Protein AF-0000000075736553 (afdb_homodimer)

Structure (mmCIF, N/CA/C/O backbone):
data_AF-0000000075736553-model_v1
#
loop_
_entity.id
_entity.type
_entity.pdbx_description
1 polymer 'Heme anaerobic degradation radical SAM methyltransferase ChuW/HutW'
#
loop_
_atom_site.group_PDB
_atom_site.id
_atom_site.type_symbol
_atom_site.label_atom_id
_atom_site.label_alt_id
_atom_site.label_comp_id
_atom_site.label_asym_id
_atom_site.label_entity_id
_atom_site.label_seq_id
_atom_site.pdbx_PDB_ins_code
_atom_site.Cartn_x
_atom_site.Cartn_y
_atom_site.Cartn_z
_atom_site.occupancy
_atom_site.B_iso_or_equiv
_atom_site.auth_seq_id
_atom_site.auth_comp_id
_atom_site.auth_asym_id
_atom_site.auth_atom_id
_atom_site.pdbx_PDB_model_num
ATOM 1 N N . MET A 1 1 ? 54.594 14.867 30.297 1 16.02 1 MET A N 1
ATOM 2 C CA . MET A 1 1 ? 54.688 15.992 31.219 1 16.02 1 MET A CA 1
ATOM 3 C C . MET A 1 1 ? 53.688 17.078 30.828 1 16.02 1 MET A C 1
ATOM 5 O O . MET A 1 1 ? 53.719 18.188 31.359 1 16.02 1 MET A O 1
ATOM 9 N N . ALA A 1 2 ? 52.938 16.812 29.672 1 18.14 2 ALA A N 1
ATOM 10 C CA . ALA A 1 2 ? 52.688 17.922 28.75 1 18.14 2 ALA A CA 1
ATOM 11 C C . ALA A 1 2 ? 51.844 19.016 29.406 1 18.14 2 ALA A C 1
ATOM 13 O O . ALA A 1 2 ? 50.812 18.734 30.016 1 18.14 2 ALA A O 1
ATOM 14 N N . GLU A 1 3 ? 52.219 20.281 29.438 1 15.31 3 GLU A N 1
ATOM 15 C CA . GLU A 1 3 ? 52.031 21.469 30.281 1 15.31 3 GLU A CA 1
ATOM 16 C C . GLU A 1 3 ? 50.75 22.188 29.969 1 15.31 3 GLU A C 1
ATOM 18 O O . GLU A 1 3 ? 50.406 23.172 30.625 1 15.31 3 GLU A O 1
ATOM 23 N N . VAL A 1 4 ? 50.031 21.734 28.891 1 17.36 4 VAL A N 1
ATOM 24 C CA . VAL A 1 4 ? 49.531 22.922 28.188 1 17.36 4 VAL A CA 1
ATOM 25 C C . VAL A 1 4 ? 48.875 23.859 29.188 1 17.36 4 VAL A C 1
ATOM 27 O O . VAL A 1 4 ? 48.469 23.453 30.266 1 17.36 4 VAL A O 1
ATOM 30 N N . LYS A 1 5 ? 48.406 24.969 28.5 1 17.11 5 LYS A N 1
ATOM 31 C CA . LYS A 1 5 ? 48.25 26.406 28.672 1 17.11 5 LYS A CA 1
ATOM 32 C C . LYS A 1 5 ? 47.125 26.734 29.641 1 17.11 5 LYS A C 1
ATOM 34 O O . LYS A 1 5 ? 46.094 26.062 29.656 1 17.11 5 LYS A O 1
ATOM 39 N N . GLN A 1 6 ? 47.219 27.766 30.344 1 16.05 6 GLN A N 1
ATOM 40 C CA . GLN A 1 6 ? 46.969 28.312 31.656 1 16.05 6 GLN A CA 1
ATOM 41 C C . GLN A 1 6 ? 45.5 28.781 31.781 1 16.05 6 GLN A C 1
ATOM 43 O O . GLN A 1 6 ? 44.812 28.969 30.781 1 16.05 6 GLN A O 1
ATOM 48 N N . GLY A 1 7 ? 45.094 29.578 32.781 1 15.98 7 GLY A N 1
ATOM 49 C CA . GLY A 1 7 ? 44.344 29.719 34.031 1 15.98 7 GLY A CA 1
ATOM 50 C C . GLY A 1 7 ? 43.25 30.75 33.938 1 15.98 7 GLY A C 1
ATOM 51 O O . GLY A 1 7 ? 42.562 31.016 34.938 1 15.98 7 GLY A O 1
ATOM 52 N N . ASP A 1 8 ? 43.25 31.484 32.594 1 17.23 8 ASP A N 1
ATOM 53 C CA . ASP A 1 8 ? 42.969 32.844 33 1 17.23 8 ASP A CA 1
ATOM 54 C C . ASP A 1 8 ? 41.594 32.938 33.688 1 17.23 8 ASP A C 1
ATOM 56 O O . ASP A 1 8 ? 40.719 32.125 33.406 1 17.23 8 ASP A O 1
ATOM 60 N N . ARG A 1 9 ? 41.562 33.906 34.562 1 16.42 9 ARG A N 1
ATOM 61 C CA . ARG A 1 9 ? 40.906 34.406 35.75 1 16.42 9 ARG A CA 1
ATOM 62 C C . ARG A 1 9 ? 39.5 34.938 35.438 1 16.42 9 ARG A C 1
ATOM 64 O O . ARG A 1 9 ? 39.281 35.625 34.438 1 16.42 9 ARG A O 1
ATOM 71 N N . ILE A 1 10 ? 38.375 34.25 35.938 1 17.09 10 ILE A N 1
ATOM 72 C CA . ILE A 1 10 ? 36.938 34.156 36 1 17.09 10 ILE A CA 1
ATOM 73 C C . ILE A 1 10 ? 36.344 35.438 36.531 1 17.09 10 ILE A C 1
ATOM 75 O O . ILE A 1 10 ? 36.375 35.719 37.75 1 17.09 10 ILE A O 1
ATOM 79 N N . ALA A 1 11 ? 36.906 36.625 35.812 1 17.47 11 ALA A N 1
ATOM 80 C CA . ALA A 1 11 ? 36.469 37.844 36.5 1 17.47 11 ALA A CA 1
ATOM 81 C C . ALA A 1 11 ? 34.969 37.844 36.688 1 17.47 11 ALA A C 1
ATOM 83 O O . ALA A 1 11 ? 34.219 37.562 35.719 1 17.47 11 ALA A O 1
ATOM 84 N N . ALA A 1 12 ? 34.469 37.75 37.875 1 18.52 12 ALA A N 1
ATOM 85 C CA . ALA A 1 12 ? 33.188 37.562 38.5 1 18.52 12 ALA A CA 1
ATOM 86 C C . ALA A 1 12 ? 32.281 38.781 38.344 1 18.52 12 ALA A C 1
ATOM 88 O O . ALA A 1 12 ? 31.203 38.844 38.906 1 18.52 12 ALA A O 1
ATOM 89 N N . PRO A 1 13 ? 32.219 39.344 37.062 1 17.97 13 PRO A N 1
ATOM 90 C CA . PRO A 1 13 ? 31.766 40.719 37.188 1 17.97 13 PRO A CA 1
ATOM 91 C C . PRO A 1 13 ? 30.5 40.844 38.031 1 17.97 13 PRO A C 1
ATOM 93 O O . PRO A 1 13 ? 29.719 39.875 38.156 1 17.97 13 PRO A O 1
ATOM 96 N N . VAL A 1 14 ? 30.469 41.938 38.875 1 17.78 14 VAL A N 1
ATOM 97 C CA . VAL A 1 14 ? 29.719 42.469 40 1 17.78 14 VAL A CA 1
ATOM 98 C C . VAL A 1 14 ? 28.266 42.75 39.594 1 17.78 14 VAL A C 1
ATOM 100 O O . VAL A 1 14 ? 28 42.969 38.406 1 17.78 14 VAL A O 1
ATOM 103 N N . HIS A 1 15 ? 27.297 42.406 40.469 1 17.03 15 HIS A N 1
ATOM 104 C CA . HIS A 1 15 ? 25.906 42.125 40.812 1 17.03 15 HIS A CA 1
ATOM 105 C C . HIS A 1 15 ? 25.062 43.406 40.812 1 17.03 15 HIS A C 1
ATOM 107 O O . HIS A 1 15 ? 23.875 43.375 41.156 1 17.03 15 HIS A O 1
ATOM 113 N N . GLY A 1 16 ? 25.625 44.562 40.219 1 16.59 16 GLY A N 1
ATOM 114 C CA . GLY A 1 16 ? 24.953 45.656 40.906 1 16.59 16 GLY A CA 1
ATOM 115 C C . GLY A 1 16 ? 23.453 45.656 40.719 1 16.59 16 GLY A C 1
ATOM 116 O O . GLY A 1 16 ? 22.953 45.125 39.719 1 16.59 16 GLY A O 1
ATOM 117 N N . GLY A 1 17 ? 22.641 45.969 41.812 1 16.61 17 GLY A N 1
ATOM 118 C CA . GLY A 1 17 ? 21.312 45.844 42.438 1 16.61 17 GLY A CA 1
ATOM 119 C C . GLY A 1 17 ? 20.312 46.781 41.812 1 16.61 17 GLY A C 1
ATOM 120 O O . GLY A 1 17 ? 19.141 46.812 42.219 1 16.61 17 GLY A O 1
ATOM 121 N N . HIS A 1 18 ? 20.672 47.625 40.812 1 17.7 18 HIS A N 1
ATOM 122 C CA . HIS A 1 18 ? 19.859 48.812 40.969 1 17.7 18 HIS A CA 1
ATOM 123 C C . HIS A 1 18 ? 18.375 48.531 40.812 1 17.7 18 HIS A C 1
ATOM 125 O O . HIS A 1 18 ? 18 47.625 40.031 1 17.7 18 HIS A O 1
ATOM 131 N N . GLY A 1 19 ? 17.484 49.062 41.75 1 16.5 19 GLY A N 1
ATOM 132 C CA . GLY A 1 19 ? 16.156 48.938 42.344 1 16.5 19 GLY A CA 1
ATOM 133 C C . GLY A 1 19 ? 15.055 49.375 41.375 1 16.5 19 GLY A C 1
ATOM 134 O O . GLY A 1 19 ? 13.914 48.906 41.469 1 16.5 19 GLY A O 1
ATOM 135 N N . SER A 1 20 ? 15.297 50.406 40.469 1 17.94 20 SER A N 1
ATOM 136 C CA . SER A 1 20 ? 14.227 51.406 40.594 1 17.94 20 SER A CA 1
ATOM 137 C C . SER A 1 20 ? 12.898 50.844 40.094 1 17.94 20 SER A C 1
ATOM 139 O O . SER A 1 20 ? 12.875 49.844 39.375 1 17.94 20 SER A O 1
ATOM 141 N N . HIS A 1 21 ? 11.781 51.781 40.219 1 19 21 HIS A N 1
ATOM 142 C CA . HIS A 1 21 ? 10.352 51.906 40.469 1 19 21 HIS A CA 1
ATOM 143 C C . HIS A 1 21 ? 9.547 51.562 39.219 1 19 21 HIS A C 1
ATOM 145 O O . HIS A 1 21 ? 9.977 51.844 38.094 1 19 21 HIS A O 1
ATOM 151 N N . HIS A 1 22 ? 8.688 50.562 39.344 1 17.89 22 HIS A N 1
ATOM 152 C CA . HIS A 1 22 ? 7.777 49.75 38.531 1 17.89 22 HIS A CA 1
ATOM 153 C C . HIS A 1 22 ? 6.656 50.625 37.938 1 17.89 22 HIS A C 1
ATOM 155 O O . HIS A 1 22 ? 5.691 50.094 37.375 1 17.89 22 HIS A O 1
ATOM 161 N N . GLY A 1 23 ? 6.98 51.906 37.438 1 18.47 23 GLY A N 1
ATOM 162 C CA . GLY A 1 23 ? 5.707 52.562 37.188 1 18.47 23 GLY A CA 1
ATOM 163 C C . GLY A 1 23 ? 4.793 51.75 36.281 1 18.47 23 GLY A C 1
ATOM 164 O O . GLY A 1 23 ? 5.262 51 35.438 1 18.47 23 GLY A O 1
ATOM 165 N N . HIS A 1 24 ? 3.543 51.562 36.75 1 19.11 24 HIS A N 1
ATOM 166 C CA . HIS A 1 24 ? 2.367 50.75 36.406 1 19.11 24 HIS A CA 1
ATOM 167 C C . HIS A 1 24 ? 1.813 51.188 35.031 1 19.11 24 HIS A C 1
ATOM 169 O O . HIS A 1 24 ? 0.691 50.812 34.688 1 19.11 24 HIS A O 1
ATOM 175 N N . SER A 1 25 ? 2.662 51.75 34.094 1 19.91 25 SER A N 1
ATOM 176 C CA . SER A 1 25 ? 1.793 52.312 33.062 1 19.91 25 SER A CA 1
ATOM 177 C C . SER A 1 25 ? 0.851 51.25 32.5 1 19.91 25 SER A C 1
ATOM 179 O O . SER A 1 25 ? 1.242 50.094 32.312 1 19.91 25 SER A O 1
ATOM 181 N N . GLY A 1 26 ? -0.43 51.375 32.812 1 19.47 26 GLY A N 1
ATOM 182 C CA . GLY A 1 26 ? -1.635 50.656 32.406 1 19.47 26 GLY A CA 1
ATOM 183 C C . GLY A 1 26 ? -1.709 50.438 30.906 1 19.47 26 GLY A C 1
ATOM 184 O O . GLY A 1 26 ? -1.637 51.375 30.125 1 19.47 26 GLY A O 1
ATOM 185 N N . HIS A 1 27 ? -0.956 49.438 30.422 1 19.84 27 HIS A N 1
ATOM 186 C CA . HIS A 1 27 ? -1.091 49.062 29.016 1 19.84 27 HIS A CA 1
ATOM 187 C C . HIS A 1 27 ? -2.555 48.875 28.641 1 19.84 27 HIS A C 1
ATOM 189 O O . HIS A 1 27 ? -3.262 48.094 29.266 1 19.84 27 HIS A O 1
ATOM 195 N N . ARG A 1 28 ? -3.232 49.969 28.312 1 23.8 28 ARG A N 1
ATOM 196 C CA . ARG A 1 28 ? -4.547 49.875 27.688 1 23.8 28 ARG A CA 1
ATOM 197 C C . ARG A 1 28 ? -4.551 48.781 26.609 1 23.8 28 ARG A C 1
ATOM 199 O O . ARG A 1 28 ? -3.682 48.75 25.734 1 23.8 28 ARG A O 1
ATOM 206 N N . GLY A 1 29 ? -4.949 47.594 27.062 1 21.55 29 GLY A N 1
ATOM 207 C CA . GLY A 1 29 ? -5.25 46.438 26.234 1 21.55 29 GLY A CA 1
ATOM 208 C C . GLY A 1 29 ? -5.949 46.781 24.938 1 21.55 29 GLY A C 1
ATOM 209 O O . GLY A 1 29 ? -7.035 47.375 24.953 1 21.55 29 GLY A O 1
ATOM 210 N N . HIS A 1 30 ? -5.199 47.344 23.938 1 25.84 30 HIS A N 1
ATOM 211 C CA . HIS A 1 30 ? -5.836 47.5 22.641 1 25.84 30 HIS A CA 1
ATOM 212 C C . HIS A 1 30 ? -6.723 46.312 22.312 1 25.84 30 HIS A C 1
ATOM 214 O O . HIS A 1 30 ? -6.34 45.156 22.562 1 25.84 30 HIS A O 1
ATOM 220 N N . GLY A 1 31 ? -8.031 46.406 22.438 1 24.52 31 GLY A N 1
ATOM 221 C CA . GLY A 1 31 ? -9.094 45.5 22.016 1 24.52 31 GLY A CA 1
ATOM 222 C C . GLY A 1 31 ? -8.781 44.781 20.703 1 24.52 31 GLY A C 1
ATOM 223 O O . GLY A 1 31 ? -8.391 45.438 19.719 1 24.52 31 GLY A O 1
ATOM 224 N N . ALA A 1 32 ? -8.195 43.594 20.703 1 27.89 32 ALA A N 1
ATOM 225 C CA . ALA A 1 32 ? -8.125 42.688 19.562 1 27.89 32 ALA A CA 1
ATOM 226 C C . ALA A 1 32 ? -9.383 42.781 18.719 1 27.89 32 ALA A C 1
ATOM 228 O O . ALA A 1 32 ? -10.492 42.594 19.219 1 27.89 32 ALA A O 1
ATOM 229 N N . GLY A 1 33 ? -9.453 43.781 17.797 1 30.38 33 GLY A N 1
ATOM 230 C CA . GLY A 1 33 ? -10.516 43.812 16.797 1 30.38 33 GLY A CA 1
ATOM 231 C C . GLY A 1 33 ? -11.086 42.469 16.469 1 30.38 33 GLY A C 1
ATOM 232 O O . GLY A 1 33 ? -10.383 41.438 16.578 1 30.38 33 GLY A O 1
ATOM 233 N N . HIS A 1 34 ? -12.375 42.281 16.75 1 32.97 34 HIS A N 1
ATOM 234 C CA . HIS A 1 34 ? -13.211 41.156 16.328 1 32.97 34 HIS A CA 1
ATOM 235 C C . HIS A 1 34 ? -12.805 40.656 14.953 1 32.97 34 HIS A C 1
ATOM 237 O O . HIS A 1 34 ? -12.461 41.438 14.07 1 32.97 34 HIS A O 1
ATOM 243 N N . PRO A 1 35 ? -12.273 39.5 14.828 1 35.69 35 PRO A N 1
ATOM 244 C CA . PRO A 1 35 ? -12.023 38.969 13.477 1 35.69 35 PRO A CA 1
ATOM 245 C C . PRO A 1 35 ? -13.102 39.406 12.477 1 35.69 35 PRO A C 1
ATOM 247 O O . PRO A 1 35 ? -14.266 39.531 12.852 1 35.69 35 PRO A O 1
ATOM 250 N N . MET A 1 36 ? -12.922 40.375 11.578 1 36.28 36 MET A N 1
ATOM 251 C CA . MET A 1 36 ? -13.75 40.75 10.445 1 36.28 36 MET A CA 1
ATOM 252 C C . MET A 1 36 ? -14.617 39.594 9.969 1 36.28 36 MET A C 1
ATOM 254 O O . MET A 1 36 ? -14.172 38.469 9.945 1 36.28 36 MET A O 1
ATOM 258 N N . SER A 1 37 ? -15.914 39.656 10.07 1 40 37 SER A N 1
ATOM 259 C CA . SER A 1 37 ? -16.938 38.812 9.477 1 40 37 SER A CA 1
ATOM 260 C C . SER A 1 37 ? -16.562 38.406 8.062 1 40 37 SER A C 1
ATOM 262 O O . SER A 1 37 ? -16.594 39.188 7.133 1 40 37 SER A O 1
ATOM 264 N N . VAL A 1 38 ? -15.625 37.656 7.871 1 49.03 38 VAL A N 1
ATOM 265 C CA . VAL A 1 38 ? -15.344 37.188 6.527 1 49.03 38 VAL A CA 1
ATOM 266 C C . VAL A 1 38 ? -16.609 36.562 5.926 1 49.03 38 VAL A C 1
ATOM 268 O O . VAL A 1 38 ? -17.281 35.75 6.562 1 49.03 38 VAL A O 1
ATOM 271 N N . LYS A 1 39 ? -17.344 37.25 4.98 1 57.25 39 LYS A N 1
ATOM 272 C CA . LYS A 1 39 ? -18.453 36.719 4.195 1 57.25 39 LYS A CA 1
ATOM 273 C C . LYS A 1 39 ? -18.203 35.25 3.828 1 57.25 39 LYS A C 1
ATOM 275 O O . LYS A 1 39 ? -17.109 34.875 3.418 1 57.25 39 LYS A O 1
ATOM 280 N N . PRO A 1 40 ? -19.25 34.406 4.191 1 66.81 40 PRO A N 1
ATOM 281 C CA . PRO A 1 40 ? -19.109 33 3.814 1 66.81 40 PRO A CA 1
ATOM 282 C C . PRO A 1 40 ? -18.781 32.812 2.332 1 66.81 40 PRO A C 1
ATOM 284 O O . PRO A 1 40 ? -19.312 33.562 1.489 1 66.81 40 PRO A O 1
ATOM 287 N N . ALA A 1 41 ? -17.812 32.062 2.061 1 77.56 41 ALA A N 1
ATOM 288 C CA . ALA A 1 41 ? -17.406 31.766 0.688 1 77.56 41 ALA A CA 1
ATOM 289 C C . ALA A 1 41 ? -18.562 31.203 -0.123 1 77.56 41 ALA A C 1
ATOM 291 O O . ALA A 1 41 ? -19.375 30.422 0.395 1 77.56 41 ALA A O 1
ATOM 292 N N . SER A 1 42 ? -18.812 31.781 -1.293 1 88 42 SER A N 1
ATOM 293 C CA . SER A 1 42 ? -19.812 31.312 -2.229 1 88 42 SER A CA 1
ATOM 294 C C . SER A 1 42 ? -19.188 30.531 -3.381 1 88 42 SER A C 1
ATOM 296 O O . SER A 1 42 ? -17.969 30.625 -3.611 1 88 42 SER A O 1
ATOM 298 N N . ILE A 1 43 ? -20 29.734 -4.004 1 91.69 43 ILE A N 1
ATOM 299 C CA . ILE A 1 43 ? -19.562 28.938 -5.141 1 91.69 43 ILE A CA 1
ATOM 300 C C . ILE A 1 43 ? -18.938 29.844 -6.199 1 91.69 43 ILE A C 1
ATOM 302 O O . ILE A 1 43 ? -17.953 29.469 -6.848 1 91.69 43 ILE A O 1
ATOM 306 N N . GLY A 1 44 ? -19.438 31.047 -6.371 1 92.56 44 GLY A N 1
ATOM 307 C CA . GLY A 1 44 ? -18.969 32 -7.367 1 92.56 44 GLY A CA 1
ATOM 308 C C . GLY A 1 44 ? -17.531 32.406 -7.168 1 92.56 44 GLY A C 1
ATOM 309 O O . GLY A 1 44 ? -16.844 32.781 -8.117 1 92.56 44 GLY A O 1
ATOM 310 N N . ASP A 1 45 ? -17.047 32.344 -5.965 1 92.75 45 ASP A N 1
ATOM 311 C CA . ASP A 1 45 ? -15.688 32.75 -5.621 1 92.75 45 ASP A CA 1
ATOM 312 C C . ASP A 1 45 ? -14.656 31.766 -6.18 1 92.75 45 ASP A C 1
ATOM 314 O O . ASP A 1 45 ? -13.469 32.062 -6.227 1 92.75 45 ASP A O 1
ATOM 318 N N . TYR A 1 46 ? -15.172 30.594 -6.711 1 95.5 46 TYR A N 1
ATOM 319 C CA . TYR A 1 46 ? -14.242 29.547 -7.094 1 95.5 46 TYR A CA 1
ATOM 320 C C . TYR A 1 46 ? -14.367 29.219 -8.578 1 95.5 46 TYR A C 1
ATOM 322 O O . TYR A 1 46 ? -13.859 28.188 -9.039 1 95.5 46 TYR A O 1
ATOM 330 N N . LEU A 1 47 ? -15.086 30.078 -9.266 1 96.75 47 LEU A N 1
ATOM 331 C CA . LEU A 1 47 ? -15.086 29.984 -10.727 1 96.75 47 LEU A CA 1
ATOM 332 C C . LEU A 1 47 ? -13.781 30.5 -11.312 1 96.75 47 LEU A C 1
ATOM 334 O O . LEU A 1 47 ? -13.164 31.406 -10.75 1 96.75 47 LEU A O 1
ATOM 338 N N . VAL A 1 48 ? -13.422 29.875 -12.398 1 97.44 48 VAL A N 1
ATOM 339 C CA . VAL A 1 48 ? -12.164 30.25 -13.023 1 97.44 48 VAL A CA 1
ATOM 340 C C . VAL A 1 48 ? -12.414 30.688 -14.469 1 97.44 48 VAL A C 1
ATOM 342 O O . VAL A 1 48 ? -13.422 30.297 -15.07 1 97.44 48 VAL A O 1
ATOM 345 N N . ARG A 1 49 ? -11.539 31.547 -14.961 1 96.56 49 ARG A N 1
ATOM 346 C CA . ARG A 1 49 ? -11.656 32 -16.344 1 96.56 49 ARG A CA 1
ATOM 347 C C . ARG A 1 49 ? -11.344 30.859 -17.312 1 96.56 49 ARG A C 1
ATOM 349 O O . ARG A 1 49 ? -10.234 30.328 -17.328 1 96.56 49 ARG A O 1
ATOM 356 N N . VAL A 1 50 ? -12.258 30.578 -18.141 1 96.56 50 VAL A N 1
ATOM 357 C CA . VAL A 1 50 ? -12.062 29.547 -19.156 1 96.56 50 VAL A CA 1
ATOM 358 C C . VAL A 1 50 ? -11.109 30.047 -20.234 1 96.56 50 VAL A C 1
ATOM 360 O O . VAL A 1 50 ? -11.203 31.188 -20.672 1 96.56 50 VAL A O 1
ATOM 363 N N . GLY A 1 51 ? -10.195 29.203 -20.656 1 95.62 51 GLY A N 1
ATOM 364 C CA . GLY A 1 51 ? -9.227 29.578 -21.672 1 95.62 51 GLY A CA 1
ATOM 365 C C . GLY A 1 51 ? -7.895 30.016 -21.094 1 95.62 51 GLY A C 1
ATOM 366 O O . GLY A 1 51 ? -6.902 30.125 -21.812 1 95.62 51 GLY A O 1
ATOM 367 N N . CYS A 1 52 ? -7.891 30.203 -19.812 1 96.25 52 CYS A N 1
ATOM 368 C CA . CYS A 1 52 ? -6.617 30.516 -19.172 1 96.25 52 CYS A CA 1
ATOM 369 C C . CYS A 1 52 ? -5.762 29.266 -19.031 1 96.25 52 CYS A C 1
ATOM 371 O O . CYS A 1 52 ? -6.227 28.156 -19.297 1 96.25 52 CYS A O 1
ATOM 373 N N . ASP A 1 53 ? -4.473 29.5 -18.688 1 97.88 53 ASP A N 1
ATOM 374 C CA . ASP A 1 53 ? -3.658 28.344 -18.297 1 97.88 53 ASP A CA 1
ATOM 375 C C . ASP A 1 53 ? -4.094 27.797 -16.953 1 97.88 53 ASP A C 1
ATOM 377 O O . ASP A 1 53 ? -3.871 28.422 -15.914 1 97.88 53 ASP A O 1
ATOM 381 N N . PRO A 1 54 ? -4.719 26.641 -16.906 1 98 54 PRO A N 1
ATOM 382 C CA . PRO A 1 54 ? -5.285 26.141 -15.648 1 98 54 PRO A CA 1
ATOM 383 C C . PRO A 1 54 ? -4.227 25.906 -14.57 1 98 54 PRO A C 1
ATOM 385 O O . PRO A 1 54 ? -4.531 25.969 -13.383 1 98 54 PRO A O 1
ATOM 388 N N . LEU A 1 55 ? -3.049 25.672 -14.992 1 98.12 55 LEU A N 1
ATOM 389 C CA . LEU A 1 55 ? -1.988 25.344 -14.039 1 98.12 55 LEU A CA 1
ATOM 390 C C . LEU A 1 55 ? -1.505 26.609 -13.328 1 98.12 55 LEU A C 1
ATOM 392 O O . LEU A 1 55 ? -1.388 26.625 -12.102 1 98.12 55 LEU A O 1
ATOM 396 N N . THR A 1 56 ? -1.359 27.75 -14.055 1 97.75 56 THR A N 1
ATOM 397 C CA . THR A 1 56 ? -0.667 28.906 -13.469 1 97.75 56 THR A CA 1
ATOM 398 C C . THR A 1 56 ? -1.639 30.047 -13.227 1 97.75 56 THR A C 1
ATOM 400 O O . THR A 1 56 ? -1.313 31 -12.516 1 97.75 56 THR A O 1
ATOM 403 N N . GLU A 1 57 ? -2.871 29.938 -13.797 1 97 57 GLU A N 1
ATOM 404 C CA . GLU A 1 57 ? -3.686 31.156 -13.82 1 97 57 GLU A CA 1
ATOM 405 C C . GLU A 1 57 ? -5.082 30.891 -13.258 1 97 57 GLU A C 1
ATOM 407 O O . GLU A 1 57 ? -5.887 31.812 -13.133 1 97 57 GLU A O 1
ATOM 412 N N . ALA A 1 58 ? -5.367 29.625 -12.938 1 96.75 58 ALA A N 1
ATOM 413 C CA . ALA A 1 58 ? -6.734 29.312 -12.523 1 96.75 58 ALA A CA 1
ATOM 414 C C . ALA A 1 58 ? -7.125 30.125 -11.289 1 96.75 58 ALA A C 1
ATOM 416 O O . ALA A 1 58 ? -8.234 30.656 -11.211 1 96.75 58 ALA A O 1
ATOM 417 N N . PHE A 1 59 ? -6.242 30.172 -10.328 1 96.06 59 PHE A N 1
ATOM 418 C CA . PHE A 1 59 ? -6.449 30.938 -9.109 1 96.06 59 PHE A CA 1
ATOM 419 C C . PHE A 1 59 ? -5.234 31.812 -8.812 1 96.06 59 PHE A C 1
ATOM 421 O O . PHE A 1 59 ? -4.129 31.531 -9.281 1 96.06 59 PHE A O 1
ATOM 428 N N . GLY A 1 60 ? -5.438 32.875 -8.062 1 92.06 60 GLY A N 1
ATOM 429 C CA . GLY A 1 60 ? -4.348 33.75 -7.684 1 92.06 60 GLY A CA 1
ATOM 430 C C . GLY A 1 60 ? -3.461 33.188 -6.594 1 92.06 60 GLY A C 1
ATOM 431 O O . GLY A 1 60 ? -2.279 33.5 -6.504 1 92.06 60 GLY A O 1
ATOM 432 N N . LYS A 1 61 ? -4.086 32.438 -5.695 1 91.06 61 LYS A N 1
ATOM 433 C CA . LYS A 1 61 ? -3.381 31.812 -4.586 1 91.06 61 LYS A CA 1
ATOM 434 C C . LYS A 1 61 ? -4.078 30.531 -4.148 1 91.06 61 LYS A C 1
ATOM 436 O O . LYS A 1 61 ? -5.262 30.344 -4.422 1 91.06 61 LYS A O 1
ATOM 441 N N . ARG A 1 62 ? -3.295 29.703 -3.533 1 89.38 62 ARG A N 1
ATOM 442 C CA . ARG A 1 62 ? -3.887 28.531 -2.918 1 89.38 62 ARG A CA 1
ATOM 443 C C . ARG A 1 62 ? -4.586 28.875 -1.608 1 89.38 62 ARG A C 1
ATOM 445 O O . ARG A 1 62 ? -4.043 29.625 -0.793 1 89.38 62 ARG A O 1
ATOM 452 N N . ALA A 1 63 ? -5.754 28.453 -1.596 1 79.56 63 ALA A N 1
ATOM 453 C CA . ALA A 1 63 ? -6.543 28.797 -0.416 1 79.56 63 ALA A CA 1
ATOM 454 C C . ALA A 1 63 ? -7.086 27.547 0.264 1 79.56 63 ALA A C 1
ATOM 456 O O . ALA A 1 63 ? -7.832 26.781 -0.344 1 79.56 63 ALA A O 1
ATOM 457 N N . PHE A 1 64 ? -6.559 27.359 1.426 1 72.31 64 PHE A N 1
ATOM 458 C CA . PHE A 1 64 ? -6.992 26.219 2.219 1 72.31 64 PHE A CA 1
ATOM 459 C C . PHE A 1 64 ? -8.195 26.578 3.076 1 72.31 64 PHE A C 1
ATOM 461 O O . PHE A 1 64 ? -8.219 27.641 3.709 1 72.31 64 PHE A O 1
ATOM 468 N N . SER A 1 65 ? -9.25 25.844 2.854 1 67.5 65 SER A N 1
ATOM 469 C CA . SER A 1 65 ? -10.367 25.938 3.789 1 67.5 65 SER A CA 1
ATOM 470 C C . SER A 1 65 ? -10.359 24.781 4.781 1 67.5 65 SER A C 1
ATOM 472 O O . SER A 1 65 ? -10.633 23.641 4.414 1 67.5 65 SER A O 1
ATOM 474 N N . PRO A 1 66 ? -10.133 25.094 6.02 1 71.56 66 PRO A N 1
ATOM 475 C CA . PRO A 1 66 ? -10.055 24 6.98 1 71.56 66 PRO A CA 1
ATOM 476 C C . PRO A 1 66 ? -11.398 23.297 7.184 1 71.56 66 PRO A C 1
ATOM 478 O O . PRO A 1 66 ? -12.445 23.953 7.199 1 71.56 66 PRO A O 1
ATOM 481 N N . PRO A 1 67 ? -11.352 22.031 7.359 1 70.38 67 PRO A N 1
ATOM 482 C CA . PRO A 1 67 ? -12.578 21.25 7.52 1 70.38 67 PRO A CA 1
ATOM 483 C C . PRO A 1 67 ? -13.344 21.609 8.789 1 70.38 67 PRO A C 1
ATOM 485 O O . PRO A 1 67 ? -14.523 21.266 8.922 1 70.38 67 PRO A O 1
ATOM 488 N N . TRP A 1 68 ? -12.719 22.266 9.688 1 73.75 68 TRP A N 1
ATOM 489 C CA . TRP A 1 68 ? -13.359 22.547 10.969 1 73.75 68 TRP A CA 1
ATOM 490 C C . TRP A 1 68 ? -13.977 23.938 10.969 1 73.75 68 TRP A C 1
ATOM 492 O O . TRP A 1 68 ? -14.531 24.375 11.977 1 73.75 68 TRP A O 1
ATOM 502 N N . ARG A 1 69 ? -13.844 24.5 9.805 1 75.31 69 ARG A N 1
ATOM 503 C CA . ARG A 1 69 ? -14.516 25.781 9.719 1 75.31 69 ARG A CA 1
ATOM 504 C C . ARG A 1 69 ? -16 25.656 10.016 1 75.31 69 ARG A C 1
ATOM 506 O O . ARG A 1 69 ? -16.688 24.797 9.43 1 75.31 69 ARG A O 1
ATOM 513 N N . GLY A 1 70 ? -16.469 26.359 10.992 1 79.19 70 GLY A N 1
ATOM 514 C CA . GLY A 1 70 ? -17.859 26.297 11.398 1 79.19 70 GLY A CA 1
ATOM 515 C C . GLY A 1 70 ? -18.094 25.469 12.648 1 79.19 70 GLY A C 1
ATOM 516 O O . GLY A 1 70 ? -19.234 25.234 13.047 1 79.19 70 GLY A O 1
ATOM 517 N N . SER A 1 71 ? -17.031 25.062 13.188 1 89.19 71 SER A N 1
ATOM 518 C CA . SER A 1 71 ? -17.156 24.344 14.453 1 89.19 71 SER A CA 1
ATOM 519 C C . SER A 1 71 ? -17.719 25.234 15.547 1 89.19 71 SER A C 1
ATOM 521 O O . SER A 1 71 ? -17.531 26.453 15.523 1 89.19 71 SER A O 1
ATOM 523 N N . ARG A 1 72 ? -18.422 24.656 16.484 1 93.5 72 ARG A N 1
ATOM 524 C CA . ARG A 1 72 ? -19 25.375 17.609 1 93.5 72 ARG A CA 1
ATOM 525 C C . ARG A 1 72 ? -18.297 25.031 18.922 1 93.5 72 ARG A C 1
ATOM 527 O O . ARG A 1 72 ? -18.328 23.875 19.359 1 93.5 72 ARG A O 1
ATOM 534 N N . PRO A 1 73 ? -17.766 26.047 19.453 1 95.19 73 PRO A N 1
ATOM 535 C CA . PRO A 1 73 ? -17.047 25.766 20.703 1 95.19 73 PRO A CA 1
ATOM 536 C C . PRO A 1 73 ? -17.984 25.25 21.812 1 95.19 73 PRO A C 1
ATOM 538 O O . PRO A 1 73 ? -19.125 25.703 21.922 1 95.19 73 PRO A O 1
ATOM 541 N N . VAL A 1 74 ? -17.469 24.359 22.531 1 96.19 74 VAL A N 1
ATOM 542 C CA . VAL A 1 74 ? -18.141 23.906 23.75 1 96.19 74 VAL A CA 1
ATOM 543 C C . VAL A 1 74 ? -17.781 24.844 24.906 1 96.19 74 VAL A C 1
ATOM 545 O O . VAL A 1 74 ? -16.641 25.25 25.062 1 96.19 74 VAL A O 1
ATOM 548 N N . ASP A 1 75 ? -18.781 25.141 25.703 1 94.38 75 ASP A N 1
ATOM 549 C CA . ASP A 1 75 ? -18.562 25.984 26.891 1 94.38 75 ASP A CA 1
ATOM 550 C C . ASP A 1 75 ? -17.5 25.359 27.797 1 94.38 75 ASP A C 1
ATOM 552 O O . ASP A 1 75 ? -17.562 24.172 28.109 1 94.38 75 ASP A O 1
ATOM 556 N N . GLU A 1 76 ? -16.625 26.25 28.203 1 91.31 76 GLU A N 1
ATOM 557 C CA . GLU A 1 76 ? -15.5 25.797 29.016 1 91.31 76 GLU A CA 1
ATOM 558 C C . GLU A 1 76 ? -15.977 25.109 30.297 1 91.31 76 GLU A C 1
ATOM 560 O O . GLU A 1 76 ? -15.344 24.156 30.766 1 91.31 76 GLU A O 1
ATOM 565 N N . ASP A 1 77 ? -17.078 25.578 30.797 1 93.44 77 ASP A N 1
ATOM 566 C CA . ASP A 1 77 ? -17.609 25.031 32.031 1 93.44 77 ASP A CA 1
ATOM 567 C C . ASP A 1 77 ? -18.109 23.594 31.828 1 93.44 77 ASP A C 1
ATOM 569 O O . ASP A 1 77 ? -18.172 22.812 32.781 1 93.44 77 ASP A O 1
ATOM 573 N N . ASN A 1 78 ? -18.375 23.312 30.609 1 96.06 78 ASN A N 1
ATOM 574 C CA . ASN A 1 78 ? -18.922 21.984 30.312 1 96.06 78 ASN A CA 1
ATOM 575 C C . ASN A 1 78 ? -17.891 21.094 29.625 1 96.06 78 ASN A C 1
ATOM 577 O O . ASN A 1 78 ? -18.156 19.922 29.344 1 96.06 78 ASN A O 1
ATOM 581 N N . ALA A 1 79 ? -16.75 21.594 29.375 1 97.12 79 ALA A N 1
ATOM 582 C CA . ALA A 1 79 ? -15.758 20.906 28.547 1 97.12 79 ALA A CA 1
ATOM 583 C C . ALA A 1 79 ? -15.344 19.578 29.172 1 97.12 79 ALA A C 1
ATOM 585 O O . ALA A 1 79 ? -15.234 18.562 28.484 1 97.12 79 ALA A O 1
ATOM 586 N N . GLN A 1 80 ? -15.172 19.578 30.438 1 97.56 80 GLN A N 1
ATOM 587 C CA . GLN A 1 80 ? -14.734 18.359 31.125 1 97.56 80 GLN A CA 1
ATOM 588 C C . GLN A 1 80 ? -15.781 17.266 31.016 1 97.56 80 GLN A C 1
ATOM 590 O O . GLN A 1 80 ? -15.445 16.109 30.75 1 97.56 80 GLN A O 1
ATOM 595 N N . ALA A 1 81 ? -17.016 17.609 31.219 1 97.75 81 ALA A N 1
ATOM 596 C CA . ALA A 1 81 ? -18.094 16.641 31.141 1 97.75 81 ALA A CA 1
ATOM 597 C C . ALA A 1 81 ? -18.25 16.094 29.734 1 97.75 81 ALA A C 1
ATOM 599 O O . ALA A 1 81 ? -18.484 14.906 29.531 1 97.75 81 ALA A O 1
ATOM 600 N N . VAL A 1 82 ? -18.109 16.984 28.797 1 97.94 82 VAL A N 1
ATOM 601 C CA . VAL A 1 82 ? -18.297 16.594 27.406 1 97.94 82 VAL A CA 1
ATOM 602 C C . VAL A 1 82 ? -17.188 15.656 26.969 1 97.94 82 VAL A C 1
ATOM 604 O O . VAL A 1 82 ? -17.438 14.625 26.344 1 97.94 82 VAL A O 1
ATOM 607 N N . ILE A 1 83 ? -15.961 15.984 27.281 1 98.19 83 ILE A N 1
ATOM 608 C CA . ILE A 1 83 ? -14.844 15.148 26.844 1 98.19 83 ILE A CA 1
ATOM 609 C C . ILE A 1 83 ? -14.922 13.789 27.531 1 98.19 83 ILE A C 1
ATOM 611 O O . ILE A 1 83 ? -14.555 12.766 26.938 1 98.19 83 ILE A O 1
ATOM 615 N N . GLU A 1 84 ? -15.344 13.781 28.766 1 97.69 84 GLU A N 1
ATOM 616 C CA . GLU A 1 84 ? -15.547 12.508 29.453 1 97.69 84 GLU A CA 1
ATOM 617 C C . GLU A 1 84 ? -16.562 11.641 28.703 1 97.69 84 GLU A C 1
ATOM 619 O O . GLU A 1 84 ? -16.391 10.43 28.594 1 97.69 84 GLU A O 1
ATOM 624 N N . ARG A 1 85 ? -17.594 12.242 28.266 1 97.94 85 ARG A N 1
ATOM 625 C CA . ARG A 1 85 ? -18.625 11.523 27.516 1 97.94 85 ARG A CA 1
ATOM 626 C C . ARG A 1 85 ? -18.062 11 26.203 1 97.94 85 ARG A C 1
ATOM 628 O O . ARG A 1 85 ? -18.375 9.883 25.781 1 97.94 85 ARG A O 1
ATOM 635 N N . VAL A 1 86 ? -17.266 11.812 25.562 1 98.12 86 VAL A N 1
ATOM 636 C CA . VAL A 1 86 ? -16.641 11.398 24.312 1 98.12 86 VAL A CA 1
ATOM 637 C C . VAL A 1 86 ? -15.805 10.148 24.531 1 98.12 86 VAL A C 1
ATOM 639 O O . VAL A 1 86 ? -15.93 9.164 23.797 1 98.12 86 VAL A O 1
ATOM 642 N N . PHE A 1 87 ? -15.023 10.125 25.578 1 98.19 87 PHE A N 1
ATOM 643 C CA . PHE A 1 87 ? -14.133 9.008 25.844 1 98.19 87 PHE A CA 1
ATOM 644 C C . PHE A 1 87 ? -14.914 7.805 26.359 1 98.19 87 PHE A C 1
ATOM 646 O O . PHE A 1 87 ? -14.445 6.668 26.281 1 98.19 87 PHE A O 1
ATOM 653 N N . ALA A 1 88 ? -16.172 8.031 26.828 1 98.12 88 ALA A N 1
ATOM 654 C CA . ALA A 1 88 ? -17.016 6.961 27.344 1 98.12 88 ALA A CA 1
ATOM 655 C C . ALA A 1 88 ? -17.859 6.34 26.219 1 98.12 88 ALA A C 1
ATOM 657 O O . ALA A 1 88 ? -18.547 5.34 26.438 1 98.12 88 ALA A O 1
ATOM 658 N N . THR A 1 89 ? -17.781 6.891 25.062 1 98.25 89 THR A N 1
ATOM 659 C CA . THR A 1 89 ? -18.562 6.398 23.922 1 98.25 89 THR A CA 1
ATOM 660 C C . THR A 1 89 ? -17.719 5.457 23.062 1 98.25 89 THR A C 1
ATOM 662 O O . THR A 1 89 ? -16.656 5.836 22.578 1 98.25 89 THR A O 1
ATOM 665 N N . PRO A 1 90 ? -18.188 4.25 22.859 1 97.25 90 PRO A N 1
ATOM 666 C CA . PRO A 1 90 ? -17.422 3.291 22.062 1 97.25 90 PRO A CA 1
ATOM 667 C C . PRO A 1 90 ? -17.438 3.615 20.578 1 97.25 90 PRO A C 1
ATOM 669 O O . PRO A 1 90 ? -18.328 4.316 20.094 1 97.25 90 PRO A O 1
ATOM 672 N N . ARG A 1 91 ? -16.375 3.162 19.922 1 93.19 91 ARG A N 1
ATOM 673 C CA . ARG A 1 91 ? -16.312 3.219 18.453 1 93.19 91 ARG A CA 1
ATOM 674 C C . ARG A 1 91 ? -16.641 1.859 17.844 1 93.19 91 ARG A C 1
ATOM 676 O O . ARG A 1 91 ? -16.375 0.82 18.453 1 93.19 91 ARG A O 1
ATOM 683 N N . SER A 1 92 ? -17.125 1.964 16.656 1 87.06 92 SER A N 1
ATOM 684 C CA . SER A 1 92 ? -17.359 0.731 15.914 1 87.06 92 SER A CA 1
ATOM 685 C C . SER A 1 92 ? -16.328 0.568 14.797 1 87.06 92 SER A C 1
ATOM 687 O O . SER A 1 92 ? -16.109 -0.541 14.297 1 87.06 92 SER A O 1
ATOM 689 N N . GLU A 1 93 ? -15.703 1.646 14.445 1 88 93 GLU A N 1
ATOM 690 C CA . GLU A 1 93 ? -14.742 1.655 13.344 1 88 93 GLU A CA 1
ATOM 691 C C . GLU A 1 93 ? -13.312 1.832 13.867 1 88 93 GLU A C 1
ATOM 693 O O . GLU A 1 93 ? -13.109 2.225 15.016 1 88 93 GLU A O 1
ATOM 698 N N . THR A 1 94 ? -12.375 1.5 13.055 1 91.88 94 THR A N 1
ATOM 699 C CA . THR A 1 94 ? -10.977 1.704 13.398 1 91.88 94 THR A CA 1
ATOM 700 C C . THR A 1 94 ? -10.672 3.189 13.586 1 91.88 94 THR A C 1
ATOM 702 O O . THR A 1 94 ? -11.422 4.043 13.109 1 91.88 94 THR A O 1
ATOM 705 N N . ALA A 1 95 ? -9.602 3.463 14.297 1 96.5 95 ALA A N 1
ATOM 706 C CA . ALA A 1 95 ? -9.109 4.824 14.508 1 96.5 95 ALA A CA 1
ATOM 707 C C . ALA A 1 95 ? -7.617 4.918 14.219 1 96.5 95 ALA A C 1
ATOM 709 O O . ALA A 1 95 ? -6.973 3.912 13.914 1 96.5 95 ALA A O 1
ATOM 710 N N . VAL A 1 96 ? -7.156 6.109 14.18 1 97.88 96 VAL A N 1
ATOM 711 C CA . VAL A 1 96 ? -5.719 6.363 14.18 1 97.88 96 VAL A CA 1
ATOM 712 C C . VAL A 1 96 ? -5.324 7.125 15.438 1 97.88 96 VAL A C 1
ATOM 714 O O . VAL A 1 96 ? -6.18 7.707 16.109 1 97.88 96 VAL A O 1
ATOM 717 N N . ALA A 1 97 ? -4.066 7.055 15.766 1 98.69 97 ALA A N 1
ATOM 718 C CA . ALA A 1 97 ? -3.562 7.809 16.906 1 98.69 97 ALA A CA 1
ATOM 719 C C . ALA A 1 97 ? -2.422 8.734 16.5 1 98.69 97 ALA A C 1
ATOM 721 O O . ALA A 1 97 ? -1.635 8.398 15.609 1 98.69 97 ALA A O 1
ATOM 722 N N . TYR A 1 98 ? -2.406 9.859 17.109 1 98.56 98 TYR A N 1
ATOM 723 C CA . TYR A 1 98 ? -1.342 10.836 16.922 1 98.56 98 TYR A CA 1
ATOM 724 C C . TYR A 1 98 ? -0.616 11.117 18.219 1 98.56 98 TYR A C 1
ATOM 726 O O . TYR A 1 98 ? -1.244 11.461 19.234 1 98.56 98 TYR A O 1
ATOM 734 N N . LEU A 1 99 ? 0.653 10.898 18.219 1 98.56 99 LEU A N 1
ATOM 735 C CA . LEU A 1 99 ? 1.521 11.25 19.344 1 98.56 99 LEU A CA 1
ATOM 736 C C . LEU A 1 99 ? 2.357 12.484 19.016 1 98.56 99 LEU A C 1
ATOM 738 O O . LEU A 1 99 ? 3.16 12.461 18.078 1 98.56 99 LEU A O 1
ATOM 742 N N . HIS A 1 100 ? 2.211 13.477 19.797 1 97.94 100 HIS A N 1
ATOM 743 C CA . HIS A 1 100 ? 2.898 14.742 19.531 1 97.94 100 HIS A CA 1
ATOM 744 C C . HIS A 1 100 ? 4.121 14.898 20.438 1 97.94 100 HIS A C 1
ATOM 746 O O . HIS A 1 100 ? 4.012 14.812 21.656 1 97.94 100 HIS A O 1
ATOM 752 N N . VAL A 1 101 ? 5.258 15.047 19.828 1 96.69 101 VAL A N 1
ATOM 753 C CA . VAL A 1 101 ? 6.488 15.414 20.531 1 96.69 101 VAL A CA 1
ATOM 754 C C . VAL A 1 101 ? 6.801 16.891 20.281 1 96.69 101 VAL A C 1
ATOM 756 O O . VAL A 1 101 ? 7.312 17.25 19.219 1 96.69 101 VAL A O 1
ATOM 759 N N . PRO A 1 102 ? 6.586 17.703 21.281 1 95.44 102 PRO A N 1
ATOM 760 C CA . PRO A 1 102 ? 6.59 19.141 21.031 1 95.44 102 PRO A CA 1
ATOM 761 C C . PRO A 1 102 ? 7.973 19.766 21.219 1 95.44 102 PRO A C 1
ATOM 763 O O . PRO A 1 102 ? 8.094 20.859 21.781 1 95.44 102 PRO A O 1
ATOM 766 N N . TYR A 1 103 ? 9.023 19.094 20.766 1 93.94 103 TYR A N 1
ATOM 767 C CA . TYR A 1 103 ? 10.391 19.562 20.953 1 93.94 103 TYR A CA 1
ATOM 768 C C . TYR A 1 103 ? 11.164 19.5 19.641 1 93.94 103 TYR A C 1
ATOM 770 O O . TYR A 1 103 ? 11.031 18.547 18.875 1 93.94 103 TYR A O 1
ATOM 778 N N . CYS A 1 104 ? 11.844 20.547 19.359 1 92.56 104 CYS A N 1
ATOM 779 C CA . CYS A 1 104 ? 12.742 20.578 18.219 1 92.56 104 CYS A CA 1
ATOM 780 C C . CYS A 1 104 ? 14.156 20.969 18.641 1 92.56 104 CYS A C 1
ATOM 782 O O . CYS A 1 104 ? 14.336 21.734 19.578 1 92.56 104 CYS A O 1
ATOM 784 N N . GLN A 1 105 ? 15.117 20.422 17.953 1 86.25 105 GLN A N 1
ATOM 785 C CA . GLN A 1 105 ? 16.516 20.75 18.234 1 86.25 105 GLN A CA 1
ATOM 786 C C . GLN A 1 105 ? 16.844 22.172 17.797 1 86.25 105 GLN A C 1
ATOM 788 O O . GLN A 1 105 ? 17.719 22.828 18.375 1 86.25 105 GLN A O 1
ATOM 793 N N . ASN A 1 106 ? 16.234 22.609 16.766 1 86.75 106 ASN A N 1
ATOM 794 C CA . ASN A 1 106 ? 16.328 23.984 16.297 1 86.75 106 ASN A CA 1
ATOM 795 C C . ASN A 1 106 ? 15.062 24.422 15.57 1 86.75 106 ASN A C 1
ATOM 797 O O . ASN A 1 106 ? 14.227 23.578 15.219 1 86.75 106 ASN A O 1
ATOM 801 N N . HIS A 1 107 ? 14.984 25.703 15.391 1 87.81 107 HIS A N 1
ATOM 802 C CA . HIS A 1 107 ? 13.836 26.266 14.688 1 87.81 107 HIS A CA 1
ATOM 803 C C . HIS A 1 107 ? 14.141 26.469 13.211 1 87.81 107 HIS A C 1
ATOM 805 O O . HIS A 1 107 ? 14.875 27.391 12.844 1 87.81 107 HIS A O 1
ATOM 811 N N . CYS A 1 108 ? 13.547 25.672 12.406 1 91 108 CYS A N 1
ATOM 812 C CA . CYS A 1 108 ? 13.68 25.875 10.969 1 91 108 CYS A CA 1
ATOM 813 C C . CYS A 1 108 ? 12.891 27.094 10.508 1 91 108 CYS A C 1
ATOM 815 O O . CYS A 1 108 ? 11.758 27.297 10.945 1 91 108 CYS A O 1
ATOM 817 N N . LEU A 1 109 ? 13.375 27.797 9.578 1 90.5 109 LEU A N 1
ATOM 818 C CA . LEU A 1 109 ? 12.828 29.109 9.25 1 90.5 109 LEU A CA 1
ATOM 819 C C . LEU A 1 109 ? 11.453 28.984 8.602 1 90.5 109 LEU A C 1
ATOM 821 O O . LEU A 1 109 ? 10.617 29.891 8.734 1 90.5 109 LEU A O 1
ATOM 825 N N . PHE A 1 110 ? 11.297 27.859 7.949 1 90.75 110 PHE A N 1
ATOM 826 C CA . PHE A 1 110 ? 10.055 27.688 7.199 1 90.75 110 PHE A CA 1
ATOM 827 C C . PHE A 1 110 ? 8.953 27.141 8.094 1 90.75 110 PHE A C 1
ATOM 829 O O . PHE A 1 110 ? 7.777 27.156 7.723 1 90.75 110 PHE A O 1
ATOM 836 N N . CYS A 1 111 ? 9.297 26.703 9.25 1 87.12 111 CYS A N 1
ATOM 837 C CA . CYS A 1 111 ? 8.391 25.875 10.039 1 87.12 111 CYS A CA 1
ATOM 838 C C . CYS A 1 111 ? 7.5 26.734 10.93 1 87.12 111 CYS A C 1
ATOM 840 O O . CYS A 1 111 ? 7.992 27.594 11.664 1 87.12 111 CYS A O 1
ATOM 842 N N . GLY A 1 112 ? 6.262 26.453 10.922 1 78.94 112 GLY A N 1
ATOM 843 C CA . GLY A 1 112 ? 5.312 27.141 11.789 1 78.94 112 GLY A CA 1
ATOM 844 C C . GLY A 1 112 ? 4.922 26.328 13.008 1 78.94 112 GLY A C 1
ATOM 845 O O . GLY A 1 112 ? 4.066 26.75 13.789 1 78.94 112 GLY A O 1
ATOM 846 N N . PHE A 1 113 ? 5.629 25.234 13.281 1 77.88 113 PHE A N 1
ATOM 847 C CA . PHE A 1 113 ? 5.148 24.281 14.289 1 77.88 113 PHE A CA 1
ATOM 848 C C . PHE A 1 113 ? 6.098 24.234 15.477 1 77.88 113 PHE A C 1
ATOM 850 O O . PHE A 1 113 ? 5.871 23.5 16.438 1 77.88 113 PHE A O 1
ATOM 857 N N . PHE A 1 114 ? 7.133 25.125 15.508 1 78.75 114 PHE A N 1
ATOM 858 C CA . PHE A 1 114 ? 8.102 25.125 16.594 1 78.75 114 PHE A CA 1
ATOM 859 C C . PHE A 1 114 ? 7.449 25.516 17.906 1 78.75 114 PHE A C 1
ATOM 861 O O . PHE A 1 114 ? 6.793 26.562 17.984 1 78.75 114 PHE A O 1
ATOM 868 N N . GLU A 1 115 ? 7.715 24.75 18.859 1 79.19 115 GLU A N 1
ATOM 869 C CA . GLU A 1 115 ? 7.086 25.016 20.156 1 79.19 115 GLU A CA 1
ATOM 870 C C . GLU A 1 115 ? 8.125 25.125 21.266 1 79.19 115 GLU A C 1
ATOM 872 O O . GLU A 1 115 ? 8.219 26.156 21.938 1 79.19 115 GLU A O 1
ATOM 877 N N . ASN A 1 116 ? 8.883 24.031 21.422 1 86.38 116 ASN A N 1
ATOM 878 C CA . ASN A 1 116 ? 9.859 23.969 22.5 1 86.38 116 ASN A CA 1
ATOM 879 C C . ASN A 1 116 ? 11.227 23.531 22 1 86.38 116 ASN A C 1
ATOM 881 O O . ASN A 1 116 ? 11.312 22.734 21.047 1 86.38 116 ASN A O 1
ATOM 885 N N . VAL A 1 117 ? 12.211 24.031 22.688 1 88.25 117 VAL A N 1
ATOM 886 C CA . VAL A 1 117 ? 13.562 23.578 22.375 1 88.25 117 VAL A CA 1
ATOM 887 C C . VAL A 1 117 ? 13.812 22.203 22.984 1 88.25 117 VAL A C 1
ATOM 889 O O . VAL A 1 117 ? 13.406 21.938 24.125 1 88.25 117 VAL A O 1
ATOM 892 N N . TRP A 1 118 ? 14.484 21.453 22.266 1 89.81 118 TRP A N 1
ATOM 893 C CA . TRP A 1 118 ? 14.82 20.094 22.703 1 89.81 118 TRP A CA 1
ATOM 894 C C . TRP A 1 118 ? 16.078 20.109 23.578 1 89.81 118 TRP A C 1
ATOM 896 O O . TRP A 1 118 ? 17.062 20.766 23.234 1 89.81 118 TRP A O 1
ATOM 906 N N . ARG A 1 119 ? 15.953 19.391 24.656 1 89.81 119 ARG A N 1
ATOM 907 C CA . ARG A 1 119 ? 17.078 19.047 25.516 1 89.81 119 ARG A CA 1
ATOM 908 C C . ARG A 1 119 ? 17.016 17.578 25.953 1 89.81 119 ARG A C 1
ATOM 910 O O . ARG A 1 119 ? 15.945 17.094 26.328 1 89.81 119 ARG A O 1
ATOM 917 N N . PRO A 1 120 ? 18.172 16.906 25.891 1 89.31 120 PRO A N 1
ATOM 918 C CA . PRO A 1 120 ? 18.172 15.469 26.156 1 89.31 120 PRO A CA 1
ATOM 919 C C . PRO A 1 120 ? 17.562 15.125 27.516 1 89.31 120 PRO A C 1
ATOM 921 O O . PRO A 1 120 ? 16.922 14.078 27.672 1 89.31 120 PRO A O 1
ATOM 924 N N . GLU A 1 121 ? 17.688 16 28.453 1 90.44 121 GLU A N 1
ATOM 925 C CA . GLU A 1 121 ? 17.266 15.727 29.828 1 90.44 121 GLU A CA 1
ATOM 926 C C . GLU A 1 121 ? 15.75 15.711 29.938 1 90.44 121 GLU A C 1
ATOM 928 O O . GLU A 1 121 ? 15.203 15.156 30.891 1 90.44 121 GLU A O 1
ATOM 933 N N . ILE A 1 122 ? 15.102 16.203 28.969 1 91.56 122 ILE A N 1
ATOM 934 C CA . ILE A 1 122 ? 13.656 16.328 29.062 1 91.56 122 ILE A CA 1
ATOM 935 C C . ILE A 1 122 ? 12.992 15.055 28.547 1 91.56 122 ILE A C 1
ATOM 937 O O . ILE A 1 122 ? 11.836 14.773 28.875 1 91.56 122 ILE A O 1
ATOM 941 N N . GLY A 1 123 ? 13.703 14.266 27.812 1 93.88 123 GLY A N 1
ATOM 942 C CA . GLY A 1 123 ? 13.188 13.141 27.062 1 93.88 123 GLY A CA 1
ATOM 943 C C . GLY A 1 123 ? 12.539 12.086 27.938 1 93.88 123 GLY A C 1
ATOM 944 O O . GLY A 1 123 ? 11.352 11.781 27.781 1 93.88 123 GLY A O 1
ATOM 945 N N . PRO A 1 124 ? 13.242 11.578 28.891 1 96.44 124 PRO A N 1
ATOM 946 C CA . PRO A 1 124 ? 12.711 10.492 29.719 1 96.44 124 PRO A CA 1
ATOM 947 C C . PRO A 1 124 ? 11.414 10.875 30.438 1 96.44 124 PRO A C 1
ATOM 949 O O . PRO A 1 124 ? 10.445 10.102 30.422 1 96.44 124 PRO A O 1
ATOM 952 N N . ALA A 1 125 ? 11.406 12.039 30.984 1 95.88 125 ALA A N 1
ATOM 953 C CA . ALA A 1 125 ? 10.219 12.469 31.719 1 95.88 125 ALA A CA 1
ATOM 954 C C . ALA A 1 125 ? 9.023 12.617 30.781 1 95.88 125 ALA A C 1
ATOM 956 O O . ALA A 1 125 ? 7.891 12.297 31.156 1 95.88 125 ALA A O 1
ATOM 957 N N . TYR A 1 126 ? 9.242 13.164 29.656 1 96.5 126 TYR A N 1
ATOM 958 C CA . TYR A 1 126 ? 8.156 13.336 28.703 1 96.5 126 TYR A CA 1
ATOM 959 C C . TYR A 1 126 ? 7.613 11.992 28.25 1 96.5 126 TYR A C 1
ATOM 961 O O . TYR A 1 126 ? 6.398 11.812 28.125 1 96.5 126 TYR A O 1
ATOM 969 N N . VAL A 1 127 ? 8.477 11.023 27.953 1 97.94 127 VAL A N 1
ATOM 970 C CA . VAL A 1 127 ? 8.086 9.68 27.562 1 97.94 127 VAL A CA 1
ATOM 971 C C . VAL A 1 127 ? 7.293 9.016 28.688 1 97.94 127 VAL A C 1
ATOM 973 O O . VAL A 1 127 ? 6.293 8.344 28.422 1 97.94 127 VAL A O 1
ATOM 976 N N . ASP A 1 128 ? 7.727 9.273 29.922 1 97.81 128 ASP A N 1
ATOM 977 C CA . ASP A 1 128 ? 6.977 8.773 31.062 1 97.81 128 ASP A CA 1
ATOM 978 C C . ASP A 1 128 ? 5.555 9.336 31.078 1 97.81 128 ASP A C 1
ATOM 980 O O . ASP A 1 128 ? 4.598 8.609 31.359 1 97.81 128 ASP A O 1
ATOM 984 N N . ASP A 1 129 ? 5.48 10.602 30.797 1 96.94 129 ASP A N 1
ATOM 985 C CA . ASP A 1 129 ? 4.168 11.242 30.75 1 96.94 129 ASP A CA 1
ATOM 986 C C . ASP A 1 129 ? 3.277 10.586 29.688 1 96.94 129 ASP A C 1
ATOM 988 O O . ASP A 1 129 ? 2.094 10.344 29.938 1 96.94 129 ASP A O 1
ATOM 992 N N . LEU A 1 130 ? 3.793 10.32 28.531 1 98 130 LEU A N 1
ATOM 993 C CA . LEU A 1 130 ? 3.047 9.688 27.453 1 98 130 LEU A CA 1
ATOM 994 C C . LEU A 1 130 ? 2.578 8.297 27.844 1 98 130 LEU A C 1
ATOM 996 O O . LEU A 1 130 ? 1.416 7.941 27.641 1 98 130 LEU A O 1
ATOM 1000 N N . ILE A 1 131 ? 3.463 7.543 28.422 1 98.44 131 ILE A N 1
ATOM 1001 C CA . ILE A 1 131 ? 3.152 6.172 28.812 1 98.44 131 ILE A CA 1
ATOM 1002 C C . ILE A 1 131 ? 2.059 6.172 29.875 1 98.44 131 ILE A C 1
ATOM 1004 O O . ILE A 1 131 ? 1.13 5.363 29.828 1 98.44 131 ILE A O 1
ATOM 1008 N N . ALA A 1 132 ? 2.18 7.094 30.812 1 97.62 132 ALA A N 1
ATOM 1009 C CA . ALA A 1 132 ? 1.142 7.23 31.828 1 97.62 132 ALA A CA 1
ATOM 1010 C C . ALA A 1 132 ? -0.204 7.574 31.188 1 97.62 132 ALA A C 1
ATOM 1012 O O . ALA A 1 132 ? -1.249 7.102 31.656 1 97.62 132 ALA A O 1
ATOM 1013 N N . GLU A 1 133 ? -0.152 8.383 30.234 1 98 133 GLU A N 1
ATOM 1014 C CA . GLU A 1 133 ? -1.376 8.766 29.531 1 98 133 GLU A CA 1
ATOM 1015 C C . GLU A 1 133 ? -2.01 7.562 28.828 1 98 133 GLU A C 1
ATOM 1017 O O . GLU A 1 133 ? -3.229 7.387 28.875 1 98 133 GLU A O 1
ATOM 1022 N N . PHE A 1 134 ? -1.174 6.719 28.156 1 98.06 134 PHE A N 1
ATOM 1023 C CA . PHE A 1 134 ? -1.675 5.484 27.562 1 98.06 134 PHE A CA 1
ATOM 1024 C C . PHE A 1 134 ? -2.41 4.645 28.609 1 98.06 134 PHE A C 1
ATOM 1026 O O . PHE A 1 134 ? -3.553 4.234 28.391 1 98.06 134 PHE A O 1
ATOM 1033 N N . ALA A 1 135 ? -1.754 4.465 29.688 1 97.69 135 ALA A N 1
ATOM 1034 C CA . ALA A 1 135 ? -2.283 3.605 30.734 1 97.69 135 ALA A CA 1
ATOM 1035 C C . ALA A 1 135 ? -3.609 4.141 31.266 1 97.69 135 ALA A C 1
ATOM 1037 O O . ALA A 1 135 ? -4.555 3.375 31.484 1 97.69 135 ALA A O 1
ATOM 1038 N N . ALA A 1 136 ? -3.68 5.387 31.422 1 96.62 136 ALA A N 1
ATOM 1039 C CA . ALA A 1 136 ? -4.859 6.02 32 1 96.62 136 ALA A CA 1
ATOM 1040 C C . ALA A 1 136 ? -6.055 5.941 31.062 1 96.62 136 ALA A C 1
ATOM 1042 O O . ALA A 1 136 ? -7.199 5.836 31.516 1 96.62 136 ALA A O 1
ATOM 1043 N N . LYS A 1 137 ? -5.781 5.965 29.766 1 97.06 137 LYS A N 1
ATOM 1044 C CA . LYS A 1 137 ? -6.871 6.094 28.797 1 97.06 137 LYS A CA 1
ATOM 1045 C C . LYS A 1 137 ? -7.184 4.754 28.141 1 97.06 137 LYS A C 1
ATOM 1047 O O . LYS A 1 137 ? -8.227 4.605 27.5 1 97.06 137 LYS A O 1
ATOM 1052 N N . SER A 1 138 ? -6.371 3.744 28.312 1 97.25 138 SER A N 1
ATOM 1053 C CA . SER A 1 138 ? -6.422 2.477 27.594 1 97.25 138 SER A CA 1
ATOM 1054 C C . SER A 1 138 ? -7.754 1.769 27.812 1 97.25 138 SER A C 1
ATOM 1056 O O . SER A 1 138 ? -8.203 1.003 26.953 1 97.25 138 SER A O 1
ATOM 1058 N N . HIS A 1 139 ? -8.461 2.049 28.891 1 96.38 139 HIS A N 1
ATOM 1059 C CA . HIS A 1 139 ? -9.68 1.316 29.234 1 96.38 139 HIS A CA 1
ATOM 1060 C C . HIS A 1 139 ? -10.922 2.062 28.781 1 96.38 139 HIS A C 1
ATOM 1062 O O . HIS A 1 139 ? -12.031 1.538 28.859 1 96.38 139 HIS A O 1
ATOM 1068 N N . THR A 1 140 ? -10.773 3.316 28.359 1 97.94 140 THR A N 1
ATOM 1069 C CA . THR A 1 140 ? -11.93 4.082 27.922 1 97.94 140 THR A CA 1
ATOM 1070 C C . THR A 1 140 ? -12.531 3.469 26.656 1 97.94 140 THR A C 1
ATOM 1072 O O . THR A 1 140 ? -11.805 3 25.781 1 97.94 140 THR A O 1
ATOM 1075 N N . PRO A 1 141 ? -13.797 3.482 26.516 1 98 141 PRO A N 1
ATOM 1076 C CA . PRO A 1 141 ? -14.453 2.891 25.359 1 98 141 PRO A CA 1
ATOM 1077 C C . PRO A 1 141 ? -13.977 3.496 24.031 1 98 141 PRO A C 1
ATOM 1079 O O . PRO A 1 141 ? -13.836 2.781 23.047 1 98 141 PRO A O 1
ATOM 1082 N N . LEU A 1 142 ? -13.664 4.754 24 1 98.12 142 LEU A N 1
ATOM 1083 C CA . LEU A 1 142 ? -13.18 5.391 22.781 1 98.12 142 LEU A CA 1
ATOM 1084 C C . LEU A 1 142 ? -11.891 4.727 22.297 1 98.12 142 LEU A C 1
ATOM 1086 O O . LEU A 1 142 ? -11.703 4.539 21.094 1 98.12 142 LEU A O 1
ATOM 1090 N N . ILE A 1 143 ? -11.078 4.363 23.234 1 97.88 143 ILE A N 1
ATOM 1091 C CA . ILE A 1 143 ? -9.781 3.809 22.875 1 97.88 143 ILE A CA 1
ATOM 1092 C C . ILE A 1 143 ? -9.891 2.295 22.719 1 97.88 143 ILE A C 1
ATOM 1094 O O . ILE A 1 143 ? -9.398 1.727 21.75 1 97.88 143 ILE A O 1
ATOM 1098 N N . ALA A 1 144 ? -10.695 1.604 23.5 1 96.19 144 ALA A N 1
ATOM 1099 C CA . ALA A 1 144 ? -10.586 0.162 23.703 1 96.19 144 ALA A CA 1
ATOM 1100 C C . ALA A 1 144 ? -11.531 -0.594 22.781 1 96.19 144 ALA A C 1
ATOM 1102 O O . ALA A 1 144 ? -11.367 -1.798 22.562 1 96.19 144 ALA A O 1
ATOM 1103 N N . SER A 1 145 ? -12.469 0.038 22.188 1 93.19 145 SER A N 1
ATOM 1104 C CA . SER A 1 145 ? -13.617 -0.676 21.641 1 93.19 145 SER A CA 1
ATOM 1105 C C . SER A 1 145 ? -13.305 -1.221 20.25 1 93.19 145 SER A C 1
ATOM 1107 O O . SER A 1 145 ? -13.969 -2.15 19.781 1 93.19 145 SER A O 1
ATOM 1109 N N . ALA A 1 146 ? -12.359 -0.636 19.547 1 92.31 146 ALA A N 1
ATOM 1110 C CA . ALA A 1 146 ? -12 -1.062 18.203 1 92.31 146 ALA A CA 1
ATOM 1111 C C . ALA A 1 146 ? -10.516 -0.838 17.938 1 92.31 146 ALA A C 1
ATOM 1113 O O . ALA A 1 146 ? -9.852 -0.088 18.656 1 92.31 146 ALA A O 1
ATOM 1114 N N . PRO A 1 147 ? -9.992 -1.435 16.953 1 92.81 147 PRO A N 1
ATOM 1115 C CA . PRO A 1 147 ? -8.539 -1.365 16.734 1 92.81 147 PRO A CA 1
ATOM 1116 C C . PRO A 1 147 ? -8.078 0.019 16.281 1 92.81 147 PRO A C 1
ATOM 1118 O O . PRO A 1 147 ? -8.883 0.804 15.773 1 92.81 147 PRO A O 1
ATOM 1121 N N . ILE A 1 148 ? -6.82 0.247 16.531 1 96.56 148 ILE A N 1
ATOM 1122 C CA . ILE A 1 148 ? -6.078 1.38 15.992 1 96.56 148 ILE A CA 1
ATOM 1123 C C . ILE A 1 148 ? -5.184 0.913 14.844 1 96.56 148 ILE A C 1
ATOM 1125 O O . ILE A 1 148 ? -4.34 0.03 15.023 1 96.56 148 ILE A O 1
ATOM 1129 N N . ASP A 1 149 ? -5.34 1.576 13.703 1 94.44 149 ASP A N 1
ATOM 1130 C CA . ASP A 1 149 ? -4.734 1.016 12.5 1 94.44 149 ASP A CA 1
ATOM 1131 C C . ASP A 1 149 ? -3.463 1.77 12.125 1 94.44 149 ASP A C 1
ATOM 1133 O O . ASP A 1 149 ? -2.67 1.289 11.305 1 94.44 149 ASP A O 1
ATOM 1137 N N . ALA A 1 150 ? -3.256 2.908 12.703 1 97.38 150 ALA A N 1
ATOM 1138 C CA . ALA A 1 150 ? -2.049 3.682 12.414 1 97.38 150 ALA A CA 1
ATOM 1139 C C . ALA A 1 150 ? -1.706 4.609 13.578 1 97.38 150 ALA A C 1
ATOM 1141 O O . ALA A 1 150 ? -2.598 5.195 14.195 1 97.38 150 ALA A O 1
ATOM 1142 N N . ILE A 1 151 ? -0.46 4.684 13.844 1 98.56 151 ILE A N 1
ATOM 1143 C CA . ILE A 1 151 ? 0.097 5.621 14.812 1 98.56 151 ILE A CA 1
ATOM 1144 C C . ILE A 1 151 ? 1.105 6.535 14.125 1 98.56 151 ILE A C 1
ATOM 1146 O O . ILE A 1 151 ? 1.989 6.066 13.406 1 98.56 151 ILE A O 1
ATOM 1150 N N . TYR A 1 152 ? 0.921 7.758 14.305 1 98.69 152 TYR A N 1
ATOM 1151 C CA . TYR A 1 152 ? 1.854 8.75 13.781 1 98.69 152 TYR A CA 1
ATOM 1152 C C . TYR A 1 152 ? 2.531 9.516 14.914 1 98.69 152 TYR A C 1
ATOM 1154 O O . TYR A 1 152 ? 1.873 10.25 15.656 1 98.69 152 TYR A O 1
ATOM 1162 N N . ILE A 1 153 ? 3.838 9.281 15.094 1 98.62 153 ILE A N 1
ATOM 1163 C CA . ILE A 1 153 ? 4.633 10.031 16.062 1 98.62 153 ILE A CA 1
ATOM 1164 C C . ILE A 1 153 ? 5.281 11.234 15.383 1 98.62 153 ILE A C 1
ATOM 1166 O O . ILE A 1 153 ? 6.25 11.086 14.633 1 98.62 153 ILE A O 1
ATOM 1170 N N . GLY A 1 154 ? 4.672 12.383 15.648 1 97.25 154 GLY A N 1
ATOM 1171 C CA . GLY A 1 154 ? 5.121 13.602 14.992 1 97.25 154 GLY A CA 1
ATOM 1172 C C . GLY A 1 154 ? 5.297 14.766 15.953 1 97.25 154 GLY A C 1
ATOM 1173 O O . GLY A 1 154 ? 5.531 14.562 17.141 1 97.25 154 GLY A O 1
ATOM 1174 N N . GLY A 1 155 ? 5.27 15.961 15.336 1 95 155 GLY A N 1
ATOM 1175 C CA . GLY A 1 155 ? 5.457 17.188 16.094 1 95 155 GLY A CA 1
ATOM 1176 C C . GLY A 1 155 ? 6.719 17.938 15.703 1 95 155 GLY A C 1
ATOM 1177 O O . GLY A 1 155 ? 6.906 18.297 14.531 1 95 155 GLY A O 1
ATOM 1178 N N . GLY A 1 156 ? 7.441 18.156 16.766 1 93.75 156 GLY A N 1
ATOM 1179 C CA . GLY A 1 156 ? 8.742 18.734 16.469 1 93.75 156 GLY A CA 1
ATOM 1180 C C . GLY A 1 156 ? 9.695 17.766 15.805 1 93.75 156 GLY A C 1
ATOM 1181 O O . GLY A 1 156 ? 9.578 17.5 14.609 1 93.75 156 GLY A O 1
ATOM 1182 N N . THR A 1 157 ? 10.641 17.203 16.641 1 93.38 157 THR A N 1
ATOM 1183 C CA . THR A 1 157 ? 11.57 16.203 16.141 1 93.38 157 THR A CA 1
ATOM 1184 C C . THR A 1 157 ? 11.531 14.945 17 1 93.38 157 THR A C 1
ATOM 1186 O O . THR A 1 157 ? 12.445 14.703 17.797 1 93.38 157 THR A O 1
ATOM 1189 N N . PRO A 1 158 ? 10.539 14.102 16.688 1 95.88 158 PRO A N 1
ATOM 1190 C CA . PRO A 1 158 ? 10.43 12.883 17.5 1 95.88 158 PRO A CA 1
ATOM 1191 C C . PRO A 1 158 ? 11.711 12.055 17.5 1 95.88 158 PRO A C 1
ATOM 1193 O O . PRO A 1 158 ? 12.062 11.438 18.5 1 95.88 158 PRO A O 1
ATOM 1196 N N . SER A 1 159 ? 12.398 12.078 16.391 1 95.12 159 SER A N 1
ATOM 1197 C CA . SER A 1 159 ? 13.617 11.289 16.25 1 95.12 159 SER A CA 1
ATOM 1198 C C . SER A 1 159 ? 14.719 11.805 17.172 1 95.12 159 SER A C 1
ATOM 1200 O O . SER A 1 159 ? 15.742 11.148 17.359 1 95.12 159 SER A O 1
ATOM 1202 N N . ALA A 1 160 ? 14.523 12.945 17.766 1 93.19 160 ALA A N 1
ATOM 1203 C CA . ALA A 1 160 ? 15.508 13.5 18.688 1 93.19 160 ALA A CA 1
ATOM 1204 C C . ALA A 1 160 ? 15.477 12.773 20.031 1 93.19 160 ALA A C 1
ATOM 1206 O O . ALA A 1 160 ? 16.438 12.828 20.812 1 93.19 160 ALA A O 1
ATOM 1207 N N . LEU A 1 161 ? 14.383 12.117 20.328 1 95.88 161 LEU A N 1
ATOM 1208 C CA . LEU A 1 161 ? 14.305 11.32 21.547 1 95.88 161 LEU A CA 1
ATOM 1209 C C . LEU A 1 161 ? 15.328 10.195 21.531 1 95.88 161 LEU A C 1
ATOM 1211 O O . LEU A 1 161 ? 15.664 9.672 20.469 1 95.88 161 LEU A O 1
ATOM 1215 N N . ASP A 1 162 ? 15.734 9.859 22.703 1 96 162 ASP A N 1
ATOM 1216 C CA . ASP A 1 162 ? 16.703 8.766 22.828 1 96 162 ASP A CA 1
ATOM 1217 C C . ASP A 1 162 ? 16.094 7.453 22.328 1 96 162 ASP A C 1
ATOM 1219 O O . ASP A 1 162 ? 14.906 7.195 22.5 1 96 162 ASP A O 1
ATOM 1223 N N . ALA A 1 163 ? 17.016 6.59 21.75 1 96.81 163 ALA A N 1
ATOM 1224 C CA . ALA A 1 163 ? 16.578 5.32 21.172 1 96.81 163 ALA A CA 1
ATOM 1225 C C . ALA A 1 163 ? 15.875 4.457 22.219 1 96.81 163 ALA A C 1
ATOM 1227 O O . ALA A 1 163 ? 14.867 3.814 21.922 1 96.81 163 ALA A O 1
ATOM 1228 N N . ASP A 1 164 ? 16.406 4.453 23.391 1 97.38 164 ASP A N 1
ATOM 1229 C CA . ASP A 1 164 ? 15.828 3.645 24.469 1 97.38 164 ASP A CA 1
ATOM 1230 C C . ASP A 1 164 ? 14.453 4.176 24.859 1 97.38 164 ASP A C 1
ATOM 1232 O O . ASP A 1 164 ? 13.531 3.398 25.125 1 97.38 164 ASP A O 1
ATOM 1236 N N . ASP A 1 165 ? 14.352 5.48 24.922 1 97.5 165 ASP A N 1
ATOM 1237 C CA . ASP A 1 165 ? 13.07 6.098 25.25 1 97.5 165 ASP A CA 1
ATOM 1238 C C . ASP A 1 165 ? 12.023 5.805 24.172 1 97.5 165 ASP A C 1
ATOM 1240 O O . ASP A 1 165 ? 10.875 5.496 24.5 1 97.5 165 ASP A O 1
ATOM 1244 N N . LEU A 1 166 ? 12.445 5.891 22.984 1 98.06 166 LEU A N 1
ATOM 1245 C CA . LEU A 1 166 ? 11.531 5.586 21.891 1 98.06 166 LEU A CA 1
ATOM 1246 C C . LEU A 1 166 ? 11.117 4.121 21.922 1 98.06 166 LEU A C 1
ATOM 1248 O O . LEU A 1 166 ? 9.953 3.795 21.672 1 98.06 166 LEU A O 1
ATOM 1252 N N . ALA A 1 167 ? 12.055 3.295 22.188 1 98 167 ALA A N 1
ATOM 1253 C CA . ALA A 1 167 ? 11.742 1.87 22.281 1 98 167 ALA A CA 1
ATOM 1254 C C . ALA A 1 167 ? 10.734 1.601 23.391 1 98 167 ALA A C 1
ATOM 1256 O O . ALA A 1 167 ? 9.805 0.81 23.219 1 98 167 ALA A O 1
ATOM 1257 N N . ARG A 1 168 ? 10.922 2.229 24.516 1 97.94 168 ARG A N 1
ATOM 1258 C CA . ARG A 1 168 ? 9.977 2.119 25.625 1 97.94 168 ARG A CA 1
ATOM 1259 C C . ARG A 1 168 ? 8.594 2.605 25.203 1 97.94 168 ARG A C 1
ATOM 1261 O O . ARG A 1 168 ? 7.582 1.995 25.562 1 97.94 168 ARG A O 1
ATOM 1268 N N . LEU A 1 169 ? 8.633 3.674 24.5 1 98.38 169 LEU A N 1
ATOM 1269 C CA . LEU A 1 169 ? 7.375 4.254 24.016 1 98.38 169 LEU A CA 1
ATOM 1270 C C . LEU A 1 169 ? 6.641 3.283 23.109 1 98.38 169 LEU A C 1
ATOM 1272 O O . LEU A 1 169 ? 5.434 3.07 23.25 1 98.38 169 LEU A O 1
ATOM 1276 N N . ILE A 1 170 ? 7.297 2.664 22.172 1 98.12 170 ILE A N 1
ATOM 1277 C CA . ILE A 1 170 ? 6.719 1.732 21.219 1 98.12 170 ILE A CA 1
ATOM 1278 C C . ILE A 1 170 ? 6.199 0.493 21.938 1 98.12 170 ILE A C 1
ATOM 1280 O O . ILE A 1 170 ? 5.109 0 21.641 1 98.12 170 ILE A O 1
ATOM 1284 N N . ALA A 1 171 ? 6.949 0.028 22.859 1 97.44 171 ALA A N 1
ATOM 1285 C CA . ALA A 1 171 ? 6.508 -1.109 23.672 1 97.44 171 ALA A CA 1
ATOM 1286 C C . ALA A 1 171 ? 5.207 -0.791 24.406 1 97.44 171 ALA A C 1
ATOM 1288 O O . ALA A 1 171 ? 4.316 -1.638 24.5 1 97.44 171 ALA A O 1
ATOM 1289 N N . ALA A 1 172 ? 5.148 0.39 24.938 1 98.5 172 ALA A N 1
ATOM 1290 C CA . ALA A 1 172 ? 3.959 0.821 25.656 1 98.5 172 ALA A CA 1
ATOM 1291 C C . ALA A 1 172 ? 2.748 0.898 24.734 1 98.5 172 ALA A C 1
ATOM 1293 O O . ALA A 1 172 ? 1.624 0.606 25.156 1 98.5 172 ALA A O 1
ATOM 1294 N N . LEU A 1 173 ? 2.924 1.311 23.5 1 98.25 173 LEU A N 1
ATOM 1295 C CA . LEU A 1 173 ? 1.839 1.309 22.531 1 98.25 173 LEU A CA 1
ATOM 1296 C C . LEU A 1 173 ? 1.231 -0.084 22.391 1 98.25 173 LEU A C 1
ATOM 1298 O O . LEU A 1 173 ? 0.009 -0.239 22.438 1 98.25 173 LEU A O 1
ATOM 1302 N N . HIS A 1 174 ? 2.068 -1.051 22.281 1 95 174 HIS A N 1
ATOM 1303 C CA . HIS A 1 174 ? 1.622 -2.428 22.109 1 95 174 HIS A CA 1
ATOM 1304 C C . HIS A 1 174 ? 0.945 -2.953 23.375 1 95 174 HIS A C 1
ATOM 1306 O O . HIS A 1 174 ? 0.013 -3.756 23.297 1 95 174 HIS A O 1
ATOM 1312 N N . ARG A 1 175 ? 1.374 -2.498 24.469 1 96.44 175 ARG A N 1
ATOM 1313 C CA . ARG A 1 175 ? 0.854 -2.971 25.75 1 96.44 175 ARG A CA 1
ATOM 1314 C C . ARG A 1 175 ? -0.524 -2.381 26.031 1 96.44 175 ARG A C 1
ATOM 1316 O O . ARG A 1 175 ? -1.42 -3.082 26.516 1 96.44 175 ARG A O 1
ATOM 1323 N N . TYR A 1 176 ? -0.726 -1.093 25.688 1 98.12 176 TYR A N 1
ATOM 1324 C CA . TYR A 1 176 ? -1.875 -0.384 26.234 1 98.12 176 TYR A CA 1
ATOM 1325 C C . TYR A 1 176 ? -2.932 -0.14 25.156 1 98.12 176 TYR A C 1
ATOM 1327 O O . TYR A 1 176 ? -4.109 0.051 25.484 1 98.12 176 TYR A O 1
ATOM 1335 N N . LEU A 1 177 ? -2.537 -0.066 23.875 1 97.81 177 LEU A N 1
ATOM 1336 C CA . LEU A 1 177 ? -3.475 0.292 22.812 1 97.81 177 LEU A CA 1
ATOM 1337 C C . LEU A 1 177 ? -3.84 -0.928 21.984 1 97.81 177 LEU A C 1
ATOM 1339 O O . LEU A 1 177 ? -2.986 -1.776 21.703 1 97.81 177 LEU A O 1
ATOM 1343 N N . PRO A 1 178 ? -5.086 -1.028 21.562 1 95.94 178 PRO A N 1
ATOM 1344 C CA . PRO A 1 178 ? -5.512 -2.141 20.719 1 95.94 178 PRO A CA 1
ATOM 1345 C C . PRO A 1 178 ? -5.102 -1.95 19.25 1 95.94 178 PRO A C 1
ATOM 1347 O O . PRO A 1 178 ? -5.918 -1.536 18.438 1 95.94 178 PRO A O 1
ATOM 1350 N N . LEU A 1 179 ? -3.889 -2.354 18.953 1 95.25 179 LEU A N 1
ATOM 1351 C CA . LEU A 1 179 ? -3.359 -2.16 17.609 1 95.25 179 LEU A CA 1
ATOM 1352 C C . LEU A 1 179 ? -3.775 -3.303 16.688 1 95.25 179 LEU A C 1
ATOM 1354 O O . LEU A 1 179 ? -3.816 -4.461 17.109 1 95.25 179 LEU A O 1
ATOM 1358 N N . SER A 1 180 ? -4.133 -2.941 15.438 1 91.31 180 SER A N 1
ATOM 1359 C CA . SER A 1 180 ? -4.336 -3.982 14.438 1 91.31 180 SER A CA 1
ATOM 1360 C C . SER A 1 180 ? -3.055 -4.766 14.188 1 91.31 180 SER A C 1
ATOM 1362 O O . SER A 1 180 ? -1.959 -4.293 14.5 1 91.31 180 SER A O 1
ATOM 1364 N N . ALA A 1 181 ? -3.111 -5.914 13.586 1 86.69 181 ALA A N 1
ATOM 1365 C CA . ALA A 1 181 ? -1.983 -6.82 13.383 1 86.69 181 ALA A CA 1
ATOM 1366 C C . ALA A 1 181 ? -0.929 -6.188 12.477 1 86.69 181 ALA A C 1
ATOM 1368 O O . ALA A 1 181 ? 0.262 -6.484 12.602 1 86.69 181 ALA A O 1
ATOM 1369 N N . ASP A 1 182 ? -1.331 -5.336 11.602 1 90.69 182 ASP A N 1
ATOM 1370 C CA . ASP A 1 182 ? -0.398 -4.676 10.688 1 90.69 182 ASP A CA 1
ATOM 1371 C C . ASP A 1 182 ? -0.441 -3.16 10.867 1 90.69 182 ASP A C 1
ATOM 1373 O O . ASP A 1 182 ? -0.321 -2.414 9.891 1 90.69 182 ASP A O 1
ATOM 1377 N N . CYS A 1 183 ? -0.606 -2.738 12.094 1 94.88 183 CYS A N 1
ATOM 1378 C CA . CYS A 1 183 ? -0.67 -1.312 12.406 1 94.88 183 CYS A CA 1
ATOM 1379 C C . CYS A 1 183 ? 0.54 -0.579 11.836 1 94.88 183 CYS A C 1
ATOM 1381 O O . CYS A 1 183 ? 1.672 -1.047 11.969 1 94.88 183 CYS A O 1
ATOM 1383 N N . GLU A 1 184 ? 0.237 0.505 11.148 1 96.94 184 GLU A N 1
ATOM 1384 C CA . GLU A 1 184 ? 1.313 1.383 10.695 1 96.94 184 GLU A CA 1
ATOM 1385 C C . GLU A 1 184 ? 1.818 2.264 11.836 1 96.94 184 GLU A C 1
ATOM 1387 O O . GLU A 1 184 ? 1.052 3.031 12.422 1 96.94 184 GLU A O 1
ATOM 1392 N N . ILE A 1 185 ? 3.061 2.152 12.164 1 98.38 185 ILE A N 1
ATOM 1393 C CA . ILE A 1 185 ? 3.674 3.014 13.172 1 98.38 185 ILE A CA 1
ATOM 1394 C C . ILE A 1 185 ? 4.742 3.887 12.516 1 98.38 185 ILE A C 1
ATOM 1396 O O . ILE A 1 185 ? 5.848 3.418 12.234 1 98.38 185 ILE A O 1
ATOM 1400 N N . THR A 1 186 ? 4.402 5.145 12.336 1 98.62 186 THR A N 1
ATOM 1401 C CA . THR A 1 186 ? 5.262 6.113 11.656 1 98.62 186 THR A CA 1
ATOM 1402 C C . THR A 1 186 ? 6.035 6.953 12.672 1 98.62 186 THR A C 1
ATOM 1404 O O . THR A 1 186 ? 5.465 7.434 13.656 1 98.62 186 THR A O 1
ATOM 1407 N N . LEU A 1 187 ? 7.309 7.043 12.477 1 98.5 187 LEU A N 1
ATOM 1408 C CA . LEU A 1 187 ? 8.141 8.008 13.195 1 98.5 187 LEU A CA 1
ATOM 1409 C C . LEU A 1 187 ? 8.633 9.102 12.258 1 98.5 187 LEU A C 1
ATOM 1411 O O . LEU A 1 187 ? 9.289 8.812 11.25 1 98.5 187 LEU A O 1
ATOM 1415 N N . GLU A 1 188 ? 8.266 10.289 12.617 1 97.31 188 GLU A N 1
ATOM 1416 C CA . GLU A 1 188 ? 8.859 11.43 11.922 1 97.31 188 GLU A CA 1
ATOM 1417 C C . GLU A 1 188 ? 10.258 11.734 12.453 1 97.31 188 GLU A C 1
ATOM 1419 O O . GLU A 1 188 ? 10.523 11.594 13.648 1 97.31 188 GLU A O 1
ATOM 1424 N N . GLY A 1 189 ? 11.164 12.117 11.469 1 94.44 189 GLY A N 1
ATOM 1425 C CA . GLY A 1 189 ? 12.516 12.414 11.922 1 94.44 189 GLY A CA 1
ATOM 1426 C C . GLY A 1 189 ? 13.281 13.32 10.977 1 94.44 189 GLY A C 1
ATOM 1427 O O . GLY A 1 189 ? 12.727 13.797 9.984 1 94.44 189 GLY A O 1
ATOM 1428 N N . ARG A 1 190 ? 14.453 13.625 11.438 1 93.75 190 ARG A N 1
ATOM 1429 C CA . ARG A 1 190 ? 15.477 14.312 10.664 1 93.75 190 ARG A CA 1
ATOM 1430 C C . ARG A 1 190 ? 16.797 13.562 10.711 1 93.75 190 ARG A C 1
ATOM 1432 O O . ARG A 1 190 ? 17.016 12.734 11.602 1 93.75 190 ARG A O 1
ATOM 1439 N N . SER A 1 191 ? 17.578 13.898 9.711 1 93.69 191 SER A N 1
ATOM 1440 C CA . SER A 1 191 ? 18.844 13.18 9.625 1 93.69 191 SER A CA 1
ATOM 1441 C C . SER A 1 191 ? 19.766 13.547 10.789 1 93.69 191 SER A C 1
ATOM 1443 O O . SER A 1 191 ? 20.531 12.703 11.266 1 93.69 191 SER A O 1
ATOM 1445 N N . TYR A 1 192 ? 19.672 14.742 11.234 1 92.69 192 TYR A N 1
ATOM 1446 C CA . TYR A 1 192 ? 20.531 15.172 12.336 1 92.69 192 TYR A CA 1
ATOM 1447 C C . TYR A 1 192 ? 20.078 14.547 13.648 1 92.69 192 TYR A C 1
ATOM 1449 O O . TYR A 1 192 ? 18.922 14.688 14.047 1 92.69 192 TYR A O 1
ATOM 1457 N N . GLY A 1 193 ? 21 13.805 14.289 1 90.62 193 GLY A N 1
ATOM 1458 C CA . GLY A 1 193 ? 20.703 13.188 15.57 1 90.62 193 GLY A CA 1
ATOM 1459 C C . GLY A 1 193 ? 19.984 11.859 15.438 1 90.62 193 GLY A C 1
ATOM 1460 O O . GLY A 1 193 ? 19.484 11.312 16.422 1 90.62 193 GLY A O 1
ATOM 1461 N N . PHE A 1 194 ? 19.859 11.289 14.305 1 95 194 PHE A N 1
ATOM 1462 C CA . PHE A 1 194 ? 19.203 10.023 14 1 95 194 PHE A CA 1
ATOM 1463 C C . PHE A 1 194 ? 20.125 9.109 13.195 1 95 194 PHE A C 1
ATOM 1465 O O . PHE A 1 194 ? 20.203 9.227 11.977 1 95 194 PHE A O 1
ATOM 1472 N N . ASP A 1 195 ? 20.781 8.156 13.836 1 94.81 195 ASP A N 1
ATOM 1473 C CA . ASP A 1 195 ? 21.734 7.312 13.125 1 94.81 195 ASP A CA 1
ATOM 1474 C C . ASP A 1 195 ? 21.125 5.949 12.805 1 94.81 195 ASP A C 1
ATOM 1476 O O . ASP A 1 195 ? 19.984 5.656 13.203 1 94.81 195 ASP A O 1
ATOM 1480 N N . ILE A 1 196 ? 21.891 5.246 12.133 1 96.31 196 ILE A N 1
ATOM 1481 C CA . ILE A 1 196 ? 21.406 3.986 11.578 1 96.31 196 ILE A CA 1
ATOM 1482 C C . ILE A 1 196 ? 21.188 2.979 12.703 1 96.31 196 ILE A C 1
ATOM 1484 O O . ILE A 1 196 ? 20.25 2.176 12.648 1 96.31 196 ILE A O 1
ATOM 1488 N N . ALA A 1 197 ? 22.016 2.986 13.688 1 96.62 197 ALA A N 1
ATOM 1489 C CA . ALA A 1 197 ? 21.844 2.096 14.836 1 96.62 197 ALA A CA 1
ATOM 1490 C C . ALA A 1 197 ? 20.516 2.338 15.531 1 96.62 197 ALA A C 1
ATOM 1492 O O . ALA A 1 197 ? 19.812 1.39 15.898 1 96.62 197 ALA A O 1
ATOM 1493 N N . LYS A 1 198 ? 20.219 3.619 15.773 1 96.81 198 LYS A N 1
ATOM 1494 C CA . LYS A 1 198 ? 18.922 3.975 16.359 1 96.81 198 LYS A CA 1
ATOM 1495 C C . LYS A 1 198 ? 17.781 3.492 15.469 1 96.81 198 LYS A C 1
ATOM 1497 O O . LYS A 1 198 ? 16.781 2.947 15.969 1 96.81 198 LYS A O 1
ATOM 1502 N N . ALA A 1 199 ? 17.859 3.641 14.141 1 97.25 199 ALA A N 1
ATOM 1503 C CA . ALA A 1 199 ? 16.828 3.199 13.203 1 97.25 199 ALA A CA 1
ATOM 1504 C C . ALA A 1 199 ? 16.594 1.696 13.312 1 97.25 199 ALA A C 1
ATOM 1506 O O . ALA A 1 199 ? 15.453 1.24 13.32 1 97.25 199 ALA A O 1
ATOM 1507 N N . LYS A 1 200 ? 17.641 0.976 13.367 1 94 200 LYS A N 1
ATOM 1508 C CA . LYS A 1 200 ? 17.547 -0.475 13.5 1 94 200 LYS A CA 1
ATOM 1509 C C . LYS A 1 200 ? 16.844 -0.865 14.789 1 94 200 LYS A C 1
ATOM 1511 O O . LYS A 1 200 ? 15.953 -1.72 14.789 1 94 200 LYS A O 1
ATOM 1516 N N . LYS A 1 201 ? 17.219 -0.24 15.859 1 95.88 201 LYS A N 1
ATOM 1517 C CA . LYS A 1 201 ? 16.641 -0.511 17.172 1 95.88 201 LYS A CA 1
ATOM 1518 C C . LYS A 1 201 ? 15.141 -0.211 17.172 1 95.88 201 LYS A C 1
ATOM 1520 O O . LYS A 1 201 ? 14.344 -0.972 17.719 1 95.88 201 LYS A O 1
ATOM 1525 N N . LEU A 1 202 ? 14.805 0.852 16.547 1 97.12 202 LEU A N 1
ATOM 1526 C CA . LEU A 1 202 ? 13.398 1.263 16.531 1 97.12 202 LEU A CA 1
ATOM 1527 C C . LEU A 1 202 ? 12.578 0.347 15.633 1 97.12 202 LEU A C 1
ATOM 1529 O O . LEU A 1 202 ? 11.406 0.071 15.93 1 97.12 202 LEU A O 1
ATOM 1533 N N . ALA A 1 203 ? 13.148 -0.095 14.555 1 94.56 203 ALA A N 1
ATOM 1534 C CA . ALA A 1 203 ? 12.484 -1.094 13.727 1 94.56 203 ALA A CA 1
ATOM 1535 C C . ALA A 1 203 ? 12.219 -2.373 14.516 1 94.56 203 ALA A C 1
ATOM 1537 O O . ALA A 1 203 ? 11.125 -2.936 14.445 1 94.56 203 ALA A O 1
ATOM 1538 N N . ASP A 1 204 ? 13.18 -2.764 15.289 1 91.06 204 ASP A N 1
ATOM 1539 C CA . ASP A 1 204 ? 13.039 -3.951 16.125 1 91.06 204 ASP A CA 1
ATOM 1540 C C . ASP A 1 204 ? 11.945 -3.76 17.172 1 91.06 204 ASP A C 1
ATOM 1542 O O . ASP A 1 204 ? 11.266 -4.719 17.547 1 91.06 204 ASP A O 1
ATOM 1546 N N . ALA A 1 205 ? 11.789 -2.512 17.562 1 95.38 205 ALA A N 1
ATOM 1547 C CA . ALA A 1 205 ? 10.797 -2.203 18.594 1 95.38 205 ALA A CA 1
ATOM 1548 C C . ALA A 1 205 ? 9.391 -2.162 18 1 95.38 205 ALA A C 1
ATOM 1550 O O . ALA A 1 205 ? 8.406 -2.242 18.734 1 95.38 205 ALA A O 1
ATOM 1551 N N . GLY A 1 206 ? 9.336 -1.925 16.672 1 95.62 206 GLY A N 1
ATOM 1552 C CA . GLY A 1 206 ? 8.008 -2.008 16.078 1 95.62 206 GLY A CA 1
ATOM 1553 C C . GLY A 1 206 ? 7.727 -0.895 15.094 1 95.62 206 GLY A C 1
ATOM 1554 O O . GLY A 1 206 ? 6.699 -0.908 14.414 1 95.62 206 GLY A O 1
ATOM 1555 N N . VAL A 1 207 ? 8.625 0.104 14.969 1 97.69 207 VAL A N 1
ATOM 1556 C CA . VAL A 1 207 ? 8.461 1.141 13.953 1 97.69 207 VAL A CA 1
ATOM 1557 C C . VAL A 1 207 ? 8.578 0.526 12.562 1 97.69 207 VAL A C 1
ATOM 1559 O O . VAL A 1 207 ? 9.523 -0.218 12.281 1 97.69 207 VAL A O 1
ATOM 1562 N N . ASN A 1 208 ? 7.586 0.847 11.711 1 96.69 208 ASN A N 1
ATOM 1563 C CA . ASN A 1 208 ? 7.645 0.223 10.398 1 96.69 208 ASN A CA 1
ATOM 1564 C C . ASN A 1 208 ? 7.543 1.259 9.281 1 96.69 208 ASN A C 1
ATOM 1566 O O . ASN A 1 208 ? 7.469 0.904 8.102 1 96.69 208 ASN A O 1
ATOM 1570 N N . ARG A 1 209 ? 7.594 2.557 9.602 1 97.94 209 ARG A N 1
ATOM 1571 C CA . ARG A 1 209 ? 7.594 3.645 8.625 1 97.94 209 ARG A CA 1
ATOM 1572 C C . ARG A 1 209 ? 8.359 4.852 9.156 1 97.94 209 ARG A C 1
ATOM 1574 O O . ARG A 1 209 ? 8.133 5.289 10.289 1 97.94 209 ARG A O 1
ATOM 1581 N N . LEU A 1 210 ? 9.305 5.328 8.398 1 98.31 210 LEU A N 1
ATOM 1582 C CA . LEU A 1 210 ? 10.062 6.527 8.734 1 98.31 210 LEU A CA 1
ATOM 1583 C C . LEU A 1 210 ? 9.773 7.652 7.75 1 98.31 210 LEU A C 1
ATOM 1585 O O . LEU A 1 210 ? 9.891 7.469 6.535 1 98.31 210 LEU A O 1
ATOM 1589 N N . SER A 1 211 ? 9.312 8.766 8.266 1 98.38 211 SER A N 1
ATOM 1590 C CA . SER A 1 211 ? 9.117 9.969 7.473 1 98.38 211 SER A CA 1
ATOM 1591 C C . SER A 1 211 ? 10.18 11.016 7.781 1 98.38 211 SER A C 1
ATOM 1593 O O . SER A 1 211 ? 10.156 11.641 8.844 1 98.38 211 SER A O 1
ATOM 1595 N N . ILE A 1 212 ? 11.078 11.273 6.832 1 98.31 212 ILE A N 1
ATOM 1596 C CA . ILE A 1 212 ? 12.242 12.125 7.082 1 98.31 212 ILE A CA 1
ATOM 1597 C C . ILE A 1 212 ? 12.039 13.477 6.41 1 98.31 212 ILE A C 1
ATOM 1599 O O . ILE A 1 212 ? 11.844 13.555 5.195 1 98.31 212 ILE A O 1
ATOM 1603 N N . GLY A 1 213 ? 12.133 14.539 7.184 1 97.06 213 GLY A N 1
ATOM 1604 C CA . GLY A 1 213 ? 12.102 15.883 6.633 1 97.06 213 GLY A CA 1
ATOM 1605 C C . GLY A 1 213 ? 13.406 16.281 5.973 1 97.06 213 GLY A C 1
ATOM 1606 O O . GLY A 1 213 ? 14.367 16.641 6.652 1 97.06 213 GLY A O 1
ATOM 1607 N N . VAL A 1 214 ? 13.414 16.297 4.648 1 97.88 214 VAL A N 1
ATOM 1608 C CA . VAL A 1 214 ? 14.602 16.656 3.885 1 97.88 214 VAL A CA 1
ATOM 1609 C C . VAL A 1 214 ? 14.492 18.094 3.393 1 97.88 214 VAL A C 1
ATOM 1611 O O . VAL A 1 214 ? 15.438 18.875 3.506 1 97.88 214 VAL A O 1
ATOM 1614 N N . GLN A 1 215 ? 13.398 18.406 2.895 1 97.31 215 GLN A N 1
ATOM 1615 C CA . GLN A 1 215 ? 13.039 19.719 2.355 1 97.31 215 GLN A CA 1
ATOM 1616 C C . GLN A 1 215 ? 13.734 19.969 1.021 1 97.31 215 GLN A C 1
ATOM 1618 O O . GLN A 1 215 ? 13.086 20.344 0.042 1 97.31 215 GLN A O 1
ATOM 1623 N N . SER A 1 216 ? 14.977 19.875 0.962 1 98.56 216 SER A N 1
ATOM 1624 C CA . SER A 1 216 ? 15.797 19.969 -0.242 1 98.56 216 SER A CA 1
ATOM 1625 C C . SER A 1 216 ? 17.141 19.266 -0.057 1 98.56 216 SER A C 1
ATOM 1627 O O . SER A 1 216 ? 17.641 19.156 1.063 1 98.56 216 SER A O 1
ATOM 1629 N N . PHE A 1 217 ? 17.75 18.781 -1.202 1 98.56 217 PHE A N 1
ATOM 1630 C CA . PHE A 1 217 ? 19.062 18.156 -1.131 1 98.56 217 PHE A CA 1
ATOM 1631 C C . PHE A 1 217 ? 20.156 19.172 -1.469 1 98.56 217 PHE A C 1
ATOM 1633 O O . PHE A 1 217 ? 21.344 18.844 -1.441 1 98.56 217 PHE A O 1
ATOM 1640 N N . SER A 1 218 ? 19.766 20.406 -1.757 1 98.31 218 SER A N 1
ATOM 1641 C CA . SER A 1 218 ? 20.75 21.469 -1.954 1 98.31 218 SER A CA 1
ATOM 1642 C C . SER A 1 218 ? 21.312 21.953 -0.623 1 98.31 218 SER A C 1
ATOM 1644 O O . SER A 1 218 ? 20.594 22.531 0.196 1 98.31 218 SER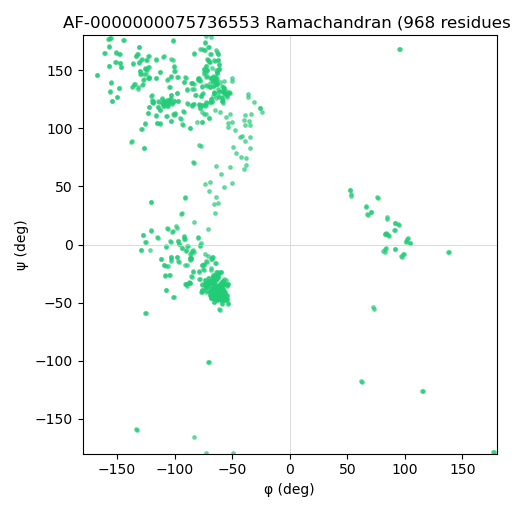 A O 1
ATOM 1646 N N . THR A 1 219 ? 22.641 21.797 -0.509 1 98.12 219 THR A N 1
ATOM 1647 C CA . THR A 1 219 ? 23.297 22.188 0.732 1 98.12 219 THR A CA 1
ATOM 1648 C C . THR A 1 219 ? 23.094 23.672 0.998 1 98.12 219 THR A C 1
ATOM 1650 O O . THR A 1 219 ? 22.844 24.078 2.137 1 98.12 219 THR A O 1
ATOM 1653 N N . GLU A 1 220 ? 23.203 24.422 -0.008 1 96.94 220 GLU A N 1
ATOM 1654 C CA . GLU A 1 220 ? 23.016 25.859 0.133 1 96.94 220 GLU A CA 1
ATOM 1655 C C . GLU A 1 220 ? 21.609 26.203 0.604 1 96.94 220 GLU A C 1
ATOM 1657 O O . GLU A 1 220 ? 21.438 26.984 1.536 1 96.94 220 GLU A O 1
ATOM 1662 N N . VAL A 1 221 ? 20.578 25.609 0.013 1 96.75 221 VAL A N 1
ATOM 1663 C CA . VAL A 1 221 ? 19.188 25.844 0.385 1 96.75 221 VAL A CA 1
ATOM 1664 C C . VAL A 1 221 ? 18.953 25.359 1.816 1 96.75 221 VAL A C 1
ATOM 1666 O O . VAL A 1 221 ? 18.328 26.062 2.615 1 96.75 221 VAL A O 1
ATOM 1669 N N . ARG A 1 222 ? 19.5 24.234 2.1 1 96.38 222 ARG A N 1
ATOM 1670 C CA . ARG A 1 222 ? 19.312 23.641 3.424 1 96.38 222 ARG A CA 1
ATOM 1671 C C . ARG A 1 222 ? 19.891 24.547 4.508 1 96.38 222 ARG A C 1
ATOM 1673 O O . ARG A 1 222 ? 19.266 24.781 5.539 1 96.38 222 ARG A O 1
ATOM 1680 N N . ARG A 1 223 ? 21.016 25.125 4.309 1 94.06 223 ARG A N 1
ATOM 1681 C CA . ARG A 1 223 ? 21.656 26.016 5.281 1 94.06 223 ARG A CA 1
ATOM 1682 C C . ARG A 1 223 ? 20.828 27.281 5.5 1 94.06 223 ARG A C 1
ATOM 1684 O O . ARG A 1 223 ? 20.703 27.75 6.629 1 94.06 223 ARG A O 1
ATOM 1691 N N . ARG A 1 224 ? 20.281 27.719 4.484 1 91.56 224 ARG A N 1
ATOM 1692 C CA . ARG A 1 224 ? 19.422 28.891 4.582 1 91.56 224 ARG A CA 1
ATOM 1693 C C . ARG A 1 224 ? 18.188 28.609 5.434 1 91.56 224 ARG A C 1
ATOM 1695 O O . ARG A 1 224 ? 17.641 29.516 6.074 1 91.56 224 ARG A O 1
ATOM 1702 N N . LEU A 1 225 ? 17.75 27.344 5.453 1 92.25 225 LEU A N 1
ATOM 1703 C CA . LEU A 1 225 ? 16.562 26.938 6.176 1 92.25 225 LEU A CA 1
ATOM 1704 C C . LEU A 1 225 ? 16.875 26.625 7.637 1 92.25 225 LEU A C 1
ATOM 1706 O O . LEU A 1 225 ? 15.969 26.453 8.453 1 92.25 225 LEU A O 1
ATOM 1710 N N . GLY A 1 226 ? 18.156 26.625 7.938 1 90.38 226 GLY A N 1
ATOM 1711 C CA . GLY A 1 226 ? 18.547 26.297 9.297 1 90.38 226 GLY A CA 1
ATOM 1712 C C . GLY A 1 226 ? 18.797 24.812 9.508 1 90.38 226 GLY A C 1
ATOM 1713 O O . GLY A 1 226 ? 18.844 24.344 10.648 1 90.38 226 GLY A O 1
ATOM 1714 N N . ARG A 1 227 ? 18.891 24.047 8.391 1 93 227 ARG A N 1
ATOM 1715 C CA . ARG A 1 227 ? 19.172 22.625 8.516 1 93 227 ARG A CA 1
ATOM 1716 C C . ARG A 1 227 ? 20.656 22.375 8.75 1 93 227 ARG A C 1
ATOM 1718 O O . ARG A 1 227 ? 21.5 23.047 8.164 1 93 227 ARG A O 1
ATOM 1725 N N . LYS A 1 228 ? 21.031 21.438 9.523 1 92 228 LYS A N 1
ATOM 1726 C CA . LYS A 1 228 ? 22.391 21.266 10.031 1 92 228 LYS A CA 1
ATOM 1727 C C . LYS A 1 228 ? 23.219 20.391 9.094 1 92 228 LYS A C 1
ATOM 1729 O O . LYS A 1 228 ? 24.422 20.625 8.93 1 92 228 LYS A O 1
ATOM 1734 N N . ARG A 1 229 ? 22.578 19.422 8.461 1 95.38 229 ARG A N 1
ATOM 1735 C CA . ARG A 1 229 ? 23.312 18.5 7.59 1 95.38 229 ARG A CA 1
ATOM 1736 C C . ARG A 1 229 ? 23.188 18.922 6.129 1 95.38 229 ARG A C 1
ATOM 1738 O O . ARG A 1 229 ? 22.125 19.375 5.695 1 95.38 229 ARG A O 1
ATOM 1745 N N . GLY A 1 230 ? 24.281 18.719 5.387 1 97.12 230 GLY A N 1
ATOM 1746 C CA . GLY A 1 230 ? 24.266 19 3.961 1 97.12 230 GLY A CA 1
ATOM 1747 C C . GLY A 1 230 ? 23.484 17.969 3.16 1 97.12 230 GLY A C 1
ATOM 1748 O O . GLY A 1 230 ? 23.141 16.906 3.678 1 97.12 230 GLY A O 1
ATOM 1749 N N . GLY A 1 231 ? 23.234 18.375 1.879 1 97.88 231 GLY A N 1
ATOM 1750 C CA . GLY A 1 231 ? 22.422 17.531 1.009 1 97.88 231 GLY A CA 1
ATOM 1751 C C . GLY A 1 231 ? 23.016 16.156 0.798 1 97.88 231 GLY A C 1
ATOM 1752 O O . GLY A 1 231 ? 22.281 15.148 0.858 1 97.88 231 GLY A O 1
ATOM 1753 N N . GLU A 1 232 ? 24.266 16.062 0.574 1 97.62 232 GLU A N 1
ATOM 1754 C CA . GLU A 1 232 ? 24.922 14.789 0.309 1 97.62 232 GLU A CA 1
ATOM 1755 C C . GLU A 1 232 ? 24.891 13.891 1.542 1 97.62 232 GLU A C 1
ATOM 1757 O O . GLU A 1 232 ? 24.734 12.672 1.427 1 97.62 232 GLU A O 1
ATOM 1762 N N . GLU A 1 233 ? 25.047 14.508 2.666 1 97.5 233 GLU A N 1
ATOM 1763 C CA . GLU A 1 233 ? 24.984 13.758 3.918 1 97.5 233 GLU A CA 1
ATOM 1764 C C . GLU A 1 233 ? 23.594 13.156 4.141 1 97.5 233 GLU A C 1
ATOM 1766 O O . GLU A 1 233 ? 23.469 12.008 4.555 1 97.5 233 GLU A O 1
ATOM 1771 N N . VAL A 1 234 ? 22.672 13.922 3.828 1 98.19 234 VAL A N 1
ATOM 1772 C CA . VAL A 1 234 ? 21.297 13.484 4.012 1 98.19 234 VAL A CA 1
ATOM 1773 C C . VAL A 1 234 ? 20.969 12.367 3.02 1 98.19 234 VAL A C 1
ATOM 1775 O O . VAL A 1 234 ? 20.328 11.375 3.375 1 98.19 234 VAL A O 1
ATOM 1778 N N . ALA A 1 235 ? 21.391 12.547 1.796 1 98.56 235 ALA A N 1
ATOM 1779 C CA . ALA A 1 235 ? 21.188 11.523 0.779 1 98.56 235 ALA A CA 1
ATOM 1780 C C . ALA A 1 235 ? 21.828 10.195 1.189 1 98.56 235 ALA A C 1
ATOM 1782 O O . ALA A 1 235 ? 21.219 9.133 1.034 1 98.56 235 ALA A O 1
ATOM 1783 N N . ALA A 1 236 ? 23.031 10.266 1.745 1 98 236 ALA A N 1
ATOM 1784 C CA . ALA A 1 236 ? 23.734 9.062 2.197 1 98 236 ALA A CA 1
ATOM 1785 C C . ALA A 1 236 ? 23 8.406 3.359 1 98 236 ALA A C 1
ATOM 1787 O O . ALA A 1 236 ? 22.891 7.176 3.414 1 98 236 ALA A O 1
ATOM 1788 N N . PHE A 1 237 ? 22.531 9.211 4.266 1 97.94 237 PHE A N 1
ATOM 1789 C CA . PHE A 1 237 ? 21.766 8.742 5.406 1 97.94 237 PHE A CA 1
ATOM 1790 C C . PHE A 1 237 ? 20.531 7.98 4.945 1 97.94 237 PHE A C 1
ATOM 1792 O O . PHE A 1 237 ? 20.266 6.867 5.41 1 97.94 237 PHE A O 1
ATOM 1799 N N . LEU A 1 238 ? 19.797 8.531 3.965 1 98.62 238 LEU A N 1
ATOM 1800 C CA . LEU A 1 238 ? 18.594 7.91 3.438 1 98.62 238 LEU A CA 1
ATOM 1801 C C . LEU A 1 238 ? 18.922 6.605 2.719 1 98.62 238 LEU A C 1
ATOM 1803 O O . LEU A 1 238 ? 18.188 5.625 2.838 1 98.62 238 LEU A O 1
ATOM 1807 N N . ALA A 1 239 ? 19.984 6.602 1.966 1 97.75 239 ALA A N 1
ATOM 1808 C CA . ALA A 1 239 ? 20.406 5.387 1.271 1 97.75 239 ALA A CA 1
ATOM 1809 C C . ALA A 1 239 ? 20.719 4.266 2.262 1 97.75 239 ALA A C 1
ATOM 1811 O O . ALA A 1 239 ? 20.359 3.107 2.021 1 97.75 239 ALA A O 1
ATOM 1812 N N . GLU A 1 240 ? 21.328 4.633 3.342 1 96.88 240 GLU A N 1
ATOM 1813 C CA . GLU A 1 240 ? 21.641 3.65 4.379 1 96.88 240 GLU A CA 1
ATOM 1814 C C . GLU A 1 240 ? 20.359 3.127 5.035 1 96.88 240 GLU A C 1
ATOM 1816 O O . GLU A 1 240 ? 20.266 1.938 5.348 1 96.88 240 GLU A O 1
ATOM 1821 N N . LEU A 1 241 ? 19.422 4.023 5.285 1 96.81 241 LEU A N 1
ATOM 1822 C CA . LEU A 1 241 ? 18.141 3.6 5.836 1 96.81 241 LEU A CA 1
ATOM 1823 C C . LEU A 1 241 ? 17.453 2.598 4.914 1 96.81 241 LEU A C 1
ATOM 1825 O O . LEU A 1 241 ? 16.938 1.575 5.375 1 96.81 241 LEU A O 1
ATOM 1829 N N . MET A 1 242 ? 17.484 2.885 3.629 1 95 242 MET A N 1
ATOM 1830 C CA . MET A 1 242 ? 16.891 2.006 2.633 1 95 242 MET A CA 1
ATOM 1831 C C . MET A 1 242 ? 17.562 0.642 2.627 1 95 242 MET A C 1
ATOM 1833 O O . MET A 1 242 ? 16.906 -0.39 2.518 1 95 242 MET A O 1
ATOM 1837 N N . ALA A 1 243 ? 18.844 0.674 2.793 1 91.06 243 ALA A N 1
ATOM 1838 C CA . ALA A 1 243 ? 19.625 -0.554 2.746 1 91.06 243 ALA A CA 1
ATOM 1839 C C . ALA A 1 243 ? 19.297 -1.467 3.924 1 91.06 243 ALA A C 1
ATOM 1841 O O . ALA A 1 243 ? 19.406 -2.689 3.822 1 91.06 243 ALA A O 1
ATOM 1842 N N . LEU A 1 244 ? 18.875 -0.822 5.043 1 89.31 244 LEU A N 1
ATOM 1843 C CA . LEU A 1 244 ? 18.469 -1.626 6.191 1 89.31 244 LEU A CA 1
ATOM 1844 C C . LEU A 1 244 ? 17.297 -2.527 5.848 1 89.31 244 LEU A C 1
ATOM 1846 O O . LEU A 1 244 ? 17.156 -3.619 6.402 1 89.31 244 LEU A O 1
ATOM 1850 N N . GLY A 1 245 ? 16.359 -2.021 5.023 1 88.19 245 GLY A N 1
ATOM 1851 C CA . GLY A 1 245 ? 15.25 -2.812 4.539 1 88.19 245 GLY A CA 1
ATOM 1852 C C . GLY A 1 245 ? 14.266 -3.186 5.633 1 88.19 245 GLY A C 1
ATOM 1853 O O . GLY A 1 245 ? 13.57 -4.199 5.531 1 88.19 245 GLY A O 1
ATOM 1854 N N . ARG A 1 246 ? 14.203 -2.387 6.711 1 89.06 246 ARG A N 1
ATOM 1855 C CA . ARG A 1 246 ? 13.398 -2.758 7.875 1 89.06 246 ARG A CA 1
ATOM 1856 C C . ARG A 1 246 ? 12.109 -1.953 7.93 1 89.06 246 ARG A C 1
ATOM 1858 O O . ARG A 1 246 ? 11.133 -2.377 8.547 1 89.06 246 ARG A O 1
ATOM 1865 N N . THR A 1 247 ? 12.109 -0.784 7.352 1 94.81 247 THR A N 1
ATOM 1866 C CA . THR A 1 247 ? 10.969 0.126 7.371 1 94.81 247 THR A CA 1
ATOM 1867 C C . THR A 1 247 ? 10.734 0.729 5.992 1 94.81 247 THR A C 1
ATOM 1869 O O . THR A 1 247 ? 11.633 0.727 5.145 1 94.81 247 THR A O 1
ATOM 1872 N N . SER A 1 248 ? 9.477 1.142 5.758 1 96.25 248 SER A N 1
ATOM 1873 C CA . SER A 1 248 ? 9.297 2.092 4.668 1 96.25 248 SER A CA 1
ATOM 1874 C C . SER A 1 248 ? 9.961 3.428 4.98 1 96.25 248 SER A C 1
ATOM 1876 O O . SER A 1 248 ? 9.906 3.902 6.117 1 96.25 248 SER A O 1
ATOM 1878 N N . VAL A 1 249 ? 10.625 3.949 3.994 1 98.12 249 VAL A N 1
ATOM 1879 C CA . VAL A 1 249 ? 11.32 5.219 4.176 1 98.12 249 VAL A CA 1
ATOM 1880 C C . VAL A 1 249 ? 10.812 6.238 3.164 1 98.12 249 VAL A C 1
ATOM 1882 O O . VAL A 1 249 ? 10.922 6.027 1.953 1 98.12 249 VAL A O 1
ATOM 1885 N N . VAL A 1 250 ? 10.227 7.328 3.713 1 98.56 250 VAL A N 1
ATOM 1886 C CA . VAL A 1 250 ? 9.719 8.391 2.854 1 98.56 250 VAL A CA 1
ATOM 1887 C C . VAL A 1 250 ? 10.359 9.727 3.252 1 98.56 250 VAL A C 1
ATOM 1889 O O . VAL A 1 250 ? 10.891 9.859 4.355 1 98.56 250 VAL A O 1
ATOM 1892 N N . CYS A 1 251 ? 10.344 10.672 2.344 1 98.38 251 CYS A N 1
ATOM 1893 C CA . CYS A 1 251 ? 10.852 11.992 2.705 1 98.38 251 CYS A CA 1
ATOM 1894 C C . CYS A 1 251 ? 9.891 13.086 2.264 1 98.38 251 CYS A C 1
ATOM 1896 O O . CYS A 1 251 ? 8.984 12.836 1.473 1 98.38 251 CYS A O 1
ATOM 1898 N N . ASP A 1 252 ? 10.117 14.219 2.834 1 98.19 252 ASP A N 1
ATOM 1899 C CA . ASP A 1 252 ? 9.367 15.43 2.5 1 98.19 252 ASP A CA 1
ATOM 1900 C C . ASP A 1 252 ? 10.258 16.438 1.77 1 98.19 252 ASP A C 1
ATOM 1902 O O . ASP A 1 252 ? 11.336 16.781 2.252 1 98.19 252 ASP A O 1
ATOM 1906 N N . LEU A 1 253 ? 9.789 16.844 0.633 1 98.62 253 LEU A N 1
ATOM 1907 C CA . LEU A 1 253 ? 10.422 17.922 -0.105 1 98.62 253 LEU A CA 1
ATOM 1908 C C . LEU A 1 253 ? 9.508 19.156 -0.153 1 98.62 253 LEU A C 1
ATOM 1910 O O . LEU A 1 253 ? 8.281 19.016 -0.094 1 98.62 253 LEU A O 1
ATOM 1914 N N . ILE A 1 254 ? 10.117 20.297 -0.174 1 98.19 254 ILE A N 1
ATOM 1915 C CA . ILE A 1 254 ? 9.375 21.547 -0.323 1 98.19 254 ILE A CA 1
ATOM 1916 C C . ILE A 1 254 ? 9.812 22.266 -1.6 1 98.19 254 ILE A C 1
ATOM 1918 O O . ILE A 1 254 ? 11.008 22.438 -1.838 1 98.19 254 ILE A O 1
ATOM 1922 N N . TYR A 1 255 ? 8.914 22.547 -2.463 1 98.31 255 TYR A N 1
ATOM 1923 C CA . TYR A 1 255 ? 9.234 23.375 -3.629 1 98.31 255 TYR A CA 1
ATOM 1924 C C . TYR A 1 255 ? 8.797 24.812 -3.42 1 98.31 255 TYR A C 1
ATOM 1926 O O . TYR A 1 255 ? 7.84 25.078 -2.688 1 98.31 255 TYR A O 1
ATOM 1934 N N . GLY A 1 256 ? 9.539 25.75 -4.035 1 97.81 256 GLY A N 1
ATOM 1935 C CA . GLY A 1 256 ? 9.266 27.172 -3.939 1 97.81 256 GLY A CA 1
ATOM 1936 C C . GLY A 1 256 ? 10.055 27.859 -2.844 1 97.81 256 GLY A C 1
ATOM 1937 O O . GLY A 1 256 ? 9.742 28.984 -2.457 1 97.81 256 GLY A O 1
ATOM 1938 N N . LEU A 1 257 ? 11.109 27.281 -2.334 1 97.44 257 LEU A N 1
ATOM 1939 C CA . LEU A 1 257 ? 11.922 27.828 -1.258 1 97.44 257 LEU A CA 1
ATOM 1940 C C . LEU A 1 257 ? 12.75 29.016 -1.758 1 97.44 257 LEU A C 1
ATOM 1942 O O . LEU A 1 257 ? 13.195 29.016 -2.908 1 97.44 257 LEU A O 1
ATOM 1946 N N . PRO A 1 258 ? 13.039 29.953 -0.854 1 95.88 258 PRO A N 1
ATOM 1947 C CA . PRO A 1 258 ? 13.945 31.031 -1.228 1 95.88 258 PRO A CA 1
ATOM 1948 C C . PRO A 1 258 ? 15.32 30.531 -1.659 1 95.88 258 PRO A C 1
ATOM 1950 O O . PRO A 1 258 ? 15.961 29.781 -0.925 1 95.88 258 PRO A O 1
ATOM 1953 N N . GLY A 1 259 ? 15.695 30.953 -2.818 1 95.38 259 GLY A N 1
ATOM 1954 C CA . GLY A 1 259 ? 17.031 30.594 -3.293 1 95.38 259 GLY A CA 1
ATOM 1955 C C . GLY A 1 259 ? 17.078 29.219 -3.945 1 95.38 259 GLY A C 1
ATOM 1956 O O . GLY A 1 259 ? 18.125 28.797 -4.422 1 95.38 259 GLY A O 1
ATOM 1957 N N . GLN A 1 260 ? 16.016 28.5 -3.963 1 97.56 260 GLN A N 1
ATOM 1958 C CA . GLN A 1 260 ? 15.93 27.203 -4.633 1 97.56 260 GLN A CA 1
ATOM 1959 C C . GLN A 1 260 ? 15.805 27.375 -6.145 1 97.56 260 GLN A C 1
ATOM 1961 O O . GLN A 1 260 ? 14.805 27.922 -6.629 1 97.56 260 GLN A O 1
ATOM 1966 N N . SER A 1 261 ? 16.781 26.969 -6.934 1 97.44 261 SER A N 1
ATOM 1967 C CA . SER A 1 261 ? 16.734 27.078 -8.391 1 97.44 261 SER A CA 1
ATOM 1968 C C . SER A 1 261 ? 15.961 25.906 -9 1 97.44 261 SER A C 1
ATOM 1970 O O . SER A 1 261 ? 15.719 24.906 -8.336 1 97.44 261 SER A O 1
ATOM 1972 N N . ASP A 1 262 ? 15.617 26.109 -10.25 1 97.31 262 ASP A N 1
ATOM 1973 C CA . ASP A 1 262 ? 14.992 25.016 -10.984 1 97.31 262 ASP A CA 1
ATOM 1974 C C . ASP A 1 262 ? 15.906 23.781 -11.008 1 97.31 262 ASP A C 1
ATOM 1976 O O . ASP A 1 262 ? 15.438 22.656 -10.93 1 97.31 262 ASP A O 1
ATOM 1980 N N . ALA A 1 263 ? 17.109 24.031 -11.164 1 97.69 263 ALA A N 1
ATOM 1981 C CA . ALA A 1 263 ? 18.094 22.953 -11.188 1 97.69 263 ALA A CA 1
ATOM 1982 C C . ALA A 1 263 ? 18.141 22.219 -9.844 1 97.69 263 ALA A C 1
ATOM 1984 O O . ALA A 1 263 ? 18.266 21 -9.805 1 97.69 263 ALA A O 1
ATOM 1985 N N . ASP A 1 264 ? 18.078 23 -8.75 1 97.88 264 ASP A N 1
ATOM 1986 C CA . ASP A 1 264 ? 18.016 22.391 -7.422 1 97.88 264 ASP A CA 1
ATOM 1987 C C . ASP A 1 264 ? 16.812 21.453 -7.301 1 97.88 264 ASP A C 1
ATOM 1989 O O . ASP A 1 264 ? 16.938 20.344 -6.801 1 97.88 264 ASP A O 1
ATOM 1993 N N . TRP A 1 265 ? 15.703 21.922 -7.789 1 98.5 265 TRP A N 1
ATOM 1994 C CA . TRP A 1 265 ? 14.461 21.156 -7.68 1 98.5 265 TRP A CA 1
ATOM 1995 C C . TRP A 1 265 ? 14.531 19.875 -8.492 1 98.5 265 TRP A C 1
ATOM 1997 O O . TRP A 1 265 ? 14.18 18.797 -7.992 1 98.5 265 TRP A O 1
ATOM 2007 N N . ARG A 1 266 ? 15.031 19.953 -9.672 1 98 266 ARG A N 1
ATOM 2008 C CA . ARG A 1 266 ? 15.195 18.75 -10.508 1 98 266 ARG A CA 1
ATOM 2009 C C . ARG A 1 266 ? 16.141 17.75 -9.844 1 98 266 ARG A C 1
ATOM 2011 O O . ARG A 1 266 ? 15.875 16.547 -9.852 1 98 266 ARG A O 1
ATOM 2018 N N . ARG A 1 267 ? 17.141 18.266 -9.281 1 97.88 267 ARG A N 1
ATOM 2019 C CA . ARG A 1 267 ? 18.094 17.406 -8.586 1 97.88 267 ARG A CA 1
ATOM 2020 C C . ARG A 1 267 ? 17.453 16.766 -7.367 1 97.88 267 ARG A C 1
ATOM 2022 O O . ARG A 1 267 ? 17.734 15.602 -7.055 1 97.88 267 ARG A O 1
ATOM 2029 N N . ASP A 1 268 ? 16.656 17.578 -6.637 1 98.69 268 ASP A N 1
ATOM 2030 C CA . ASP A 1 268 ? 15.945 17.016 -5.496 1 98.69 268 ASP A CA 1
ATOM 2031 C C . ASP A 1 268 ? 15.109 15.797 -5.906 1 98.69 268 ASP A C 1
ATOM 2033 O O . ASP A 1 268 ? 15.211 14.734 -5.289 1 98.69 268 ASP A O 1
ATOM 2037 N N . ILE A 1 269 ? 14.375 15.938 -7 1 98.38 269 ILE A N 1
ATOM 2038 C CA . ILE A 1 269 ? 13.484 14.891 -7.492 1 98.38 269 ILE A CA 1
ATOM 2039 C C . ILE A 1 269 ? 14.312 13.695 -7.965 1 98.38 269 ILE A C 1
ATOM 2041 O O . ILE A 1 269 ? 14.008 12.547 -7.629 1 98.38 269 ILE A O 1
ATOM 2045 N N . ASP A 1 270 ? 15.344 13.945 -8.656 1 96.69 270 ASP A N 1
ATOM 2046 C CA . ASP A 1 270 ? 16.188 12.883 -9.188 1 96.69 270 ASP A CA 1
ATOM 2047 C C . ASP A 1 270 ? 16.875 12.102 -8.062 1 96.69 270 ASP A C 1
ATOM 2049 O O . ASP A 1 270 ? 17.062 10.891 -8.172 1 96.69 270 ASP A O 1
ATOM 2053 N N . THR A 1 271 ? 17.234 12.852 -7.031 1 98.12 271 THR A N 1
ATOM 2054 C CA . THR A 1 271 ? 17.891 12.219 -5.898 1 98.12 271 THR A CA 1
ATOM 2055 C C . THR A 1 271 ? 16.953 11.227 -5.211 1 98.12 271 THR A C 1
ATOM 2057 O O . THR A 1 271 ? 17.375 10.117 -4.855 1 98.12 271 THR A O 1
ATOM 2060 N N . VAL A 1 272 ? 15.727 11.562 -5.07 1 98 272 VAL A N 1
ATOM 2061 C CA . VAL A 1 272 ? 14.719 10.688 -4.48 1 98 272 VAL A CA 1
ATOM 2062 C C . VAL A 1 272 ? 14.617 9.398 -5.289 1 98 272 VAL A C 1
ATOM 2064 O O . VAL A 1 272 ? 14.625 8.305 -4.727 1 98 272 VAL A O 1
ATOM 2067 N N . SER A 1 273 ? 14.562 9.531 -6.555 1 93.62 273 SER A N 1
ATOM 2068 C CA . SER A 1 273 ? 14.438 8.391 -7.453 1 93.62 273 SER A CA 1
ATOM 2069 C C . SER A 1 273 ? 15.695 7.523 -7.43 1 93.62 273 SER A C 1
ATOM 2071 O O . SER A 1 273 ? 15.609 6.297 -7.398 1 93.62 273 SER A O 1
ATOM 2073 N N . ARG A 1 274 ? 16.812 8.172 -7.414 1 93 274 ARG A N 1
ATOM 2074 C CA . ARG A 1 274 ? 18.078 7.465 -7.438 1 93 274 ARG A CA 1
ATOM 2075 C C . ARG A 1 274 ? 18.266 6.637 -6.168 1 93 274 ARG A C 1
ATOM 2077 O O . ARG A 1 274 ? 18.734 5.492 -6.23 1 93 274 ARG A O 1
ATOM 2084 N N . ILE A 1 275 ? 17.922 7.227 -5.031 1 96.38 275 ILE A N 1
ATOM 2085 C CA . ILE A 1 275 ? 18.047 6.527 -3.756 1 96.38 275 ILE A CA 1
ATOM 2086 C C . ILE A 1 275 ? 17.078 5.355 -3.709 1 96.38 275 ILE A C 1
ATOM 2088 O O . ILE A 1 275 ? 17.328 4.348 -3.051 1 96.38 275 ILE A O 1
ATOM 2092 N N . GLY A 1 276 ? 15.992 5.492 -4.453 1 94.12 276 GLY A N 1
ATOM 2093 C CA . GLY A 1 276 ? 14.961 4.469 -4.441 1 94.12 276 GLY A CA 1
ATOM 2094 C C . GLY A 1 276 ? 14.094 4.508 -3.197 1 94.12 276 GLY A C 1
ATOM 2095 O O . GLY A 1 276 ? 13.781 3.463 -2.623 1 94.12 276 GLY A O 1
ATOM 2096 N N . LEU A 1 277 ? 13.727 5.719 -2.725 1 97.81 277 LEU A N 1
ATOM 2097 C CA . LEU A 1 277 ? 12.859 5.859 -1.558 1 97.81 277 LEU A CA 1
ATOM 2098 C C . LEU A 1 277 ? 11.5 5.215 -1.811 1 97.81 277 LEU A C 1
ATOM 2100 O O . LEU A 1 277 ? 11.078 5.074 -2.961 1 97.81 277 LEU A O 1
ATOM 2104 N N . ASP A 1 278 ? 10.875 4.836 -0.737 1 96.94 278 ASP A N 1
ATOM 2105 C CA . ASP A 1 278 ? 9.57 4.188 -0.864 1 96.94 278 ASP A CA 1
ATOM 2106 C C . ASP A 1 278 ? 8.492 5.199 -1.229 1 96.94 278 ASP A C 1
ATOM 2108 O O . ASP A 1 278 ? 7.496 4.852 -1.866 1 96.94 278 ASP A O 1
ATOM 2112 N N . GLY A 1 279 ? 8.68 6.414 -0.776 1 98.12 279 GLY A N 1
ATOM 2113 C CA . GLY A 1 279 ? 7.727 7.473 -1.063 1 98.12 279 GLY A CA 1
ATOM 2114 C C . GLY A 1 279 ? 8.305 8.859 -0.879 1 98.12 279 GLY A C 1
ATOM 2115 O O . GLY A 1 279 ? 9.375 9.023 -0.282 1 98.12 279 GLY A O 1
ATOM 2116 N N . VAL A 1 280 ? 7.555 9.836 -1.437 1 98.69 280 VAL A N 1
ATOM 2117 C CA . VAL A 1 280 ? 7.93 11.242 -1.277 1 98.69 280 VAL A CA 1
ATOM 2118 C C . VAL A 1 280 ? 6.68 12.109 -1.258 1 98.69 280 VAL A C 1
ATOM 2120 O O . VAL A 1 280 ? 5.73 11.867 -2.008 1 98.69 280 VAL A O 1
ATOM 2123 N N . THR A 1 281 ? 6.68 13 -0.334 1 98.31 281 THR A N 1
ATOM 2124 C CA . THR A 1 281 ? 5.652 14.039 -0.314 1 98.31 281 THR A CA 1
ATOM 2125 C C . THR A 1 281 ? 6.207 15.359 -0.828 1 98.31 281 THR A C 1
ATOM 2127 O O . THR A 1 281 ? 7.281 15.797 -0.406 1 98.31 281 THR A O 1
ATOM 2130 N N . LEU A 1 282 ? 5.504 15.969 -1.786 1 98.31 282 LEU A N 1
ATOM 2131 C CA . LEU A 1 282 ? 5.871 17.266 -2.336 1 98.31 282 LEU A CA 1
ATOM 2132 C C . LEU A 1 282 ? 5.012 18.375 -1.732 1 98.31 282 LEU A C 1
ATOM 2134 O O . LEU A 1 282 ? 3.811 18.453 -2 1 98.31 282 LEU A O 1
ATOM 2138 N N . TYR A 1 283 ? 5.672 19.203 -0.956 1 96.56 283 TYR A N 1
ATOM 2139 C CA . TYR A 1 283 ? 4.957 20.297 -0.308 1 96.56 283 TYR A CA 1
ATOM 2140 C C . TYR A 1 283 ? 5.254 21.625 -0.998 1 96.56 283 TYR A C 1
ATOM 2142 O O . TYR A 1 283 ? 6.406 21.922 -1.322 1 96.56 283 TYR A O 1
ATOM 2150 N N . ALA A 1 284 ? 4.191 22.359 -1.195 1 96.12 284 ALA A N 1
ATOM 2151 C CA . ALA A 1 284 ? 4.395 23.75 -1.562 1 96.12 284 ALA A CA 1
ATOM 2152 C C . ALA A 1 284 ? 4.809 24.578 -0.35 1 96.12 284 ALA A C 1
ATOM 2154 O O . ALA A 1 284 ? 4.238 24.438 0.733 1 96.12 284 ALA A O 1
ATOM 2155 N N . LEU A 1 285 ? 5.789 25.406 -0.589 1 95.81 285 LEU A N 1
ATOM 2156 C CA . LEU A 1 285 ? 6.129 26.328 0.497 1 95.81 285 LEU A CA 1
ATOM 2157 C C . LEU A 1 285 ? 4.926 27.188 0.882 1 95.81 285 LEU A C 1
ATOM 2159 O O . LEU A 1 285 ? 4.27 27.766 0.016 1 95.81 285 LEU A O 1
ATOM 2163 N N . ASN A 1 286 ? 4.617 27.109 2.092 1 90.25 286 ASN A N 1
ATOM 2164 C CA . ASN A 1 286 ? 3.67 28.031 2.707 1 90.25 286 ASN A CA 1
ATOM 2165 C C . ASN A 1 286 ? 4.355 28.938 3.725 1 90.25 286 ASN A C 1
ATOM 2167 O O . ASN A 1 286 ? 4.605 28.531 4.859 1 90.25 286 ASN A O 1
ATOM 2171 N N . MET A 1 287 ? 4.559 30.156 3.326 1 88.81 287 MET A N 1
ATOM 2172 C CA . MET A 1 287 ? 5.25 31.078 4.223 1 88.81 287 MET A CA 1
ATOM 2173 C C . MET A 1 287 ? 4.27 31.719 5.191 1 88.81 287 MET A C 1
ATOM 2175 O O . MET A 1 287 ? 3.34 32.406 4.77 1 88.81 287 MET A O 1
ATOM 2179 N N . PHE A 1 288 ? 4.504 31.484 6.414 1 86.06 288 PHE A N 1
ATOM 2180 C CA . PHE A 1 288 ? 3.639 32.062 7.441 1 86.06 288 PHE A CA 1
ATOM 2181 C C . PHE A 1 288 ? 3.922 33.531 7.633 1 86.06 288 PHE A C 1
ATOM 2183 O O . PHE A 1 288 ? 5.07 33.938 7.848 1 86.06 288 PHE A O 1
ATOM 2190 N N . PRO A 1 289 ? 2.842 34.281 7.605 1 85.88 289 PRO A N 1
ATOM 2191 C CA . PRO A 1 289 ? 3.055 35.688 7.832 1 85.88 289 PRO A CA 1
ATOM 2192 C C . PRO A 1 289 ? 3.646 36 9.211 1 85.88 289 PRO A C 1
ATOM 2194 O O . PRO A 1 289 ? 3.184 35.438 10.211 1 85.88 289 PRO A O 1
ATOM 2197 N N . GLY A 1 290 ? 4.648 36.781 9.203 1 87.38 290 GLY A N 1
ATOM 2198 C CA . GLY A 1 290 ? 5.266 37.188 10.461 1 87.38 290 GLY A CA 1
ATOM 2199 C C . GLY A 1 290 ? 6.238 36.156 10.992 1 87.38 290 GLY A C 1
ATOM 2200 O O . GLY A 1 290 ? 6.918 36.375 11.992 1 87.38 290 GLY A O 1
ATOM 2201 N N . GLY A 1 291 ? 6.305 35.062 10.375 1 89.56 291 GLY A N 1
ATOM 2202 C CA . GLY A 1 291 ? 7.23 34.031 10.812 1 89.56 291 GLY A CA 1
ATOM 2203 C C . GLY A 1 291 ? 8.68 34.344 10.492 1 89.56 291 GLY A C 1
ATOM 2204 O O . GLY A 1 291 ? 8.969 35.344 9.836 1 89.56 291 GLY A O 1
ATOM 2205 N N . PRO A 1 292 ? 9.531 33.5 10.977 1 91.19 292 PRO A N 1
ATOM 2206 C CA . PRO A 1 292 ? 10.961 33.75 10.805 1 91.19 292 PRO A CA 1
ATOM 2207 C C . PRO A 1 292 ? 11.359 33.875 9.336 1 91.19 292 PRO A C 1
ATOM 2209 O O . PRO A 1 292 ? 12.148 34.781 8.992 1 91.19 292 PRO A O 1
ATOM 2212 N N . MET A 1 293 ? 10.859 33.094 8.5 1 93.75 293 MET A N 1
ATOM 2213 C CA . MET A 1 293 ? 11.211 33.156 7.086 1 93.75 293 MET A CA 1
ATOM 2214 C C . MET A 1 293 ? 10.688 34.469 6.457 1 93.75 293 MET A C 1
ATOM 2216 O O . MET A 1 293 ? 11.398 35.125 5.695 1 93.75 293 MET A O 1
ATOM 2220 N N . ALA A 1 294 ? 9.516 34.781 6.742 1 93.81 294 ALA A N 1
ATOM 2221 C CA . ALA A 1 294 ? 8.93 36 6.211 1 93.81 294 ALA A CA 1
ATOM 2222 C C . ALA A 1 294 ? 9.75 37.219 6.613 1 93.81 294 ALA A C 1
ATOM 2224 O O . ALA A 1 294 ? 10 38.125 5.793 1 93.81 294 ALA A O 1
ATOM 2225 N N . ARG A 1 295 ? 10.156 37.281 7.816 1 93.88 295 ARG A N 1
ATOM 2226 C CA . ARG A 1 295 ? 10.969 38.375 8.32 1 93.88 295 ARG A CA 1
ATOM 2227 C C . ARG A 1 295 ? 12.312 38.438 7.605 1 93.88 295 ARG A C 1
ATOM 2229 O O . ARG A 1 295 ? 12.805 39.5 7.285 1 93.88 295 ARG A O 1
ATOM 2236 N N . ALA A 1 296 ? 12.852 37.25 7.43 1 94.06 296 ALA A N 1
ATOM 2237 C CA . ALA A 1 296 ? 14.148 37.188 6.758 1 94.06 296 ALA A CA 1
ATOM 2238 C C . ALA A 1 296 ? 14.047 37.688 5.32 1 94.06 296 ALA A C 1
ATOM 2240 O O . ALA A 1 296 ? 14.961 38.344 4.82 1 94.06 296 ALA A O 1
ATOM 2241 N N . VAL A 1 297 ? 13.008 37.375 4.656 1 94.25 297 VAL A N 1
ATOM 2242 C CA . VAL A 1 297 ? 12.789 37.812 3.283 1 94.25 297 VAL A CA 1
ATOM 2243 C C . VAL A 1 297 ? 12.547 39.344 3.26 1 94.25 297 VAL A C 1
ATOM 2245 O O . VAL A 1 297 ? 13.133 40.031 2.439 1 94.25 297 VAL A O 1
ATOM 2248 N N . GLU A 1 298 ? 11.766 39.781 4.152 1 94.44 298 GLU A N 1
ATOM 2249 C CA . GLU A 1 298 ? 11.445 41.188 4.25 1 94.44 298 GLU A CA 1
ATOM 2250 C C . GLU A 1 298 ? 12.695 42.031 4.52 1 94.44 298 GLU A C 1
ATOM 2252 O O . GLU A 1 298 ? 12.828 43.156 3.998 1 94.44 298 GLU A O 1
ATOM 2257 N N . ASN A 1 299 ? 13.555 41.5 5.266 1 95.25 299 ASN A N 1
ATOM 2258 C CA . ASN A 1 299 ? 14.766 42.219 5.648 1 95.25 299 ASN A CA 1
ATOM 2259 C C . ASN A 1 299 ? 15.891 42 4.645 1 95.25 299 ASN A C 1
ATOM 2261 O O . ASN A 1 299 ? 17.016 42.438 4.859 1 95.25 299 ASN A O 1
ATOM 2265 N N . GLY A 1 300 ? 15.617 41.219 3.652 1 93.88 300 GLY A N 1
ATOM 2266 C CA . GLY A 1 300 ? 16.578 41.031 2.566 1 93.88 300 GLY A CA 1
ATOM 2267 C C . GLY A 1 300 ? 17.609 39.969 2.84 1 93.88 300 GLY A C 1
ATOM 2268 O O . GLY A 1 300 ? 18.562 39.812 2.09 1 93.88 300 GLY A O 1
ATOM 2269 N N . LYS A 1 301 ? 17.422 39.281 3.867 1 93 301 LYS A N 1
ATOM 2270 C CA . LYS A 1 301 ? 18.375 38.25 4.219 1 93 301 LYS A CA 1
ATOM 2271 C C . LYS A 1 301 ? 18.156 37 3.363 1 93 301 LYS A C 1
ATOM 2273 O O . LYS A 1 301 ? 19.078 36.188 3.164 1 93 301 LYS A O 1
ATOM 2278 N N . LEU A 1 302 ? 16.969 36.781 2.959 1 94.5 302 LEU A N 1
ATOM 2279 C CA . LEU A 1 302 ? 16.609 35.688 2.049 1 94.5 302 LEU A CA 1
ATOM 2280 C C . LEU A 1 302 ? 15.93 36.25 0.797 1 94.5 302 LEU A C 1
ATOM 2282 O O . LEU A 1 302 ? 15.234 37.25 0.855 1 94.5 302 LEU A O 1
ATOM 2286 N N . PRO A 1 303 ? 16.219 35.594 -0.326 1 94.25 303 PRO A N 1
ATOM 2287 C CA . PRO A 1 303 ? 15.469 36 -1.522 1 94.25 303 PRO A CA 1
ATOM 2288 C C . PRO A 1 303 ? 13.977 35.719 -1.404 1 94.25 303 PRO A C 1
ATOM 2290 O O . PRO A 1 303 ? 13.555 34.969 -0.5 1 94.25 303 PRO A O 1
ATOM 2293 N N . GLN A 1 304 ? 13.219 36.312 -2.344 1 94.19 304 GLN A N 1
ATOM 2294 C CA . GLN A 1 304 ? 11.789 36.031 -2.41 1 94.19 304 GLN A CA 1
ATOM 2295 C C . GLN A 1 304 ? 11.508 34.594 -2.756 1 94.19 304 GLN A C 1
ATOM 2297 O O . GLN A 1 304 ? 12.219 33.969 -3.568 1 94.19 304 GLN A O 1
ATOM 2302 N N . PRO A 1 305 ? 10.5 34 -2.104 1 94.5 305 PRO A N 1
ATOM 2303 C CA . PRO A 1 305 ? 10.094 32.656 -2.521 1 94.5 305 PRO A CA 1
ATOM 2304 C C . PRO A 1 305 ? 9.414 32.656 -3.887 1 94.5 305 PRO A C 1
ATOM 2306 O O . PRO A 1 305 ? 9.141 33.719 -4.453 1 94.5 305 PRO A O 1
ATOM 2309 N N . ALA A 1 306 ? 9.211 31.453 -4.406 1 95.88 306 ALA A N 1
ATOM 2310 C CA . ALA A 1 306 ? 8.523 31.312 -5.688 1 95.88 306 ALA A CA 1
ATOM 2311 C C . ALA A 1 306 ? 7.078 31.781 -5.59 1 95.88 306 ALA A C 1
ATOM 2313 O O . ALA A 1 306 ? 6.43 31.609 -4.559 1 95.88 306 ALA A O 1
ATOM 2314 N N . THR A 1 307 ? 6.562 32.406 -6.652 1 95.19 307 THR A N 1
ATOM 2315 C CA . THR A 1 307 ? 5.16 32.781 -6.762 1 95.19 307 THR A CA 1
ATOM 2316 C C . THR A 1 307 ? 4.273 31.547 -6.895 1 95.19 307 THR A C 1
ATOM 2318 O O . THR A 1 307 ? 4.758 30.453 -7.199 1 95.19 307 THR A O 1
ATOM 2321 N N . PRO A 1 308 ? 3.006 31.734 -6.684 1 95.38 308 PRO A N 1
ATOM 2322 C CA . PRO A 1 308 ? 2.102 30.594 -6.871 1 95.38 308 PRO A CA 1
ATOM 2323 C C . PRO A 1 308 ? 2.203 29.984 -8.266 1 95.38 308 PRO A C 1
ATOM 2325 O O . PRO A 1 308 ? 2.213 28.75 -8.406 1 95.38 308 PRO A O 1
ATOM 2328 N N . ALA A 1 309 ? 2.305 30.781 -9.281 1 96.88 309 ALA A N 1
ATOM 2329 C CA . ALA A 1 309 ? 2.443 30.281 -10.648 1 96.88 309 ALA A CA 1
ATOM 2330 C C . ALA A 1 309 ? 3.729 29.484 -10.805 1 96.88 309 ALA A C 1
ATOM 2332 O O . ALA A 1 309 ? 3.736 28.438 -11.469 1 96.88 309 ALA A O 1
ATOM 2333 N N . ALA A 1 310 ? 4.754 30.016 -10.242 1 97.38 310 ALA A N 1
ATOM 2334 C CA . ALA A 1 310 ? 6.023 29.297 -10.297 1 97.38 310 ALA A CA 1
ATOM 2335 C C . ALA A 1 310 ? 5.953 28 -9.523 1 97.38 310 ALA A C 1
ATOM 2337 O O . ALA A 1 310 ? 6.492 26.969 -9.961 1 97.38 310 ALA A O 1
ATOM 2338 N N . GLN A 1 311 ? 5.348 27.984 -8.375 1 97.69 311 GLN A N 1
ATOM 2339 C CA . GLN A 1 311 ? 5.16 26.766 -7.59 1 97.69 311 GLN A CA 1
ATOM 2340 C C . GLN A 1 311 ? 4.363 25.734 -8.375 1 97.69 311 GLN A C 1
ATOM 2342 O O . GLN A 1 311 ? 4.66 24.531 -8.305 1 97.69 311 GLN A O 1
ATOM 2347 N N . ALA A 1 312 ? 3.373 26.188 -9.086 1 98.12 312 ALA A N 1
ATOM 2348 C CA . ALA A 1 312 ? 2.568 25.297 -9.906 1 98.12 312 ALA A CA 1
ATOM 2349 C C . ALA A 1 312 ? 3.432 24.562 -10.93 1 98.12 312 ALA A C 1
ATOM 2351 O O . ALA A 1 312 ? 3.273 23.359 -11.148 1 98.12 312 ALA A O 1
ATOM 2352 N N . ARG A 1 313 ? 4.309 25.281 -11.57 1 98.19 313 ARG A N 1
ATOM 2353 C CA . ARG A 1 313 ? 5.199 24.688 -12.555 1 98.19 313 ARG A CA 1
ATOM 2354 C C . ARG A 1 313 ? 6.145 23.672 -11.906 1 98.19 313 ARG A C 1
ATOM 2356 O O . ARG A 1 313 ? 6.43 22.625 -12.477 1 98.19 313 ARG A O 1
ATOM 2363 N N . LEU A 1 314 ? 6.598 24.047 -10.711 1 98.5 314 LEU A N 1
ATOM 2364 C CA . LEU A 1 314 ? 7.484 23.156 -9.984 1 98.5 314 LEU A CA 1
ATOM 2365 C C . LEU A 1 314 ? 6.75 21.875 -9.578 1 98.5 314 LEU A C 1
ATOM 2367 O O . LEU A 1 314 ? 7.305 20.781 -9.672 1 98.5 314 LEU A O 1
ATOM 2371 N N . TYR A 1 315 ? 5.531 22.016 -9.164 1 98.19 315 TYR A N 1
ATOM 2372 C CA . TYR A 1 315 ? 4.691 20.875 -8.828 1 98.19 315 TYR A CA 1
ATOM 2373 C C . TYR A 1 315 ? 4.539 19.938 -10.023 1 98.19 315 TYR A C 1
ATOM 2375 O O . TYR A 1 315 ? 4.785 18.734 -9.922 1 98.19 315 TYR A O 1
ATOM 2383 N N . ALA A 1 316 ? 4.176 20.531 -11.109 1 98.31 316 ALA A N 1
ATOM 2384 C CA . ALA A 1 316 ? 3.961 19.75 -12.328 1 98.31 316 ALA A CA 1
ATOM 2385 C C . ALA A 1 316 ? 5.23 19.016 -12.742 1 98.31 316 ALA A C 1
ATOM 2387 O O . ALA A 1 316 ? 5.188 17.828 -13.086 1 98.31 316 ALA A O 1
ATOM 2388 N N . GLU A 1 317 ? 6.289 19.719 -12.672 1 97.81 317 GLU A N 1
ATOM 2389 C CA . GLU A 1 317 ? 7.566 19.109 -13.047 1 97.81 317 GLU A CA 1
ATOM 2390 C C . GLU A 1 317 ? 7.918 17.953 -12.133 1 97.81 317 GLU A C 1
ATOM 2392 O O . GLU A 1 317 ? 8.383 16.906 -12.594 1 97.81 317 GLU A O 1
ATOM 2397 N N . GLY A 1 318 ? 7.734 18.141 -10.828 1 98.25 318 GLY A N 1
ATOM 2398 C CA . GLY A 1 318 ? 8.016 17.078 -9.875 1 98.25 318 GLY A CA 1
ATOM 2399 C C . GLY A 1 318 ? 7.18 15.836 -10.109 1 98.25 318 GLY A C 1
ATOM 2400 O O . GLY A 1 318 ? 7.711 14.719 -10.164 1 98.25 318 GLY A O 1
ATOM 2401 N N . VAL A 1 319 ? 5.906 15.992 -10.305 1 97.56 319 VAL A N 1
ATOM 2402 C CA . VAL A 1 319 ? 4.98 14.883 -10.508 1 97.56 319 VAL A CA 1
ATOM 2403 C C . VAL A 1 319 ? 5.309 14.172 -11.82 1 97.56 319 VAL A C 1
ATOM 2405 O O . VAL A 1 319 ? 5.395 12.938 -11.852 1 97.56 319 VAL A O 1
ATOM 2408 N N . GLU A 1 320 ? 5.527 14.906 -12.836 1 95.25 320 GLU A N 1
ATOM 2409 C CA . GLU A 1 320 ? 5.805 14.336 -14.156 1 95.25 320 GLU A CA 1
ATOM 2410 C C . GLU A 1 320 ? 7.105 13.547 -14.148 1 95.25 320 GLU A C 1
ATOM 2412 O O . GLU A 1 320 ? 7.164 12.43 -14.672 1 95.25 320 GLU A O 1
ATOM 2417 N N . ARG A 1 321 ? 8.094 14.125 -13.555 1 94.06 321 ARG A N 1
ATOM 2418 C CA . ARG A 1 321 ? 9.391 13.461 -13.523 1 94.06 321 ARG A CA 1
ATOM 2419 C C . ARG A 1 321 ? 9.32 12.156 -12.734 1 94.06 321 ARG A C 1
ATOM 2421 O O . ARG A 1 321 ? 9.883 11.141 -13.148 1 94.06 321 ARG A O 1
ATOM 2428 N N . LEU A 1 322 ? 8.664 12.188 -11.641 1 95.75 322 LEU A N 1
ATOM 2429 C CA . LEU A 1 322 ? 8.523 10.984 -10.828 1 95.75 322 LEU A CA 1
ATOM 2430 C C . LEU A 1 322 ? 7.68 9.938 -11.547 1 95.75 322 LEU A C 1
ATOM 2432 O O . LEU A 1 322 ? 8.047 8.758 -11.594 1 95.75 322 LEU A O 1
ATOM 2436 N N . THR A 1 323 ? 6.582 10.344 -12.109 1 91.31 323 THR A N 1
ATOM 2437 C CA . THR A 1 323 ? 5.711 9.391 -12.789 1 91.31 323 THR A CA 1
ATOM 2438 C C . THR A 1 323 ? 6.41 8.789 -14 1 91.31 323 THR A C 1
ATOM 2440 O O . THR A 1 323 ? 6.25 7.605 -14.297 1 91.31 323 THR A O 1
ATOM 2443 N N . GLU A 1 324 ? 7.172 9.586 -14.672 1 86.81 324 GLU A N 1
ATOM 2444 C CA . GLU A 1 324 ? 7.945 9.094 -15.805 1 86.81 324 GLU A CA 1
ATOM 2445 C C . GLU A 1 324 ? 8.969 8.055 -15.367 1 86.81 324 GLU A C 1
ATOM 2447 O O . GLU A 1 324 ? 9.367 7.191 -16.156 1 86.81 324 GLU A O 1
ATOM 2452 N N . SER A 1 325 ? 9.32 8.195 -14.133 1 87.69 325 SER A N 1
ATOM 2453 C CA . SER A 1 325 ? 10.297 7.254 -13.602 1 87.69 325 SER A CA 1
ATOM 2454 C C . SER A 1 325 ? 9.609 6.047 -12.961 1 87.69 325 SER A C 1
ATOM 2456 O O . SER A 1 325 ? 10.258 5.234 -12.305 1 87.69 325 SER A O 1
ATOM 2458 N N . GLY A 1 326 ? 8.359 5.977 -13.102 1 85.94 326 GLY A N 1
ATOM 2459 C CA . GLY A 1 326 ? 7.652 4.777 -12.68 1 85.94 326 GLY A CA 1
ATOM 2460 C C . GLY A 1 326 ? 6.969 4.93 -11.336 1 85.94 326 GLY A C 1
ATOM 2461 O O . GLY A 1 326 ? 6.352 3.986 -10.836 1 85.94 326 GLY A O 1
ATOM 2462 N N . TRP A 1 327 ? 7.035 6.105 -10.742 1 92.56 327 TRP A N 1
ATOM 2463 C CA . TRP A 1 327 ? 6.359 6.332 -9.469 1 92.56 327 TRP A CA 1
ATOM 2464 C C . TRP A 1 327 ? 4.855 6.469 -9.664 1 92.56 327 TRP A C 1
ATOM 2466 O O . TRP A 1 327 ? 4.398 6.879 -10.734 1 92.56 327 TRP A O 1
ATOM 2476 N N . LEU A 1 328 ? 4.148 6.074 -8.617 1 90.94 328 LEU A N 1
ATOM 2477 C CA . LEU A 1 328 ? 2.695 6.191 -8.625 1 90.94 328 LEU A CA 1
ATOM 2478 C C . LEU A 1 328 ? 2.24 7.359 -7.754 1 90.94 328 LEU A C 1
ATOM 2480 O O . LEU A 1 328 ? 2.619 7.449 -6.582 1 90.94 328 LEU A O 1
ATOM 2484 N N . GLN A 1 329 ? 1.524 8.242 -8.32 1 93.25 329 GLN A N 1
ATOM 2485 C CA . GLN A 1 329 ? 0.903 9.281 -7.504 1 93.25 329 GLN A CA 1
ATOM 2486 C C . GLN A 1 329 ? -0.334 8.742 -6.785 1 93.25 329 GLN A C 1
ATOM 2488 O O . GLN A 1 329 ? -1.331 8.406 -7.426 1 93.25 329 GLN A O 1
ATOM 2493 N N . VAL A 1 330 ? -0.283 8.75 -5.477 1 92.31 330 VAL A N 1
ATOM 2494 C CA . VAL A 1 330 ? -1.354 8.094 -4.73 1 92.31 330 VAL A CA 1
ATOM 2495 C C . VAL A 1 330 ? -2.215 9.148 -4.039 1 92.31 330 VAL A C 1
ATOM 2497 O O . VAL A 1 330 ? -3.312 8.852 -3.564 1 92.31 330 VAL A O 1
ATOM 2500 N N . SER A 1 331 ? -1.69 10.328 -3.912 1 92.56 331 SER A N 1
ATOM 2501 C CA . SER A 1 331 ? -2.426 11.516 -3.5 1 92.56 331 SER A CA 1
ATOM 2502 C C . SER A 1 331 ? -1.915 12.758 -4.223 1 92.56 331 SER A C 1
ATOM 2504 O O . SER A 1 331 ? -0.95 12.688 -4.988 1 92.56 331 SER A O 1
ATOM 2506 N N . GLN A 1 332 ? -2.549 13.805 -3.984 1 91.12 332 GLN A N 1
ATOM 2507 C CA . GLN A 1 332 ? -2.186 15.039 -4.672 1 91.12 332 GLN A CA 1
ATOM 2508 C C . GLN A 1 332 ? -0.701 15.344 -4.504 1 91.12 332 GLN A C 1
ATOM 2510 O O . GLN A 1 332 ? -0.05 15.82 -5.438 1 91.12 332 GLN A O 1
ATOM 2515 N N . SER A 1 333 ? -0.216 14.969 -3.348 1 94.5 333 SER A N 1
ATOM 2516 C CA . SER A 1 333 ? 1.152 15.414 -3.104 1 94.5 333 SER A CA 1
ATOM 2517 C C . SER A 1 333 ? 2.061 14.234 -2.758 1 94.5 333 SER A C 1
ATOM 2519 O O . SER A 1 333 ? 3.238 14.422 -2.443 1 94.5 333 SER A O 1
ATOM 2521 N N . HIS A 1 334 ? 1.556 13.031 -2.758 1 96.94 334 HIS A N 1
ATOM 2522 C CA . HIS A 1 334 ? 2.34 11.891 -2.311 1 96.94 334 HIS A CA 1
ATOM 2523 C C . HIS A 1 334 ? 2.516 10.867 -3.432 1 96.94 334 HIS A C 1
ATOM 2525 O O . HIS A 1 334 ? 1.537 10.453 -4.055 1 96.94 334 HIS A O 1
ATOM 2531 N N . LEU A 1 335 ? 3.736 10.578 -3.736 1 97.12 335 LEU A N 1
ATOM 2532 C CA . LEU A 1 335 ? 4.066 9.562 -4.727 1 97.12 335 LEU A CA 1
ATOM 2533 C C . LEU A 1 335 ? 4.816 8.398 -4.086 1 97.12 335 LEU A C 1
ATOM 2535 O O . LEU A 1 335 ? 5.625 8.609 -3.174 1 97.12 335 LEU A O 1
ATOM 2539 N N . VAL A 1 336 ? 4.508 7.219 -4.586 1 96 336 VAL A N 1
ATOM 2540 C CA . VAL A 1 336 ? 5.125 6.027 -4.012 1 96 336 VAL A CA 1
ATOM 2541 C C . VAL A 1 336 ? 5.797 5.211 -5.109 1 96 336 VAL A C 1
ATOM 2543 O O . VAL A 1 336 ? 5.371 5.242 -6.266 1 96 336 VAL A O 1
ATOM 2546 N N . ARG A 1 337 ? 6.812 4.52 -4.715 1 92.12 337 ARG A N 1
ATOM 2547 C CA . ARG A 1 337 ? 7.523 3.652 -5.648 1 92.12 337 ARG A CA 1
ATOM 2548 C C . ARG A 1 337 ? 6.871 2.273 -5.723 1 92.12 337 ARG A C 1
ATOM 2550 O O . ARG A 1 337 ? 6.953 1.598 -6.75 1 92.12 337 ARG A O 1
ATOM 2557 N N . SER A 1 338 ? 6.312 1.833 -4.605 1 86.94 338 SER A N 1
ATOM 2558 C CA . SER A 1 338 ? 5.648 0.539 -4.496 1 86.94 338 SER A CA 1
ATOM 2559 C C . SER A 1 338 ? 4.625 0.538 -3.363 1 86.94 338 SER A C 1
ATOM 2561 O O . SER A 1 338 ? 4.516 1.512 -2.615 1 86.94 338 SER A O 1
ATOM 2563 N N . LEU A 1 339 ? 3.949 -0.578 -3.236 1 87.19 339 LEU A N 1
ATOM 2564 C CA . LEU A 1 339 ? 2.895 -0.693 -2.236 1 87.19 339 LEU A CA 1
ATOM 2565 C C . LEU A 1 339 ? 3.482 -0.952 -0.853 1 87.19 339 LEU A C 1
ATOM 2567 O O . LEU A 1 339 ? 2.742 -1.151 0.113 1 87.19 339 LEU A O 1
ATOM 2571 N N . ARG A 1 340 ? 4.809 -0.893 -0.779 1 88.69 340 ARG A N 1
ATOM 2572 C CA . ARG A 1 340 ? 5.445 -0.919 0.533 1 88.69 340 ARG A CA 1
ATOM 2573 C C . ARG A 1 340 ? 5.066 0.31 1.352 1 88.69 340 ARG A C 1
ATOM 2575 O O . ARG A 1 340 ? 4.953 0.236 2.576 1 88.69 340 ARG A O 1
ATOM 2582 N N . GLU A 1 341 ? 4.965 1.397 0.622 1 94.69 341 GLU A N 1
ATOM 2583 C CA . GLU A 1 341 ? 4.527 2.637 1.257 1 94.69 341 GLU A CA 1
ATOM 2584 C C . GLU A 1 341 ? 3.004 2.717 1.321 1 94.69 341 GLU A C 1
ATOM 2586 O O . GLU A 1 341 ? 2.332 2.732 0.287 1 94.69 341 GLU A O 1
ATOM 2591 N N . ARG A 1 342 ? 2.484 2.834 2.613 1 92.19 342 ARG A N 1
ATOM 2592 C CA . ARG A 1 342 ? 1.036 2.779 2.781 1 92.19 342 ARG A CA 1
ATOM 2593 C C . ARG A 1 342 ? 0.471 4.156 3.115 1 92.19 342 ARG A C 1
ATOM 2595 O O . ARG A 1 342 ? -0.625 4.508 2.672 1 92.19 342 ARG A O 1
ATOM 2602 N N . ASN A 1 343 ? 1.164 4.898 3.928 1 94.75 343 ASN A N 1
ATOM 2603 C CA . ASN A 1 343 ? 0.709 6.219 4.348 1 94.75 343 ASN A CA 1
ATOM 2604 C C . ASN A 1 343 ? -0.711 6.172 4.902 1 94.75 343 ASN A C 1
ATOM 2606 O O . ASN A 1 343 ? -1.546 7.008 4.555 1 94.75 343 ASN A O 1
ATOM 2610 N N . ARG A 1 344 ? -0.984 5.215 5.781 1 93.75 344 ARG A N 1
ATOM 2611 C CA . ARG A 1 344 ? -2.316 4.922 6.297 1 93.75 344 ARG A CA 1
ATOM 2612 C C . ARG A 1 344 ? -2.836 6.07 7.156 1 93.75 344 ARG A C 1
ATOM 2614 O O . ARG A 1 344 ? -4.004 6.453 7.047 1 93.75 344 ARG A O 1
ATOM 2621 N N . TYR A 1 345 ? -2.025 6.621 8.008 1 96.19 345 TYR A N 1
ATOM 2622 C CA . TYR A 1 345 ? -2.455 7.688 8.906 1 96.19 345 TYR A CA 1
ATOM 2623 C C . TYR A 1 345 ? -3.018 8.867 8.125 1 96.19 345 TYR A C 1
ATOM 2625 O O . TYR A 1 345 ? -4.145 9.305 8.375 1 96.19 345 TYR A O 1
ATOM 2633 N N . ASN A 1 346 ? -2.291 9.273 7.125 1 93.56 346 ASN A N 1
ATOM 2634 C CA . ASN A 1 346 ? -2.691 10.461 6.383 1 93.56 346 ASN A CA 1
ATOM 2635 C C . ASN A 1 346 ? -3.969 10.227 5.586 1 93.56 346 ASN A C 1
ATOM 2637 O O . ASN A 1 346 ? -4.844 11.094 5.527 1 93.56 346 ASN A O 1
ATOM 2641 N N . ALA A 1 347 ? -4.066 9.117 5.035 1 90.56 347 ALA A N 1
ATOM 2642 C CA . ALA A 1 347 ? -5.273 8.789 4.289 1 90.56 347 ALA A CA 1
ATOM 2643 C C . ALA A 1 347 ? -6.488 8.719 5.207 1 90.56 347 ALA A C 1
ATOM 2645 O O . ALA A 1 347 ? -7.566 9.219 4.863 1 90.56 347 ALA A O 1
ATOM 2646 N N . SER A 1 348 ? -6.309 8.164 6.371 1 91.44 348 SER A N 1
ATOM 2647 C CA . SER A 1 348 ? -7.406 7.973 7.312 1 91.44 348 SER A CA 1
ATOM 2648 C C . SER A 1 348 ? -7.883 9.305 7.883 1 91.44 348 SER A C 1
ATOM 2650 O O . SER A 1 348 ? -9.086 9.539 8.008 1 91.44 348 SER A O 1
ATOM 2652 N N . ILE A 1 349 ? -6.969 10.148 8.172 1 90.81 349 ILE A N 1
ATOM 2653 C CA . ILE A 1 349 ? -7.332 11.445 8.727 1 90.81 349 ILE A CA 1
ATOM 2654 C C . ILE A 1 349 ? -8.164 12.227 7.719 1 90.81 349 ILE A C 1
ATOM 2656 O O . ILE A 1 349 ? -9.133 12.898 8.086 1 90.81 349 ILE A O 1
ATOM 2660 N N . LYS A 1 350 ? -7.828 12.148 6.508 1 87.38 350 LYS A N 1
ATOM 2661 C CA . LYS A 1 350 ? -8.555 12.859 5.461 1 87.38 350 LYS A CA 1
ATOM 2662 C C . LYS A 1 350 ? -9.969 12.32 5.309 1 87.38 350 LYS A C 1
ATOM 2664 O O . LYS A 1 350 ? -10.883 13.047 4.922 1 87.38 350 LYS A O 1
ATOM 2669 N N . ARG A 1 351 ? -10.164 11.094 5.668 1 87.12 351 ARG A N 1
ATOM 2670 C CA . ARG A 1 351 ? -11.477 10.461 5.562 1 87.12 351 ARG A CA 1
ATOM 2671 C C . ARG A 1 351 ? -12.336 10.773 6.785 1 87.12 351 ARG A C 1
ATOM 2673 O O . ARG A 1 351 ? -13.5 10.383 6.844 1 87.12 351 ARG A O 1
ATOM 2680 N N . GLY A 1 352 ? -11.766 11.438 7.754 1 87.81 352 GLY A N 1
ATOM 2681 C CA . GLY A 1 352 ? -12.516 11.883 8.914 1 87.81 352 GLY A CA 1
ATOM 2682 C C . GLY A 1 352 ? -12.641 10.82 9.992 1 87.81 352 GLY A C 1
ATOM 2683 O O . GLY A 1 352 ? -13.523 10.898 10.852 1 87.81 352 GLY A O 1
ATOM 2684 N N . VAL A 1 353 ? -11.758 9.844 10 1 91.38 353 VAL A N 1
ATOM 2685 C CA . VAL A 1 353 ? -11.781 8.805 11.031 1 91.38 353 VAL A CA 1
ATOM 2686 C C . VAL A 1 353 ? -11.375 9.406 12.375 1 91.38 353 VAL A C 1
ATOM 2688 O O . VAL A 1 353 ? -10.766 10.477 12.422 1 91.38 353 VAL A O 1
ATOM 2691 N N . ALA A 1 354 ? -11.789 8.742 13.469 1 96.38 354 ALA A N 1
ATOM 2692 C CA . ALA A 1 354 ? -11.398 9.211 14.797 1 96.38 354 ALA A CA 1
ATOM 2693 C C . ALA A 1 354 ? -9.875 9.258 14.938 1 96.38 354 ALA A C 1
ATOM 2695 O O . ALA A 1 354 ? -9.18 8.352 14.477 1 96.38 354 ALA A O 1
ATOM 2696 N N . CYS A 1 355 ? -9.406 10.336 15.43 1 97.81 355 CYS A N 1
ATOM 2697 C CA . CYS A 1 355 ? -7.996 10.531 15.742 1 97.81 355 CYS A CA 1
ATOM 2698 C C . CYS A 1 355 ? -7.785 10.656 17.25 1 97.81 355 CYS A C 1
ATOM 2700 O O . CYS A 1 355 ? -8.297 11.586 17.875 1 97.81 355 CYS A O 1
ATOM 2702 N N . LEU A 1 356 ? -7.074 9.719 17.797 1 98.62 356 LEU A N 1
ATOM 2703 C CA . LEU A 1 356 ? -6.82 9.68 19.234 1 98.62 356 LEU A CA 1
ATOM 2704 C C . LEU A 1 356 ? -5.516 10.391 19.562 1 98.62 356 LEU A C 1
ATOM 2706 O O . LEU A 1 356 ? -4.438 9.93 19.203 1 98.62 356 LEU A O 1
ATOM 2710 N N . PRO A 1 357 ? -5.59 11.477 20.281 1 98.38 357 PRO A N 1
ATOM 2711 C CA . PRO A 1 357 ? -4.391 12.281 20.531 1 98.38 357 PRO A CA 1
ATOM 2712 C C . PRO A 1 357 ? -3.672 11.883 21.812 1 98.38 357 PRO A C 1
ATOM 2714 O O . PRO A 1 357 ? -4.32 11.609 22.828 1 98.38 357 PRO A O 1
ATOM 2717 N N . PHE A 1 358 ? -2.398 11.867 21.766 1 98.56 358 PHE A N 1
ATOM 2718 C CA . PHE A 1 358 ? -1.551 11.68 22.938 1 98.56 358 PHE A CA 1
ATOM 2719 C C . PHE A 1 358 ? -0.402 12.68 22.938 1 98.56 358 PHE A C 1
ATOM 2721 O O . PHE A 1 358 ? 0.207 12.938 21.906 1 98.56 358 PHE A O 1
ATOM 2728 N N . GLY A 1 359 ? -0.126 13.211 24.094 1 97.75 359 GLY A N 1
ATOM 2729 C CA . GLY A 1 359 ? 0.975 14.148 24.266 1 97.75 359 GLY A CA 1
ATOM 2730 C C . GLY A 1 359 ? 0.541 15.594 24.188 1 97.75 359 GLY A C 1
ATOM 2731 O O . GLY A 1 359 ? -0.571 15.898 23.75 1 97.75 359 GLY A O 1
ATOM 2732 N N . ALA A 1 360 ? 1.453 16.469 24.578 1 96.81 360 ALA A N 1
ATOM 2733 C CA . ALA A 1 360 ? 1.192 17.906 24.625 1 96.81 360 ALA A CA 1
ATOM 2734 C C . ALA A 1 360 ? 1.017 18.469 23.203 1 96.81 360 ALA A C 1
ATOM 2736 O O . ALA A 1 360 ? 1.869 18.266 22.344 1 96.81 360 ALA A O 1
ATOM 2737 N N . GLY A 1 361 ? -0.16 19.094 23.016 1 96.44 361 GLY A N 1
ATOM 2738 C CA . GLY A 1 361 ? -0.394 19.781 21.75 1 96.44 361 GLY A CA 1
ATOM 2739 C C . GLY A 1 361 ? -1.051 18.891 20.703 1 96.44 361 GLY A C 1
ATOM 2740 O O . GLY A 1 361 ? -1.405 19.344 19.625 1 96.44 361 GLY A O 1
ATOM 2741 N N . ALA A 1 362 ? -1.26 17.609 21.016 1 97.62 362 ALA A N 1
ATOM 2742 C CA . ALA A 1 362 ? -1.854 16.688 20.047 1 97.62 362 ALA A CA 1
ATOM 2743 C C . ALA A 1 362 ? -3.322 17.031 19.812 1 97.62 362 ALA A C 1
ATOM 2745 O O . ALA A 1 362 ? -4.07 17.297 20.75 1 97.62 362 ALA A O 1
ATOM 2746 N N . GLY A 1 363 ? -3.717 17.031 18.516 1 96.56 363 GLY A N 1
ATOM 2747 C CA . GLY A 1 363 ? -5.113 17.203 18.141 1 96.56 363 GLY A CA 1
ATOM 2748 C C . GLY A 1 363 ? -5.871 15.891 18.031 1 96.56 363 GLY A C 1
ATOM 2749 O O . GLY A 1 363 ? -5.312 14.875 17.609 1 96.56 363 GLY A O 1
ATOM 2750 N N . GLY A 1 364 ? -7.125 15.992 18.453 1 96.81 364 GLY A N 1
ATOM 2751 C CA . GLY A 1 364 ? -7.98 14.812 18.391 1 96.81 364 GLY A CA 1
ATOM 2752 C C . GLY A 1 364 ? -9.352 15.109 17.812 1 96.81 364 GLY A C 1
ATOM 2753 O O . GLY A 1 364 ? -9.758 16.266 17.719 1 96.81 364 GLY A O 1
ATOM 2754 N N . GLN A 1 365 ? -10 14.039 17.406 1 96.5 365 GLN A N 1
ATOM 2755 C CA . GLN A 1 365 ? -11.359 14.125 16.875 1 96.5 365 GLN A CA 1
ATOM 2756 C C . GLN A 1 365 ? -12.086 12.789 17.031 1 96.5 365 GLN A C 1
ATOM 2758 O O . GLN A 1 365 ? -11.516 11.734 16.75 1 96.5 365 GLN A O 1
ATOM 2763 N N . ALA A 1 366 ? -13.281 12.844 17.547 1 97 366 ALA A N 1
ATOM 2764 C CA . ALA A 1 366 ? -14.133 11.664 17.656 1 97 366 ALA A CA 1
ATOM 2765 C C . ALA A 1 366 ? -15.57 12.047 18 1 97 366 ALA A C 1
ATOM 2767 O O . ALA A 1 366 ? -15.805 13.047 18.672 1 97 366 ALA A O 1
ATOM 2768 N N . HIS A 1 367 ? -16.5 11.336 17.5 1 96.25 367 HIS A N 1
ATOM 2769 C CA . HIS A 1 367 ? -17.906 11.43 17.844 1 96.25 367 HIS A CA 1
ATOM 2770 C C . HIS A 1 367 ? -18.422 12.859 17.719 1 96.25 367 HIS A C 1
ATOM 2772 O O . HIS A 1 367 ? -19.078 13.375 18.625 1 96.25 367 HIS A O 1
ATOM 2778 N N . GLY A 1 368 ? -18.016 13.477 16.641 1 94.19 368 GLY A N 1
ATOM 2779 C CA . GLY A 1 368 ? -18.547 14.789 16.312 1 94.19 368 GLY A CA 1
ATOM 2780 C C . GLY A 1 368 ? -17.844 15.914 17.062 1 94.19 368 GLY A C 1
ATOM 2781 O O . GLY A 1 368 ? -18.297 17.062 17.016 1 94.19 368 GLY A O 1
ATOM 2782 N N . HIS A 1 369 ? -16.75 15.594 17.75 1 96.88 369 HIS A N 1
ATOM 2783 C CA . HIS A 1 369 ? -16.016 16.609 18.5 1 96.88 369 HIS A CA 1
ATOM 2784 C C . HIS A 1 369 ? -14.555 16.656 18.078 1 96.88 369 HIS A C 1
ATOM 2786 O O . HIS A 1 369 ? -14.008 15.648 17.594 1 96.88 369 HIS A O 1
ATOM 2792 N N . ARG A 1 370 ? -13.992 17.781 18.203 1 96.75 370 ARG A N 1
ATOM 2793 C CA . ARG A 1 370 ? -12.555 17.969 18.031 1 96.75 370 ARG A CA 1
ATOM 2794 C C . ARG A 1 370 ? -11.961 18.734 19.203 1 96.75 370 ARG A C 1
ATOM 2796 O O . ARG A 1 370 ? -12.641 19.562 19.828 1 96.75 370 ARG A O 1
ATOM 2803 N N . TRP A 1 371 ? -10.727 18.438 19.562 1 97.31 371 TRP A N 1
ATOM 2804 C CA . TRP A 1 371 ? -10.047 19.094 20.672 1 97.31 371 TRP A CA 1
ATOM 2805 C C . TRP A 1 371 ? -8.531 19 20.516 1 97.31 371 TRP A C 1
ATOM 2807 O O . TRP A 1 371 ? -8.039 18.375 19.562 1 97.31 371 TRP A O 1
ATOM 2817 N N . ARG A 1 372 ? -7.875 19.688 21.297 1 96.94 372 ARG A N 1
ATOM 2818 C CA . ARG A 1 372 ? -6.422 19.609 21.406 1 96.94 372 ARG A CA 1
ATOM 2819 C C . ARG A 1 372 ? -5.984 19.375 22.844 1 96.94 372 ARG A C 1
ATOM 2821 O O . ARG A 1 372 ? -6.578 19.922 23.781 1 96.94 372 ARG A O 1
ATOM 2828 N N . ASN A 1 373 ? -4.945 18.562 22.969 1 97.62 373 ASN A N 1
ATOM 2829 C CA . ASN A 1 373 ? -4.312 18.484 24.281 1 97.62 373 ASN A CA 1
ATOM 2830 C C . ASN A 1 373 ? -3.592 19.781 24.625 1 97.62 373 ASN A C 1
ATOM 2832 O O . ASN A 1 373 ? -2.99 20.422 23.766 1 97.62 373 ASN A O 1
ATOM 2836 N N . VAL A 1 374 ? -3.678 20.094 25.891 1 97.12 374 VAL A N 1
ATOM 2837 C CA . VAL A 1 374 ? -2.963 21.281 26.344 1 97.12 374 VAL A CA 1
ATOM 2838 C C . VAL A 1 374 ? -1.486 21.172 25.969 1 97.12 374 VAL A C 1
ATOM 2840 O O . VAL A 1 374 ? -0.842 20.156 26.266 1 97.12 374 VAL A O 1
ATOM 2843 N N . ILE A 1 375 ? -0.977 22.219 25.359 1 94.31 375 ILE A N 1
ATOM 2844 C CA . ILE A 1 375 ? 0.362 22.141 24.781 1 94.31 375 ILE A CA 1
ATOM 2845 C C . ILE A 1 375 ? 1.4 22.453 25.859 1 94.31 375 ILE A C 1
ATOM 2847 O O . ILE A 1 375 ? 2.525 21.953 25.812 1 94.31 375 ILE A O 1
ATOM 2851 N N . ASP A 1 376 ? 1.009 23.266 26.859 1 94.31 376 ASP A N 1
ATOM 2852 C CA . ASP A 1 376 ? 1.923 23.625 27.938 1 94.31 376 ASP A CA 1
ATOM 2853 C C . ASP A 1 376 ? 2.162 22.453 28.875 1 94.31 376 ASP A C 1
ATOM 2855 O O . ASP A 1 376 ? 1.238 22 29.547 1 94.31 376 ASP A O 1
ATOM 2859 N N . ILE A 1 377 ? 3.406 22.078 28.953 1 93.56 377 ILE A N 1
ATOM 2860 C CA . ILE A 1 377 ? 3.752 20.859 29.672 1 93.56 377 ILE A CA 1
ATOM 2861 C C . ILE A 1 377 ? 3.428 21 31.156 1 93.56 377 ILE A C 1
ATOM 2863 O O . ILE A 1 377 ? 2.852 20.094 31.766 1 93.56 377 ILE A O 1
ATOM 2867 N N . ALA A 1 378 ? 3.812 22.094 31.734 1 93.69 378 ALA A N 1
ATOM 2868 C CA . ALA A 1 378 ? 3.578 22.328 33.156 1 93.69 378 ALA A CA 1
ATOM 2869 C C . ALA A 1 378 ? 2.086 22.375 33.469 1 93.69 378 ALA A C 1
ATOM 2871 O O . ALA A 1 378 ? 1.62 21.75 34.406 1 93.69 378 ALA A O 1
ATOM 2872 N N . ARG A 1 379 ? 1.393 23.109 32.688 1 96.19 379 ARG A N 1
ATOM 2873 C CA . ARG A 1 379 ? -0.052 23.203 32.875 1 96.19 379 ARG A CA 1
ATOM 2874 C C . ARG A 1 379 ? -0.723 21.844 32.719 1 96.19 379 ARG A C 1
ATOM 2876 O O . ARG A 1 379 ? -1.639 21.516 33.469 1 96.19 379 ARG A O 1
ATOM 2883 N N . ARG A 1 380 ? -0.301 21.125 31.812 1 96.12 380 ARG A N 1
ATOM 2884 C CA . ARG A 1 380 ? -0.839 19.797 31.578 1 96.12 380 ARG A CA 1
ATOM 2885 C C . ARG A 1 380 ? -0.648 18.906 32.812 1 96.12 380 ARG A C 1
ATOM 2887 O O . ARG A 1 380 ? -1.584 18.234 33.25 1 96.12 380 ARG A O 1
ATOM 2894 N N . ARG A 1 381 ? 0.502 18.906 33.375 1 94.88 381 ARG A N 1
ATOM 2895 C CA . ARG A 1 381 ? 0.803 18.109 34.531 1 94.88 381 ARG A CA 1
ATOM 2896 C C . ARG A 1 381 ? -0.061 18.531 35.719 1 94.88 381 ARG A C 1
ATOM 2898 O O . ARG A 1 381 ? -0.534 17.688 36.5 1 94.88 381 ARG A O 1
ATOM 2905 N N . GLU A 1 382 ? -0.187 19.781 35.844 1 96.75 382 GLU A N 1
ATOM 2906 C CA . GLU A 1 382 ? -1.027 20.312 36.906 1 96.75 382 GLU A CA 1
ATOM 2907 C C . GLU A 1 382 ? -2.469 19.828 36.75 1 96.75 382 GLU A C 1
ATOM 2909 O O . GLU A 1 382 ? -3.09 19.422 37.75 1 96.75 382 GLU A O 1
ATOM 2914 N N . MET A 1 383 ? -2.979 19.875 35.594 1 96.88 383 MET A N 1
ATOM 2915 C CA . MET A 1 383 ? -4.348 19.438 35.344 1 96.88 383 MET A CA 1
ATOM 2916 C C . MET A 1 383 ? -4.512 17.953 35.625 1 96.88 383 MET A C 1
ATOM 2918 O O . MET A 1 383 ? -5.488 17.547 36.281 1 96.88 383 MET A O 1
ATOM 2922 N N . VAL A 1 384 ? -3.59 17.172 35.25 1 95.44 384 VAL A N 1
ATOM 2923 C CA . VAL A 1 384 ? -3.629 15.727 35.469 1 95.44 384 VAL A CA 1
ATOM 2924 C C . VAL A 1 384 ? -3.611 15.445 36.969 1 95.44 384 VAL A C 1
ATOM 2926 O O . VAL A 1 384 ? -4.34 14.57 37.438 1 95.44 384 VAL A O 1
ATOM 2929 N N . ALA A 1 385 ? -2.812 16.172 37.656 1 94.88 385 ALA A N 1
ATOM 2930 C CA . ALA A 1 385 ? -2.717 16.016 39.094 1 94.88 385 ALA A CA 1
ATOM 2931 C C . ALA A 1 385 ? -4.047 16.328 39.781 1 94.88 385 ALA A C 1
ATOM 2933 O O . ALA A 1 385 ? -4.363 15.781 40.844 1 94.88 385 ALA A O 1
ATOM 2934 N N . GLN A 1 386 ? -4.789 17.172 39.188 1 96.44 386 GLN A N 1
ATOM 2935 C CA . GLN A 1 386 ? -6.094 17.562 39.719 1 96.44 386 GLN A CA 1
ATOM 2936 C C . GLN A 1 386 ? -7.203 16.672 39.156 1 96.44 386 GLN A C 1
ATOM 2938 O O . GLN A 1 386 ? -8.383 16.969 39.344 1 96.44 386 GLN A O 1
ATOM 2943 N N . ASN A 1 387 ? -6.84 15.648 38.375 1 94.75 387 ASN A N 1
ATOM 2944 C CA . ASN A 1 387 ? -7.762 14.688 37.781 1 94.75 387 ASN A CA 1
ATOM 2945 C C . ASN A 1 387 ? -8.656 15.352 36.75 1 94.75 387 ASN A C 1
ATOM 2947 O O . ASN A 1 387 ? -9.844 15.031 36.656 1 94.75 387 ASN A O 1
ATOM 2951 N N . LEU A 1 388 ? -8.102 16.328 36.094 1 96.06 388 LEU A N 1
ATOM 2952 C CA . LEU A 1 388 ? -8.773 16.984 34.969 1 96.06 388 LEU A CA 1
ATOM 2953 C C . LEU A 1 388 ? -8.188 16.5 33.656 1 96.06 388 LEU A C 1
ATOM 2955 O O . LEU A 1 388 ? -6.98 16.266 33.531 1 96.06 388 LEU A O 1
ATOM 2959 N N . ALA A 1 389 ? -9.078 16.406 32.688 1 96.94 389 ALA A N 1
ATOM 2960 C CA . ALA A 1 389 ? -8.578 16.141 31.328 1 96.94 389 ALA A CA 1
ATOM 2961 C C . ALA A 1 389 ? -7.812 17.344 30.797 1 96.94 389 ALA A C 1
ATOM 2963 O O . ALA A 1 389 ? -8.336 18.469 30.781 1 96.94 389 ALA A O 1
ATOM 2964 N N . PRO A 1 390 ? -6.59 17.141 30.375 1 97.38 390 PRO A N 1
ATOM 2965 C CA . PRO A 1 390 ? -5.797 18.266 29.906 1 97.38 390 PRO A CA 1
ATOM 2966 C C . PRO A 1 390 ? -6.059 18.625 28.453 1 97.38 390 PRO A C 1
ATOM 2968 O O . PRO A 1 390 ? -5.172 18.469 27.609 1 97.38 390 PRO A O 1
ATOM 2971 N N . ILE A 1 391 ? -7.215 19.172 28.188 1 97.75 391 ILE A N 1
ATOM 2972 C CA . ILE A 1 391 ? -7.609 19.484 26.812 1 97.75 391 ILE A CA 1
ATOM 2973 C C . ILE A 1 391 ? -7.941 20.969 26.703 1 97.75 391 ILE A C 1
ATOM 2975 O O . ILE A 1 391 ? -8.133 21.641 27.719 1 97.75 391 ILE A O 1
ATOM 2979 N N . GLU A 1 392 ? -7.953 21.438 25.516 1 95.62 392 GLU A N 1
ATOM 2980 C CA . GLU A 1 392 ? -8.367 22.797 25.172 1 95.62 392 GLU A CA 1
ATOM 2981 C C . GLU A 1 392 ? -9.016 22.844 23.797 1 95.62 392 GLU A C 1
ATOM 2983 O O . GLU A 1 392 ? -8.906 21.891 23.016 1 95.62 392 GLU A O 1
ATOM 2988 N N . GLY A 1 393 ? -9.82 23.828 23.594 1 94.94 393 GLY A N 1
ATOM 2989 C CA . GLY A 1 393 ? -10.406 24.062 22.281 1 94.94 393 GLY A CA 1
ATOM 2990 C C . GLY A 1 393 ? -11.445 23.031 21.891 1 94.94 393 GLY A C 1
ATOM 2991 O O . GLY A 1 393 ? -11.609 22.734 20.703 1 94.94 393 GLY A O 1
ATOM 2992 N N . LEU A 1 394 ? -12.102 22.438 22.844 1 97.31 394 LEU A N 1
ATOM 2993 C CA . LEU A 1 394 ? -13.141 21.453 22.547 1 97.31 394 LEU A CA 1
ATOM 2994 C C . LEU A 1 394 ? -14.281 22.094 21.766 1 97.31 394 LEU A C 1
ATOM 2996 O O . LEU A 1 394 ? -14.789 23.156 22.156 1 97.31 394 LEU A O 1
ATOM 3000 N N . ALA A 1 395 ? -14.648 21.5 20.625 1 97 395 ALA A N 1
ATOM 3001 C CA . ALA A 1 395 ? -15.703 22.047 19.781 1 97 395 ALA A CA 1
ATOM 3002 C C . ALA A 1 395 ? -16.484 20.938 19.078 1 97 395 ALA A C 1
ATOM 3004 O O . ALA A 1 395 ? -15.969 19.828 18.891 1 97 395 ALA A O 1
ATOM 3005 N N . LEU A 1 396 ? -17.719 21.25 18.781 1 95.69 396 LEU A N 1
ATOM 3006 C CA . LEU A 1 396 ? -18.531 20.391 17.922 1 95.69 396 LEU A CA 1
ATOM 3007 C C . LEU A 1 396 ? -18.219 20.656 16.453 1 95.69 396 LEU A C 1
ATOM 3009 O O . LEU A 1 396 ? -18.203 21.812 16.016 1 95.69 396 LEU A O 1
ATOM 3013 N N . VAL A 1 397 ? -17.938 19.578 15.727 1 92.44 397 VAL A N 1
ATOM 3014 C CA . VAL A 1 397 ? -17.672 19.75 14.305 1 92.44 397 VAL A CA 1
ATOM 3015 C C . VAL A 1 397 ? -18.969 20.109 13.562 1 92.44 397 VAL A C 1
ATOM 3017 O O . VAL A 1 397 ? -20.062 19.812 14.047 1 92.44 397 VAL A O 1
ATOM 3020 N N . PRO A 1 398 ? -18.828 20.703 12.391 1 88.75 398 PRO A N 1
ATOM 3021 C CA . PRO A 1 398 ? -20.031 21.047 11.641 1 88.75 398 PRO A CA 1
ATOM 3022 C C . PRO A 1 398 ? -20.828 19.812 11.195 1 88.75 398 PRO A C 1
ATOM 3024 O O . PRO A 1 398 ? -20.266 18.719 11.117 1 88.75 398 PRO A O 1
ATOM 3027 N N . SER A 1 399 ? -22.109 20.047 10.93 1 87.38 399 SER A N 1
ATOM 3028 C CA . SER A 1 399 ? -23 18.953 10.531 1 87.38 399 SER A CA 1
ATOM 3029 C C . SER A 1 399 ? -22.562 18.344 9.203 1 87.38 399 SER A C 1
ATOM 3031 O O . SER A 1 399 ? -22.859 17.188 8.93 1 87.38 399 SER A O 1
ATOM 3033 N N . ASP A 1 400 ? -21.844 19.109 8.422 1 89.94 400 ASP A N 1
ATOM 3034 C CA . ASP A 1 400 ? -21.438 18.625 7.105 1 89.94 400 ASP A CA 1
ATOM 3035 C C . ASP A 1 400 ? -20 18.078 7.141 1 89.94 400 ASP A C 1
ATOM 3037 O O . ASP A 1 400 ? -19.375 17.906 6.094 1 89.94 400 ASP A O 1
ATOM 3041 N N . HIS A 1 401 ? -19.547 17.875 8.242 1 90.88 401 HIS A N 1
ATOM 3042 C CA . HIS A 1 401 ? -18.172 17.438 8.398 1 90.88 401 HIS A CA 1
ATOM 3043 C C . HIS A 1 401 ? -17.906 16.156 7.621 1 90.88 401 HIS A C 1
ATOM 3045 O O . HIS A 1 401 ? -16.859 16.016 6.969 1 90.88 401 HIS A O 1
ATOM 3051 N N . ALA A 1 402 ? -18.812 15.234 7.684 1 90.94 402 ALA A N 1
ATOM 3052 C CA . ALA A 1 402 ? -18.641 13.969 6.973 1 90.94 402 ALA A CA 1
ATOM 3053 C C . ALA A 1 402 ? -18.594 14.195 5.465 1 90.94 402 ALA A C 1
ATOM 3055 O O . ALA A 1 402 ? -17.766 13.586 4.773 1 90.94 402 ALA A O 1
ATOM 3056 N N . ALA A 1 403 ? -19.422 15.039 4.98 1 93.81 403 ALA A N 1
ATOM 3057 C CA . ALA A 1 403 ? -19.422 15.367 3.557 1 93.81 403 ALA A CA 1
ATOM 3058 C C . ALA A 1 403 ? -18.141 16.078 3.154 1 93.81 403 ALA A C 1
ATOM 3060 O O . ALA A 1 403 ? -17.578 15.789 2.096 1 93.81 403 ALA A O 1
ATOM 3061 N N . HIS A 1 404 ? -17.719 16.938 4.004 1 93 404 HIS A N 1
ATOM 3062 C CA . HIS A 1 404 ? -16.453 17.641 3.762 1 93 404 HIS A CA 1
ATOM 3063 C C . HIS A 1 404 ? -15.297 16.656 3.688 1 93 404 HIS A C 1
ATOM 3065 O O . HIS A 1 404 ? -14.438 16.766 2.809 1 93 404 HIS A O 1
ATOM 3071 N N . ALA A 1 405 ? -15.328 15.773 4.594 1 92.44 405 ALA A N 1
ATOM 3072 C CA . ALA A 1 405 ? -14.266 14.766 4.621 1 92.44 405 ALA A CA 1
ATOM 3073 C C . ALA A 1 405 ? -14.273 13.93 3.348 1 92.44 405 ALA A C 1
ATOM 3075 O O . ALA A 1 405 ? -13.211 13.609 2.801 1 92.44 405 ALA A O 1
ATOM 3076 N N . MET A 1 406 ? -15.398 13.609 2.873 1 93.12 406 MET A N 1
ATOM 3077 C CA . MET A 1 406 ? -15.531 12.828 1.647 1 93.12 406 MET A CA 1
ATOM 3078 C C . MET A 1 406 ? -14.992 13.602 0.448 1 93.12 406 MET A C 1
ATOM 3080 O O . MET A 1 406 ? -14.328 13.023 -0.416 1 93.12 406 MET A O 1
ATOM 3084 N N . ILE A 1 407 ? -15.234 14.852 0.429 1 94.75 407 ILE A N 1
ATOM 3085 C CA . ILE A 1 407 ? -14.742 15.711 -0.639 1 94.75 407 ILE A CA 1
ATOM 3086 C C . ILE A 1 407 ? -13.219 15.773 -0.591 1 94.75 407 ILE A C 1
ATOM 3088 O O . ILE A 1 407 ? -12.555 15.547 -1.604 1 94.75 407 ILE A O 1
ATOM 3092 N N . ALA A 1 408 ? -12.734 16.031 0.57 1 92.88 408 ALA A N 1
ATOM 3093 C CA . ALA A 1 408 ? -11.289 16.156 0.739 1 92.88 408 ALA A CA 1
ATOM 3094 C C . ALA A 1 408 ? -10.578 14.867 0.373 1 92.88 408 ALA A C 1
ATOM 3096 O O . ALA A 1 408 ? -9.617 14.875 -0.399 1 92.88 408 ALA A O 1
ATOM 3097 N N . ALA A 1 409 ? -11.094 13.766 0.852 1 91.81 409 ALA A N 1
ATOM 3098 C CA . ALA A 1 409 ? -10.469 12.469 0.607 1 91.81 409 ALA A CA 1
ATOM 3099 C C . ALA A 1 409 ? -10.555 12.086 -0.868 1 91.81 409 ALA A C 1
ATOM 3101 O O . ALA A 1 409 ? -9.594 11.57 -1.438 1 91.81 409 ALA A O 1
ATOM 3102 N N . GLY A 1 410 ? -11.68 12.305 -1.443 1 93.06 410 GLY A N 1
ATOM 3103 C CA . GLY A 1 410 ? -11.867 11.977 -2.848 1 93.06 410 GLY A CA 1
ATOM 3104 C C . GLY A 1 410 ? -10.945 12.75 -3.77 1 93.06 410 GLY A C 1
ATOM 3105 O O . GLY A 1 410 ? -10.297 12.164 -4.641 1 93.06 410 GLY A O 1
ATOM 3106 N N . LEU A 1 411 ? -10.836 14.062 -3.535 1 93.5 411 LEU A N 1
ATOM 3107 C CA . LEU A 1 411 ? -9.945 14.891 -4.344 1 93.5 411 LEU A CA 1
ATOM 3108 C C . LEU A 1 411 ? -8.484 14.492 -4.125 1 93.5 411 LEU A C 1
ATOM 3110 O O . LEU A 1 411 ? -7.703 14.438 -5.078 1 93.5 411 LEU A O 1
ATOM 3114 N N . GLU A 1 412 ? -8.195 14.195 -2.936 1 91.25 412 GLU A N 1
ATOM 3115 C CA . GLU A 1 412 ? -6.828 13.82 -2.588 1 91.25 412 GLU A CA 1
ATOM 3116 C C . GLU A 1 412 ? -6.395 12.555 -3.318 1 91.25 412 GLU A C 1
ATOM 3118 O O . GLU A 1 412 ? -5.246 12.438 -3.746 1 91.25 412 GLU A O 1
ATOM 3123 N N . THR A 1 413 ? -7.324 11.656 -3.463 1 88.19 413 THR A N 1
ATOM 3124 C CA . THR A 1 413 ? -6.969 10.375 -4.062 1 88.19 413 THR A CA 1
ATOM 3125 C C . THR A 1 413 ? -7.219 10.398 -5.57 1 88.19 413 THR A C 1
ATOM 3127 O O . THR A 1 413 ? -7.043 9.383 -6.246 1 88.19 413 THR A O 1
ATOM 3130 N N . GLY A 1 414 ? -7.766 11.5 -6.098 1 90.06 414 GLY A N 1
ATOM 3131 C CA . GLY A 1 414 ? -7.793 11.695 -7.539 1 90.06 414 GLY A CA 1
ATOM 3132 C C . GLY A 1 414 ? -9.164 11.453 -8.148 1 90.06 414 GLY A C 1
ATOM 3133 O O . GLY A 1 414 ? -9.336 11.586 -9.359 1 90.06 414 GLY A O 1
ATOM 3134 N N . ARG A 1 415 ? -10.125 11.125 -7.293 1 91.62 415 ARG A N 1
ATOM 3135 C CA . ARG A 1 415 ? -11.477 10.953 -7.824 1 91.62 415 ARG A CA 1
ATOM 3136 C C . ARG A 1 415 ? -12.523 11.203 -6.75 1 91.62 415 ARG A C 1
ATOM 3138 O O . ARG A 1 415 ? -12.562 10.5 -5.734 1 91.62 415 ARG A O 1
ATOM 3145 N N . LEU A 1 416 ? -13.367 12.094 -7.023 1 95.69 416 LEU A N 1
ATOM 3146 C CA . LEU A 1 416 ? -14.453 12.438 -6.117 1 95.69 416 LEU A CA 1
ATOM 3147 C C . LEU A 1 416 ? -15.758 11.773 -6.562 1 95.69 416 LEU A C 1
ATOM 3149 O O . LEU A 1 416 ? -16.188 11.953 -7.703 1 95.69 416 LEU A O 1
ATOM 3153 N N . ASP A 1 417 ? -16.359 11.008 -5.684 1 93.06 417 ASP A N 1
ATOM 3154 C CA . ASP A 1 417 ? -17.672 10.414 -5.914 1 93.06 417 ASP A CA 1
ATOM 3155 C C . ASP A 1 417 ? -18.797 11.367 -5.508 1 93.06 417 ASP A C 1
ATOM 3157 O O . ASP A 1 417 ? -19.188 11.406 -4.344 1 93.06 417 ASP A O 1
ATOM 3161 N N . LEU A 1 418 ? -19.328 11.977 -6.477 1 96.94 418 LEU A N 1
ATOM 3162 C CA . LEU A 1 418 ? -20.328 13.008 -6.227 1 96.94 418 LEU A CA 1
ATOM 3163 C C . LEU A 1 418 ? -21.609 12.398 -5.688 1 96.94 418 LEU A C 1
ATOM 3165 O O . LEU A 1 418 ? -22.328 13.031 -4.906 1 96.94 418 LEU A O 1
ATOM 3169 N N . ALA A 1 419 ? -21.906 11.234 -6.09 1 94.56 419 ALA A N 1
ATOM 3170 C CA . ALA A 1 419 ? -23.094 10.555 -5.598 1 94.56 419 ALA A CA 1
ATOM 3171 C C . ALA A 1 419 ? -23 10.281 -4.102 1 94.56 419 ALA A C 1
ATOM 3173 O O . ALA A 1 419 ? -23.984 10.383 -3.373 1 94.56 419 ALA A O 1
ATOM 3174 N N . ALA A 1 420 ? -21.844 9.898 -3.715 1 92.88 420 ALA A N 1
ATOM 3175 C CA . ALA A 1 420 ? -21.625 9.633 -2.295 1 92.88 420 ALA A CA 1
ATOM 3176 C C . ALA A 1 420 ? -21.797 10.906 -1.471 1 92.88 420 ALA A C 1
ATOM 3178 O O . ALA A 1 420 ? -22.375 10.875 -0.383 1 92.88 420 ALA A O 1
ATOM 3179 N N . VAL A 1 421 ? -21.312 12.016 -1.972 1 96.62 421 VAL A N 1
ATOM 3180 C CA . VAL A 1 421 ? -21.469 13.289 -1.273 1 96.62 421 VAL A CA 1
ATOM 3181 C C . VAL A 1 421 ? -22.953 13.688 -1.248 1 96.62 421 VAL A C 1
ATOM 3183 O O . VAL A 1 421 ? -23.453 14.156 -0.227 1 96.62 421 VAL A O 1
ATOM 3186 N N . GLU A 1 422 ? -23.625 13.445 -2.33 1 96.88 422 GLU A N 1
ATOM 3187 C CA . GLU A 1 422 ? -25.047 13.75 -2.439 1 96.88 422 GLU A CA 1
ATOM 3188 C C . GLU A 1 422 ? -25.859 12.977 -1.401 1 96.88 422 GLU A C 1
ATOM 3190 O O . GLU A 1 422 ? -26.844 13.492 -0.86 1 96.88 422 GLU A O 1
ATOM 3195 N N . ALA A 1 423 ? -25.469 11.805 -1.148 1 94.5 423 ALA A N 1
ATOM 3196 C CA . ALA A 1 423 ? -26.156 10.977 -0.167 1 94.5 423 ALA A CA 1
ATOM 3197 C C . ALA A 1 423 ? -26.047 11.57 1.233 1 94.5 423 ALA A C 1
ATOM 3199 O O . ALA A 1 423 ? -26.969 11.445 2.045 1 94.5 423 ALA A O 1
ATOM 3200 N N . LEU A 1 424 ? -24.984 12.25 1.508 1 93.81 424 LEU A N 1
ATOM 3201 C CA . LEU A 1 424 ? -24.75 12.852 2.814 1 93.81 424 LEU A CA 1
ATOM 3202 C C . LEU A 1 424 ? -25.391 14.242 2.898 1 93.81 424 LEU A C 1
ATOM 3204 O O . LEU A 1 424 ? -25.781 14.68 3.98 1 93.81 424 LEU A O 1
ATOM 3208 N N . ARG A 1 425 ? -25.391 14.898 1.754 1 95.06 425 ARG A N 1
ATOM 3209 C CA . ARG A 1 425 ? -25.938 16.25 1.676 1 95.06 425 ARG A CA 1
ATOM 3210 C C . ARG A 1 425 ? -26.781 16.422 0.42 1 95.06 425 ARG A C 1
ATOM 3212 O O . ARG A 1 425 ? -26.312 16.984 -0.579 1 95.06 425 ARG A O 1
ATOM 3219 N N . PRO A 1 426 ? -28.078 16.094 0.625 1 95.5 426 PRO A N 1
ATOM 3220 C CA . PRO A 1 426 ? -28.969 16.234 -0.535 1 95.5 426 PRO A CA 1
ATOM 3221 C C . PRO A 1 426 ? -28.984 17.656 -1.098 1 95.5 426 PRO A C 1
ATOM 3223 O O . PRO A 1 426 ? -29.047 18.625 -0.336 1 95.5 426 PRO A O 1
ATOM 3226 N N . GLY A 1 427 ? -28.922 17.75 -2.33 1 96.25 427 GLY A N 1
ATOM 3227 C CA . GLY A 1 427 ? -28.891 19.031 -3.004 1 96.25 427 GLY A CA 1
ATOM 3228 C C . GLY A 1 427 ? -27.484 19.469 -3.406 1 96.25 427 GLY A C 1
ATOM 3229 O O . GLY A 1 427 ? -27.328 20.422 -4.168 1 96.25 427 GLY A O 1
ATOM 3230 N N . PHE A 1 428 ? -26.516 18.781 -2.99 1 97.06 428 PHE A N 1
ATOM 3231 C CA . PHE A 1 428 ? -25.125 19.109 -3.236 1 97.06 428 PHE A CA 1
ATOM 3232 C C . PHE A 1 428 ? -24.812 19.078 -4.727 1 97.06 428 PHE A C 1
ATOM 3234 O O . PHE A 1 428 ? -24.172 20 -5.258 1 97.06 428 PHE A O 1
ATOM 3241 N N . ARG A 1 429 ? -25.234 18.016 -5.445 1 96.69 429 ARG A N 1
ATOM 3242 C CA . ARG A 1 429 ? -24.891 17.828 -6.852 1 96.69 429 ARG A CA 1
ATOM 3243 C C . ARG A 1 429 ? -25.406 18.984 -7.707 1 96.69 429 ARG A C 1
ATOM 3245 O O . ARG A 1 429 ? -24.703 19.469 -8.586 1 96.69 429 ARG A O 1
ATOM 3252 N N . VAL A 1 430 ? -26.578 19.406 -7.461 1 96.31 430 VAL A N 1
ATOM 3253 C CA . VAL A 1 430 ? -27.172 20.516 -8.203 1 96.31 430 VAL A CA 1
ATOM 3254 C C . VAL A 1 430 ? -26.406 21.797 -7.891 1 96.31 430 VAL A C 1
ATOM 3256 O O . VAL A 1 430 ? -26.109 22.594 -8.789 1 96.31 430 VAL A O 1
ATOM 3259 N N . ALA A 1 431 ? -26.094 21.969 -6.641 1 96.44 431 ALA A N 1
ATOM 3260 C CA . ALA A 1 431 ? -25.438 23.188 -6.184 1 96.44 431 ALA A CA 1
ATOM 3261 C C . ALA A 1 431 ? -24.078 23.375 -6.863 1 96.44 431 ALA A C 1
ATOM 3263 O O . ALA A 1 431 ? -23.672 24.484 -7.164 1 96.44 431 ALA A O 1
ATOM 3264 N N . VAL A 1 432 ? -23.406 22.219 -7.137 1 97.56 432 VAL A N 1
ATOM 3265 C CA . VAL A 1 432 ? -22.031 22.359 -7.582 1 97.56 432 VAL A CA 1
ATOM 3266 C C . VAL A 1 432 ? -21.938 22.141 -9.094 1 97.56 432 VAL A C 1
ATOM 3268 O O . VAL A 1 432 ? -20.859 22.188 -9.672 1 97.56 432 VAL A O 1
ATOM 3271 N N . THR A 1 433 ? -23.016 21.922 -9.742 1 97 433 THR A N 1
ATOM 3272 C CA . THR A 1 433 ? -23.047 21.656 -11.18 1 97 433 THR A CA 1
ATOM 3273 C C . THR A 1 433 ? -22.359 22.766 -11.953 1 97 433 THR A C 1
ATOM 3275 O O . THR A 1 433 ? -21.5 22.5 -12.805 1 97 433 THR A O 1
ATOM 3278 N N . PRO A 1 434 ? -22.641 24.094 -11.695 1 96.56 434 PRO A N 1
ATOM 3279 C CA . PRO A 1 434 ? -21.969 25.156 -12.438 1 96.56 434 PRO A CA 1
ATOM 3280 C C . PRO A 1 434 ? -20.453 25.172 -12.188 1 96.56 434 PRO A C 1
ATOM 3282 O O . PRO A 1 434 ? -19.688 25.469 -13.102 1 96.56 434 PRO A O 1
ATOM 3285 N N . LEU A 1 435 ? -20.125 24.844 -11 1 97.06 435 LEU A N 1
ATOM 3286 C CA . LEU A 1 435 ? -18.719 24.828 -10.625 1 97.06 435 LEU A CA 1
ATOM 3287 C C . LEU A 1 435 ? -17.953 23.734 -11.375 1 97.06 435 LEU A C 1
ATOM 3289 O O . LEU A 1 435 ? -16.891 23.984 -11.93 1 97.06 435 LEU A O 1
ATOM 3293 N N . LEU A 1 436 ? -18.531 22.547 -11.414 1 98 436 LEU A N 1
ATOM 3294 C CA . LEU A 1 436 ? -17.906 21.391 -12.062 1 98 436 LEU A CA 1
ATOM 3295 C C . LEU A 1 436 ? -17.828 21.609 -13.57 1 98 436 LEU A C 1
ATOM 3297 O O . LEU A 1 436 ? -16.828 21.25 -14.195 1 98 436 LEU A O 1
ATOM 3301 N N . ALA A 1 437 ? -18.828 22.188 -14.133 1 97.69 437 ALA A N 1
ATOM 3302 C CA . ALA A 1 437 ? -18.797 22.516 -15.555 1 97.69 437 ALA A CA 1
ATOM 3303 C C . ALA A 1 437 ? -17.688 23.516 -15.867 1 97.69 437 ALA A C 1
ATOM 3305 O O . ALA A 1 437 ? -16.969 23.359 -16.859 1 97.69 437 ALA A O 1
ATOM 3306 N N . ASN A 1 438 ? -17.594 24.516 -15.094 1 98.44 438 ASN A N 1
ATOM 3307 C CA . ASN A 1 438 ? -16.562 25.531 -15.25 1 98.44 438 ASN A CA 1
ATOM 3308 C C . ASN A 1 438 ? -15.156 24.938 -15.133 1 98.44 438 ASN A C 1
ATOM 3310 O O . ASN A 1 438 ? -14.289 25.219 -15.953 1 98.44 438 ASN A O 1
ATOM 3314 N N . TRP A 1 439 ? -14.953 24.125 -14.117 1 98.56 439 TRP A N 1
ATOM 3315 C CA . TRP A 1 439 ? -13.648 23.516 -13.875 1 98.56 439 TRP A CA 1
ATOM 3316 C C . TRP A 1 439 ? -13.266 22.578 -15.016 1 98.56 439 TRP A C 1
ATOM 3318 O O . TRP A 1 439 ? -12.102 22.484 -15.391 1 98.56 439 TRP A O 1
ATOM 3328 N N . THR A 1 440 ? -14.266 21.844 -15.523 1 98.19 440 THR A N 1
ATOM 3329 C CA . THR A 1 440 ? -14.031 20.969 -16.672 1 98.19 440 THR A CA 1
ATOM 3330 C C . THR A 1 440 ? -13.641 21.781 -17.906 1 98.19 440 THR A C 1
ATOM 3332 O O . THR A 1 440 ? -12.672 21.453 -18.594 1 98.19 440 THR A O 1
ATOM 3335 N N . ALA A 1 441 ? -14.297 22.844 -18.141 1 98.19 441 ALA A N 1
ATOM 3336 C CA . ALA A 1 441 ? -14.023 23.703 -19.281 1 98.19 441 ALA A CA 1
ATOM 3337 C C . ALA A 1 441 ? -12.656 24.375 -19.156 1 98.19 441 ALA A C 1
ATOM 3339 O O . ALA A 1 441 ? -11.969 24.594 -20.156 1 98.19 441 ALA A O 1
ATOM 3340 N N . ALA A 1 442 ? -12.266 24.609 -17.938 1 98.25 442 ALA A N 1
ATOM 3341 C CA . ALA A 1 442 ? -11.016 25.328 -17.672 1 98.25 442 ALA A CA 1
ATOM 3342 C C . ALA A 1 442 ? -9.836 24.359 -17.641 1 98.25 442 ALA A C 1
ATOM 3344 O O . ALA A 1 442 ? -8.68 24.781 -17.609 1 98.25 442 ALA A O 1
ATOM 3345 N N . GLY A 1 443 ? -10.133 23.078 -17.578 1 98.25 443 GLY A N 1
ATOM 3346 C CA . GLY A 1 443 ? -9.062 22.094 -17.609 1 98.25 443 GLY A CA 1
ATOM 3347 C C . GLY A 1 443 ? -8.562 21.703 -16.234 1 98.25 443 GLY A C 1
ATOM 3348 O O . GLY A 1 443 ? -7.457 21.188 -16.094 1 98.25 443 GLY A O 1
ATOM 3349 N N . LEU A 1 444 ? -9.383 21.984 -15.18 1 98.38 444 LEU A N 1
ATOM 3350 C CA . LEU A 1 444 ? -8.977 21.656 -13.812 1 98.38 444 LEU A CA 1
ATOM 3351 C C . LEU A 1 444 ? -9.344 20.219 -13.469 1 98.38 444 LEU A C 1
ATOM 3353 O O . LEU A 1 444 ? -8.875 19.672 -12.469 1 98.38 444 LEU A O 1
ATOM 3357 N N . GLY A 1 445 ? -10.141 19.594 -14.281 1 97.62 445 GLY A N 1
ATOM 3358 C CA . GLY A 1 445 ? -10.531 18.203 -14.086 1 97.62 445 GLY A CA 1
ATOM 3359 C C . GLY A 1 445 ? -11.523 17.703 -15.117 1 97.62 445 GLY A C 1
ATOM 3360 O O . GLY A 1 445 ? -11.867 18.438 -16.047 1 97.62 445 GLY A O 1
ATOM 3361 N N . GLU A 1 446 ? -11.906 16.484 -14.945 1 96.75 446 GLU A N 1
ATOM 3362 C CA . GLU A 1 446 ? -12.859 15.859 -15.844 1 96.75 446 GLU A CA 1
ATOM 3363 C C . GLU A 1 446 ? -14.023 15.242 -15.078 1 96.75 446 GLU A C 1
ATOM 3365 O O . GLU A 1 446 ? -13.828 14.648 -14.008 1 96.75 446 GLU A O 1
ATOM 3370 N N . LEU A 1 447 ? -15.18 15.477 -15.672 1 95.88 447 LEU A N 1
ATOM 3371 C CA . LEU A 1 447 ? -16.391 14.898 -15.109 1 95.88 447 LEU A CA 1
ATOM 3372 C C . LEU A 1 447 ? -16.891 13.734 -15.969 1 95.88 447 LEU A C 1
ATOM 3374 O O . LEU A 1 447 ? -17.109 13.891 -17.172 1 95.88 447 LEU A O 1
ATOM 3378 N N . ARG A 1 448 ? -16.953 12.633 -15.438 1 91.06 448 ARG A N 1
ATOM 3379 C CA . ARG A 1 448 ? -17.531 11.445 -16.062 1 91.06 448 ARG A CA 1
ATOM 3380 C C . ARG A 1 448 ? -18.594 10.828 -15.172 1 91.06 448 ARG A C 1
ATOM 3382 O O . ARG A 1 448 ? -18.297 10.172 -14.18 1 91.06 448 ARG A O 1
ATOM 3389 N N . GLY A 1 449 ? -19.844 11.047 -15.555 1 89.69 449 GLY A N 1
ATOM 3390 C CA . GLY A 1 449 ? -20.906 10.633 -14.672 1 89.69 449 GLY A CA 1
ATOM 3391 C C . GLY A 1 449 ? -20.891 11.344 -13.336 1 89.69 449 GLY A C 1
ATOM 3392 O O . GLY A 1 449 ? -20.922 12.578 -13.273 1 89.69 449 GLY A O 1
ATOM 3393 N N . ASP A 1 450 ? -20.719 10.586 -12.266 1 92.31 450 ASP A N 1
ATOM 3394 C CA . ASP A 1 450 ? -20.688 11.164 -10.922 1 92.31 450 ASP A CA 1
ATOM 3395 C C . ASP A 1 450 ? -19.266 11.188 -10.367 1 92.31 450 ASP A C 1
ATOM 3397 O O . ASP A 1 450 ? -19.062 11.359 -9.164 1 92.31 450 ASP A O 1
ATOM 3401 N N . GLY A 1 451 ? -18.406 10.969 -11.281 1 94 451 GLY A N 1
ATOM 3402 C CA . GLY A 1 451 ? -17.016 11.016 -10.859 1 94 451 GLY A CA 1
ATOM 3403 C C . GLY A 1 451 ? -16.281 12.227 -11.383 1 94 451 GLY A C 1
ATOM 3404 O O . GLY A 1 451 ? -16.297 12.508 -12.578 1 94 451 GLY A O 1
ATOM 3405 N N . PHE A 1 452 ? -15.695 13.023 -10.477 1 96.94 452 PHE A N 1
ATOM 3406 C CA . PHE A 1 452 ? -14.844 14.148 -10.867 1 96.94 452 PHE A CA 1
ATOM 3407 C C . PHE A 1 452 ? -13.383 13.859 -10.547 1 96.94 452 PHE A C 1
ATOM 3409 O O . PHE A 1 452 ? -13.039 13.539 -9.406 1 96.94 452 PHE A O 1
ATOM 3416 N N . SER A 1 453 ? -12.562 13.898 -11.562 1 95.88 453 SER A N 1
ATOM 3417 C CA . SER A 1 453 ? -11.133 13.656 -11.398 1 95.88 453 SER A CA 1
ATOM 3418 C C . SER A 1 453 ? -10.32 14.914 -11.703 1 95.88 453 SER A C 1
ATOM 3420 O O . SER A 1 453 ? -10.336 15.406 -12.836 1 95.88 453 SER A O 1
ATOM 3422 N N . PRO A 1 454 ? -9.594 15.398 -10.703 1 96.75 454 PRO A N 1
ATOM 3423 C CA . PRO A 1 454 ? -8.75 16.562 -10.984 1 96.75 454 PRO A CA 1
ATOM 3424 C C . PRO A 1 454 ? -7.617 16.25 -11.953 1 96.75 454 PRO A C 1
ATOM 3426 O O . PRO A 1 454 ? -7.059 15.148 -11.922 1 96.75 454 PRO A O 1
ATOM 3429 N N . SER A 1 455 ? -7.359 17.203 -12.828 1 96.88 455 SER A N 1
ATOM 3430 C CA . SER A 1 455 ? -6.152 17.156 -13.648 1 96.88 455 SER A CA 1
ATOM 3431 C C . SER A 1 455 ? -4.914 17.469 -12.812 1 96.88 455 SER A C 1
ATOM 3433 O O . SER A 1 455 ? -5.012 17.719 -11.609 1 96.88 455 SER A O 1
ATOM 3435 N N . LEU A 1 456 ? -3.758 17.438 -13.484 1 96.88 456 LEU A N 1
ATOM 3436 C CA . LEU A 1 456 ? -2.531 17.875 -12.82 1 96.88 456 LEU A CA 1
ATOM 3437 C C . LEU A 1 456 ? -2.686 19.266 -12.25 1 96.88 456 LEU A C 1
ATOM 3439 O O . LEU A 1 456 ? -2.295 19.531 -11.109 1 96.88 456 LEU A O 1
ATOM 3443 N N . ALA A 1 457 ? -3.293 20.156 -13.062 1 98 457 ALA A N 1
ATOM 3444 C CA . ALA A 1 457 ? -3.555 21.516 -12.602 1 98 457 ALA A CA 1
ATOM 3445 C C . ALA A 1 457 ? -4.527 21.516 -11.422 1 98 457 ALA A C 1
ATOM 3447 O O . ALA A 1 457 ? -4.301 22.219 -10.43 1 98 457 ALA A O 1
ATOM 3448 N N . GLY A 1 458 ? -5.582 20.75 -11.57 1 97.75 458 GLY A N 1
ATOM 3449 C CA . GLY A 1 458 ? -6.543 20.641 -10.484 1 97.75 458 GLY A CA 1
ATOM 3450 C C . GLY A 1 458 ? -5.938 20.141 -9.195 1 97.75 458 GLY A C 1
ATOM 3451 O O . GLY A 1 458 ? -6.289 20.594 -8.109 1 97.75 458 GLY A O 1
ATOM 3452 N N . SER A 1 459 ? -5.035 19.203 -9.344 1 96.62 459 SER A N 1
ATOM 3453 C CA . SER A 1 459 ? -4.359 18.641 -8.18 1 96.62 459 SER A CA 1
ATOM 3454 C C . SER A 1 459 ? -3.508 19.703 -7.477 1 96.62 459 SER A C 1
ATOM 3456 O O . SER A 1 459 ? -3.453 19.734 -6.246 1 96.62 459 SER A O 1
ATOM 3458 N N . PHE A 1 460 ? -2.865 20.547 -8.234 1 97.12 460 PHE A N 1
ATOM 3459 C CA . PHE A 1 460 ? -2.109 21.625 -7.613 1 97.12 460 PHE A CA 1
ATOM 3460 C C . PHE A 1 460 ? -3.035 22.547 -6.84 1 97.12 460 PHE A C 1
ATOM 3462 O O . PHE A 1 460 ? -2.705 22.984 -5.73 1 97.12 460 PHE A O 1
ATOM 3469 N N . TRP A 1 461 ? -4.195 22.797 -7.406 1 97.19 461 TRP A N 1
ATOM 3470 C CA . TRP A 1 461 ? -5.141 23.734 -6.82 1 97.19 461 TRP A CA 1
ATOM 3471 C C . TRP A 1 461 ? -6.152 23.016 -5.934 1 97.19 461 TRP A C 1
ATOM 3473 O O . TRP A 1 461 ? -7.281 23.484 -5.762 1 97.19 461 TRP A O 1
ATOM 3483 N N . ILE A 1 462 ? -5.781 21.906 -5.414 1 95.75 462 ILE A N 1
ATOM 3484 C CA . ILE A 1 462 ? -6.715 21.016 -4.742 1 95.75 462 ILE A CA 1
ATOM 3485 C C . ILE A 1 462 ? -7.387 21.734 -3.58 1 95.75 462 ILE A C 1
ATOM 3487 O O . ILE A 1 462 ? -8.562 21.5 -3.285 1 95.75 462 ILE A O 1
ATOM 3491 N N . SER A 1 463 ? -6.648 22.609 -2.859 1 94.06 463 SER A N 1
ATOM 3492 C CA . SER A 1 463 ? -7.227 23.344 -1.739 1 94.06 463 SER A CA 1
ATOM 3493 C C . SER A 1 463 ? -8.367 24.25 -2.199 1 94.06 463 SER A C 1
ATOM 3495 O O . SER A 1 463 ? -9.391 24.359 -1.524 1 94.06 463 SER A O 1
ATOM 3497 N N . ASN A 1 464 ? -8.211 24.859 -3.32 1 95.69 464 ASN A N 1
ATOM 3498 C CA . ASN A 1 464 ? -9.25 25.703 -3.893 1 95.69 464 ASN A CA 1
ATOM 3499 C C . ASN A 1 464 ? -10.453 24.891 -4.348 1 95.69 464 ASN A C 1
ATOM 3501 O O . ASN A 1 464 ? -11.602 25.297 -4.152 1 95.69 464 ASN A O 1
ATOM 3505 N N . LEU A 1 465 ? -10.133 23.797 -4.938 1 96.75 465 LEU A N 1
ATOM 3506 C CA . LEU A 1 465 ? -11.227 22.922 -5.371 1 96.75 465 LEU A CA 1
ATOM 3507 C C . LEU A 1 465 ? -12.023 22.422 -4.176 1 96.75 465 LEU A C 1
ATOM 3509 O O . LEU A 1 465 ? -13.258 22.406 -4.207 1 96.75 465 LEU A O 1
ATOM 3513 N N . THR A 1 466 ? -11.305 22.016 -3.158 1 94.88 466 THR A N 1
ATOM 3514 C CA . THR A 1 466 ? -11.969 21.547 -1.941 1 94.88 466 THR A CA 1
ATOM 3515 C C . THR A 1 466 ? -12.844 22.656 -1.352 1 94.88 466 THR A C 1
ATOM 3517 O O . THR A 1 466 ? -13.984 22.406 -0.971 1 94.88 466 THR A O 1
ATOM 3520 N N . SER A 1 467 ? -12.352 23.859 -1.325 1 93.75 467 SER A N 1
ATOM 3521 C CA . SER A 1 467 ? -13.086 25 -0.789 1 93.75 467 SER A CA 1
ATOM 3522 C C . SER A 1 467 ? -14.328 25.297 -1.623 1 93.75 467 SER A C 1
ATOM 3524 O O . SER A 1 467 ? -15.398 25.594 -1.077 1 93.75 467 SER A O 1
ATOM 3526 N N . GLY A 1 468 ? -14.18 25.234 -2.869 1 94.62 468 GLY A N 1
ATOM 3527 C CA . GLY A 1 468 ? -15.312 25.453 -3.746 1 94.62 468 GLY A CA 1
ATOM 3528 C C . GLY A 1 468 ? -16.422 24.438 -3.553 1 94.62 468 GLY A C 1
ATOM 3529 O O . GLY A 1 468 ? -17.609 24.812 -3.48 1 94.62 468 GLY A O 1
ATOM 3530 N N . LEU A 1 469 ? -16.062 23.234 -3.473 1 95.69 469 LEU A N 1
ATOM 3531 C CA . LEU A 1 469 ? -17.047 22.188 -3.283 1 95.69 469 LEU A CA 1
ATOM 3532 C C . LEU A 1 469 ? -17.672 22.266 -1.897 1 95.69 469 LEU A C 1
ATOM 3534 O O . LEU A 1 469 ? -18.859 21.953 -1.726 1 95.69 469 LEU A O 1
ATOM 3538 N N . THR A 1 470 ? -16.875 22.703 -0.929 1 92.5 470 THR A N 1
ATOM 3539 C CA . THR A 1 470 ? -17.422 22.922 0.412 1 92.5 470 THR A CA 1
ATOM 3540 C C . THR A 1 470 ? -18.438 24.047 0.41 1 92.5 470 THR A C 1
ATOM 3542 O O . THR A 1 470 ? -19.438 23.984 1.13 1 92.5 470 THR A O 1
ATOM 3545 N N . ALA A 1 471 ? -18.172 25.078 -0.349 1 92.12 471 ALA A N 1
ATOM 3546 C CA . ALA A 1 471 ? -19.172 26.125 -0.524 1 92.12 471 ALA A CA 1
ATOM 3547 C C . ALA A 1 471 ? -20.469 25.562 -1.099 1 92.12 471 ALA A C 1
ATOM 3549 O O . ALA A 1 471 ? -21.562 26.047 -0.782 1 92.12 471 ALA A O 1
ATOM 3550 N N . GLY A 1 472 ? -20.297 24.578 -1.868 1 94.12 472 GLY A N 1
ATOM 3551 C CA . GLY A 1 472 ? -21.469 23.891 -2.404 1 94.12 472 GLY A CA 1
ATOM 3552 C C . GLY A 1 472 ? -22.297 23.203 -1.34 1 94.12 472 GLY A C 1
ATOM 3553 O O . GLY A 1 472 ? -23.516 23.141 -1.436 1 94.12 472 GLY A O 1
ATOM 3554 N N . LEU A 1 473 ? -21.656 22.641 -0.351 1 93.31 473 LEU A N 1
ATOM 3555 C CA . LEU A 1 473 ? -22.375 22.031 0.771 1 93.31 473 LEU A CA 1
ATOM 3556 C C . LEU A 1 473 ? -23.234 23.062 1.483 1 93.31 473 LEU A C 1
ATOM 3558 O O . LEU A 1 473 ? -24.391 22.797 1.828 1 93.31 473 LEU A O 1
ATOM 3562 N N . THR A 1 474 ? -22.672 24.219 1.627 1 88.94 474 THR A N 1
ATOM 3563 C CA . THR A 1 474 ? -23.391 25.312 2.287 1 88.94 474 THR A CA 1
ATOM 3564 C C . THR A 1 474 ? -24.578 25.766 1.452 1 88.94 474 THR A C 1
ATOM 3566 O O . THR A 1 474 ? -25.656 26.016 1.991 1 88.94 474 THR A O 1
ATOM 3569 N N . ALA A 1 475 ? -24.375 25.828 0.237 1 90.88 475 ALA A N 1
ATOM 3570 C CA . ALA A 1 475 ? -25.438 26.25 -0.673 1 90.88 475 ALA A CA 1
ATOM 3571 C C . ALA A 1 475 ? -26.594 25.25 -0.672 1 90.88 475 ALA A C 1
ATOM 3573 O O . ALA A 1 475 ? -27.75 25.625 -0.759 1 90.88 475 ALA A O 1
ATOM 3574 N N . ALA A 1 476 ? -26.281 24.016 -0.659 1 90.94 476 ALA A N 1
ATOM 3575 C CA . ALA A 1 476 ? -27.281 22.953 -0.637 1 90.94 476 ALA A CA 1
ATOM 3576 C C . ALA A 1 476 ? -28.125 23.031 0.634 1 90.94 476 ALA A C 1
ATOM 3578 O O . ALA A 1 476 ? -29.328 22.734 0.608 1 90.94 476 ALA A O 1
ATOM 3579 N N . ALA A 1 477 ? -27.578 23.344 1.719 1 81.19 477 ALA A N 1
ATOM 3580 C CA . ALA A 1 477 ? -28.266 23.453 3 1 81.19 477 ALA A CA 1
ATOM 3581 C C . ALA A 1 477 ? -29.266 24.609 2.986 1 81.19 477 ALA A C 1
ATOM 3583 O O . ALA A 1 477 ? -30.359 24.5 3.557 1 81.19 477 ALA A O 1
ATOM 3584 N N . THR A 1 478 ? -28.922 25.641 2.379 1 73.88 478 THR A N 1
ATOM 3585 C CA . THR A 1 478 ? -29.766 26.828 2.334 1 73.88 478 THR A CA 1
ATOM 3586 C C . THR A 1 478 ? -30.969 26.594 1.427 1 73.88 478 THR A C 1
ATOM 3588 O O . THR A 1 478 ? -32.062 27.078 1.713 1 73.88 478 THR A O 1
ATOM 3591 N N . ALA A 1 479 ? -30.859 25.844 0.392 1 69.69 479 ALA A N 1
ATOM 3592 C CA . ALA A 1 479 ? -31.953 25.562 -0.529 1 69.69 479 ALA A CA 1
ATOM 3593 C C . ALA A 1 479 ? -32.969 24.625 0.107 1 69.69 479 ALA A C 1
ATOM 3595 O O . ALA A 1 479 ? -34.188 24.766 -0.108 1 69.69 479 ALA A O 1
ATOM 3596 N N . GLY A 1 480 ? -32.438 23.656 0.809 1 59.94 480 GLY A N 1
ATOM 3597 C CA . GLY A 1 480 ? -33.344 22.734 1.49 1 59.94 480 GLY A CA 1
ATOM 3598 C C . GLY A 1 480 ? -34.156 23.391 2.584 1 59.94 480 GLY A C 1
ATOM 3599 O O . GLY A 1 480 ? -35.312 23.031 2.793 1 59.94 480 GLY A O 1
ATOM 3600 N N . GLU A 1 481 ? -33.594 24.375 3.275 1 57.47 481 GLU A N 1
ATOM 3601 C CA . GLU A 1 481 ? -34.312 25.109 4.32 1 57.47 481 GLU A CA 1
ATOM 3602 C C . GLU A 1 481 ? -35.344 26.062 3.723 1 57.47 481 GLU A C 1
ATOM 3604 O O . GLU A 1 481 ? -36.375 26.312 4.316 1 57.47 481 GLU A O 1
ATOM 3609 N N . ALA A 1 482 ? -35.062 26.703 2.619 1 51.06 482 ALA A N 1
ATOM 3610 C CA . ALA A 1 482 ? -36.031 27.609 1.958 1 51.06 482 ALA A CA 1
ATOM 3611 C C . ALA A 1 482 ? -37.219 26.828 1.396 1 51.06 482 ALA A C 1
ATOM 3613 O O . ALA A 1 482 ? -38.312 27.375 1.281 1 51.06 482 ALA A O 1
ATOM 3614 N N . GLY A 1 483 ? -37.031 25.672 0.994 1 40 483 GLY A N 1
ATOM 3615 C CA . GLY A 1 483 ? -38.125 24.875 0.493 1 40 483 GLY A CA 1
ATOM 3616 C C . GLY A 1 483 ? -39.094 24.406 1.586 1 40 483 GLY A C 1
ATOM 3617 O O . GLY A 1 483 ? -40.188 23.922 1.301 1 40 483 GLY A O 1
ATOM 3618 N N . CYS A 1 484 ? -38.531 24.188 2.729 1 40.19 484 CYS A N 1
ATOM 3619 C CA . CYS A 1 484 ? -39.469 23.766 3.77 1 40.19 484 CYS A CA 1
ATOM 3620 C C . CYS A 1 484 ? -40.281 24.953 4.297 1 40.19 484 CYS A C 1
ATOM 3622 O O . CYS A 1 484 ? -41.125 24.797 5.18 1 40.19 484 CYS A O 1
ATOM 3624 N N . GLY A 1 485 ? -39.844 26.078 4.055 1 29.38 485 GLY A N 1
ATOM 3625 C CA . GLY A 1 485 ? -40.656 27.172 4.523 1 29.38 485 GLY A CA 1
ATOM 3626 C C . GLY A 1 485 ? -41.969 27.297 3.77 1 29.38 485 GLY A C 1
ATOM 3627 O O . GLY A 1 485 ? -42.781 28.188 4.039 1 29.38 485 GLY A O 1
ATOM 3628 N N . PHE A 1 486 ? -42.188 26.656 2.676 1 28.38 486 PHE A N 1
ATOM 3629 C CA . PHE A 1 486 ? -43.562 26.766 2.281 1 28.38 486 PHE A CA 1
ATOM 3630 C C . PHE A 1 486 ? -44.438 25.734 3.008 1 28.38 486 PHE A C 1
ATOM 3632 O O . PHE A 1 486 ? -44 24.594 3.193 1 28.38 486 PHE A O 1
ATOM 3639 N N . MET B 1 1 ? -44.344 -33.875 26.625 1 18.98 1 MET B N 1
ATOM 3640 C CA . MET B 1 1 ? -43.938 -35.281 26.5 1 18.98 1 MET B CA 1
ATOM 3641 C C . MET B 1 1 ? -43.594 -35.625 25.047 1 18.98 1 MET B C 1
ATOM 3643 O O . MET B 1 1 ? -44.469 -35.969 24.266 1 18.98 1 MET B O 1
ATOM 3647 N N . ALA B 1 2 ? -42.656 -34.688 24.5 1 18.38 2 ALA B N 1
ATOM 3648 C CA . ALA B 1 2 ? -42.188 -34.406 23.141 1 18.38 2 ALA B CA 1
ATOM 3649 C C . ALA B 1 2 ? -41.438 -35.594 22.547 1 18.38 2 ALA B C 1
ATOM 3651 O O . ALA B 1 2 ? -40.281 -35.844 22.875 1 18.38 2 ALA B O 1
ATOM 3652 N N . GLU B 1 3 ? -42.062 -36.75 22.25 1 17.91 3 GLU B N 1
ATOM 3653 C CA . GLU B 1 3 ? -41.656 -38.094 21.906 1 17.91 3 GLU B CA 1
ATOM 3654 C C . GLU B 1 3 ? -41 -38.156 20.516 1 17.91 3 GLU B C 1
ATOM 3656 O O . GLU B 1 3 ? -41.719 -38.094 19.516 1 17.91 3 GLU B O 1
ATOM 3661 N N . VAL B 1 4 ? -39.938 -37.25 20.375 1 19.06 4 VAL B N 1
ATOM 3662 C CA . VAL B 1 4 ? -39.344 -37.125 19.062 1 19.06 4 VAL B CA 1
ATOM 3663 C C . VAL B 1 4 ? -39 -38.531 18.531 1 19.06 4 VAL B C 1
ATOM 3665 O O . VAL B 1 4 ? -38.656 -39.406 19.297 1 19.06 4 VAL B O 1
ATOM 3668 N N . LYS B 1 5 ? -39.188 -38.656 17.25 1 18.34 5 LYS B N 1
ATOM 3669 C CA . LYS B 1 5 ? -39.406 -39.531 16.109 1 18.34 5 LYS B CA 1
ATOM 3670 C C . LYS B 1 5 ? -38.188 -40.406 15.836 1 18.34 5 LYS B C 1
ATOM 3672 O O . LYS B 1 5 ? -37.062 -39.938 16.016 1 18.34 5 LYS B O 1
ATOM 3677 N N . GLN B 1 6 ? -38.312 -41.594 15.406 1 17.25 6 GLN B N 1
ATOM 3678 C CA . GLN B 1 6 ? -37.781 -42.969 15.352 1 17.25 6 GLN B CA 1
ATOM 3679 C C . GLN B 1 6 ? -36.656 -43.062 14.328 1 17.25 6 GLN B C 1
ATOM 3681 O O . GLN B 1 6 ? -36.781 -42.594 13.203 1 17.25 6 GLN B O 1
ATOM 3686 N N . GLY B 1 7 ? -35.312 -43.156 14.766 1 18.38 7 GLY B N 1
ATOM 3687 C CA . GLY B 1 7 ? -33.906 -43.344 14.406 1 18.38 7 GLY B CA 1
ATOM 3688 C C . GLY B 1 7 ? -33.656 -44.531 13.523 1 18.38 7 GLY B C 1
ATOM 3689 O O . GLY B 1 7 ? -33.625 -45.688 14 1 18.38 7 GLY B O 1
ATOM 3690 N N . ASP B 1 8 ? -34.5 -44.531 12.328 1 16.81 8 ASP B N 1
ATOM 3691 C CA . ASP B 1 8 ? -34.469 -45.781 11.547 1 16.81 8 ASP B CA 1
ATOM 3692 C C . ASP B 1 8 ? -33.062 -46.156 11.18 1 16.81 8 ASP B C 1
ATOM 3694 O O . ASP B 1 8 ? -32.219 -45.312 10.914 1 16.81 8 ASP B O 1
ATOM 3698 N N . ARG B 1 9 ? -32.625 -47.375 11.477 1 17.73 9 ARG B N 1
ATOM 3699 C CA . ARG B 1 9 ? -31.562 -48.344 11.656 1 17.73 9 ARG B CA 1
ATOM 3700 C C . ARG B 1 9 ? -30.984 -48.812 10.312 1 17.73 9 ARG B C 1
ATOM 3702 O O . ARG B 1 9 ? -31.625 -49.562 9.594 1 17.73 9 ARG B O 1
ATOM 3709 N N . ILE B 1 10 ? -30.578 -47.75 9.422 1 18.52 10 ILE B N 1
ATOM 3710 C CA . ILE B 1 10 ? -30.344 -48.188 8.047 1 18.52 10 ILE B CA 1
ATOM 3711 C C . ILE B 1 10 ? -29.297 -49.281 8.008 1 18.52 10 ILE B C 1
ATOM 3713 O O . ILE B 1 10 ? -28.328 -49.25 8.781 1 18.52 10 ILE B O 1
ATOM 3717 N N . ALA B 1 11 ? -29.531 -50.281 7.125 1 17.34 11 ALA B N 1
ATOM 3718 C CA . ALA B 1 11 ? -29.156 -51.656 6.82 1 17.34 11 ALA B CA 1
ATOM 3719 C C . ALA B 1 11 ? -27.672 -51.75 6.434 1 17.34 11 ALA B C 1
ATOM 3721 O O . ALA B 1 11 ? -27.188 -50.938 5.656 1 17.34 11 ALA B O 1
ATOM 3722 N N . ALA B 1 12 ? -26.859 -52.406 7.164 1 17.59 12 ALA B N 1
ATOM 3723 C CA . ALA B 1 12 ? -25.484 -52.844 7.336 1 17.59 12 ALA B CA 1
ATOM 3724 C C . ALA B 1 12 ? -25.031 -53.688 6.148 1 17.59 12 ALA B C 1
ATOM 3726 O O . ALA B 1 12 ? -25.453 -54.844 6 1 17.59 12 ALA B O 1
ATOM 3727 N N . PRO B 1 13 ? -25.031 -53.094 4.875 1 17.06 13 PRO B N 1
ATOM 3728 C CA . PRO B 1 13 ? -24.844 -54.031 3.768 1 17.06 13 PRO B CA 1
ATOM 3729 C C . PRO B 1 13 ? -23.547 -54.844 3.889 1 17.06 13 PRO B C 1
ATOM 3731 O O . PRO B 1 13 ? -22.578 -54.375 4.512 1 17.06 13 PRO B O 1
ATOM 3734 N N . VAL B 1 14 ? -23.594 -56.219 3.742 1 18.72 14 VAL B N 1
ATOM 3735 C CA . VAL B 1 14 ? -22.75 -57.375 3.938 1 18.72 14 VAL B CA 1
ATOM 3736 C C . VAL B 1 14 ? -21.578 -57.344 2.957 1 18.72 14 VAL B C 1
ATOM 3738 O O . VAL B 1 14 ? -21.703 -56.812 1.847 1 18.72 14 VAL B O 1
ATOM 3741 N N . HIS B 1 15 ? -20.312 -57.469 3.434 1 17.72 15 HIS B N 1
ATOM 3742 C CA . HIS B 1 15 ? -18.891 -57.5 3.162 1 17.72 15 HIS B CA 1
ATOM 3743 C C . HIS B 1 15 ? -18.516 -58.656 2.24 1 17.72 15 HIS B C 1
ATOM 3745 O O . HIS B 1 15 ? -17.344 -58.969 2.068 1 17.72 15 HIS B O 1
ATOM 3751 N N . GLY B 1 16 ? -19.406 -59.031 1.204 1 16.86 16 GLY B N 1
ATOM 3752 C CA . GLY B 1 16 ? -18.984 -60.312 0.717 1 16.86 16 GLY B CA 1
ATOM 3753 C C . GLY B 1 16 ? -17.609 -60.312 0.074 1 16.86 16 GLY B C 1
ATOM 3754 O O . GLY B 1 16 ? -17.156 -59.25 -0.387 1 16.86 16 GLY B O 1
ATOM 3755 N N . GLY B 1 17 ? -16.672 -61.344 0.307 1 17.39 17 GLY B N 1
ATOM 3756 C CA . GLY B 1 17 ? -15.281 -61.75 0.304 1 17.39 17 GLY B CA 1
ATOM 3757 C C . GLY B 1 17 ? -14.75 -62.062 -1.085 1 17.39 17 GLY B C 1
ATOM 3758 O O . GLY B 1 17 ? -13.578 -62.406 -1.248 1 17.39 17 GLY B O 1
ATOM 3759 N N . HIS B 1 18 ? -15.531 -61.969 -2.225 1 17.55 18 HIS B N 1
ATOM 3760 C CA . HIS B 1 18 ? -15.07 -63 -3.146 1 17.55 18 HIS B CA 1
ATOM 3761 C C . HIS B 1 18 ? -13.688 -62.688 -3.693 1 17.55 18 HIS B C 1
ATOM 3763 O O . HIS B 1 18 ? -13.32 -61.5 -3.795 1 17.55 18 HIS B O 1
ATOM 3769 N N . GLY B 1 19 ? -12.719 -63.688 -3.844 1 17.44 19 GLY B N 1
ATOM 3770 C CA . GLY B 1 19 ? -11.32 -64.062 -3.979 1 17.44 19 GLY B CA 1
ATOM 3771 C C . GLY B 1 19 ? -10.773 -63.812 -5.375 1 17.44 19 GLY B C 1
ATOM 3772 O O . GLY B 1 19 ? -9.602 -64.125 -5.641 1 17.44 19 GLY B O 1
ATOM 3773 N N . SER B 1 20 ? -11.555 -63.25 -6.402 1 17.78 20 SER B N 1
ATOM 3774 C CA . SER B 1 20 ? -11.133 -63.844 -7.66 1 17.78 20 SER B CA 1
ATOM 3775 C C . SER B 1 20 ? -9.727 -63.438 -8.039 1 17.78 20 SER B C 1
ATOM 3777 O O . SER B 1 20 ? -9.242 -62.375 -7.582 1 17.78 20 SER B O 1
ATOM 3779 N N . HIS B 1 21 ? -8.953 -64.25 -8.789 1 19.91 21 HIS B N 1
ATOM 3780 C CA . HIS B 1 21 ? -7.613 -64.688 -9.188 1 19.91 21 HIS B CA 1
ATOM 3781 C C . HIS B 1 21 ? -7.062 -63.75 -10.273 1 19.91 21 HIS B C 1
ATOM 3783 O O . HIS B 1 21 ? -5.961 -63.969 -10.781 1 19.91 21 HIS B O 1
ATOM 3789 N N . HIS B 1 22 ? -7.602 -62.469 -10.469 1 18.17 22 HIS B N 1
ATOM 3790 C CA . HIS B 1 22 ? -7.328 -62.062 -11.844 1 18.17 22 HIS B CA 1
ATOM 3791 C C . HIS B 1 22 ? -5.828 -61.938 -12.094 1 18.17 22 HIS B C 1
ATOM 3793 O O . HIS B 1 22 ? -5.059 -61.688 -11.172 1 18.17 22 HIS B O 1
ATOM 3799 N N . GLY B 1 23 ? -5.387 -62.438 -13.305 1 18.92 23 GLY B N 1
ATOM 3800 C CA . GLY B 1 23 ? -4.188 -62.688 -14.078 1 18.92 23 GLY B CA 1
ATOM 3801 C C . GLY B 1 23 ? -3.348 -61.438 -14.32 1 18.92 23 GLY B C 1
ATOM 3802 O O . GLY B 1 23 ? -3.869 -60.344 -14.328 1 18.92 23 GLY B O 1
ATOM 3803 N N . HIS B 1 24 ? -2.033 -61.5 -14.094 1 19.27 24 HIS B N 1
ATOM 3804 C CA . HIS B 1 24 ? -0.845 -60.688 -13.977 1 19.27 24 HIS B CA 1
ATOM 3805 C C . HIS B 1 24 ? -0.504 -60.031 -15.312 1 19.27 24 HIS B C 1
ATOM 3807 O O . HIS B 1 24 ? 0.655 -60.031 -15.734 1 19.27 24 HIS B O 1
ATOM 3813 N N . SER B 1 25 ? -1.498 -59.594 -16.219 1 20.03 25 SER B N 1
ATOM 3814 C CA . SER B 1 25 ? -0.888 -59.25 -17.5 1 20.03 25 SER B CA 1
ATOM 3815 C C . SER B 1 25 ? 0.12 -58.125 -17.344 1 20.03 25 SER B C 1
ATOM 3817 O O . SER B 1 25 ? -0.097 -57.188 -16.547 1 20.03 25 SER B O 1
ATOM 3819 N N . GLY B 1 26 ? 1.404 -58.344 -17.562 1 19.95 26 GLY B N 1
ATOM 3820 C CA . GLY B 1 26 ? 2.637 -57.594 -17.562 1 19.95 26 GLY B CA 1
ATOM 3821 C C . GLY B 1 26 ? 2.559 -56.344 -18.422 1 19.95 26 GLY B C 1
ATOM 3822 O O . GLY B 1 26 ? 2.387 -56.406 -19.641 1 19.95 26 GLY B O 1
ATOM 3823 N N . HIS B 1 27 ? 1.723 -55.312 -18.047 1 20.48 27 HIS B N 1
ATOM 3824 C CA . HIS B 1 27 ? 1.686 -54.125 -18.875 1 20.48 27 HIS B CA 1
ATOM 3825 C C . HIS B 1 27 ? 3.086 -53.562 -19.094 1 20.48 27 HIS B C 1
ATOM 3827 O O . HIS B 1 27 ? 3.84 -53.375 -18.125 1 20.48 27 HIS B O 1
ATOM 3833 N N . ARG B 1 28 ? 3.715 -53.812 -20.266 1 24.22 28 ARG B N 1
ATOM 3834 C CA . ARG B 1 28 ? 4.926 -53.219 -20.812 1 24.22 28 ARG B CA 1
ATOM 3835 C C . ARG B 1 28 ? 4.891 -51.688 -20.703 1 24.22 28 ARG B C 1
ATOM 3837 O O . ARG B 1 28 ? 3.902 -51.062 -21.078 1 24.22 28 ARG B O 1
ATOM 3844 N N . GLY B 1 29 ? 5.527 -51.156 -19.703 1 21.64 29 GLY B N 1
ATOM 3845 C CA . GLY B 1 29 ? 5.812 -49.781 -19.422 1 21.64 29 GLY B CA 1
ATOM 3846 C C . GLY B 1 29 ? 6.262 -49 -20.656 1 21.64 29 GLY B C 1
ATOM 3847 O O . GLY B 1 29 ? 7.285 -49.312 -21.25 1 21.64 29 GLY B O 1
ATOM 3848 N N . HIS B 1 30 ? 5.332 -48.625 -21.594 1 26.52 30 HIS B N 1
ATOM 3849 C CA . HIS B 1 30 ? 5.703 -47.719 -22.688 1 26.52 30 HIS B CA 1
ATOM 3850 C C . HIS B 1 30 ? 6.629 -46.625 -22.203 1 26.52 30 HIS B C 1
ATOM 3852 O O . HIS B 1 30 ? 6.398 -46.031 -21.141 1 26.52 30 HIS B O 1
ATOM 3858 N N . GLY B 1 31 ? 7.91 -46.625 -22.516 1 24.44 31 GLY B N 1
ATOM 3859 C CA . GLY B 1 31 ? 8.945 -45.625 -22.359 1 24.44 31 GLY B CA 1
ATOM 3860 C C . GLY B 1 31 ? 8.469 -44.219 -22.688 1 24.44 31 GLY B C 1
ATOM 3861 O O . GLY B 1 31 ? 7.918 -43.969 -23.75 1 24.44 31 GLY B O 1
ATOM 3862 N N . ALA B 1 32 ? 8.016 -43.406 -21.781 1 29.61 32 ALA B N 1
ATOM 3863 C CA . ALA B 1 32 ? 7.746 -41.969 -21.875 1 29.61 32 ALA B CA 1
ATOM 3864 C C . ALA B 1 32 ? 8.828 -41.281 -22.703 1 29.61 32 ALA B C 1
ATOM 3866 O O . ALA B 1 32 ? 10.016 -41.375 -22.391 1 29.61 32 ALA B O 1
ATOM 3867 N N . GLY B 1 33 ? 8.648 -41.188 -24.062 1 30.75 33 GLY B N 1
ATOM 3868 C CA . GLY B 1 33 ? 9.461 -40.375 -24.938 1 30.75 33 GLY B CA 1
ATOM 3869 C C . GLY B 1 33 ? 10.008 -39.125 -24.266 1 30.75 33 GLY B C 1
ATOM 3870 O O . GLY B 1 33 ? 9.422 -38.625 -23.312 1 30.75 33 GLY B O 1
ATOM 3871 N N . HIS B 1 34 ? 11.344 -39 -24.281 1 33.12 34 HIS B N 1
ATOM 3872 C CA . HIS B 1 34 ? 12.156 -37.875 -23.891 1 33.12 34 HIS B CA 1
ATOM 3873 C C . HIS B 1 34 ? 11.5 -36.562 -24.312 1 33.12 34 HIS B C 1
ATOM 3875 O O . HIS B 1 34 ? 10.945 -36.469 -25.406 1 33.12 34 HIS B O 1
ATOM 3881 N N . PRO B 1 35 ? 11.023 -35.719 -23.469 1 36.38 35 PRO B N 1
ATOM 3882 C CA . PRO B 1 35 ? 10.5 -34.406 -23.891 1 36.38 35 PRO B CA 1
ATOM 3883 C C . PRO B 1 35 ? 11.289 -33.812 -25.062 1 36.38 35 PRO B C 1
ATOM 3885 O O . PRO B 1 35 ? 12.492 -34.062 -25.188 1 36.38 35 PRO B O 1
ATOM 3888 N N . MET B 1 36 ? 10.82 -33.75 -26.328 1 36.41 36 MET B N 1
ATOM 3889 C CA . MET B 1 36 ? 11.297 -33.094 -27.531 1 36.41 36 MET B CA 1
ATOM 3890 C C . MET B 1 36 ? 12.156 -31.875 -27.172 1 36.41 36 MET B C 1
ATOM 3892 O O . MET B 1 36 ? 11.852 -31.156 -26.219 1 36.41 36 MET B O 1
ATOM 3896 N N . SER B 1 37 ? 13.414 -31.844 -27.516 1 40.38 37 SER B N 1
ATOM 3897 C CA . SER B 1 37 ? 14.383 -30.75 -27.516 1 40.38 37 SER B CA 1
ATOM 3898 C C . SER B 1 37 ? 13.742 -29.453 -27.984 1 40.38 37 SER B C 1
ATOM 3900 O O . SER B 1 37 ? 13.453 -29.281 -29.172 1 40.38 37 SER B O 1
ATOM 3902 N N . VAL B 1 38 ? 12.859 -28.906 -27.359 1 49.5 38 VAL B N 1
ATOM 3903 C CA . VAL B 1 38 ? 12.336 -27.594 -27.766 1 49.5 38 VAL B CA 1
ATOM 3904 C C . VAL B 1 38 ? 13.484 -26.625 -27.984 1 49.5 38 VAL B C 1
ATOM 3906 O O . VAL B 1 38 ? 14.367 -26.484 -27.141 1 49.5 38 VAL B O 1
ATOM 3909 N N . LYS B 1 39 ? 13.867 -26.266 -29.266 1 57.28 39 LYS B N 1
ATOM 3910 C CA . LYS B 1 39 ? 14.797 -25.203 -29.625 1 57.28 39 LYS B CA 1
ATOM 3911 C C . LYS B 1 39 ? 14.648 -24 -28.688 1 57.28 39 LYS B C 1
ATOM 3913 O O . LYS B 1 39 ? 13.531 -23.578 -28.391 1 57.28 39 LYS B O 1
ATOM 3918 N N . PRO B 1 40 ? 15.844 -23.562 -28.141 1 67.25 40 PRO B N 1
ATOM 3919 C CA . PRO B 1 40 ? 15.773 -22.375 -27.281 1 67.25 40 PRO B CA 1
ATOM 3920 C C . PRO B 1 40 ? 15.133 -21.188 -27.969 1 67.25 40 PRO B C 1
ATOM 3922 O O . PRO B 1 40 ? 15.344 -20.969 -29.172 1 67.25 40 PRO B O 1
ATOM 3925 N N . ALA B 1 41 ? 14.227 -20.562 -27.328 1 77.75 41 ALA B N 1
ATOM 3926 C CA . ALA B 1 41 ? 13.531 -19.391 -27.859 1 77.75 41 ALA B CA 1
ATOM 3927 C C . ALA B 1 41 ?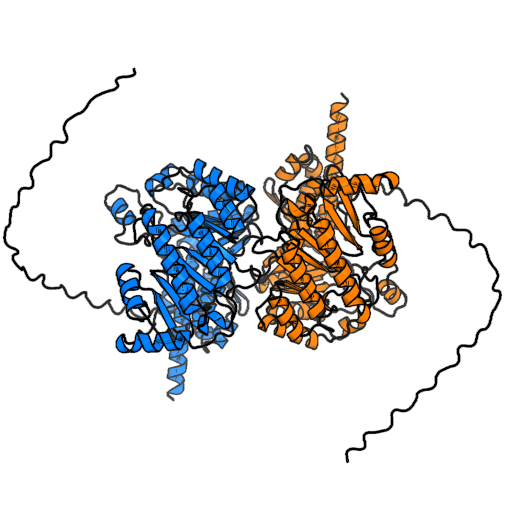 14.516 -18.281 -28.219 1 77.75 41 ALA B C 1
ATOM 3929 O O . ALA B 1 41 ? 15.516 -18.078 -27.516 1 77.75 41 ALA B O 1
ATOM 3930 N N . SER B 1 42 ? 14.383 -17.75 -29.438 1 88.19 42 SER B N 1
ATOM 3931 C CA . SER B 1 42 ? 15.18 -16.609 -29.906 1 88.19 42 SER B CA 1
ATOM 3932 C C . SER B 1 42 ? 14.375 -15.32 -29.875 1 88.19 42 SER B C 1
ATOM 3934 O O . SER B 1 42 ? 13.148 -15.344 -29.781 1 88.19 42 SER B O 1
ATOM 3936 N N . ILE B 1 43 ? 15.086 -14.242 -29.859 1 91.81 43 ILE B N 1
ATOM 3937 C CA . ILE B 1 43 ? 14.477 -12.922 -29.844 1 91.81 43 ILE B CA 1
ATOM 3938 C C . ILE B 1 43 ? 13.508 -12.789 -31.016 1 91.81 43 ILE B C 1
ATOM 3940 O O . ILE B 1 43 ? 12.453 -12.172 -30.891 1 91.81 43 ILE B O 1
ATOM 3944 N N . GLY B 1 44 ? 13.82 -13.383 -32.156 1 92.62 44 GLY B N 1
ATOM 3945 C CA . GLY B 1 44 ? 13.016 -13.305 -33.344 1 92.62 44 GLY B CA 1
ATOM 3946 C C . GLY B 1 44 ? 11.625 -13.891 -33.188 1 92.62 44 GLY B C 1
ATOM 3947 O O . GLY B 1 44 ? 10.695 -13.508 -33.875 1 92.62 44 GLY B O 1
ATOM 3948 N N . ASP B 1 45 ? 11.469 -14.789 -32.25 1 92.81 45 ASP B N 1
ATOM 3949 C CA . ASP B 1 45 ? 10.203 -15.469 -32.031 1 92.81 45 ASP B CA 1
ATOM 3950 C C . ASP B 1 45 ? 9.188 -14.531 -31.375 1 92.81 45 ASP B C 1
ATOM 3952 O O . ASP B 1 45 ? 7.992 -14.836 -31.328 1 92.81 45 ASP B O 1
ATOM 3956 N N . TYR B 1 46 ? 9.688 -13.305 -30.953 1 95.56 46 TYR B N 1
ATOM 3957 C CA . TYR B 1 46 ? 8.812 -12.438 -30.172 1 95.56 46 TYR B CA 1
ATOM 3958 C C . TYR B 1 46 ? 8.602 -11.094 -30.859 1 95.56 46 TYR B C 1
ATOM 3960 O O . TYR B 1 46 ? 8.109 -10.148 -30.25 1 95.56 46 TYR B O 1
ATOM 3968 N N . LEU B 1 47 ? 9.023 -11.055 -32.125 1 96.75 47 LEU B N 1
ATOM 3969 C CA . LEU B 1 47 ? 8.68 -9.898 -32.938 1 96.75 47 LEU B CA 1
ATOM 3970 C C . LEU B 1 47 ? 7.219 -9.945 -33.344 1 96.75 47 LEU B C 1
ATOM 3972 O O . LEU B 1 47 ? 6.66 -11.031 -33.531 1 96.75 47 LEU B O 1
ATOM 3976 N N . VAL B 1 48 ? 6.672 -8.766 -33.469 1 97.44 48 VAL B N 1
ATOM 3977 C CA . VAL B 1 48 ? 5.262 -8.688 -33.812 1 97.44 48 VAL B CA 1
ATOM 3978 C C . VAL B 1 48 ? 5.094 -7.859 -35.094 1 97.44 48 VAL B C 1
ATOM 3980 O O . VAL B 1 48 ? 5.961 -7.047 -35.438 1 97.44 48 VAL B O 1
ATOM 3983 N N . ARG B 1 49 ? 4.035 -8.141 -35.812 1 96.56 49 ARG B N 1
ATOM 3984 C CA . ARG B 1 49 ? 3.748 -7.383 -37.031 1 96.56 49 ARG B CA 1
ATOM 3985 C C . ARG B 1 49 ? 3.346 -5.949 -36.688 1 96.56 49 ARG B C 1
ATOM 3987 O O . ARG B 1 49 ? 2.342 -5.719 -36.031 1 96.56 49 ARG B O 1
ATOM 3994 N N . VAL B 1 50 ? 4.055 -5.051 -37.219 1 96.56 50 VAL B N 1
ATOM 3995 C CA . VAL B 1 50 ? 3.742 -3.641 -37.031 1 96.56 50 VAL B CA 1
ATOM 3996 C C . VAL B 1 50 ? 2.502 -3.262 -37.812 1 96.56 50 VAL B C 1
ATOM 3998 O O . VAL B 1 50 ? 2.35 -3.676 -38.969 1 96.56 50 VAL B O 1
ATOM 4001 N N . GLY B 1 51 ? 1.616 -2.504 -37.219 1 95.62 51 GLY B N 1
ATOM 4002 C CA . GLY B 1 51 ? 0.389 -2.098 -37.875 1 95.62 51 GLY B CA 1
ATOM 4003 C C . GLY B 1 51 ? -0.802 -2.965 -37.531 1 95.62 51 GLY B C 1
ATOM 4004 O O . GLY B 1 51 ? -1.946 -2.609 -37.812 1 95.62 51 GLY B O 1
ATOM 4005 N N . CYS B 1 52 ? -0.518 -4.055 -36.875 1 96.25 52 CYS B N 1
ATOM 4006 C CA . CYS B 1 52 ? -1.621 -4.879 -36.406 1 96.25 52 CYS B CA 1
ATOM 4007 C C . CYS B 1 52 ? -2.256 -4.273 -35.156 1 96.25 52 CYS B C 1
ATOM 4009 O O . CYS B 1 52 ? -1.742 -3.299 -34.594 1 96.25 52 CYS B O 1
ATOM 4011 N N . ASP B 1 53 ? -3.438 -4.832 -34.812 1 97.81 53 ASP B N 1
ATOM 4012 C CA . ASP B 1 53 ? -3.992 -4.465 -33.5 1 97.81 53 ASP B CA 1
ATOM 4013 C C . ASP B 1 53 ? -3.174 -5.066 -32.375 1 97.81 53 ASP B C 1
ATOM 4015 O O . ASP B 1 53 ? -3.211 -6.277 -32.125 1 97.81 53 ASP B O 1
ATOM 4019 N N . PRO B 1 54 ? -2.439 -4.281 -31.641 1 98 54 PRO B N 1
ATOM 4020 C CA . PRO B 1 54 ? -1.525 -4.832 -30.641 1 98 54 PRO B CA 1
ATOM 4021 C C . PRO B 1 54 ? -2.252 -5.609 -29.531 1 98 54 PRO B C 1
ATOM 4023 O O . PRO B 1 54 ? -1.668 -6.5 -28.922 1 98 54 PRO B O 1
ATOM 4026 N N . LEU B 1 55 ? -3.457 -5.273 -29.312 1 98.12 55 LEU B N 1
ATOM 4027 C CA . LEU B 1 55 ? -4.203 -5.902 -28.234 1 98.12 55 LEU B CA 1
ATOM 4028 C C . LEU B 1 55 ? -4.645 -7.312 -28.625 1 98.12 55 LEU B C 1
ATOM 4030 O O . LEU B 1 55 ? -4.453 -8.258 -27.859 1 98.12 55 LEU B O 1
ATOM 4034 N N . THR B 1 56 ? -5.094 -7.516 -29.875 1 97.75 56 THR B N 1
ATOM 4035 C CA . THR B 1 56 ? -5.754 -8.773 -30.203 1 97.75 56 THR B CA 1
ATOM 4036 C C . THR B 1 56 ? -4.895 -9.602 -31.156 1 97.75 56 THR B C 1
ATOM 4038 O O . THR B 1 56 ? -5.141 -10.789 -31.359 1 97.75 56 THR B O 1
ATOM 4041 N N . GLU B 1 57 ? -3.826 -8.945 -31.734 1 97 57 GLU B N 1
ATOM 4042 C CA . GLU B 1 57 ? -3.191 -9.633 -32.875 1 97 57 GLU B CA 1
ATOM 4043 C C . GLU B 1 57 ? -1.681 -9.727 -32.688 1 97 57 GLU B C 1
ATOM 4045 O O . GLU B 1 57 ? -0.982 -10.336 -33.5 1 97 57 GLU B O 1
ATOM 4050 N N . ALA B 1 58 ? -1.177 -9.102 -31.594 1 96.81 58 ALA B N 1
ATOM 4051 C CA . ALA B 1 58 ? 0.276 -9.062 -31.453 1 96.81 58 ALA B CA 1
ATOM 4052 C C . ALA B 1 58 ? 0.862 -10.469 -31.391 1 96.81 58 ALA B C 1
ATOM 4054 O O . ALA B 1 58 ? 1.891 -10.742 -32.031 1 96.81 58 ALA B O 1
ATOM 4055 N N . PHE B 1 59 ? 0.244 -11.32 -30.625 1 96.06 59 PHE B N 1
ATOM 4056 C CA . PHE B 1 59 ? 0.655 -12.719 -30.516 1 96.06 59 PHE B CA 1
ATOM 4057 C C . PHE B 1 59 ? -0.541 -13.648 -30.672 1 96.06 59 PHE B C 1
ATOM 4059 O O . PHE B 1 59 ? -1.686 -13.234 -30.484 1 96.06 59 PHE B O 1
ATOM 4066 N N . GLY B 1 60 ? -0.28 -14.867 -31.062 1 92.06 60 GLY B N 1
ATOM 4067 C CA . GLY B 1 60 ? -1.338 -15.852 -31.219 1 92.06 60 GLY B CA 1
ATOM 4068 C C . GLY B 1 60 ? -1.846 -16.406 -29.906 1 92.06 60 GLY B C 1
ATOM 4069 O O . GLY B 1 60 ? -2.996 -16.844 -29.812 1 92.06 60 GLY B O 1
ATOM 4070 N N . LYS B 1 61 ? -0.95 -16.531 -28.984 1 91 61 LYS B N 1
ATOM 4071 C CA . LYS B 1 61 ? -1.275 -17.047 -27.656 1 91 61 LYS B CA 1
ATOM 4072 C C . LYS B 1 61 ? -0.346 -16.469 -26.594 1 91 61 LYS B C 1
ATOM 4074 O O . LYS B 1 61 ? 0.749 -16 -26.906 1 91 61 LYS B O 1
ATOM 4079 N N . ARG B 1 62 ? -0.834 -16.484 -25.406 1 89.19 62 ARG B N 1
ATOM 4080 C CA . ARG B 1 62 ? 0.025 -16.109 -24.281 1 89.19 62 ARG B CA 1
ATOM 4081 C C . ARG B 1 62 ? 0.981 -17.25 -23.922 1 89.19 62 ARG B C 1
ATOM 4083 O O . ARG B 1 62 ? 0.577 -18.406 -23.844 1 89.19 62 ARG B O 1
ATOM 4090 N N . ALA B 1 63 ? 2.154 -16.828 -23.891 1 79.38 63 ALA B N 1
ATOM 4091 C CA . ALA B 1 63 ? 3.17 -17.844 -23.625 1 79.38 63 ALA B CA 1
ATOM 4092 C C . ALA B 1 63 ? 4.004 -17.484 -22.406 1 79.38 63 ALA B C 1
ATOM 4094 O O . ALA B 1 63 ? 4.648 -16.438 -22.375 1 79.38 63 ALA B O 1
ATOM 4095 N N . PHE B 1 64 ? 3.816 -18.312 -21.422 1 72.38 64 PHE B N 1
ATOM 4096 C CA . PHE B 1 64 ? 4.562 -18.109 -20.188 1 72.38 64 PHE B CA 1
ATOM 4097 C C . PHE B 1 64 ? 5.891 -18.844 -20.234 1 72.38 64 PHE B C 1
ATOM 4099 O O . PHE B 1 64 ? 5.945 -20.016 -20.641 1 72.38 64 PHE B O 1
ATOM 4106 N N . SER B 1 65 ? 6.938 -18.078 -20.078 1 67.56 65 SER B N 1
ATOM 4107 C CA . SER B 1 65 ? 8.227 -18.703 -19.844 1 67.56 65 SER B CA 1
ATOM 4108 C C . SER B 1 65 ? 8.594 -18.703 -18.359 1 67.56 65 SER B C 1
ATOM 4110 O O . SER B 1 65 ? 8.906 -17.656 -17.797 1 67.56 65 SER B O 1
ATOM 4112 N N . PRO B 1 66 ? 8.633 -19.875 -17.781 1 71.5 66 PRO B N 1
ATOM 4113 C CA . PRO B 1 66 ? 8.922 -19.891 -16.344 1 71.5 66 PRO B CA 1
ATOM 4114 C C . PRO B 1 66 ? 10.344 -19.438 -16.016 1 71.5 66 PRO B C 1
ATOM 4116 O O . PRO B 1 66 ? 11.281 -19.75 -16.766 1 71.5 66 PRO B O 1
ATOM 4119 N N . PRO B 1 67 ? 10.484 -18.75 -14.953 1 70.44 67 PRO B N 1
ATOM 4120 C CA . PRO B 1 67 ? 11.797 -18.219 -14.562 1 70.44 67 PRO B CA 1
ATOM 4121 C C . PRO B 1 67 ? 12.805 -19.328 -14.242 1 70.44 67 PRO B C 1
ATOM 4123 O O . PRO B 1 67 ? 14.008 -19.062 -14.18 1 70.44 67 PRO B O 1
ATOM 4126 N N . TRP B 1 68 ? 12.344 -20.5 -14.047 1 74.06 68 TRP B N 1
ATOM 4127 C CA . TRP B 1 68 ? 13.242 -21.578 -13.633 1 74.06 68 TRP B CA 1
ATOM 4128 C C . TRP B 1 68 ? 13.68 -22.406 -14.836 1 74.06 68 TRP B C 1
ATOM 4130 O O . TRP B 1 68 ? 14.414 -23.391 -14.68 1 74.06 68 TRP B O 1
ATOM 4140 N N . ARG B 1 69 ? 13.203 -21.906 -15.922 1 75.31 69 ARG B N 1
ATOM 4141 C CA . ARG B 1 69 ? 13.688 -22.609 -17.109 1 75.31 69 ARG B CA 1
ATOM 4142 C C . ARG B 1 69 ? 15.203 -22.562 -17.188 1 75.31 69 ARG B C 1
ATOM 4144 O O . ARG B 1 69 ? 15.812 -21.5 -17.062 1 75.31 69 ARG B O 1
ATOM 4151 N N . GLY B 1 70 ? 15.812 -23.719 -17.25 1 79.12 70 GLY B N 1
ATOM 4152 C CA . GLY B 1 70 ? 17.266 -23.828 -17.297 1 79.12 70 GLY B CA 1
ATOM 4153 C C . GLY B 1 70 ? 17.875 -24.203 -15.969 1 79.12 70 GLY B C 1
ATOM 4154 O O . GLY B 1 70 ? 19.109 -24.219 -15.828 1 79.12 70 GLY B O 1
ATOM 4155 N N . SER B 1 71 ? 17.047 -24.453 -15.07 1 89.19 71 SER B N 1
ATOM 4156 C CA . SER B 1 71 ? 17.547 -24.922 -13.789 1 89.19 71 SER B CA 1
ATOM 4157 C C . SER B 1 71 ? 18.266 -26.266 -13.922 1 89.19 71 SER B C 1
ATOM 4159 O O . SER B 1 71 ? 17.938 -27.062 -14.812 1 89.19 71 SER B O 1
ATOM 4161 N N . ARG B 1 72 ? 19.25 -26.5 -13.094 1 93.56 72 ARG B N 1
ATOM 4162 C CA . ARG B 1 72 ? 20 -27.734 -13.094 1 93.56 72 ARG B CA 1
ATOM 4163 C C . ARG B 1 72 ? 19.688 -28.578 -11.859 1 93.56 72 ARG B C 1
ATOM 4165 O O . ARG B 1 72 ? 19.953 -28.156 -10.734 1 93.56 72 ARG B O 1
ATOM 4172 N N . PRO B 1 73 ? 19.188 -29.719 -12.141 1 95.19 73 PRO B N 1
ATOM 4173 C CA . PRO B 1 73 ? 18.844 -30.547 -10.992 1 95.19 73 PRO B CA 1
ATOM 4174 C C . PRO B 1 73 ? 20.062 -30.938 -10.156 1 95.19 73 PRO B C 1
ATOM 4176 O O . PRO B 1 73 ? 21.141 -31.172 -10.711 1 95.19 73 PRO B O 1
ATOM 4179 N N . VAL B 1 74 ? 19.875 -30.953 -8.914 1 96.12 74 VAL B N 1
ATOM 4180 C CA . VAL B 1 74 ? 20.859 -31.5 -8 1 96.12 74 VAL B CA 1
ATOM 4181 C C . VAL B 1 74 ? 20.703 -33.031 -7.898 1 96.12 74 VAL B C 1
ATOM 4183 O O . VAL B 1 74 ? 19.578 -33.531 -7.836 1 96.12 74 VAL B O 1
ATOM 4186 N N . ASP B 1 75 ? 21.828 -33.688 -7.883 1 94.38 75 ASP B N 1
ATOM 4187 C CA . ASP B 1 75 ? 21.797 -35.156 -7.73 1 94.38 75 ASP B CA 1
ATOM 4188 C C . ASP B 1 75 ? 21.078 -35.562 -6.445 1 94.38 75 ASP B C 1
ATOM 4190 O O . ASP B 1 75 ? 21.359 -35 -5.375 1 94.38 75 ASP B O 1
ATOM 4194 N N . GLU B 1 76 ? 20.25 -36.531 -6.645 1 91.25 76 GLU B N 1
ATOM 4195 C CA . GLU B 1 76 ? 19.406 -36.969 -5.527 1 91.25 76 GLU B CA 1
ATOM 4196 C C . GLU B 1 76 ? 20.266 -37.438 -4.348 1 91.25 76 GLU B C 1
ATOM 4198 O O . GLU B 1 76 ? 19.891 -37.25 -3.191 1 91.25 76 GLU B O 1
ATOM 4203 N N . ASP B 1 77 ? 21.406 -38 -4.672 1 93.38 77 ASP B N 1
ATOM 4204 C CA . ASP B 1 77 ? 22.281 -38.5 -3.629 1 93.38 77 ASP B CA 1
ATOM 4205 C C . ASP B 1 77 ? 22.875 -37.375 -2.799 1 93.38 77 ASP B C 1
ATOM 4207 O O . ASP B 1 77 ? 23.266 -37.562 -1.65 1 93.38 77 ASP B O 1
ATOM 4211 N N . ASN B 1 78 ? 22.859 -36.219 -3.385 1 96.06 78 ASN B N 1
ATOM 4212 C CA . ASN B 1 78 ? 23.453 -35.062 -2.715 1 96.06 78 ASN B CA 1
ATOM 4213 C C . ASN B 1 78 ? 22.406 -34.094 -2.211 1 96.06 78 ASN B C 1
ATOM 4215 O O . ASN B 1 78 ? 22.734 -33.094 -1.571 1 96.06 78 ASN B O 1
ATOM 4219 N N . ALA B 1 79 ? 21.188 -34.375 -2.459 1 97.12 79 ALA B N 1
ATOM 4220 C CA . ALA B 1 79 ? 20.109 -33.406 -2.207 1 97.12 79 ALA B CA 1
ATOM 4221 C C . ALA B 1 79 ? 20.016 -33.062 -0.723 1 97.12 79 ALA B C 1
ATOM 4223 O O . ALA B 1 79 ? 19.859 -31.891 -0.363 1 97.12 79 ALA B O 1
ATOM 4224 N N . GLN B 1 80 ? 20.156 -34.031 0.093 1 97.56 80 GLN B N 1
ATOM 4225 C CA . GLN B 1 80 ? 20.062 -33.812 1.532 1 97.56 80 GLN B CA 1
ATOM 4226 C C . GLN B 1 80 ? 21.172 -32.875 2.037 1 97.56 80 GLN B C 1
ATOM 4228 O O . GLN B 1 80 ? 20.906 -31.969 2.816 1 97.56 80 GLN B O 1
ATOM 4233 N N . ALA B 1 81 ? 22.359 -33.125 1.587 1 97.75 81 ALA B N 1
ATOM 4234 C CA . ALA B 1 81 ? 23.5 -32.312 2.006 1 97.75 81 ALA B CA 1
ATOM 4235 C C . ALA B 1 81 ? 23.359 -30.875 1.5 1 97.75 81 ALA B C 1
ATOM 4237 O O . ALA B 1 81 ? 23.672 -29.922 2.219 1 97.75 81 ALA B O 1
ATOM 4238 N N . VAL B 1 82 ? 22.891 -30.766 0.311 1 97.94 82 VAL B N 1
ATOM 4239 C CA . VAL B 1 82 ? 22.781 -29.453 -0.308 1 97.94 82 VAL B CA 1
ATOM 4240 C C . VAL B 1 82 ? 21.703 -28.641 0.41 1 97.94 82 VAL B C 1
ATOM 4242 O O . VAL B 1 82 ? 21.922 -27.469 0.737 1 97.94 82 VAL B O 1
ATOM 4245 N N . ILE B 1 83 ? 20.562 -29.234 0.656 1 98.19 83 ILE B N 1
ATOM 4246 C CA . ILE B 1 83 ? 19.469 -28.5 1.295 1 98.19 83 ILE B CA 1
ATOM 4247 C C . ILE B 1 83 ? 19.875 -28.109 2.717 1 98.19 83 ILE B C 1
ATOM 4249 O O . ILE B 1 83 ? 19.5 -27.047 3.213 1 98.19 83 ILE B O 1
ATOM 4253 N N . GLU B 1 84 ? 20.594 -28.969 3.369 1 97.69 84 GLU B N 1
ATOM 4254 C CA . GLU B 1 84 ? 21.109 -28.641 4.691 1 97.69 84 GLU B CA 1
ATOM 4255 C C . GLU B 1 84 ? 22.016 -27.406 4.641 1 97.69 84 GLU B C 1
ATOM 4257 O O . GLU B 1 84 ? 21.938 -26.547 5.52 1 97.69 84 GLU B O 1
ATOM 4262 N N . ARG B 1 85 ? 22.828 -27.344 3.66 1 97.94 85 ARG B N 1
ATOM 4263 C CA . ARG B 1 85 ? 23.703 -26.203 3.488 1 97.94 85 ARG B CA 1
ATOM 4264 C C . ARG B 1 85 ? 22.891 -24.922 3.215 1 97.94 85 ARG B C 1
ATOM 4266 O O . ARG B 1 85 ? 23.234 -23.859 3.713 1 97.94 85 ARG B O 1
ATOM 4273 N N . VAL B 1 86 ? 21.875 -25.078 2.41 1 98.12 86 VAL B N 1
ATOM 4274 C CA . VAL B 1 86 ? 21.016 -23.953 2.105 1 98.12 86 VAL B CA 1
ATOM 4275 C C . VAL B 1 86 ? 20.406 -23.391 3.395 1 98.12 86 VAL B C 1
ATOM 4277 O O . VAL B 1 86 ? 20.469 -22.188 3.646 1 98.12 86 VAL B O 1
ATOM 4280 N N . PHE B 1 87 ? 19.922 -24.25 4.242 1 98.19 87 PHE B N 1
ATOM 4281 C CA . PHE B 1 87 ? 19.266 -23.828 5.473 1 98.19 87 PHE B CA 1
ATOM 4282 C C . PHE B 1 87 ? 20.297 -23.344 6.492 1 98.19 87 PHE B C 1
ATOM 4284 O O . PHE B 1 87 ? 19.953 -22.609 7.418 1 98.19 87 PHE B O 1
ATOM 4291 N N . ALA B 1 88 ? 21.594 -23.688 6.289 1 98.12 88 ALA B N 1
ATOM 4292 C CA . ALA B 1 88 ? 22.672 -23.281 7.195 1 98.12 88 ALA B CA 1
ATOM 4293 C C . ALA B 1 88 ? 23.266 -21.938 6.77 1 98.12 88 ALA B C 1
ATOM 4295 O O . ALA B 1 88 ? 24.094 -21.359 7.477 1 98.12 88 ALA B O 1
ATOM 4296 N N . THR B 1 89 ? 22.828 -21.438 5.66 1 98.25 89 THR B N 1
ATOM 4297 C CA . THR B 1 89 ? 23.359 -20.188 5.141 1 98.25 89 THR B CA 1
ATOM 4298 C C . THR B 1 89 ? 22.453 -19.016 5.527 1 98.25 89 THR B C 1
ATOM 4300 O O . THR B 1 89 ? 21.266 -19.016 5.207 1 98.25 89 THR B O 1
ATOM 4303 N N . PRO B 1 90 ? 22.984 -18.031 6.184 1 97.31 90 PRO B N 1
ATOM 4304 C CA . PRO B 1 90 ? 22.156 -16.891 6.609 1 97.31 90 PRO B CA 1
ATOM 4305 C C . PRO B 1 90 ? 21.766 -15.984 5.445 1 97.31 90 PRO B C 1
ATOM 4307 O O . PRO B 1 90 ? 22.422 -15.984 4.402 1 97.31 90 PRO B O 1
ATOM 4310 N N . ARG B 1 91 ? 20.625 -15.32 5.648 1 93.19 91 ARG B N 1
ATOM 4311 C CA . ARG B 1 91 ? 20.203 -14.266 4.73 1 93.19 91 ARG B CA 1
ATOM 4312 C C . ARG B 1 91 ? 20.516 -12.883 5.293 1 93.19 91 ARG B C 1
ATOM 4314 O O . ARG B 1 91 ? 20.562 -12.695 6.512 1 93.19 91 ARG B O 1
ATOM 4321 N N . SER B 1 92 ? 20.703 -11.992 4.363 1 87.12 92 SER B N 1
ATOM 4322 C CA . SER B 1 92 ? 20.875 -10.602 4.773 1 87.12 92 SER B CA 1
ATOM 4323 C C . SER B 1 92 ? 19.625 -9.781 4.461 1 87.12 92 SER B C 1
ATOM 4325 O O . SER B 1 92 ? 19.422 -8.711 5.047 1 87.12 92 SER B O 1
ATOM 4327 N N . GLU B 1 93 ? 18.812 -10.305 3.596 1 88.12 93 GLU B N 1
ATOM 4328 C CA . GLU B 1 93 ? 17.609 -9.602 3.152 1 88.12 93 GLU B CA 1
ATOM 4329 C C . GLU B 1 93 ? 16.344 -10.266 3.691 1 88.12 93 GLU B C 1
ATOM 4331 O O . GLU B 1 93 ? 16.391 -11.406 4.152 1 88.12 93 GLU B O 1
ATOM 4336 N N . THR B 1 94 ? 15.281 -9.539 3.68 1 91.81 94 THR B N 1
ATOM 4337 C CA . THR B 1 94 ? 13.992 -10.086 4.086 1 91.81 94 THR B CA 1
ATOM 4338 C C . THR B 1 94 ? 13.578 -11.227 3.16 1 91.81 94 THR B C 1
ATOM 4340 O O . THR B 1 94 ? 14.078 -11.336 2.041 1 91.81 94 THR B O 1
ATOM 4343 N N . ALA B 1 95 ? 12.695 -12.062 3.66 1 96.5 95 ALA B N 1
ATOM 4344 C CA . ALA B 1 95 ? 12.117 -13.164 2.891 1 96.5 95 ALA B CA 1
ATOM 4345 C C . ALA B 1 95 ? 10.594 -13.18 3.018 1 96.5 95 ALA B C 1
ATOM 4347 O O . ALA B 1 95 ? 10.016 -12.375 3.748 1 96.5 95 ALA B O 1
ATOM 4348 N N . VAL B 1 96 ? 10 -13.984 2.209 1 97.88 96 VAL B N 1
ATOM 4349 C CA . VAL B 1 96 ? 8.586 -14.312 2.375 1 97.88 96 VAL B CA 1
ATOM 4350 C C . VAL B 1 96 ? 8.43 -15.797 2.674 1 97.88 96 VAL B C 1
ATOM 4352 O O . VAL B 1 96 ? 9.352 -16.578 2.436 1 97.88 96 VAL B O 1
ATOM 4355 N N . ALA B 1 97 ? 7.312 -16.141 3.25 1 98.69 97 ALA B N 1
ATOM 4356 C CA . ALA B 1 97 ? 7.016 -17.547 3.512 1 98.69 97 ALA B CA 1
ATOM 4357 C C . ALA B 1 97 ? 5.711 -17.969 2.844 1 98.69 97 ALA B C 1
ATOM 4359 O O . ALA B 1 97 ? 4.773 -17.172 2.744 1 98.69 97 ALA B O 1
ATOM 4360 N N . TYR B 1 98 ? 5.723 -19.156 2.377 1 98.56 98 TYR B N 1
ATOM 4361 C CA . TYR B 1 98 ? 4.535 -19.766 1.786 1 98.56 98 TYR B CA 1
ATOM 4362 C C . TYR B 1 98 ? 4.129 -21.016 2.555 1 98.56 98 TYR B C 1
ATOM 4364 O O . TYR B 1 98 ? 4.941 -21.922 2.756 1 98.56 98 TYR B O 1
ATOM 4372 N N . LEU B 1 99 ? 2.928 -21.016 3.035 1 98.56 99 LEU B N 1
ATOM 4373 C CA . LEU B 1 99 ? 2.328 -22.188 3.67 1 98.56 99 LEU B CA 1
ATOM 4374 C C . LEU B 1 99 ? 1.3 -22.828 2.75 1 98.56 99 LEU B C 1
ATOM 4376 O O . LEU B 1 99 ? 0.301 -22.203 2.387 1 98.56 99 LEU B O 1
ATOM 4380 N N . HIS B 1 100 ? 1.523 -24.062 2.455 1 97.94 100 HIS B N 1
ATOM 4381 C CA . HIS B 1 100 ? 0.652 -24.766 1.52 1 97.94 100 HIS B CA 1
ATOM 4382 C C . HIS B 1 100 ? -0.32 -25.688 2.254 1 97.94 100 HIS B C 1
ATOM 4384 O O . HIS B 1 100 ? 0.099 -26.547 3.035 1 97.94 100 HIS B O 1
ATOM 4390 N N . VAL B 1 101 ? -1.584 -25.453 2.053 1 96.69 101 VAL B N 1
ATOM 4391 C CA . VAL B 1 101 ? -2.639 -26.359 2.506 1 96.69 101 VAL B CA 1
ATOM 4392 C C . VAL B 1 101 ? -3.176 -27.156 1.323 1 96.69 101 VAL B C 1
ATOM 4394 O O . VAL B 1 101 ? -3.965 -26.641 0.525 1 96.69 101 VAL B O 1
ATOM 4397 N N . PRO B 1 102 ? -2.822 -28.422 1.272 1 95.38 102 PRO B N 1
ATOM 4398 C CA . PRO B 1 102 ? -3.055 -29.172 0.042 1 95.38 102 PRO B CA 1
ATOM 4399 C C . PRO B 1 102 ? -4.414 -29.875 0.026 1 95.38 102 PRO B C 1
ATOM 4401 O O . PRO B 1 102 ? -4.52 -31.016 -0.414 1 95.38 102 PRO B O 1
ATOM 4404 N N . TYR B 1 103 ? -5.449 -29.203 0.52 1 93.88 103 TYR B N 1
ATOM 4405 C CA . TYR B 1 103 ? -6.773 -29.812 0.607 1 93.88 103 TYR B CA 1
ATOM 4406 C C . TYR B 1 103 ? -7.836 -28.875 0.045 1 93.88 103 TYR B C 1
ATOM 4408 O O . TYR B 1 103 ? -7.781 -27.656 0.26 1 93.88 103 TYR B O 1
ATOM 4416 N N . CYS B 1 104 ? -8.703 -29.438 -0.732 1 92.56 104 CYS B N 1
ATOM 4417 C CA . CYS B 1 104 ? -9.852 -28.688 -1.237 1 92.56 104 CYS B CA 1
ATOM 4418 C C . CYS B 1 104 ? -11.148 -29.422 -0.917 1 92.56 104 CYS B C 1
ATOM 4420 O O . CYS B 1 104 ? -11.188 -30.656 -0.883 1 92.56 104 CYS B O 1
ATOM 4422 N N . GLN B 1 105 ? -12.18 -28.672 -0.677 1 86 105 GLN B N 1
ATOM 4423 C CA . GLN B 1 105 ? -13.484 -29.25 -0.41 1 86 105 GLN B CA 1
ATOM 4424 C C . GLN B 1 105 ? -14.07 -29.891 -1.668 1 86 105 GLN B C 1
ATOM 4426 O O . GLN B 1 105 ? -14.852 -30.844 -1.585 1 86 105 GLN B O 1
ATOM 4431 N N . ASN B 1 106 ? -13.789 -29.328 -2.762 1 86.62 106 ASN B N 1
ATOM 4432 C CA . ASN B 1 106 ? -14.164 -29.875 -4.059 1 86.62 106 ASN B CA 1
ATOM 4433 C C . ASN B 1 106 ? -13.18 -29.469 -5.148 1 86.62 106 ASN B C 1
ATOM 4435 O O . ASN B 1 106 ? -12.367 -28.562 -4.945 1 86.62 106 ASN B O 1
ATOM 4439 N N . HIS B 1 107 ? -13.281 -30.172 -6.246 1 87.69 107 HIS B N 1
ATOM 4440 C CA . HIS B 1 107 ? -12.422 -29.875 -7.383 1 87.69 107 HIS B CA 1
ATOM 4441 C C . HIS B 1 107 ? -13.109 -28.922 -8.367 1 87.69 107 HIS B C 1
ATOM 4443 O O . HIS B 1 107 ? -14.008 -29.344 -9.102 1 87.69 107 HIS B O 1
ATOM 4449 N N . CYS B 1 108 ? -12.656 -27.734 -8.398 1 91 108 CYS B N 1
ATOM 4450 C CA . CYS B 1 108 ? -13.172 -26.797 -9.391 1 91 108 CYS B CA 1
ATOM 4451 C C . CYS B 1 108 ? -12.672 -27.156 -10.789 1 91 108 CYS B C 1
ATOM 4453 O O . CYS B 1 108 ? -11.5 -27.5 -10.961 1 91 108 CYS B O 1
ATOM 4455 N N . LEU B 1 109 ? -13.438 -26.969 -11.766 1 90.38 109 LEU B N 1
ATOM 4456 C CA . LEU B 1 109 ? -13.148 -27.516 -13.094 1 90.38 109 LEU B CA 1
ATOM 4457 C C . LEU B 1 109 ? -11.977 -26.781 -13.734 1 90.38 109 LEU B C 1
ATOM 4459 O O . LEU B 1 109 ? -11.242 -27.375 -14.539 1 90.38 109 LEU B O 1
ATOM 4463 N N . PHE B 1 110 ? -11.844 -25.547 -13.344 1 90.56 110 PHE B N 1
ATOM 4464 C CA . PHE B 1 110 ? -10.812 -24.734 -13.984 1 90.56 110 PHE B CA 1
ATOM 4465 C C . PHE B 1 110 ? -9.469 -24.922 -13.297 1 90.56 110 PHE B C 1
ATOM 4467 O O . PHE B 1 110 ? -8.43 -24.516 -13.828 1 90.56 110 PHE B O 1
ATOM 4474 N N . CYS B 1 111 ? -9.469 -25.547 -12.172 1 86.81 111 CYS B N 1
ATOM 4475 C CA . CYS B 1 111 ? -8.297 -25.5 -11.297 1 86.81 111 CYS B CA 1
ATOM 4476 C C . CYS B 1 111 ? -7.328 -26.625 -11.617 1 86.81 111 CYS B C 1
ATOM 4478 O O . CYS B 1 111 ? -7.723 -27.781 -11.688 1 86.81 111 CYS B O 1
ATOM 4480 N N . GLY B 1 112 ? -6.094 -26.297 -11.711 1 78.94 112 GLY B N 1
ATOM 4481 C CA . GLY B 1 112 ? -5.051 -27.281 -11.93 1 78.94 112 GLY B CA 1
ATOM 4482 C C . GLY B 1 112 ? -4.273 -27.625 -10.672 1 78.94 112 GLY B C 1
ATOM 4483 O O . GLY B 1 112 ? -3.309 -28.391 -10.719 1 78.94 112 GLY B O 1
ATOM 4484 N N . PHE B 1 113 ? -4.758 -27.188 -9.531 1 77.88 113 PHE B N 1
ATOM 4485 C CA . PHE B 1 113 ? -3.939 -27.281 -8.32 1 77.88 113 PHE B CA 1
ATOM 4486 C C . PHE B 1 113 ? -4.555 -28.25 -7.324 1 77.88 113 PHE B C 1
ATOM 4488 O O . PHE B 1 113 ? -4.02 -28.453 -6.23 1 77.88 113 PHE B O 1
ATOM 4495 N N . PHE B 1 114 ? -5.648 -28.969 -7.699 1 78.62 114 PHE B N 1
ATOM 4496 C CA . PHE B 1 114 ? -6.316 -29.891 -6.785 1 78.62 114 PHE B CA 1
ATOM 4497 C C . PHE B 1 114 ? -5.41 -31.062 -6.441 1 78.62 114 PHE B C 1
ATOM 4499 O O . PHE B 1 114 ? -4.883 -31.734 -7.336 1 78.62 114 PHE B O 1
ATOM 4506 N N . GLU B 1 115 ? -5.328 -31.297 -5.219 1 79.38 115 GLU B N 1
ATOM 4507 C CA . GLU B 1 115 ? -4.43 -32.375 -4.789 1 79.38 115 GLU B CA 1
ATOM 4508 C C . GLU B 1 115 ? -5.164 -33.406 -3.932 1 79.38 115 GLU B C 1
ATOM 4510 O O . GLU B 1 115 ? -5.211 -34.562 -4.27 1 79.38 115 GLU B O 1
ATOM 4515 N N . ASN B 1 116 ? -5.723 -32.906 -2.816 1 86.44 116 ASN B N 1
ATOM 4516 C CA . ASN B 1 116 ? -6.395 -33.781 -1.865 1 86.44 116 ASN B CA 1
ATOM 4517 C C . ASN B 1 116 ? -7.781 -33.25 -1.503 1 86.44 116 ASN B C 1
ATOM 4519 O O . ASN B 1 116 ? -8.008 -32.062 -1.461 1 86.44 116 ASN B O 1
ATOM 4523 N N . VAL B 1 117 ? -8.625 -34.219 -1.217 1 88.12 117 VAL B N 1
ATOM 4524 C CA . VAL B 1 117 ? -9.953 -33.844 -0.737 1 88.12 117 VAL B CA 1
ATOM 4525 C C . VAL B 1 117 ? -9.875 -33.438 0.731 1 88.12 117 VAL B C 1
ATOM 4527 O O . VAL B 1 117 ? -9.18 -34.062 1.525 1 88.12 117 VAL B O 1
ATOM 4530 N N . TRP B 1 118 ? -10.602 -32.469 1.011 1 89.69 118 TRP B N 1
ATOM 4531 C CA . TRP B 1 118 ? -10.664 -31.969 2.379 1 89.69 118 TRP B CA 1
ATOM 4532 C C . TRP B 1 118 ? -11.656 -32.781 3.211 1 89.69 118 TRP B C 1
ATOM 4534 O O . TRP B 1 118 ? -12.766 -33.062 2.762 1 89.69 118 TRP B O 1
ATOM 4544 N N . ARG B 1 119 ? -11.195 -33.125 4.398 1 89.81 119 ARG B N 1
ATOM 4545 C CA . ARG B 1 119 ? -12.023 -33.656 5.465 1 89.81 119 ARG B CA 1
ATOM 4546 C C . ARG B 1 119 ? -11.68 -33.031 6.809 1 89.81 119 ARG B C 1
ATOM 4548 O O . ARG B 1 119 ? -10.508 -32.875 7.148 1 89.81 119 ARG B O 1
ATOM 4555 N N . PRO B 1 120 ? -12.727 -32.688 7.57 1 89.19 120 PRO B N 1
ATOM 4556 C CA . PRO B 1 120 ? -12.492 -31.938 8.82 1 89.19 120 PRO B CA 1
ATOM 4557 C C . PRO B 1 120 ? -11.531 -32.688 9.758 1 89.19 120 PRO B C 1
ATOM 4559 O O . PRO B 1 120 ? -10.758 -32.031 10.469 1 89.19 120 PRO B O 1
ATOM 4562 N N . GLU B 1 121 ? -11.531 -33.969 9.695 1 90.19 121 GLU B N 1
ATOM 4563 C CA . GLU B 1 121 ? -10.758 -34.781 10.641 1 90.19 121 GLU B CA 1
ATOM 4564 C C . GLU B 1 121 ? -9.266 -34.688 10.344 1 90.19 121 GLU B C 1
ATOM 4566 O O . GLU B 1 121 ? -8.438 -34.969 11.211 1 90.19 121 GLU B O 1
ATOM 4571 N N . ILE B 1 122 ? -8.945 -34.188 9.227 1 91.44 122 ILE B N 1
ATOM 4572 C CA . ILE B 1 122 ? -7.543 -34.188 8.82 1 91.44 122 ILE B CA 1
ATOM 4573 C C . ILE B 1 122 ? -6.887 -32.875 9.297 1 91.44 122 ILE B C 1
ATOM 4575 O O . ILE B 1 122 ? -5.66 -32.812 9.422 1 91.44 122 ILE B O 1
ATOM 4579 N N . GLY B 1 123 ? -7.648 -31.891 9.625 1 93.88 123 GLY B N 1
ATOM 4580 C CA . GLY B 1 123 ? -7.207 -30.531 9.883 1 93.88 123 GLY B CA 1
ATOM 4581 C C . GLY B 1 123 ? -6.238 -30.422 11.047 1 93.88 123 GLY B C 1
ATOM 4582 O O . GLY B 1 123 ? -5.102 -29.984 10.875 1 93.88 123 GLY B O 1
ATOM 4583 N N . PRO B 1 124 ? -6.621 -30.906 12.195 1 96.38 124 PRO B N 1
ATOM 4584 C CA . PRO B 1 124 ? -5.773 -30.75 13.383 1 96.38 124 PRO B CA 1
ATOM 4585 C C . PRO B 1 124 ? -4.395 -31.391 13.211 1 96.38 124 PRO B C 1
ATOM 4587 O O . PRO B 1 124 ? -3.381 -30.766 13.531 1 96.38 124 PRO B O 1
ATOM 4590 N N . ALA B 1 125 ? -4.391 -32.562 12.672 1 95.81 125 ALA B N 1
ATOM 4591 C CA . ALA B 1 125 ? -3.119 -33.281 12.5 1 95.81 125 ALA B CA 1
ATOM 4592 C C . ALA B 1 125 ? -2.219 -32.531 11.516 1 95.81 125 ALA B C 1
ATOM 4594 O O . ALA B 1 125 ? -1.001 -32.469 11.703 1 95.81 125 ALA B O 1
ATOM 4595 N N . TYR B 1 126 ? -2.771 -32.062 10.477 1 96.5 126 TYR B N 1
ATOM 4596 C CA . TYR B 1 126 ? -1.982 -31.328 9.492 1 96.5 126 TYR B CA 1
ATOM 4597 C C . TYR B 1 126 ? -1.419 -30.047 10.086 1 96.5 126 TYR B C 1
ATOM 4599 O O . TYR B 1 126 ? -0.259 -29.703 9.852 1 96.5 126 TYR B O 1
ATOM 4607 N N . VAL B 1 127 ? -2.203 -2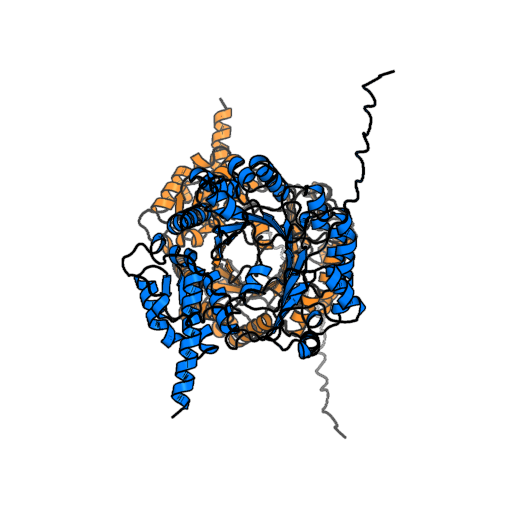9.297 10.844 1 97.94 127 VAL B N 1
ATOM 4608 C CA . VAL B 1 127 ? -1.767 -28.078 11.508 1 97.94 127 VAL B CA 1
ATOM 4609 C C . VAL B 1 127 ? -0.65 -28.391 12.5 1 97.94 127 VAL B C 1
ATOM 4611 O O . VAL B 1 127 ? 0.332 -27.656 12.594 1 97.94 127 VAL B O 1
ATOM 4614 N N . ASP B 1 128 ? -0.795 -29.547 13.172 1 97.81 128 ASP B N 1
ATOM 4615 C CA . ASP B 1 128 ? 0.27 -29.984 14.062 1 97.81 128 ASP B CA 1
ATOM 4616 C C . ASP B 1 128 ? 1.574 -30.203 13.297 1 97.81 128 ASP B C 1
ATOM 4618 O O . ASP B 1 128 ? 2.648 -29.828 13.781 1 97.81 128 ASP B O 1
ATOM 4622 N N . ASP B 1 129 ? 1.43 -30.797 12.164 1 97 129 ASP B N 1
ATOM 4623 C CA . ASP B 1 129 ? 2.604 -31.031 11.32 1 97 129 ASP B CA 1
ATOM 4624 C C . ASP B 1 129 ? 3.277 -29.719 10.945 1 97 129 ASP B C 1
ATOM 4626 O O . ASP B 1 129 ? 4.504 -29.609 10.984 1 97 129 ASP B O 1
ATOM 4630 N N . LEU B 1 130 ? 2.518 -28.734 10.562 1 98 130 LEU B N 1
ATOM 4631 C CA . LEU B 1 130 ? 3.041 -27.422 10.18 1 98 130 LEU B CA 1
ATOM 4632 C C . LEU B 1 130 ? 3.752 -26.766 11.359 1 98 130 LEU B C 1
ATOM 4634 O O . LEU B 1 130 ? 4.859 -26.25 11.211 1 98 130 LEU B O 1
ATOM 4638 N N . ILE B 1 131 ? 3.145 -26.797 12.5 1 98.44 131 ILE B N 1
ATOM 4639 C CA . ILE B 1 131 ? 3.699 -26.172 13.688 1 98.44 131 ILE B CA 1
ATOM 4640 C C . ILE B 1 131 ? 5.016 -26.844 14.07 1 98.44 131 ILE B C 1
ATOM 4642 O O . ILE B 1 131 ? 5.988 -26.172 14.414 1 98.44 131 ILE B O 1
ATOM 4646 N N . ALA B 1 132 ? 5.02 -28.156 13.984 1 97.62 132 ALA B N 1
ATOM 4647 C CA . ALA B 1 132 ? 6.254 -28.891 14.25 1 97.62 132 ALA B CA 1
ATOM 4648 C C . ALA B 1 132 ? 7.355 -28.484 13.266 1 97.62 132 ALA B C 1
ATOM 4650 O O . ALA B 1 132 ? 8.523 -28.406 13.641 1 97.62 132 ALA B O 1
ATOM 4651 N N . GLU B 1 133 ? 6.969 -28.297 12.086 1 98 133 GLU B N 1
ATOM 4652 C CA . GLU B 1 133 ? 7.93 -27.875 11.07 1 98 133 GLU B CA 1
ATOM 4653 C C . GLU B 1 133 ? 8.508 -26.5 11.383 1 98 133 GLU B C 1
ATOM 4655 O O . GLU B 1 133 ? 9.711 -26.266 11.234 1 98 133 GLU B O 1
ATOM 4660 N N . PHE B 1 134 ? 7.633 -25.547 11.812 1 98.12 134 PHE B N 1
ATOM 4661 C CA . PHE B 1 134 ? 8.109 -24.234 12.25 1 98.12 134 PHE B CA 1
ATOM 4662 C C . PHE B 1 134 ? 9.172 -24.375 13.328 1 98.12 134 PHE B C 1
ATOM 4664 O O . PHE B 1 134 ? 10.266 -23.828 13.219 1 98.12 134 PHE B O 1
ATOM 4671 N N . ALA B 1 135 ? 8.828 -25.141 14.297 1 97.69 135 ALA B N 1
ATOM 4672 C CA . ALA B 1 135 ? 9.703 -25.312 15.453 1 97.69 135 ALA B CA 1
ATOM 4673 C C . ALA B 1 135 ? 11.047 -25.906 15.047 1 97.69 135 ALA B C 1
ATOM 4675 O O . ALA B 1 135 ? 12.094 -25.469 15.516 1 97.69 135 ALA B O 1
ATOM 4676 N N . ALA B 1 136 ? 11.008 -26.844 14.195 1 96.62 136 ALA B N 1
ATOM 4677 C CA . ALA B 1 136 ? 12.211 -27.562 13.789 1 96.62 136 ALA B CA 1
ATOM 4678 C C . ALA B 1 136 ? 13.133 -26.656 12.969 1 96.62 136 ALA B C 1
ATOM 4680 O O . ALA B 1 136 ? 14.359 -26.797 13.039 1 96.62 136 ALA B O 1
ATOM 4681 N N . LYS B 1 137 ? 12.547 -25.734 12.227 1 97.06 137 LYS B N 1
ATOM 4682 C CA . LYS B 1 137 ? 13.344 -24.969 11.266 1 97.06 137 LYS B CA 1
ATOM 4683 C C . LYS B 1 137 ? 13.641 -23.562 11.789 1 97.06 137 LYS B C 1
ATOM 4685 O O . LYS B 1 137 ? 14.492 -22.859 11.242 1 97.06 137 LYS B O 1
ATOM 4690 N N . SER B 1 138 ? 13.016 -23.125 12.852 1 97.31 138 SER B N 1
ATOM 4691 C CA . SER B 1 138 ? 13.039 -21.75 13.352 1 97.31 138 SER B CA 1
ATOM 4692 C C . SER B 1 138 ? 14.453 -21.312 13.68 1 97.31 138 SER B C 1
ATOM 4694 O O . SER B 1 138 ? 14.766 -20.125 13.617 1 97.31 138 SER B O 1
ATOM 4696 N N . HIS B 1 139 ? 15.383 -22.219 13.953 1 96.44 139 HIS B N 1
ATOM 4697 C CA . HIS B 1 139 ? 16.719 -21.875 14.414 1 96.44 139 HIS B CA 1
ATOM 4698 C C . HIS B 1 139 ? 17.719 -21.875 13.266 1 96.44 139 HIS B C 1
ATOM 4700 O O . HIS B 1 139 ? 18.875 -21.469 13.438 1 96.44 139 HIS B O 1
ATOM 4706 N N . THR B 1 140 ? 17.312 -22.391 12.102 1 97.94 140 THR B N 1
ATOM 4707 C CA . THR B 1 140 ? 18.234 -22.422 10.969 1 97.94 140 THR B CA 1
ATOM 4708 C C . THR B 1 140 ? 18.578 -21 10.508 1 97.94 140 THR B C 1
ATOM 4710 O O . THR B 1 140 ? 17.703 -20.125 10.508 1 97.94 140 THR B O 1
ATOM 4713 N N . PRO B 1 141 ? 19.75 -20.766 10.109 1 98.06 141 PRO B N 1
ATOM 4714 C CA . PRO B 1 141 ? 20.172 -19.422 9.68 1 98.06 141 PRO B CA 1
ATOM 4715 C C . PRO B 1 141 ? 19.312 -18.891 8.531 1 98.06 141 PRO B C 1
ATOM 4717 O O . PRO B 1 141 ? 19.016 -17.688 8.492 1 98.06 141 PRO B O 1
ATOM 4720 N N . LEU B 1 142 ? 18.859 -19.719 7.637 1 98.12 142 LEU B N 1
ATOM 4721 C CA . LEU B 1 142 ? 18.016 -19.281 6.527 1 98.12 142 LEU B CA 1
ATOM 4722 C C . LEU B 1 142 ? 16.734 -18.625 7.043 1 98.12 142 LEU B C 1
ATOM 4724 O O . LEU B 1 142 ? 16.281 -17.625 6.492 1 98.12 142 LEU B O 1
ATOM 4728 N N . ILE B 1 143 ? 16.234 -19.188 8.109 1 97.88 143 ILE B N 1
ATOM 4729 C CA . ILE B 1 143 ? 14.953 -18.703 8.617 1 97.88 143 ILE B CA 1
ATOM 4730 C C . ILE B 1 143 ? 15.203 -17.594 9.633 1 97.88 143 ILE B C 1
ATOM 4732 O O . ILE B 1 143 ? 14.555 -16.547 9.578 1 97.88 143 ILE B O 1
ATOM 4736 N N . ALA B 1 144 ? 16.25 -17.625 10.422 1 96.19 144 ALA B N 1
ATOM 4737 C CA . ALA B 1 144 ? 16.359 -16.859 11.656 1 96.19 144 ALA B CA 1
ATOM 4738 C C . ALA B 1 144 ? 17.141 -15.555 11.422 1 96.19 144 ALA B C 1
ATOM 4740 O O . ALA B 1 144 ? 17.062 -14.633 12.227 1 96.19 144 ALA B O 1
ATOM 4741 N N . SER B 1 145 ? 17.812 -15.422 10.359 1 93.25 145 SER B N 1
ATOM 4742 C CA . SER B 1 145 ? 18.859 -14.406 10.273 1 93.25 145 SER B CA 1
ATOM 4743 C C . SER B 1 145 ? 18.281 -13.047 9.898 1 93.25 145 SER B C 1
ATOM 4745 O O . SER B 1 145 ? 18.906 -12.008 10.148 1 93.25 145 SER B O 1
ATOM 4747 N N . ALA B 1 146 ? 17.125 -13.023 9.273 1 92.38 146 ALA B N 1
ATOM 4748 C CA . ALA B 1 146 ? 16.5 -11.773 8.852 1 92.38 146 ALA B CA 1
ATOM 4749 C C . ALA B 1 146 ? 14.977 -11.891 8.891 1 92.38 146 ALA B C 1
ATOM 4751 O O . ALA B 1 146 ? 14.43 -13 8.938 1 92.38 146 ALA B O 1
ATOM 4752 N N . PRO B 1 147 ? 14.305 -10.82 8.859 1 92.81 147 PRO B N 1
ATOM 4753 C CA . PRO B 1 147 ? 12.844 -10.859 9.031 1 92.81 147 PRO B CA 1
ATOM 4754 C C . PRO B 1 147 ? 12.125 -11.484 7.836 1 92.81 147 PRO B C 1
ATOM 4756 O O . PRO B 1 147 ? 12.672 -11.516 6.73 1 92.81 147 PRO B O 1
ATOM 4759 N N . ILE B 1 148 ? 10.938 -11.953 8.117 1 96.56 148 ILE B N 1
ATOM 4760 C CA . ILE B 1 148 ? 9.953 -12.375 7.133 1 96.56 148 ILE B CA 1
ATOM 4761 C C . ILE B 1 148 ? 8.867 -11.312 7.004 1 96.56 148 ILE B C 1
ATOM 4763 O O . ILE B 1 148 ? 8.211 -10.969 7.988 1 96.56 148 ILE B O 1
ATOM 4767 N N . ASP B 1 149 ? 8.664 -10.859 5.77 1 94.31 149 ASP B N 1
ATOM 4768 C CA . ASP B 1 149 ? 7.844 -9.664 5.613 1 94.31 149 ASP B CA 1
ATOM 4769 C C . ASP B 1 149 ? 6.445 -10.016 5.121 1 94.31 149 ASP B C 1
ATOM 4771 O O . ASP B 1 149 ? 5.531 -9.188 5.184 1 94.31 149 ASP B O 1
ATOM 4775 N N . ALA B 1 150 ? 6.254 -11.227 4.672 1 97.38 150 ALA B N 1
ATOM 4776 C CA . ALA B 1 150 ? 4.934 -11.648 4.215 1 97.38 150 ALA B CA 1
ATOM 4777 C C . ALA B 1 150 ? 4.781 -13.164 4.316 1 97.38 150 ALA B C 1
ATOM 4779 O O . ALA B 1 150 ? 5.727 -13.906 4.035 1 97.38 150 ALA B O 1
ATOM 4780 N N . ILE B 1 151 ? 3.643 -13.555 4.742 1 98.56 151 ILE B N 1
ATOM 4781 C CA . ILE B 1 151 ? 3.24 -14.953 4.773 1 98.56 151 ILE B CA 1
ATOM 4782 C C . ILE B 1 151 ? 1.991 -15.156 3.914 1 98.56 151 ILE B C 1
ATOM 4784 O O . ILE B 1 151 ? 1.019 -14.406 4.043 1 98.56 151 ILE B O 1
ATOM 4788 N N . TYR B 1 152 ? 2.07 -16.078 3.066 1 98.69 152 TYR B N 1
ATOM 4789 C CA . TYR B 1 152 ? 0.929 -16.438 2.232 1 98.69 152 TYR B CA 1
ATOM 4790 C C . TYR B 1 152 ? 0.47 -17.859 2.521 1 98.69 152 TYR B C 1
ATOM 4792 O O . TYR B 1 152 ? 1.2 -18.812 2.26 1 98.69 152 TYR B O 1
ATOM 4800 N N . ILE B 1 153 ? -0.718 -17.969 3.121 1 98.62 153 ILE B N 1
ATOM 4801 C CA . ILE B 1 153 ? -1.329 -19.281 3.354 1 98.62 153 ILE B CA 1
ATOM 4802 C C . ILE B 1 153 ? -2.26 -19.625 2.193 1 98.62 153 ILE B C 1
ATOM 4804 O O . ILE B 1 153 ? -3.361 -19.078 2.09 1 98.62 153 ILE B O 1
ATOM 4808 N N . GLY B 1 154 ? -1.744 -20.516 1.349 1 97.25 154 GLY B N 1
ATOM 4809 C CA . GLY B 1 154 ? -2.48 -20.859 0.144 1 97.25 154 GLY B CA 1
ATOM 4810 C C . GLY B 1 154 ? -2.547 -22.359 -0.1 1 97.25 154 GLY B C 1
ATOM 4811 O O . GLY B 1 154 ? -2.451 -23.156 0.839 1 97.25 154 GLY B O 1
ATOM 4812 N N . GLY B 1 155 ? -2.814 -22.672 -1.393 1 95 155 GLY B N 1
ATOM 4813 C CA . GLY B 1 155 ? -2.957 -24.062 -1.811 1 95 155 GLY B CA 1
ATOM 4814 C C . GLY B 1 155 ? -4.355 -24.391 -2.289 1 95 155 GLY B C 1
ATOM 4815 O O . GLY B 1 155 ? -4.871 -23.766 -3.215 1 95 155 GLY B O 1
ATOM 4816 N N . GLY B 1 156 ? -4.816 -25.422 -1.629 1 93.69 156 GLY B N 1
ATOM 4817 C CA . GLY B 1 156 ? -6.211 -25.719 -1.918 1 93.69 156 GLY B CA 1
ATOM 4818 C C . GLY B 1 156 ? -7.172 -24.688 -1.354 1 93.69 156 GLY B C 1
ATOM 4819 O O . GLY B 1 156 ? -7.324 -23.609 -1.913 1 93.69 156 GLY B O 1
ATOM 4820 N N . THR B 1 157 ? -7.801 -25.062 -0.193 1 93.31 157 THR B N 1
ATOM 4821 C CA . THR B 1 157 ? -8.711 -24.141 0.485 1 93.31 157 THR B CA 1
ATOM 4822 C C . THR B 1 157 ? -8.312 -23.969 1.948 1 93.31 157 THR B C 1
ATOM 4824 O O . THR B 1 157 ? -8.961 -24.516 2.84 1 93.31 157 THR B O 1
ATOM 4827 N N . PRO B 1 158 ? -7.336 -23.078 2.154 1 95.94 158 PRO B N 1
ATOM 4828 C CA . PRO B 1 158 ? -6.891 -22.891 3.537 1 95.94 158 PRO B CA 1
ATOM 4829 C C . PRO B 1 158 ? -8.023 -22.484 4.473 1 95.94 158 PRO B C 1
ATOM 4831 O O . PRO B 1 158 ? -8.039 -22.891 5.641 1 95.94 158 PRO B O 1
ATOM 4834 N N . SER B 1 159 ? -8.961 -21.75 3.939 1 95.19 159 SER B N 1
ATOM 4835 C CA . SER B 1 159 ? -10.07 -21.266 4.758 1 95.19 159 SER B CA 1
ATOM 4836 C C . SER B 1 159 ? -10.961 -22.422 5.203 1 95.19 159 SER B C 1
ATOM 4838 O O . SER B 1 159 ? -11.828 -22.25 6.062 1 95.19 159 SER B O 1
ATOM 4840 N N . ALA B 1 160 ? -10.781 -23.594 4.668 1 93.31 160 ALA B N 1
ATOM 4841 C CA . ALA B 1 160 ? -11.562 -24.766 5.062 1 93.31 160 ALA B CA 1
ATOM 4842 C C . ALA B 1 160 ? -11.109 -25.281 6.426 1 93.31 160 ALA B C 1
ATOM 4844 O O . ALA B 1 160 ? -11.852 -26.016 7.094 1 93.31 160 ALA B O 1
ATOM 4845 N N . LEU B 1 161 ? -9.906 -24.969 6.832 1 95.94 161 LEU B N 1
ATOM 4846 C CA . LEU B 1 161 ? -9.43 -25.359 8.156 1 95.94 161 LEU B CA 1
ATOM 4847 C C . LEU B 1 161 ? -10.289 -24.719 9.25 1 95.94 161 LEU B C 1
ATOM 4849 O O . LEU B 1 161 ? -10.82 -23.625 9.07 1 95.94 161 LEU B O 1
ATOM 4853 N N . ASP B 1 162 ? -10.344 -25.422 10.312 1 96 162 ASP B N 1
ATOM 4854 C CA . ASP B 1 162 ? -11.109 -24.906 11.445 1 96 162 ASP B CA 1
ATOM 4855 C C . ASP B 1 162 ? -10.508 -23.609 11.977 1 96 162 ASP B C 1
ATOM 4857 O O . ASP B 1 162 ? -9.289 -23.438 11.977 1 96 162 ASP B O 1
ATOM 4861 N N . ALA B 1 163 ? -11.43 -22.734 12.492 1 96.75 163 ALA B N 1
ATOM 4862 C CA . ALA B 1 163 ? -11.008 -21.422 12.984 1 96.75 163 ALA B CA 1
ATOM 4863 C C . ALA B 1 163 ? -9.977 -21.562 14.094 1 96.75 163 ALA B C 1
ATOM 4865 O O . ALA B 1 163 ? -9 -20.812 14.148 1 96.75 163 ALA B O 1
ATOM 4866 N N . ASP B 1 164 ? -10.195 -22.5 14.961 1 97.38 164 ASP B N 1
ATOM 4867 C CA . ASP B 1 164 ? -9.273 -22.703 16.078 1 97.38 164 ASP B CA 1
ATOM 4868 C C . ASP B 1 164 ? -7.918 -23.188 15.578 1 97.38 164 ASP B C 1
ATOM 4870 O O . ASP B 1 164 ? -6.875 -22.781 16.094 1 97.38 164 ASP B O 1
ATOM 4874 N N . ASP B 1 165 ? -7.957 -24.078 14.609 1 97.5 165 ASP B N 1
ATOM 4875 C CA . ASP B 1 165 ? -6.715 -24.594 14.031 1 97.5 165 ASP B CA 1
ATOM 4876 C C . ASP B 1 165 ? -5.941 -23.469 13.336 1 97.5 165 ASP B C 1
ATOM 4878 O O . ASP B 1 165 ? -4.723 -23.375 13.469 1 97.5 165 ASP B O 1
ATOM 4882 N N . LEU B 1 166 ? -6.656 -22.688 12.641 1 98.06 166 LEU B N 1
ATOM 4883 C CA . LEU B 1 166 ? -6.016 -21.547 11.969 1 98.06 166 LEU B CA 1
ATOM 4884 C C . LEU B 1 166 ? -5.441 -20.578 12.984 1 98.06 166 LEU B C 1
ATOM 4886 O O . LEU B 1 166 ? -4.344 -20.047 12.789 1 98.06 166 LEU B O 1
ATOM 4890 N N . ALA B 1 167 ? -6.172 -20.344 14 1 98 167 ALA B N 1
ATOM 4891 C CA . ALA B 1 167 ? -5.684 -19.438 15.047 1 98 167 ALA B CA 1
ATOM 4892 C C . ALA B 1 167 ? -4.406 -19.984 15.68 1 98 167 ALA B C 1
ATOM 4894 O O . ALA B 1 167 ? -3.461 -19.234 15.938 1 98 167 ALA B O 1
ATOM 4895 N N . ARG B 1 168 ? -4.383 -21.266 15.945 1 97.94 168 ARG B N 1
ATOM 4896 C CA . ARG B 1 168 ? -3.186 -21.922 16.469 1 97.94 168 ARG B CA 1
ATOM 4897 C C . ARG B 1 168 ? -2.014 -21.766 15.508 1 97.94 168 ARG B C 1
ATOM 4899 O O . ARG B 1 168 ? -0.882 -21.516 15.93 1 97.94 168 ARG B O 1
ATOM 4906 N N . LEU B 1 169 ? -2.35 -21.922 14.281 1 98.38 169 LEU B N 1
ATOM 4907 C CA . LEU B 1 169 ? -1.33 -21.812 13.242 1 98.38 169 LEU B CA 1
ATOM 4908 C C . LEU B 1 169 ? -0.736 -20.406 13.227 1 98.38 169 LEU B C 1
ATOM 4910 O O . LEU B 1 169 ? 0.486 -20.234 13.18 1 98.38 169 LEU B O 1
ATOM 4914 N N . ILE B 1 170 ? -1.527 -19.375 13.281 1 98.12 170 ILE B N 1
ATOM 4915 C CA . ILE B 1 170 ? -1.101 -17.984 13.25 1 98.12 170 ILE B CA 1
ATOM 4916 C C . ILE B 1 170 ? -0.278 -17.672 14.492 1 98.12 170 ILE B C 1
ATOM 4918 O O . ILE B 1 170 ? 0.755 -17 14.414 1 98.12 170 ILE B O 1
ATOM 4922 N N . ALA B 1 171 ? -0.707 -18.141 15.602 1 97.44 171 ALA B N 1
ATOM 4923 C CA . ALA B 1 171 ? 0.047 -17.953 16.844 1 97.44 171 ALA B CA 1
ATOM 4924 C C . ALA B 1 171 ? 1.441 -18.562 16.734 1 97.44 171 ALA B C 1
ATOM 4926 O O . ALA B 1 171 ? 2.42 -17.984 17.203 1 97.44 171 ALA B O 1
ATOM 4927 N N . ALA B 1 172 ? 1.49 -19.719 16.141 1 98.5 172 ALA B N 1
ATOM 4928 C CA . ALA B 1 172 ? 2.766 -20.422 15.969 1 98.5 172 ALA B CA 1
ATOM 4929 C C . ALA B 1 172 ? 3.693 -19.641 15.047 1 98.5 172 ALA B C 1
ATOM 4931 O O . ALA B 1 172 ? 4.91 -19.625 15.234 1 98.5 172 ALA B O 1
ATOM 4932 N N . LEU B 1 173 ? 3.16 -19 14.023 1 98.25 173 LEU B N 1
ATOM 4933 C CA . LEU B 1 173 ? 3.965 -18.141 13.164 1 98.25 173 LEU B CA 1
ATOM 4934 C C . LEU B 1 173 ? 4.68 -17.062 13.977 1 98.25 173 LEU B C 1
ATOM 4936 O O . LEU B 1 173 ? 5.887 -16.859 13.812 1 98.25 173 LEU B O 1
ATOM 4940 N N . HIS B 1 174 ? 3.971 -16.453 14.844 1 95 174 HIS B N 1
ATOM 4941 C CA . HIS B 1 174 ? 4.52 -15.375 15.656 1 95 174 HIS B CA 1
ATOM 4942 C C . HIS B 1 174 ? 5.547 -15.898 16.656 1 95 174 HIS B C 1
ATOM 4944 O O . HIS B 1 174 ? 6.52 -15.211 16.969 1 95 174 HIS B O 1
ATOM 4950 N N . ARG B 1 175 ? 5.348 -17.078 17.094 1 96.5 175 ARG B N 1
ATOM 4951 C CA . ARG B 1 175 ? 6.223 -17.672 18.109 1 96.5 175 ARG B CA 1
ATOM 4952 C C . ARG B 1 175 ? 7.547 -18.109 17.484 1 96.5 175 ARG B C 1
ATOM 4954 O O . ARG B 1 175 ? 8.609 -17.906 18.078 1 96.5 175 ARG B O 1
ATOM 4961 N N . TYR B 1 176 ? 7.5 -18.656 16.266 1 98.12 176 TYR B N 1
ATOM 4962 C CA . TYR B 1 176 ? 8.656 -19.406 15.781 1 98.12 176 TYR B CA 1
ATOM 4963 C C . TYR B 1 176 ? 9.383 -18.641 14.68 1 98.12 176 TYR B C 1
ATOM 4965 O O . TYR B 1 176 ? 10.562 -18.859 14.43 1 98.12 176 TYR B O 1
ATOM 4973 N N . LEU B 1 177 ? 8.672 -17.766 13.922 1 97.88 177 LEU B N 1
ATOM 4974 C CA . LEU B 1 177 ? 9.273 -17.094 12.773 1 97.88 177 LEU B CA 1
ATOM 4975 C C . LEU B 1 177 ? 9.555 -15.625 13.086 1 97.88 177 LEU B C 1
ATOM 4977 O O . LEU B 1 177 ? 8.773 -14.969 13.766 1 97.88 177 LEU B O 1
ATOM 4981 N N . PRO B 1 178 ? 10.672 -15.117 12.602 1 96 178 PRO B N 1
ATOM 4982 C CA . PRO B 1 178 ? 11 -13.703 12.805 1 96 178 PRO B CA 1
ATOM 4983 C C . PRO B 1 178 ? 10.219 -12.773 11.875 1 96 178 PRO B C 1
ATOM 4985 O O . PRO B 1 178 ? 10.75 -12.336 10.852 1 96 178 PRO B O 1
ATOM 4988 N N . LEU B 1 179 ? 9.023 -12.422 12.289 1 95.25 179 LEU B N 1
ATOM 4989 C CA . LEU B 1 179 ? 8.156 -11.594 11.453 1 95.25 179 LEU B CA 1
ATOM 4990 C C . LEU B 1 179 ? 8.469 -10.117 11.641 1 95.25 179 LEU B C 1
ATOM 4992 O O . LEU B 1 179 ? 8.75 -9.672 12.758 1 95.25 179 LEU B O 1
ATOM 4996 N N . SER B 1 180 ? 8.461 -9.367 10.523 1 91.19 180 SER B N 1
ATOM 4997 C CA . SER B 1 180 ? 8.531 -7.914 10.641 1 91.19 180 SER B CA 1
ATOM 4998 C C . SER B 1 180 ? 7.328 -7.363 11.391 1 91.19 180 SER B C 1
ATOM 5000 O O . SER B 1 180 ? 6.293 -8.023 11.5 1 91.19 180 SER B O 1
ATOM 5002 N N . ALA B 1 181 ? 7.367 -6.148 11.859 1 86.75 181 ALA B N 1
ATOM 5003 C CA . ALA B 1 181 ? 6.34 -5.531 12.695 1 86.75 181 ALA B CA 1
ATOM 5004 C C . ALA B 1 181 ? 5.027 -5.387 11.938 1 86.75 181 ALA B C 1
ATOM 5006 O O . ALA B 1 181 ? 3.947 -5.426 12.531 1 86.75 181 ALA B O 1
ATOM 5007 N N . ASP B 1 182 ? 5.098 -5.238 10.656 1 90.56 182 ASP B N 1
ATOM 5008 C CA . ASP B 1 182 ? 3.898 -5.094 9.836 1 90.56 182 ASP B CA 1
ATOM 5009 C C . ASP B 1 182 ? 3.805 -6.207 8.797 1 90.56 182 ASP B C 1
ATOM 5011 O O . ASP B 1 182 ? 3.355 -5.977 7.672 1 90.56 182 ASP B O 1
ATOM 5015 N N . CYS B 1 183 ? 4.223 -7.387 9.188 1 94.94 183 CYS B N 1
ATOM 5016 C CA . CYS B 1 183 ? 4.191 -8.539 8.289 1 94.94 183 CYS B CA 1
ATOM 5017 C C . CYS B 1 183 ? 2.801 -8.727 7.695 1 94.94 183 CYS B C 1
ATOM 5019 O O . CYS B 1 183 ? 1.8 -8.648 8.414 1 94.94 183 CYS B O 1
ATOM 5021 N N . GLU B 1 184 ? 2.793 -8.891 6.379 1 97 184 GLU B N 1
ATOM 5022 C CA . GLU B 1 184 ? 1.544 -9.25 5.715 1 97 184 GLU B CA 1
ATOM 5023 C C . GLU B 1 184 ? 1.239 -10.734 5.883 1 97 184 GLU B C 1
ATOM 5025 O O . GLU B 1 184 ? 2.035 -11.586 5.48 1 97 184 GLU B O 1
ATOM 5030 N N . ILE B 1 185 ? 0.136 -11.047 6.48 1 98.38 185 ILE B N 1
ATOM 5031 C CA . ILE B 1 185 ? -0.306 -12.43 6.605 1 98.38 185 ILE B CA 1
ATOM 5032 C C . ILE B 1 185 ? -1.598 -12.633 5.82 1 98.38 185 ILE B C 1
ATOM 5034 O O . ILE B 1 185 ? -2.678 -12.25 6.273 1 98.38 185 ILE B O 1
ATOM 5038 N N . THR B 1 186 ? -1.458 -13.281 4.68 1 98.62 186 THR B N 1
ATOM 5039 C CA . THR B 1 186 ? -2.561 -13.5 3.75 1 98.62 186 THR B CA 1
ATOM 5040 C C . THR B 1 186 ? -3.152 -14.898 3.936 1 98.62 186 THR B C 1
ATOM 5042 O O . THR B 1 186 ? -2.416 -15.875 4.035 1 98.62 186 THR B O 1
ATOM 5045 N N . LEU B 1 187 ? -4.441 -14.945 4.055 1 98.5 187 LEU B N 1
ATOM 5046 C CA . LEU B 1 187 ? -5.176 -16.203 3.975 1 98.5 187 LEU B CA 1
ATOM 5047 C C . LEU B 1 187 ? -6.012 -16.266 2.701 1 98.5 187 LEU B C 1
ATOM 5049 O O . LEU B 1 187 ? -6.855 -15.406 2.461 1 98.5 187 LEU B O 1
ATOM 5053 N N . GLU B 1 188 ? -5.719 -17.281 1.948 1 97.38 188 GLU B N 1
ATOM 5054 C CA . GLU B 1 188 ? -6.594 -17.578 0.817 1 97.38 188 GLU B CA 1
ATOM 5055 C C . GLU B 1 188 ? -7.848 -18.312 1.265 1 97.38 188 GLU B C 1
ATOM 5057 O O . GLU B 1 188 ? -7.789 -19.156 2.17 1 97.38 188 GLU B O 1
ATOM 5062 N N . GLY B 1 189 ? -9 -17.938 0.592 1 94.44 189 GLY B N 1
ATOM 5063 C CA . GLY B 1 189 ? -10.219 -18.625 0.986 1 94.44 189 GLY B CA 1
ATOM 5064 C C . GLY B 1 189 ? -11.297 -18.594 -0.082 1 94.44 189 GLY B C 1
ATOM 5065 O O . GLY B 1 189 ? -11.062 -18.094 -1.189 1 94.44 189 GLY B O 1
ATOM 5066 N N . ARG B 1 190 ? -12.344 -19.266 0.263 1 93.81 190 ARG B N 1
ATOM 5067 C CA . ARG B 1 190 ? -13.602 -19.25 -0.478 1 93.81 190 ARG B CA 1
ATOM 5068 C C . ARG B 1 190 ? -14.781 -18.953 0.445 1 93.81 190 ARG B C 1
ATOM 5070 O O . ARG B 1 190 ? -14.672 -19.094 1.664 1 93.81 190 ARG B O 1
ATOM 5077 N N . SER B 1 191 ? -15.812 -18.5 -0.228 1 93.81 191 SER B N 1
ATOM 5078 C CA . SER B 1 191 ? -16.969 -18.125 0.57 1 93.81 191 SER B CA 1
ATOM 5079 C C . SER B 1 191 ? -17.609 -19.328 1.241 1 93.81 191 SER B C 1
ATOM 5081 O O . SER B 1 191 ? -18.125 -19.234 2.357 1 93.81 191 SER B O 1
ATOM 5083 N N . TYR B 1 192 ? -17.562 -20.438 0.596 1 92.81 192 TYR B N 1
ATOM 5084 C CA . TYR B 1 192 ? -18.172 -21.641 1.163 1 92.81 192 TYR B CA 1
ATOM 5085 C C . TYR B 1 192 ? -17.344 -22.172 2.324 1 92.81 192 TYR B C 1
ATOM 5087 O O . TYR B 1 192 ? -16.141 -22.422 2.172 1 92.81 192 TYR B O 1
ATOM 5095 N N . GLY B 1 193 ? -17.969 -22.281 3.488 1 90.75 193 GLY B N 1
ATOM 5096 C CA . GLY B 1 193 ? -17.281 -22.797 4.656 1 90.75 193 GLY B CA 1
ATOM 5097 C C . GLY B 1 193 ? -16.484 -21.75 5.398 1 90.75 193 GLY B C 1
ATOM 5098 O O . GLY B 1 193 ? -15.688 -22.078 6.285 1 90.75 193 GLY B O 1
ATOM 5099 N N . PHE B 1 194 ? -16.594 -20.5 5.098 1 95.12 194 PHE B N 1
ATOM 5100 C CA . PHE B 1 194 ? -15.883 -19.391 5.703 1 95.12 194 PHE B CA 1
ATOM 5101 C C . PHE B 1 194 ? -16.859 -18.297 6.133 1 95.12 194 PHE B C 1
ATOM 5103 O O . PHE B 1 194 ? -17.25 -17.453 5.32 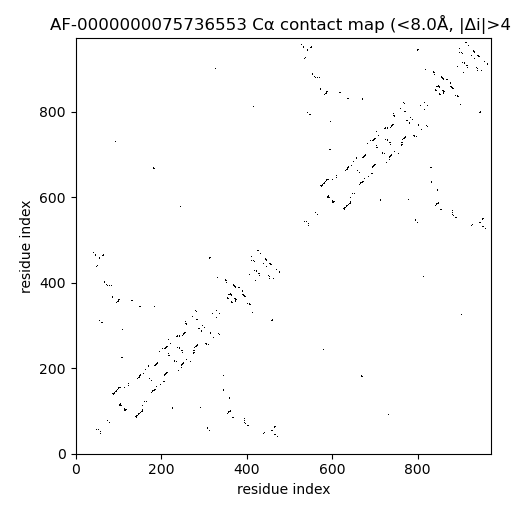1 95.12 194 PHE B O 1
ATOM 5110 N N . ASP B 1 195 ? -17.203 -18.25 7.398 1 94.81 195 ASP B N 1
ATOM 5111 C CA . ASP B 1 195 ? -18.188 -17.266 7.84 1 94.81 195 ASP B CA 1
ATOM 5112 C C . ASP B 1 195 ? -17.531 -16.078 8.516 1 94.81 195 ASP B C 1
ATOM 5114 O O . ASP B 1 195 ? -16.312 -16.062 8.703 1 94.81 195 ASP B O 1
ATOM 5118 N N . ILE B 1 196 ? -18.344 -15.203 8.812 1 96.38 196 ILE B N 1
ATOM 5119 C CA . ILE B 1 196 ? -17.875 -13.914 9.305 1 96.38 196 ILE B CA 1
ATOM 5120 C C . ILE B 1 196 ? -17.266 -14.078 10.695 1 96.38 196 ILE B C 1
ATOM 5122 O O . ILE B 1 196 ? -16.281 -13.406 11.031 1 96.38 196 ILE B O 1
ATOM 5126 N N . ALA B 1 197 ? -17.812 -14.914 11.508 1 96.62 197 ALA B N 1
ATOM 5127 C CA . ALA B 1 197 ? -17.266 -15.172 12.836 1 96.62 197 ALA B CA 1
ATOM 5128 C C . ALA B 1 197 ? -15.844 -15.695 12.75 1 96.62 197 ALA B C 1
ATOM 5130 O O . ALA B 1 197 ? -14.969 -15.273 13.508 1 96.62 197 ALA B O 1
ATOM 5131 N N . LYS B 1 198 ? -15.641 -16.688 11.859 1 96.81 198 LYS B N 1
ATOM 5132 C CA . LYS B 1 198 ? -14.297 -17.203 11.625 1 96.81 198 LYS B CA 1
ATOM 5133 C C . LYS B 1 198 ? -13.352 -16.094 11.164 1 96.81 198 LYS B C 1
ATOM 5135 O O . LYS B 1 198 ? -12.219 -15.992 11.633 1 96.81 198 LYS B O 1
ATOM 5140 N N . ALA B 1 199 ? -13.789 -15.195 10.258 1 97.25 199 ALA B N 1
ATOM 5141 C CA . ALA B 1 199 ? -12.977 -14.086 9.758 1 97.25 199 ALA B CA 1
ATOM 5142 C C . ALA B 1 199 ? -12.547 -13.164 10.898 1 97.25 199 ALA B C 1
ATOM 5144 O O . ALA B 1 199 ? -11.391 -12.742 10.961 1 97.25 199 ALA B O 1
ATOM 5145 N N . LYS B 1 200 ? -13.453 -12.852 11.727 1 94 200 LYS B N 1
ATOM 5146 C CA . LYS B 1 200 ? -13.164 -11.992 12.875 1 94 200 LYS B CA 1
ATOM 5147 C C . LYS B 1 200 ? -12.117 -12.625 13.789 1 94 200 LYS B C 1
ATOM 5149 O O . LYS B 1 200 ? -11.164 -11.961 14.203 1 94 200 LYS B O 1
ATOM 5154 N N . LYS B 1 201 ? -12.297 -13.883 14.062 1 95.88 201 LYS B N 1
ATOM 5155 C CA . LYS B 1 201 ? -11.367 -14.625 14.914 1 95.88 201 LYS B CA 1
ATOM 5156 C C . LYS B 1 201 ? -9.969 -14.641 14.32 1 95.88 201 LYS B C 1
ATOM 5158 O O . LYS B 1 201 ? -8.977 -14.477 15.039 1 95.88 201 LYS B O 1
ATOM 5163 N N . LEU B 1 202 ? -9.914 -14.828 13.062 1 97.19 202 LEU B N 1
ATOM 5164 C CA . LEU B 1 202 ? -8.617 -14.922 12.398 1 97.19 202 LEU B CA 1
ATOM 5165 C C . LEU B 1 202 ? -7.941 -13.555 12.328 1 97.19 202 LEU B C 1
ATOM 5167 O O . LEU B 1 202 ? -6.715 -13.461 12.43 1 97.19 202 LEU B O 1
ATOM 5171 N N . ALA B 1 203 ? -8.719 -12.531 12.141 1 94.62 203 ALA B N 1
ATOM 5172 C CA . ALA B 1 203 ? -8.164 -11.18 12.219 1 94.62 203 ALA B CA 1
ATOM 5173 C C . ALA B 1 203 ? -7.562 -10.914 13.594 1 94.62 203 ALA B C 1
ATOM 5175 O O . ALA B 1 203 ? -6.461 -10.367 13.703 1 94.62 203 ALA B O 1
ATOM 5176 N N . ASP B 1 204 ? -8.25 -11.352 14.609 1 91.12 204 ASP B N 1
ATOM 5177 C CA . ASP B 1 204 ? -7.766 -11.188 15.977 1 91.12 204 ASP B CA 1
ATOM 5178 C C . ASP B 1 204 ? -6.477 -11.977 16.203 1 91.12 204 ASP B C 1
ATOM 5180 O O . ASP B 1 204 ? -5.617 -11.562 16.984 1 91.12 204 ASP B O 1
ATOM 5184 N N . ALA B 1 205 ? -6.383 -13.062 15.461 1 95.38 205 ALA B N 1
ATOM 5185 C CA . ALA B 1 205 ? -5.211 -13.922 15.609 1 95.38 205 ALA B CA 1
ATOM 5186 C C . ALA B 1 205 ? -4.008 -13.344 14.875 1 95.38 205 ALA B C 1
ATOM 5188 O O . ALA B 1 205 ? -2.865 -13.727 15.141 1 95.38 205 ALA B O 1
ATOM 5189 N N . GLY B 1 206 ? -4.293 -12.5 13.859 1 95.69 206 GLY B N 1
ATOM 5190 C CA . GLY B 1 206 ? -3.156 -11.852 13.234 1 95.69 206 GLY B CA 1
ATOM 5191 C C . GLY B 1 206 ? -3.262 -11.797 11.719 1 95.69 206 GLY B C 1
ATOM 5192 O O . GLY B 1 206 ? -2.441 -11.156 11.062 1 95.69 206 GLY B O 1
ATOM 5193 N N . VAL B 1 207 ? -4.285 -12.453 11.125 1 97.75 207 VAL B N 1
ATOM 5194 C CA . VAL B 1 207 ? -4.5 -12.352 9.68 1 97.75 207 VAL B CA 1
ATOM 5195 C C . VAL B 1 207 ? -4.887 -10.914 9.32 1 97.75 207 VAL B C 1
ATOM 5197 O O . VAL B 1 207 ? -5.773 -10.328 9.945 1 97.75 207 VAL B O 1
ATOM 5200 N N . ASN B 1 208 ? -4.18 -10.375 8.312 1 96.75 208 ASN B N 1
ATOM 5201 C CA . ASN B 1 208 ? -4.488 -8.984 7.988 1 96.75 208 ASN B CA 1
ATOM 5202 C C . ASN B 1 208 ? -4.785 -8.812 6.504 1 96.75 208 ASN B C 1
ATOM 5204 O O . ASN B 1 208 ? -4.957 -7.688 6.027 1 96.75 208 ASN B O 1
ATOM 5208 N N . ARG B 1 209 ? -4.906 -9.906 5.742 1 98 209 ARG B N 1
ATOM 5209 C CA . ARG B 1 209 ? -5.273 -9.883 4.328 1 98 209 ARG B CA 1
ATOM 5210 C C . ARG B 1 209 ? -6.02 -11.148 3.934 1 98 209 ARG B C 1
ATOM 5212 O O . ARG B 1 209 ? -5.578 -12.258 4.246 1 98 209 ARG B O 1
ATOM 5219 N N . LEU B 1 210 ? -7.172 -11 3.34 1 98.38 210 LEU B N 1
ATOM 5220 C CA . LEU B 1 210 ? -7.953 -12.125 2.836 1 98.38 210 LEU B CA 1
ATOM 5221 C C . LEU B 1 210 ? -8.047 -12.078 1.314 1 98.38 210 LEU B C 1
ATOM 5223 O O . LEU B 1 210 ? -8.445 -11.062 0.742 1 98.38 210 LEU B O 1
ATOM 5227 N N . SER B 1 211 ? -7.617 -13.148 0.69 1 98.44 211 SER B N 1
ATOM 5228 C CA . SER B 1 211 ? -7.762 -13.312 -0.752 1 98.44 211 SER B CA 1
ATOM 5229 C C . SER B 1 211 ? -8.836 -14.352 -1.086 1 98.44 211 SER B C 1
ATOM 5231 O O . SER B 1 211 ? -8.625 -15.547 -0.897 1 98.44 211 SER B O 1
ATOM 5233 N N . ILE B 1 212 ? -9.953 -13.898 -1.641 1 98.31 212 ILE B N 1
ATOM 5234 C CA . ILE B 1 212 ? -11.109 -14.766 -1.834 1 98.31 212 ILE B CA 1
ATOM 5235 C C . ILE B 1 212 ? -11.25 -15.125 -3.312 1 98.31 212 ILE B C 1
ATOM 5237 O O . ILE B 1 212 ? -11.359 -14.234 -4.164 1 98.31 212 ILE B O 1
ATOM 5241 N N . GLY B 1 213 ? -11.273 -16.406 -3.607 1 97.06 213 GLY B N 1
ATOM 5242 C CA . GLY B 1 213 ? -11.539 -16.859 -4.961 1 97.06 213 GLY B CA 1
ATOM 5243 C C . GLY B 1 213 ? -13.008 -16.766 -5.34 1 97.06 213 GLY B C 1
ATOM 5244 O O . GLY B 1 213 ? -13.812 -17.609 -4.938 1 97.06 213 GLY B O 1
ATOM 5245 N N . VAL B 1 214 ? -13.336 -15.789 -6.16 1 97.88 214 VAL B N 1
ATOM 5246 C CA . VAL B 1 214 ? -14.711 -15.578 -6.602 1 97.88 214 VAL B CA 1
ATOM 5247 C C . VAL B 1 214 ? -14.891 -16.125 -8.016 1 97.88 214 VAL B C 1
ATOM 5249 O O . VAL B 1 214 ? -15.867 -16.828 -8.297 1 97.88 214 VAL B O 1
ATOM 5252 N N . GLN B 1 215 ? -14 -15.836 -8.82 1 97.31 215 GLN B N 1
ATOM 5253 C CA . GLN B 1 215 ? -13.93 -16.234 -10.219 1 97.31 215 GLN B CA 1
ATOM 5254 C C . GLN B 1 215 ? -14.961 -15.484 -11.062 1 97.31 215 GLN B C 1
ATOM 5256 O O . GLN B 1 215 ? -14.633 -14.922 -12.102 1 97.31 215 GLN B O 1
ATOM 5261 N N . SER B 1 216 ? -16.172 -15.523 -10.711 1 98.5 216 SER B N 1
ATOM 5262 C CA . SER B 1 216 ? -17.266 -14.773 -11.312 1 98.5 216 SER B CA 1
ATOM 5263 C C . SER B 1 216 ? -18.422 -14.609 -10.336 1 98.5 216 SER B C 1
ATOM 5265 O O . SER B 1 216 ? -18.625 -15.445 -9.461 1 98.5 216 SER B O 1
ATOM 5267 N N . PHE B 1 217 ? -19.234 -13.5 -10.523 1 98.56 217 PHE B N 1
ATOM 5268 C CA . PHE B 1 217 ? -20.406 -13.305 -9.688 1 98.56 217 PHE B CA 1
ATOM 5269 C C . PHE B 1 217 ? -21.656 -13.828 -10.383 1 98.56 217 PHE B C 1
ATOM 5271 O O . PHE B 1 217 ? -22.766 -13.766 -9.828 1 98.56 217 PHE B O 1
ATOM 5278 N N . SER B 1 218 ? -21.5 -14.367 -11.586 1 98.31 218 SER B N 1
ATOM 5279 C CA . SER B 1 218 ? -22.625 -15.023 -12.258 1 98.31 218 SER B CA 1
ATOM 5280 C C . SER B 1 218 ? -22.906 -16.391 -11.656 1 98.31 218 SER B C 1
ATOM 5282 O O . SER B 1 218 ? -22.078 -17.297 -11.758 1 98.31 218 SER B O 1
ATOM 5284 N N . THR B 1 219 ? -24.125 -16.531 -11.148 1 98.12 219 THR B N 1
ATOM 5285 C CA . THR B 1 219 ? -24.5 -17.797 -10.523 1 98.12 219 THR B CA 1
ATOM 5286 C C . THR B 1 219 ? -24.406 -18.938 -11.531 1 98.12 219 THR B C 1
ATOM 5288 O O . THR B 1 219 ? -23.938 -20.031 -11.195 1 98.12 219 THR B O 1
ATOM 5291 N N . GLU B 1 220 ? -24.844 -18.672 -12.672 1 96.94 220 GLU B N 1
ATOM 5292 C CA . GLU B 1 220 ? -24.812 -19.688 -13.711 1 96.94 220 GLU B CA 1
ATOM 5293 C C . GLU B 1 220 ? -23.375 -20.109 -14.023 1 96.94 220 GLU B C 1
ATOM 5295 O O . GLU B 1 220 ? -23.078 -21.297 -14.086 1 96.94 220 GLU B O 1
ATOM 5300 N N . VAL B 1 221 ? -22.453 -19.172 -14.188 1 96.75 221 VAL B N 1
ATOM 5301 C CA . VAL B 1 221 ? -21.062 -19.438 -14.477 1 96.75 221 VAL B CA 1
ATOM 5302 C C . VAL B 1 221 ? -20.422 -20.188 -13.305 1 96.75 221 VAL B C 1
ATOM 5304 O O . VAL B 1 221 ? -19.719 -21.172 -13.5 1 96.75 221 VAL B O 1
ATOM 5307 N N . ARG B 1 222 ? -20.75 -19.719 -12.148 1 96.38 222 ARG B N 1
ATOM 5308 C CA . ARG B 1 222 ? -20.172 -20.312 -10.945 1 96.38 222 ARG B CA 1
ATOM 5309 C C . ARG B 1 222 ? -20.578 -21.781 -10.82 1 96.38 222 ARG B C 1
ATOM 5311 O O . ARG B 1 222 ? -19.734 -22.625 -10.516 1 96.38 222 ARG B O 1
ATOM 5318 N N . ARG B 1 223 ? -21.766 -22.125 -11.086 1 93.94 223 ARG B N 1
ATOM 5319 C CA . ARG B 1 223 ? -22.25 -23.5 -10.992 1 93.94 223 ARG B CA 1
ATOM 5320 C C . ARG B 1 223 ? -21.547 -24.406 -12.016 1 93.94 223 ARG B C 1
ATOM 5322 O O . ARG B 1 223 ? -21.219 -25.547 -11.711 1 93.94 223 ARG B O 1
ATOM 5329 N N . ARG B 1 224 ? -21.312 -23.859 -13.109 1 91.44 224 ARG B N 1
ATOM 5330 C CA . ARG B 1 224 ? -20.609 -24.609 -14.148 1 91.44 224 ARG B CA 1
ATOM 5331 C C . ARG B 1 224 ? -19.188 -24.922 -13.719 1 91.44 224 ARG B C 1
ATOM 5333 O O . ARG B 1 224 ? -18.609 -25.938 -14.141 1 91.44 224 ARG B O 1
ATOM 5340 N N . LEU B 1 225 ? -18.625 -24.062 -12.867 1 92.19 225 LEU B N 1
ATOM 5341 C CA . LEU B 1 225 ? -17.25 -24.219 -12.422 1 92.19 225 LEU B CA 1
ATOM 5342 C C . LEU B 1 225 ? -17.156 -25.141 -11.219 1 92.19 225 LEU B C 1
ATOM 5344 O O . LEU B 1 225 ? -16.062 -25.547 -10.812 1 92.19 225 LEU B O 1
ATOM 5348 N N . GLY B 1 226 ? -18.312 -25.5 -10.695 1 90.31 226 GLY B N 1
ATOM 5349 C CA . GLY B 1 226 ? -18.312 -26.359 -9.523 1 90.31 226 GLY B CA 1
ATOM 5350 C C . GLY B 1 226 ? -18.312 -25.578 -8.219 1 90.31 226 GLY B C 1
ATOM 5351 O O . GLY B 1 226 ? -18.031 -26.141 -7.156 1 90.31 226 GLY B O 1
ATOM 5352 N N . ARG B 1 227 ? -18.578 -24.266 -8.312 1 92.88 227 ARG B N 1
ATOM 5353 C CA . ARG B 1 227 ? -18.656 -23.453 -7.098 1 92.88 227 ARG B CA 1
ATOM 5354 C C . ARG B 1 227 ? -20 -23.641 -6.402 1 92.88 227 ARG B C 1
ATOM 5356 O O . ARG B 1 227 ? -21.047 -23.734 -7.059 1 92.88 227 ARG B O 1
ATOM 5363 N N . LYS B 1 228 ? -20.047 -23.656 -5.133 1 91.94 228 LYS B N 1
ATOM 5364 C CA . LYS B 1 228 ? -21.219 -24.078 -4.359 1 91.94 228 LYS B CA 1
ATOM 5365 C C . LYS B 1 228 ? -22.141 -22.906 -4.074 1 91.94 228 LYS B C 1
ATOM 5367 O O . LYS B 1 228 ? -23.359 -23.062 -4.035 1 91.94 228 LYS B O 1
ATOM 5372 N N . ARG B 1 229 ? -21.594 -21.719 -3.875 1 95.31 229 ARG B N 1
ATOM 5373 C CA . ARG B 1 229 ? -22.406 -20.547 -3.541 1 95.31 229 ARG B CA 1
ATOM 5374 C C . ARG B 1 229 ? -22.703 -19.703 -4.781 1 95.31 229 ARG B C 1
ATOM 5376 O O . ARG B 1 229 ? -21.844 -19.562 -5.652 1 95.31 229 ARG B O 1
ATOM 5383 N N . GLY B 1 230 ? -23.891 -19.141 -4.816 1 97.12 230 GLY B N 1
ATOM 5384 C CA . GLY B 1 230 ? -24.25 -18.25 -5.91 1 97.12 230 GLY B CA 1
ATOM 5385 C C . GLY B 1 230 ? -23.594 -16.891 -5.824 1 97.12 230 GLY B C 1
ATOM 5386 O O . GLY B 1 230 ? -22.984 -16.547 -4.801 1 97.12 230 GLY B O 1
ATOM 5387 N N . GLY B 1 231 ? -23.719 -16.172 -6.965 1 97.88 231 GLY B N 1
ATOM 5388 C CA . GLY B 1 231 ? -23.047 -14.883 -7.07 1 97.88 231 GLY B CA 1
ATOM 5389 C C . GLY B 1 231 ? -23.5 -13.891 -6.016 1 97.88 231 GLY B C 1
ATOM 5390 O O . GLY B 1 231 ? -22.672 -13.203 -5.41 1 97.88 231 GLY B O 1
ATOM 5391 N N . GLU B 1 232 ? -24.75 -13.812 -5.781 1 97.62 232 GLU B N 1
ATOM 5392 C CA . GLU B 1 232 ? -25.297 -12.852 -4.82 1 97.62 232 GLU B CA 1
ATOM 5393 C C . GLU B 1 232 ? -24.859 -13.195 -3.396 1 97.62 232 GLU B C 1
ATOM 5395 O O . GLU B 1 232 ? -24.594 -12.297 -2.596 1 97.62 232 GLU B O 1
ATOM 5400 N N . GLU B 1 233 ? -24.797 -14.453 -3.143 1 97.44 233 GLU B N 1
ATOM 5401 C CA . GLU B 1 233 ? -24.344 -14.898 -1.829 1 97.44 233 GLU B CA 1
ATOM 5402 C C . GLU B 1 233 ? -22.891 -14.523 -1.591 1 97.44 233 GLU B C 1
ATOM 5404 O O . GLU B 1 233 ? -22.531 -14.07 -0.502 1 97.44 233 GLU B O 1
ATOM 5409 N N . VAL B 1 234 ? -22.172 -14.68 -2.584 1 98.19 234 VAL B N 1
ATOM 5410 C CA . VAL B 1 234 ? -20.75 -14.375 -2.48 1 98.19 234 VAL B CA 1
ATOM 5411 C C . VAL B 1 234 ? -20.547 -12.867 -2.33 1 98.19 234 VAL B C 1
ATOM 5413 O O . VAL B 1 234 ? -19.734 -12.414 -1.523 1 98.19 234 VAL B O 1
ATOM 5416 N N . ALA B 1 235 ? -21.281 -12.109 -3.113 1 98.56 235 ALA B N 1
ATOM 5417 C CA . ALA B 1 235 ? -21.203 -10.656 -3.018 1 98.56 235 ALA B CA 1
ATOM 5418 C C . ALA B 1 235 ? -21.562 -10.18 -1.613 1 98.56 235 ALA B C 1
ATOM 5420 O O . ALA B 1 235 ? -20.906 -9.305 -1.056 1 98.56 235 ALA B O 1
ATOM 5421 N N . ALA B 1 236 ? -22.594 -10.781 -1.022 1 98 236 ALA B N 1
ATOM 5422 C CA . ALA B 1 236 ? -23.031 -10.422 0.327 1 98 236 ALA B CA 1
ATOM 5423 C C . ALA B 1 236 ? -21.953 -10.781 1.354 1 98 236 ALA B C 1
ATOM 5425 O O . ALA B 1 236 ? -21.688 -10.016 2.283 1 98 236 ALA B O 1
ATOM 5426 N N . PHE B 1 237 ? -21.375 -11.93 1.181 1 97.94 237 PHE B N 1
ATOM 5427 C CA . PHE B 1 237 ? -20.297 -12.391 2.041 1 97.94 237 PHE B CA 1
ATOM 5428 C C . PHE B 1 237 ? -19.125 -11.406 2.023 1 97.94 237 PHE B C 1
ATOM 5430 O O . PHE B 1 237 ? -18.625 -11.008 3.078 1 97.94 237 PHE B O 1
ATOM 5437 N N . LEU B 1 238 ? -18.734 -10.961 0.826 1 98.69 238 LEU B N 1
ATOM 5438 C CA . LEU B 1 238 ? -17.625 -10.016 0.671 1 98.69 238 LEU B CA 1
ATOM 5439 C C . LEU B 1 238 ? -17.969 -8.672 1.294 1 98.69 238 LEU B C 1
ATOM 5441 O O . LEU B 1 238 ? -17.125 -8.039 1.922 1 98.69 238 LEU B O 1
ATOM 5445 N N . ALA B 1 239 ? -19.188 -8.227 1.106 1 97.75 239 ALA B N 1
ATOM 5446 C CA . ALA B 1 239 ? -19.625 -6.961 1.697 1 97.75 239 ALA B CA 1
ATOM 5447 C C . ALA B 1 239 ? -19.547 -7.012 3.221 1 97.75 239 ALA B C 1
ATOM 5449 O O . ALA B 1 239 ? -19.141 -6.039 3.859 1 97.75 239 ALA B O 1
ATOM 5450 N N . GLU B 1 240 ? -19.906 -8.133 3.756 1 96.88 240 GLU B N 1
ATOM 5451 C CA . GLU B 1 240 ? -19.828 -8.305 5.203 1 96.88 240 GLU B CA 1
ATOM 5452 C C . GLU B 1 240 ? -18.391 -8.312 5.684 1 96.88 240 GLU B C 1
ATOM 5454 O O . GLU B 1 240 ? -18.078 -7.762 6.742 1 96.88 240 GLU B O 1
ATOM 5459 N N . LEU B 1 241 ? -17.531 -8.977 4.934 1 96.88 241 LEU B N 1
ATOM 5460 C CA . LEU B 1 241 ? -16.109 -8.969 5.27 1 96.88 241 LEU B CA 1
ATOM 5461 C C . LEU B 1 241 ? -15.555 -7.547 5.289 1 96.88 241 LEU B C 1
ATOM 5463 O O . LEU B 1 241 ? -14.828 -7.168 6.211 1 96.88 241 LEU B O 1
ATOM 5467 N N . MET B 1 242 ? -15.945 -6.773 4.293 1 95.12 242 MET B N 1
ATOM 5468 C CA . MET B 1 242 ? -15.508 -5.383 4.195 1 95.12 242 MET B CA 1
ATOM 5469 C C . MET B 1 242 ? -16 -4.57 5.383 1 95.12 242 MET B C 1
ATOM 5471 O O . MET B 1 242 ? -15.273 -3.74 5.926 1 95.12 242 MET B O 1
ATOM 5475 N N . ALA B 1 243 ? -17.188 -4.855 5.773 1 91.12 243 ALA B N 1
ATOM 5476 C CA . ALA B 1 243 ? -17.812 -4.109 6.859 1 91.12 243 ALA B CA 1
ATOM 5477 C C . ALA B 1 243 ? -17.094 -4.359 8.18 1 91.12 243 ALA B C 1
ATOM 5479 O O . ALA B 1 243 ? -17.094 -3.5 9.07 1 91.12 243 ALA B O 1
ATOM 5480 N N . LEU B 1 244 ? -16.484 -5.57 8.281 1 89.38 244 LEU B N 1
ATOM 5481 C CA . LEU B 1 244 ? -15.727 -5.863 9.492 1 89.38 244 LEU B CA 1
ATOM 5482 C C . LEU B 1 244 ? -14.578 -4.875 9.664 1 89.38 244 LEU B C 1
ATOM 5484 O O . LEU B 1 244 ? -14.18 -4.562 10.789 1 89.38 244 LEU B O 1
ATOM 5488 N N . GLY B 1 245 ? -13.953 -4.48 8.547 1 88.25 245 GLY B N 1
ATOM 5489 C CA . GLY B 1 245 ? -12.898 -3.473 8.562 1 88.25 245 GLY B CA 1
ATOM 5490 C C . GLY B 1 245 ? -11.641 -3.936 9.273 1 88.25 245 GLY B C 1
ATOM 5491 O O . GLY B 1 245 ? -10.883 -3.121 9.805 1 88.25 245 GLY B O 1
ATOM 5492 N N . ARG B 1 246 ? -11.398 -5.258 9.32 1 89.25 246 ARG B N 1
ATOM 5493 C CA . ARG B 1 246 ? -10.297 -5.797 10.117 1 89.25 246 ARG B CA 1
ATOM 5494 C C . ARG B 1 246 ? -9.133 -6.219 9.219 1 89.25 246 ARG B C 1
ATOM 5496 O O . ARG B 1 246 ? -7.992 -6.289 9.68 1 89.25 246 ARG B O 1
ATOM 5503 N N . THR B 1 247 ? -9.414 -6.547 7.992 1 94.88 247 THR B N 1
ATOM 5504 C CA . THR B 1 247 ? -8.414 -7.027 7.039 1 94.88 247 THR B CA 1
ATOM 5505 C C . THR B 1 247 ? -8.602 -6.355 5.68 1 94.88 247 THR B C 1
ATOM 5507 O O . THR B 1 247 ? -9.672 -5.824 5.387 1 94.88 247 THR B O 1
ATOM 5510 N N . SER B 1 248 ? -7.504 -6.309 4.91 1 96.25 248 SER B N 1
ATOM 5511 C CA . SER B 1 248 ? -7.715 -6.09 3.484 1 96.25 248 SER B CA 1
ATOM 5512 C C . SER B 1 248 ? -8.43 -7.27 2.84 1 96.25 248 SER B C 1
ATOM 5514 O O . SER B 1 248 ? -8.156 -8.422 3.166 1 96.25 248 SER B O 1
ATOM 5516 N N . VAL B 1 249 ? -9.375 -6.949 2.01 1 98.19 249 VAL B N 1
ATOM 5517 C CA . VAL B 1 249 ? -10.148 -7.992 1.341 1 98.19 249 VAL B CA 1
ATOM 5518 C C . VAL B 1 249 ? -10.023 -7.836 -0.173 1 98.19 249 VAL B C 1
ATOM 5520 O O . VAL B 1 249 ? -10.398 -6.801 -0.729 1 98.19 249 VAL B O 1
ATOM 5523 N N . VAL B 1 250 ? -9.453 -8.898 -0.795 1 98.56 250 VAL B N 1
ATOM 5524 C CA . VAL B 1 250 ? -9.305 -8.883 -2.246 1 98.56 250 VAL B CA 1
ATOM 5525 C C . VAL B 1 250 ? -9.969 -10.125 -2.842 1 98.56 250 VAL B C 1
ATOM 5527 O O . VAL B 1 250 ? -10.227 -11.102 -2.133 1 98.56 250 VAL B O 1
ATOM 5530 N N . CYS B 1 251 ? -10.297 -10.047 -4.109 1 98.38 251 CYS B N 1
ATOM 5531 C CA . CYS B 1 251 ? -10.852 -11.234 -4.75 1 98.38 251 CYS B CA 1
ATOM 5532 C C . CYS B 1 251 ? -10.164 -11.508 -6.082 1 98.38 251 CYS B C 1
ATOM 5534 O O . CYS B 1 251 ? -9.453 -10.648 -6.605 1 98.38 251 CYS B O 1
ATOM 5536 N N . ASP B 1 252 ? -10.375 -12.695 -6.531 1 98.19 252 ASP B N 1
ATOM 5537 C CA . ASP B 1 252 ? -9.875 -13.148 -7.828 1 98.19 252 ASP B CA 1
ATOM 5538 C C . ASP B 1 252 ? -11.031 -13.359 -8.812 1 98.19 252 ASP B C 1
ATOM 5540 O O . ASP B 1 252 ? -11.992 -14.07 -8.508 1 98.19 252 ASP B O 1
ATOM 5544 N N . LEU B 1 253 ? -10.906 -12.711 -9.914 1 98.62 253 LEU B N 1
ATOM 5545 C CA . LEU B 1 253 ? -11.82 -12.938 -11.031 1 98.62 253 LEU B CA 1
ATOM 5546 C C . LEU B 1 253 ? -11.094 -13.594 -12.203 1 98.62 253 LEU B C 1
ATOM 5548 O O . LEU B 1 253 ? -9.883 -13.414 -12.367 1 98.62 253 LEU B O 1
ATOM 5552 N N . ILE B 1 254 ? -11.82 -14.391 -12.938 1 98.19 254 ILE B N 1
ATOM 5553 C CA . ILE B 1 254 ? -11.281 -15.008 -14.148 1 98.19 254 ILE B CA 1
ATOM 5554 C C . ILE B 1 254 ? -12.109 -14.562 -15.352 1 98.19 254 ILE B C 1
ATOM 5556 O O . ILE B 1 254 ? -13.336 -14.633 -15.336 1 98.19 254 ILE B O 1
ATOM 5560 N N . TYR B 1 255 ? -11.492 -14.008 -16.328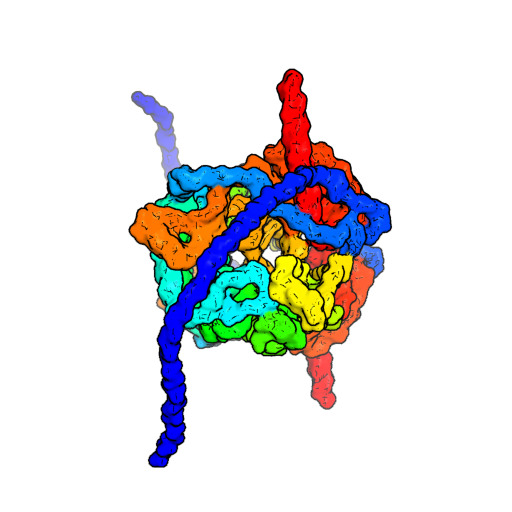 1 98.31 255 TYR B N 1
ATOM 5561 C CA . TYR B 1 255 ? -12.188 -13.703 -17.578 1 98.31 255 TYR B CA 1
ATOM 5562 C C . TYR B 1 255 ? -11.883 -14.75 -18.641 1 98.31 255 TYR B C 1
ATOM 5564 O O . TYR B 1 255 ? -10.812 -15.367 -18.625 1 98.31 255 TYR B O 1
ATOM 5572 N N . GLY B 1 256 ? -12.859 -14.977 -19.531 1 97.75 256 GLY B N 1
ATOM 5573 C CA . GLY B 1 256 ? -12.734 -15.945 -20.609 1 97.75 256 GLY B CA 1
ATOM 5574 C C . GLY B 1 256 ? -13.305 -17.297 -20.266 1 97.75 256 GLY B C 1
ATOM 5575 O O . GLY B 1 256 ? -13.039 -18.297 -20.953 1 97.75 256 GLY B O 1
ATOM 5576 N N . LEU B 1 257 ? -14.117 -17.422 -19.25 1 97.44 257 LEU B N 1
ATOM 5577 C CA . LEU B 1 257 ? -14.703 -18.688 -18.797 1 97.44 257 LEU B CA 1
ATOM 5578 C C . LEU B 1 257 ? -15.758 -19.172 -19.781 1 97.44 257 LEU B C 1
ATOM 5580 O O . LEU B 1 257 ? -16.469 -18.375 -20.391 1 97.44 257 LEU B O 1
ATOM 5584 N N . PRO B 1 258 ? -15.914 -20.5 -19.859 1 95.88 258 PRO B N 1
ATOM 5585 C CA . PRO B 1 258 ? -17.016 -21.031 -20.688 1 95.88 258 PRO B CA 1
ATOM 5586 C C . PRO B 1 258 ? -18.375 -20.531 -20.219 1 95.88 258 PRO B C 1
ATOM 5588 O O . PRO B 1 258 ? -18.734 -20.672 -19.047 1 95.88 258 PRO B O 1
ATOM 5591 N N . GLY B 1 259 ? -19.078 -19.984 -21.141 1 95.38 259 GLY B N 1
ATOM 5592 C CA . GLY B 1 259 ? -20.438 -19.531 -20.844 1 95.38 259 GLY B CA 1
ATOM 5593 C C . GLY B 1 259 ? -20.484 -18.156 -20.203 1 95.38 259 GLY B C 1
ATOM 5594 O O . GLY B 1 259 ? -21.562 -17.641 -19.922 1 95.38 259 GLY B O 1
ATOM 5595 N N . GLN B 1 260 ? -19.391 -17.562 -19.922 1 97.5 260 GLN B N 1
ATOM 5596 C CA . GLN B 1 260 ? -19.312 -16.203 -19.391 1 97.5 260 GLN B CA 1
ATOM 5597 C C . GLN B 1 260 ? -19.594 -15.164 -20.469 1 97.5 260 GLN B C 1
ATOM 5599 O O . GLN B 1 260 ? -18.812 -15.039 -21.422 1 97.5 260 GLN B O 1
ATOM 5604 N N . SER B 1 261 ? -20.672 -14.422 -20.422 1 97.5 261 SER B N 1
ATOM 5605 C CA . SER B 1 261 ? -21 -13.391 -21.406 1 97.5 261 SER B CA 1
ATOM 5606 C C . SER B 1 261 ? -20.281 -12.086 -21.094 1 97.5 261 SER B C 1
ATOM 5608 O O . SER B 1 261 ? -19.766 -11.898 -20 1 97.5 261 SER B O 1
ATOM 5610 N N . ASP B 1 262 ? -20.266 -11.242 -22.094 1 97.38 262 ASP B N 1
ATOM 5611 C CA . ASP B 1 262 ? -19.734 -9.906 -21.875 1 97.38 262 ASP B CA 1
ATOM 5612 C C . ASP B 1 262 ? -20.469 -9.188 -20.75 1 97.38 262 ASP B C 1
ATOM 5614 O O . ASP B 1 262 ? -19.859 -8.453 -19.969 1 97.38 262 ASP B O 1
ATOM 5618 N N . ALA B 1 263 ? -21.703 -9.375 -20.719 1 97.69 263 ALA B N 1
ATOM 5619 C CA . ALA B 1 263 ? -22.531 -8.766 -19.688 1 97.69 263 ALA B CA 1
ATOM 5620 C C . ALA B 1 263 ? -22.156 -9.305 -18.312 1 97.69 263 ALA B C 1
ATOM 5622 O O . ALA B 1 263 ? -22.125 -8.555 -17.328 1 97.69 263 ALA B O 1
ATOM 5623 N N . ASP B 1 264 ? -21.906 -10.617 -18.234 1 97.88 264 ASP B N 1
ATOM 5624 C CA . ASP B 1 264 ? -21.453 -11.219 -16.984 1 97.88 264 ASP B CA 1
ATOM 5625 C C . ASP B 1 264 ? -20.156 -10.57 -16.5 1 97.88 264 ASP B C 1
ATOM 5627 O O . ASP B 1 264 ? -20.016 -10.227 -15.328 1 97.88 264 ASP B O 1
ATOM 5631 N N . TRP B 1 265 ? -19.266 -10.375 -17.422 1 98.44 265 TRP B N 1
ATOM 5632 C CA . TRP B 1 265 ? -17.953 -9.82 -17.109 1 98.44 265 TRP B CA 1
ATOM 5633 C C . TRP B 1 265 ? -18.078 -8.383 -16.609 1 98.44 265 TRP B C 1
ATOM 5635 O O . TRP B 1 265 ? -17.484 -8.023 -15.586 1 98.44 265 TRP B O 1
ATOM 5645 N N . ARG B 1 266 ? -18.859 -7.602 -17.266 1 98 266 ARG B N 1
ATOM 5646 C CA . ARG B 1 266 ? -19.078 -6.227 -16.844 1 98 266 ARG B CA 1
ATOM 5647 C C . ARG B 1 266 ? -19.703 -6.176 -15.453 1 98 266 ARG B C 1
ATOM 5649 O O . ARG B 1 266 ? -19.312 -5.359 -14.625 1 98 266 ARG B O 1
ATOM 5656 N N . ARG B 1 267 ? -20.594 -7.043 -15.242 1 97.88 267 ARG B N 1
ATOM 5657 C CA . ARG B 1 267 ? -21.234 -7.117 -13.93 1 97.88 267 ARG B CA 1
ATOM 5658 C C . ARG B 1 267 ? -20.234 -7.535 -12.859 1 97.88 267 ARG B C 1
ATOM 5660 O O . ARG B 1 267 ? -20.297 -7.047 -11.727 1 97.88 267 ARG B O 1
ATOM 5667 N N . ASP B 1 268 ? -19.391 -8.523 -13.219 1 98.69 268 ASP B N 1
ATOM 5668 C CA . ASP B 1 268 ? -18.359 -8.938 -12.281 1 98.69 268 ASP B CA 1
ATOM 5669 C C . ASP B 1 268 ? -17.516 -7.742 -11.828 1 98.69 268 ASP B C 1
ATOM 5671 O O . ASP B 1 268 ? -17.344 -7.523 -10.625 1 98.69 268 ASP B O 1
ATOM 5675 N N . ILE B 1 269 ? -17.094 -6.926 -12.781 1 98.38 269 ILE B N 1
ATOM 5676 C CA . ILE B 1 269 ? -16.25 -5.777 -12.516 1 98.38 269 ILE B CA 1
ATOM 5677 C C . ILE B 1 269 ? -17.016 -4.738 -11.703 1 98.38 269 ILE B C 1
ATOM 5679 O O . ILE B 1 269 ? -16.5 -4.211 -10.719 1 98.38 269 ILE B O 1
ATOM 5683 N N . ASP B 1 270 ? -18.203 -4.492 -12.07 1 96.69 270 ASP B N 1
ATOM 5684 C CA . ASP B 1 270 ? -19.016 -3.494 -11.383 1 96.69 270 ASP B CA 1
ATOM 5685 C C . ASP B 1 270 ? -19.312 -3.912 -9.945 1 96.69 270 ASP B C 1
ATOM 5687 O O . ASP B 1 270 ? -19.375 -3.068 -9.047 1 96.69 270 ASP B O 1
ATOM 5691 N N . THR B 1 271 ? -19.484 -5.219 -9.781 1 98.12 271 THR B N 1
ATOM 5692 C CA . THR B 1 271 ? -19.766 -5.738 -8.445 1 98.12 271 THR B CA 1
ATOM 5693 C C . THR B 1 271 ? -18.594 -5.504 -7.512 1 98.12 271 THR B C 1
ATOM 5695 O O . THR B 1 271 ? -18.781 -5.09 -6.367 1 98.12 271 THR B O 1
ATOM 5698 N N . VAL B 1 272 ? -17.406 -5.68 -7.988 1 98 272 VAL B N 1
ATOM 5699 C CA . VAL B 1 272 ? -16.188 -5.438 -7.219 1 98 272 VAL B CA 1
ATOM 5700 C C . VAL B 1 272 ? -16.141 -3.979 -6.773 1 98 272 VAL B C 1
ATOM 5702 O O . VAL B 1 272 ? -15.883 -3.689 -5.602 1 98 272 VAL B O 1
ATOM 5705 N N . SER B 1 273 ? -16.422 -3.107 -7.664 1 93.69 273 SER B N 1
ATOM 5706 C CA . SER B 1 273 ? -16.375 -1.676 -7.387 1 93.69 273 SER B CA 1
ATOM 5707 C C . SER B 1 273 ? -17.484 -1.271 -6.414 1 93.69 273 SER B C 1
ATOM 5709 O O . SER B 1 273 ? -17.25 -0.484 -5.496 1 93.69 273 SER B O 1
ATOM 5711 N N . ARG B 1 274 ? -18.641 -1.837 -6.613 1 93.12 274 ARG B N 1
ATOM 5712 C CA . ARG B 1 274 ? -19.781 -1.504 -5.777 1 93.12 274 ARG B CA 1
ATOM 5713 C C . ARG B 1 274 ? -19.562 -1.938 -4.332 1 93.12 274 ARG B C 1
ATOM 5715 O O . ARG B 1 274 ? -19.875 -1.2 -3.398 1 93.12 274 ARG B O 1
ATOM 5722 N N . ILE B 1 275 ? -19.016 -3.141 -4.164 1 96.38 275 ILE B N 1
ATOM 5723 C CA . ILE B 1 275 ? -18.734 -3.656 -2.828 1 96.38 275 ILE B CA 1
ATOM 5724 C C . ILE B 1 275 ? -17.641 -2.816 -2.164 1 96.38 275 ILE B C 1
ATOM 5726 O O . ILE B 1 275 ? -17.625 -2.682 -0.939 1 96.38 275 ILE B O 1
ATOM 5730 N N . GLY B 1 276 ? -16.797 -2.225 -2.988 1 94.19 276 GLY B N 1
ATOM 5731 C CA . GLY B 1 276 ? -15.688 -1.448 -2.475 1 94.19 276 GLY B CA 1
ATOM 5732 C C . GLY B 1 276 ? -14.555 -2.309 -1.954 1 94.19 276 GLY B C 1
ATOM 5733 O O . GLY B 1 276 ? -13.992 -2.031 -0.892 1 94.19 276 GLY B O 1
ATOM 5734 N N . LEU B 1 277 ? -14.219 -3.408 -2.674 1 97.88 277 LEU B N 1
ATOM 5735 C CA . LEU B 1 277 ? -13.117 -4.277 -2.275 1 97.88 277 LEU B CA 1
ATOM 5736 C C . LEU B 1 277 ? -11.797 -3.514 -2.281 1 97.88 277 LEU B C 1
ATOM 5738 O O . LEU B 1 277 ? -11.656 -2.508 -2.982 1 97.88 277 LEU B O 1
ATOM 5742 N N . ASP B 1 278 ? -10.883 -4 -1.484 1 97 278 ASP B N 1
ATOM 5743 C CA . ASP B 1 278 ? -9.586 -3.34 -1.399 1 97 278 ASP B CA 1
ATOM 5744 C C . ASP B 1 278 ? -8.75 -3.604 -2.652 1 97 278 ASP B C 1
ATOM 5746 O O . ASP B 1 278 ? -7.91 -2.783 -3.027 1 97 278 ASP B O 1
ATOM 5750 N N . GLY B 1 279 ? -8.969 -4.754 -3.246 1 98.19 279 GLY B N 1
ATOM 5751 C CA . GLY B 1 279 ? -8.242 -5.121 -4.453 1 98.19 279 GLY B CA 1
ATOM 5752 C C . GLY B 1 279 ? -8.922 -6.227 -5.238 1 98.19 279 GLY B C 1
ATOM 5753 O O . GLY B 1 279 ? -9.828 -6.895 -4.73 1 98.19 279 GLY B O 1
ATOM 5754 N N . VAL B 1 280 ? -8.453 -6.352 -6.496 1 98.69 280 VAL B N 1
ATOM 5755 C CA . VAL B 1 280 ? -8.938 -7.426 -7.355 1 98.69 280 VAL B CA 1
ATOM 5756 C C . VAL B 1 280 ? -7.832 -7.863 -8.312 1 98.69 280 VAL B C 1
ATOM 5758 O O . VAL B 1 280 ? -7.078 -7.031 -8.82 1 98.69 280 VAL B O 1
ATOM 5761 N N . THR B 1 281 ? -7.703 -9.141 -8.414 1 98.31 281 THR B N 1
ATOM 5762 C CA . THR B 1 281 ? -6.832 -9.711 -9.43 1 98.31 281 THR B CA 1
ATOM 5763 C C . THR B 1 281 ? -7.648 -10.25 -10.602 1 98.31 281 THR B C 1
ATOM 5765 O O . THR B 1 281 ? -8.633 -10.969 -10.406 1 98.31 281 THR B O 1
ATOM 5768 N N . LEU B 1 282 ? -7.281 -9.844 -11.812 1 98.31 282 LEU B N 1
ATOM 5769 C CA . LEU B 1 282 ? -7.922 -10.312 -13.039 1 98.31 282 LEU B CA 1
ATOM 5770 C C . LEU B 1 282 ? -7.078 -11.391 -13.711 1 98.31 282 LEU B C 1
ATOM 5772 O O . LEU B 1 282 ? -6.004 -11.102 -14.242 1 98.31 282 LEU B O 1
ATOM 5776 N N . TYR B 1 283 ? -7.609 -12.594 -13.695 1 96.56 283 TYR B N 1
ATOM 5777 C CA . TYR B 1 283 ? -6.891 -13.711 -14.305 1 96.56 283 TYR B CA 1
ATOM 5778 C C . TYR B 1 283 ? -7.5 -14.086 -15.648 1 96.56 283 TYR B C 1
ATOM 5780 O O . TYR B 1 283 ? -8.727 -14.164 -15.781 1 96.56 283 TYR B O 1
ATOM 5788 N N . ALA B 1 284 ? -6.605 -14.297 -16.578 1 96.06 284 ALA B N 1
ATOM 5789 C CA . ALA B 1 284 ? -7.055 -14.953 -17.797 1 96.06 284 ALA B CA 1
ATOM 5790 C C . ALA B 1 284 ? -7.258 -16.453 -17.578 1 96.06 284 ALA B C 1
ATOM 5792 O O . ALA B 1 284 ? -6.426 -17.109 -16.938 1 96.06 284 ALA B O 1
ATOM 5793 N N . LEU B 1 285 ? -8.359 -16.922 -18.094 1 95.75 285 LEU B N 1
ATOM 5794 C CA . LEU B 1 285 ? -8.523 -18.375 -18.031 1 95.75 285 LEU B CA 1
ATOM 5795 C C . LEU B 1 285 ? -7.375 -19.078 -18.734 1 95.75 285 LEU B C 1
ATOM 5797 O O . LEU B 1 285 ? -7.023 -18.734 -19.875 1 95.75 285 LEU B O 1
ATOM 5801 N N . ASN B 1 286 ? -6.766 -19.906 -18.031 1 90 286 ASN B N 1
ATOM 5802 C CA . ASN B 1 286 ? -5.812 -20.859 -18.578 1 90 286 ASN B CA 1
ATOM 5803 C C . ASN B 1 286 ? -6.332 -22.297 -18.469 1 90 286 ASN B C 1
ATOM 5805 O O . ASN B 1 286 ? -6.254 -22.906 -17.406 1 90 286 ASN B O 1
ATOM 5809 N N . MET B 1 287 ? -6.762 -22.797 -19.562 1 88.81 287 MET B N 1
ATOM 5810 C CA . MET B 1 287 ? -7.312 -24.156 -19.531 1 88.81 287 MET B CA 1
ATOM 5811 C C . MET B 1 287 ? -6.207 -25.203 -19.672 1 88.81 287 MET B C 1
ATOM 5813 O O . MET B 1 287 ? -5.496 -25.234 -20.672 1 88.81 287 MET B O 1
ATOM 5817 N N . PHE B 1 288 ? -6.113 -26 -18.688 1 86.06 288 PHE B N 1
ATOM 5818 C CA . PHE B 1 288 ? -5.09 -27.031 -18.688 1 86.06 288 PHE B CA 1
ATOM 5819 C C . PHE B 1 288 ? -5.488 -28.172 -19.609 1 86.06 288 PHE B C 1
ATOM 5821 O O . PHE B 1 288 ? -6.586 -28.734 -19.5 1 86.06 288 PHE B O 1
ATOM 5828 N N . PRO B 1 289 ? -4.535 -28.5 -20.453 1 85.88 289 PRO B N 1
ATOM 5829 C CA . PRO B 1 289 ? -4.848 -29.625 -21.328 1 85.88 289 PRO B CA 1
ATOM 5830 C C . PRO B 1 289 ? -5.117 -30.922 -20.562 1 85.88 289 PRO B C 1
ATOM 5832 O O . PRO B 1 289 ? -4.359 -31.266 -19.656 1 85.88 289 PRO B O 1
ATOM 5835 N N . GLY B 1 290 ? -6.184 -31.547 -20.922 1 87.44 290 GLY B N 1
ATOM 5836 C CA . GLY B 1 290 ? -6.516 -32.812 -20.297 1 87.44 290 GLY B CA 1
ATOM 5837 C C . GLY B 1 290 ? -7.195 -32.656 -18.938 1 87.44 290 GLY B C 1
ATOM 5838 O O . GLY B 1 290 ? -7.629 -33.625 -18.344 1 87.44 290 GLY B O 1
ATOM 5839 N N . GLY B 1 291 ? -7.293 -31.5 -18.484 1 89.56 291 GLY B N 1
ATOM 5840 C CA . GLY B 1 291 ? -7.949 -31.25 -17.219 1 89.56 291 GLY B CA 1
ATOM 5841 C C . GLY B 1 291 ? -9.461 -31.375 -17.281 1 89.56 291 GLY B C 1
ATOM 5842 O O . GLY B 1 291 ? -10.016 -31.578 -18.375 1 89.56 291 GLY B O 1
ATOM 5843 N N . PRO B 1 292 ? -10.055 -31.281 -16.141 1 91.19 292 PRO B N 1
ATOM 5844 C CA . PRO B 1 292 ? -11.508 -31.469 -16.078 1 91.19 292 PRO B CA 1
ATOM 5845 C C . PRO B 1 292 ? -12.273 -30.5 -16.984 1 91.19 292 PRO B C 1
ATOM 5847 O O . PRO B 1 292 ? -13.219 -30.906 -17.656 1 91.19 292 PRO B O 1
ATOM 5850 N N . MET B 1 293 ? -11.898 -29.312 -17.031 1 93.69 293 MET B N 1
ATOM 5851 C CA . MET B 1 293 ? -12.602 -28.344 -17.859 1 93.69 293 MET B CA 1
ATOM 5852 C C . MET B 1 293 ? -12.406 -28.641 -19.344 1 93.69 293 MET B C 1
ATOM 5854 O O . MET B 1 293 ? -13.352 -28.578 -20.125 1 93.69 293 MET B O 1
ATOM 5858 N N . ALA B 1 294 ? -11.234 -28.938 -19.719 1 93.88 294 ALA B N 1
ATOM 5859 C CA . ALA B 1 294 ? -10.938 -29.281 -21.109 1 93.88 294 ALA B CA 1
ATOM 5860 C C . ALA B 1 294 ? -11.773 -30.469 -21.562 1 93.88 294 ALA B C 1
ATOM 5862 O O . ALA B 1 294 ? -12.32 -30.453 -22.672 1 93.88 294 ALA B O 1
ATOM 5863 N N . ARG B 1 295 ? -11.875 -31.453 -20.75 1 93.88 295 ARG B N 1
ATOM 5864 C CA . ARG B 1 295 ? -12.664 -32.625 -21.078 1 93.88 295 ARG B CA 1
ATOM 5865 C C . ARG B 1 295 ? -14.141 -32.281 -21.219 1 93.88 295 ARG B C 1
ATOM 5867 O O . ARG B 1 295 ? -14.82 -32.812 -22.109 1 93.88 295 ARG B O 1
ATOM 5874 N N . ALA B 1 296 ? -14.562 -31.453 -20.312 1 94 296 ALA B N 1
ATOM 5875 C CA . ALA B 1 296 ? -15.961 -31.047 -20.359 1 94 296 ALA B CA 1
ATOM 5876 C C . ALA B 1 296 ? -16.281 -30.281 -21.641 1 94 296 ALA B C 1
ATOM 5878 O O . ALA B 1 296 ? -17.359 -30.438 -22.219 1 94 296 ALA B O 1
ATOM 5879 N N . VAL B 1 297 ? -15.414 -29.469 -22.062 1 94.25 297 VAL B N 1
ATOM 5880 C CA . VAL B 1 297 ? -15.586 -28.703 -23.297 1 94.25 297 VAL B CA 1
ATOM 5881 C C . VAL B 1 297 ? -15.539 -29.641 -24.5 1 94.25 297 VAL B C 1
ATOM 5883 O O . VAL B 1 297 ? -16.391 -29.547 -25.391 1 94.25 297 VAL B O 1
ATOM 5886 N N . GLU B 1 298 ? -14.625 -30.5 -24.484 1 94.44 298 GLU B N 1
ATOM 5887 C CA . GLU B 1 298 ? -14.461 -31.469 -25.578 1 94.44 298 GLU B CA 1
ATOM 5888 C C . GLU B 1 298 ? -15.695 -32.344 -25.719 1 94.44 298 GLU B C 1
ATOM 5890 O O . GLU B 1 298 ? -16.078 -32.688 -26.844 1 94.44 298 GLU B O 1
ATOM 5895 N N . ASN B 1 299 ? -16.266 -32.656 -24.641 1 95.31 299 ASN B N 1
ATOM 5896 C CA . ASN B 1 299 ? -17.422 -33.562 -24.641 1 95.31 299 ASN B CA 1
ATOM 5897 C C . ASN B 1 299 ? -18.734 -32.781 -24.812 1 95.31 299 ASN B C 1
ATOM 5899 O O . ASN B 1 299 ? -19.812 -33.375 -24.734 1 95.31 299 ASN B O 1
ATOM 5903 N N . GLY B 1 300 ? -18.625 -31.516 -24.906 1 93.81 300 GLY B N 1
ATOM 5904 C CA . GLY B 1 300 ? -19.781 -30.703 -25.203 1 93.81 300 GLY B CA 1
ATOM 5905 C C . GLY B 1 300 ? -20.594 -30.312 -23.969 1 93.81 300 GLY B C 1
ATOM 5906 O O . GLY B 1 300 ? -21.688 -29.781 -24.078 1 93.81 300 GLY B O 1
ATOM 5907 N N . LYS B 1 301 ? -20.078 -30.625 -22.875 1 92.94 301 LYS B N 1
ATOM 5908 C CA . LYS B 1 301 ? -20.781 -30.312 -21.641 1 92.94 301 LYS B CA 1
ATOM 5909 C C . LYS B 1 301 ? -20.625 -28.828 -21.281 1 92.94 301 LYS B C 1
ATOM 5911 O O . LYS B 1 301 ? -21.469 -28.266 -20.578 1 92.94 301 LYS B O 1
ATOM 5916 N N . LEU B 1 302 ? -19.562 -28.25 -21.656 1 94.44 302 LEU B N 1
ATOM 5917 C CA . LEU B 1 302 ? -19.312 -26.828 -21.5 1 94.44 302 LEU B CA 1
ATOM 5918 C C . LEU B 1 302 ? -19.031 -26.172 -22.844 1 94.44 302 LEU B C 1
ATOM 5920 O O . LEU B 1 302 ? -18.469 -26.797 -23.75 1 94.44 302 LEU B O 1
ATOM 5924 N N . PRO B 1 303 ? -19.516 -24.938 -22.984 1 94.19 303 PRO B N 1
ATOM 5925 C CA . PRO B 1 303 ? -19.125 -24.203 -24.203 1 94.19 303 PRO B CA 1
ATOM 5926 C C . PRO B 1 303 ? -17.625 -23.938 -24.281 1 94.19 303 PRO B C 1
ATOM 5928 O O . PRO B 1 303 ? -16.922 -24.094 -23.297 1 94.19 303 PRO B O 1
ATOM 5931 N N . GLN B 1 304 ? -17.203 -23.547 -25.5 1 94.12 304 GLN B N 1
ATOM 5932 C CA . GLN B 1 304 ? -15.812 -23.156 -25.688 1 94.12 304 GLN B CA 1
ATOM 5933 C C . GLN B 1 304 ? -15.461 -21.906 -24.875 1 94.12 304 GLN B C 1
ATOM 5935 O O . GLN B 1 304 ? -16.281 -21 -24.766 1 94.12 304 GLN B O 1
ATOM 5940 N N . PRO B 1 305 ? -14.266 -21.906 -24.297 1 94.44 305 PRO B N 1
ATOM 5941 C CA . PRO B 1 305 ? -13.828 -20.672 -23.641 1 94.44 305 PRO B CA 1
ATOM 5942 C C . PRO B 1 305 ? -13.5 -19.562 -24.641 1 94.44 305 PRO B C 1
ATOM 5944 O O . PRO B 1 305 ? -13.5 -19.797 -25.859 1 94.44 305 PRO B O 1
ATOM 5947 N N . ALA B 1 306 ? -13.297 -18.375 -24.125 1 95.88 306 ALA B N 1
ATOM 5948 C CA . ALA B 1 306 ? -12.938 -17.234 -24.969 1 95.88 306 ALA B CA 1
ATOM 5949 C C . ALA B 1 306 ? -11.578 -17.453 -25.625 1 95.88 306 ALA B C 1
ATOM 5951 O O . ALA B 1 306 ? -10.68 -18.047 -25.016 1 95.88 306 ALA B O 1
ATOM 5952 N N . THR B 1 307 ? -11.414 -17 -26.859 1 95.06 307 THR B N 1
ATOM 5953 C CA . THR B 1 307 ? -10.133 -17 -27.562 1 95.06 307 THR B CA 1
ATOM 5954 C C . THR B 1 307 ? -9.172 -16 -26.938 1 95.06 307 THR B C 1
ATOM 5956 O O . THR B 1 307 ? -9.586 -15.117 -26.188 1 95.06 307 THR B O 1
ATOM 5959 N N . PRO B 1 308 ? -7.926 -16.141 -27.266 1 95.31 308 PRO B N 1
ATOM 5960 C CA . PRO B 1 308 ? -6.969 -15.156 -26.75 1 95.31 308 PRO B CA 1
ATOM 5961 C C . PRO B 1 308 ? -7.34 -13.719 -27.125 1 95.31 308 PRO B C 1
ATOM 5963 O O . PRO B 1 308 ? -7.238 -12.82 -26.281 1 95.31 308 PRO B O 1
ATOM 5966 N N . ALA B 1 309 ? -7.781 -13.484 -28.328 1 96.88 309 ALA B N 1
ATOM 5967 C CA . ALA B 1 309 ? -8.195 -12.148 -28.75 1 96.88 309 ALA B CA 1
ATOM 5968 C C . ALA B 1 309 ? -9.375 -11.648 -27.922 1 96.88 309 ALA B C 1
ATOM 5970 O O . ALA B 1 309 ? -9.422 -10.477 -27.547 1 96.88 309 ALA B O 1
ATOM 5971 N N . ALA B 1 310 ? -10.297 -12.547 -27.719 1 97.38 310 ALA B N 1
ATOM 5972 C CA . ALA B 1 310 ? -11.445 -12.188 -26.906 1 97.38 310 ALA B CA 1
ATOM 5973 C C . ALA B 1 310 ? -11.031 -11.906 -25.453 1 97.38 310 ALA B C 1
ATOM 5975 O O . ALA B 1 310 ? -11.539 -10.977 -24.828 1 97.38 310 ALA B O 1
ATOM 5976 N N . GLN B 1 311 ? -10.164 -12.703 -24.906 1 97.69 311 GLN B N 1
ATOM 5977 C CA . GLN B 1 311 ? -9.641 -12.484 -23.562 1 97.69 311 GLN B CA 1
ATOM 5978 C C . GLN B 1 311 ? -8.945 -11.125 -23.453 1 97.69 311 GLN B C 1
ATOM 5980 O O . GLN B 1 311 ? -9.078 -10.43 -22.453 1 97.69 311 GLN B O 1
ATOM 5985 N N . ALA B 1 312 ? -8.227 -10.773 -24.5 1 98.12 312 ALA B N 1
ATOM 5986 C CA . ALA B 1 312 ? -7.547 -9.484 -24.516 1 98.12 312 ALA B CA 1
ATOM 5987 C C . ALA B 1 312 ? -8.547 -8.336 -24.391 1 98.12 312 ALA B C 1
ATOM 5989 O O . ALA B 1 312 ? -8.305 -7.375 -23.656 1 98.12 312 ALA B O 1
ATOM 5990 N N . ARG B 1 313 ? -9.633 -8.422 -25.094 1 98.19 313 ARG B N 1
ATOM 5991 C CA . ARG B 1 313 ? -10.672 -7.398 -25.031 1 98.19 313 ARG B CA 1
ATOM 5992 C C . ARG B 1 313 ? -11.297 -7.344 -23.641 1 98.19 313 ARG B C 1
ATOM 5994 O O . ARG B 1 313 ? -11.594 -6.258 -23.141 1 98.19 313 ARG B O 1
ATOM 6001 N N . LEU B 1 314 ? -11.477 -8.531 -23.078 1 98.56 314 LEU B N 1
ATOM 6002 C CA . LEU B 1 314 ? -12.047 -8.594 -21.734 1 98.56 314 LEU B CA 1
ATOM 6003 C C . LEU B 1 314 ? -11.094 -7.984 -20.719 1 98.56 314 LEU B C 1
ATOM 6005 O O . LEU B 1 314 ? -11.523 -7.258 -19.812 1 98.56 314 LEU B O 1
ATOM 6009 N N . TYR B 1 315 ? -9.836 -8.242 -20.875 1 98.19 315 TYR B N 1
ATOM 6010 C CA . TYR B 1 315 ? -8.812 -7.652 -20.016 1 98.19 315 TYR B CA 1
ATOM 6011 C C . TYR B 1 315 ? -8.852 -6.133 -20.094 1 98.19 315 TYR B C 1
ATOM 6013 O O . TYR B 1 315 ? -8.922 -5.457 -19.062 1 98.19 315 TYR B O 1
ATOM 6021 N N . ALA B 1 316 ? -8.844 -5.66 -21.281 1 98.31 316 ALA B N 1
ATOM 6022 C CA . ALA B 1 316 ? -8.844 -4.219 -21.5 1 98.31 316 ALA B CA 1
ATOM 6023 C C . ALA B 1 316 ? -10.086 -3.572 -20.891 1 98.31 316 ALA B C 1
ATOM 6025 O O . ALA B 1 316 ? -9.984 -2.541 -20.219 1 98.31 316 ALA B O 1
ATOM 6026 N N . GLU B 1 317 ? -11.172 -4.215 -21.109 1 97.88 317 GLU B N 1
ATOM 6027 C CA . GLU B 1 317 ? -12.422 -3.689 -20.578 1 97.88 317 GLU B CA 1
ATOM 6028 C C . GLU B 1 317 ? -12.398 -3.654 -19.047 1 97.88 317 GLU B C 1
ATOM 6030 O O . GLU B 1 317 ? -12.836 -2.678 -18.438 1 97.88 317 GLU B O 1
ATOM 6035 N N . GLY B 1 318 ? -11.922 -4.738 -18.438 1 98.25 318 GLY B N 1
ATOM 6036 C CA . GLY B 1 318 ? -11.828 -4.789 -16.984 1 98.25 318 GLY B CA 1
ATOM 6037 C C . GLY B 1 318 ? -10.938 -3.709 -16.406 1 98.25 318 GLY B C 1
ATOM 6038 O O . GLY B 1 318 ? -11.336 -3.006 -15.477 1 98.25 318 GLY B O 1
ATOM 6039 N N . VAL B 1 319 ? -9.773 -3.514 -16.953 1 97.56 319 VAL B N 1
ATOM 6040 C CA . VAL B 1 319 ? -8.805 -2.531 -16.484 1 97.56 319 VAL B CA 1
ATOM 6041 C C . VAL B 1 319 ? -9.367 -1.122 -16.656 1 97.56 319 VAL B C 1
ATOM 6043 O O . VAL B 1 319 ? -9.312 -0.303 -15.742 1 97.56 319 VAL B O 1
ATOM 6046 N N . GLU B 1 320 ? -9.922 -0.871 -17.781 1 95.31 320 GLU B N 1
ATOM 6047 C CA . GLU B 1 320 ? -10.445 0.455 -18.094 1 95.31 320 GLU B CA 1
ATOM 6048 C C . GLU B 1 320 ? -11.609 0.82 -17.172 1 95.31 320 GLU B C 1
ATOM 6050 O O . GLU B 1 320 ? -11.656 1.932 -16.641 1 95.31 320 GLU B O 1
ATOM 6055 N N . ARG B 1 321 ? -12.477 -0.113 -17 1 94.12 321 ARG B N 1
ATOM 6056 C CA . ARG B 1 321 ? -13.641 0.145 -16.156 1 94.12 321 ARG B CA 1
ATOM 6057 C C . ARG B 1 321 ? -13.219 0.415 -14.711 1 94.12 321 ARG B C 1
ATOM 6059 O O . ARG B 1 321 ? -13.742 1.324 -14.07 1 94.12 321 ARG B O 1
ATOM 6066 N N . LEU B 1 322 ? -12.32 -0.354 -14.234 1 95.75 322 LEU B N 1
ATOM 6067 C CA . LEU B 1 322 ? -11.836 -0.162 -12.867 1 95.75 322 LEU B CA 1
ATOM 6068 C C . LEU B 1 322 ? -11.086 1.158 -12.742 1 95.75 322 LEU B C 1
ATOM 6070 O O . LEU B 1 322 ? -11.32 1.919 -11.797 1 95.75 322 LEU B O 1
ATOM 6074 N N . THR B 1 323 ? -10.219 1.444 -13.656 1 91.31 323 THR B N 1
ATOM 6075 C CA . THR B 1 323 ? -9.438 2.674 -13.578 1 91.31 323 THR B CA 1
ATOM 6076 C C . THR B 1 323 ? -10.336 3.898 -13.703 1 91.31 323 THR B C 1
ATOM 6078 O O . THR B 1 323 ? -10.117 4.91 -13.031 1 91.31 323 THR B O 1
ATOM 6081 N N . GLU B 1 324 ? -11.328 3.783 -14.516 1 86.94 324 GLU B N 1
ATOM 6082 C CA . GLU B 1 324 ? -12.305 4.863 -14.656 1 86.94 324 GLU B CA 1
ATOM 6083 C C . GLU B 1 324 ? -13.055 5.098 -13.344 1 86.94 324 GLU B C 1
ATOM 6085 O O . GLU B 1 324 ? -13.523 6.203 -13.078 1 86.94 324 GLU B O 1
ATOM 6090 N N . SER B 1 325 ? -13.102 4.035 -12.609 1 87.75 325 SER B N 1
ATOM 6091 C CA . SER B 1 325 ? -13.797 4.137 -11.328 1 87.75 325 SER B CA 1
ATOM 6092 C C . SER B 1 325 ? -12.836 4.52 -10.211 1 87.75 325 SER B C 1
ATOM 6094 O O . SER B 1 325 ? -13.195 4.477 -9.031 1 87.75 325 SER B O 1
ATOM 6096 N N . GLY B 1 326 ? -11.672 4.82 -10.547 1 86 326 GLY B N 1
ATOM 6097 C CA . GLY B 1 326 ? -10.742 5.363 -9.562 1 86 326 GLY B CA 1
ATOM 6098 C C . GLY B 1 326 ? -9.766 4.336 -9.031 1 86 326 GLY B C 1
ATOM 6099 O O . GLY B 1 326 ? -8.938 4.645 -8.172 1 86 326 GLY B O 1
ATOM 6100 N N . TRP B 1 327 ? -9.828 3.113 -9.539 1 92.62 327 TRP B N 1
ATOM 6101 C CA . TRP B 1 327 ? -8.883 2.088 -9.094 1 92.62 327 TRP B CA 1
ATOM 6102 C C . TRP B 1 327 ? -7.504 2.322 -9.695 1 92.62 327 TRP B C 1
ATOM 6104 O O . TRP B 1 327 ? -7.379 2.906 -10.773 1 92.62 327 TRP B O 1
ATOM 6114 N N . LEU B 1 328 ? -6.516 1.873 -8.922 1 90.94 328 LEU B N 1
ATOM 6115 C CA . LEU B 1 328 ? -5.133 1.969 -9.383 1 90.94 328 LEU B CA 1
ATOM 6116 C C . LEU B 1 328 ? -4.613 0.607 -9.828 1 90.94 328 LEU B C 1
ATOM 6118 O O . LEU B 1 328 ? -4.699 -0.372 -9.086 1 90.94 328 LEU B O 1
ATOM 6122 N N . GLN B 1 329 ? -4.168 0.536 -11.016 1 93.19 329 GLN B N 1
ATOM 6123 C CA . GLN B 1 329 ? -3.486 -0.681 -11.445 1 93.19 329 GLN B CA 1
ATOM 6124 C C . GLN B 1 329 ? -2.057 -0.73 -10.914 1 93.19 329 GLN B C 1
ATOM 6126 O O . GLN B 1 329 ? -1.217 0.086 -11.297 1 93.19 329 GLN B O 1
ATOM 6131 N N . VAL B 1 330 ? -1.79 -1.727 -10.094 1 92.38 330 VAL B N 1
ATOM 6132 C CA . VAL B 1 330 ? -0.499 -1.741 -9.414 1 92.38 330 VAL B CA 1
ATOM 6133 C C . VAL B 1 330 ? 0.378 -2.848 -9.992 1 92.38 330 VAL B C 1
ATOM 6135 O O . VAL B 1 330 ? 1.586 -2.885 -9.742 1 92.38 330 VAL B O 1
ATOM 6138 N N . SER B 1 331 ? -0.223 -3.758 -10.672 1 92.69 331 SER B N 1
ATOM 6139 C CA . SER B 1 331 ? 0.447 -4.758 -11.492 1 92.69 331 SER B CA 1
ATOM 6140 C C . SER B 1 331 ? -0.368 -5.082 -12.742 1 92.69 331 SER B C 1
ATOM 6142 O O . SER B 1 331 ? -1.475 -4.57 -12.914 1 92.69 331 SER B O 1
ATOM 6144 N N . GLN B 1 332 ? 0.18 -5.871 -13.539 1 91.19 332 GLN B N 1
ATOM 6145 C CA . GLN B 1 332 ? -0.483 -6.199 -14.797 1 91.19 332 GLN B CA 1
ATOM 6146 C C . GLN B 1 332 ? -1.905 -6.695 -14.555 1 91.19 332 GLN B C 1
ATOM 6148 O O . GLN B 1 332 ? -2.818 -6.375 -15.32 1 91.19 332 GLN B O 1
ATOM 6153 N N . SER B 1 333 ? -2.039 -7.379 -13.453 1 94.62 333 SER B N 1
ATOM 6154 C CA . SER B 1 333 ? -3.348 -8.008 -13.297 1 94.62 333 SER B CA 1
ATOM 6155 C C . SER B 1 333 ? -4 -7.598 -11.977 1 94.62 333 SER B C 1
ATOM 6157 O O . SER B 1 333 ? -5.078 -8.086 -11.641 1 94.62 333 SER B O 1
ATOM 6159 N N . HIS B 1 334 ? -3.381 -6.758 -11.203 1 96.94 334 HIS B N 1
ATOM 6160 C CA . HIS B 1 334 ? -3.893 -6.438 -9.875 1 96.94 334 HIS B CA 1
ATOM 6161 C C . HIS B 1 334 ? -4.219 -4.953 -9.75 1 96.94 334 HIS B C 1
ATOM 6163 O O . HIS B 1 334 ? -3.385 -4.102 -10.07 1 96.94 334 HIS B O 1
ATOM 6169 N N . LEU B 1 335 ? -5.434 -4.672 -9.414 1 97.12 335 LEU B N 1
ATOM 6170 C CA . LEU B 1 335 ? -5.879 -3.303 -9.172 1 97.12 335 LEU B CA 1
ATOM 6171 C C . LEU B 1 335 ? -6.305 -3.113 -7.723 1 97.12 335 LEU B C 1
ATOM 6173 O O . LEU B 1 335 ? -6.875 -4.023 -7.117 1 97.12 335 LEU B O 1
ATOM 6177 N N . VAL B 1 336 ? -5.996 -1.938 -7.223 1 96.06 336 VAL B N 1
ATOM 6178 C CA . VAL B 1 336 ? -6.305 -1.666 -5.824 1 96.06 336 VAL B CA 1
ATOM 6179 C C . VAL B 1 336 ? -7.133 -0.387 -5.715 1 96.06 336 VAL B C 1
ATOM 6181 O O . VAL B 1 336 ? -7.016 0.508 -6.559 1 96.06 336 VAL B O 1
ATOM 6184 N N . ARG B 1 337 ? -7.922 -0.34 -4.699 1 92.19 337 ARG B N 1
ATOM 6185 C CA . ARG B 1 337 ? -8.742 0.843 -4.445 1 92.19 337 ARG B CA 1
ATOM 6186 C C . ARG B 1 337 ? -7.969 1.87 -3.619 1 92.19 337 ARG B C 1
ATOM 6188 O O . ARG B 1 337 ? -8.227 3.072 -3.717 1 92.19 337 ARG B O 1
ATOM 6195 N N . SER B 1 338 ? -7.102 1.383 -2.742 1 87.25 338 SER B N 1
ATOM 6196 C CA . SER B 1 338 ? -6.285 2.217 -1.867 1 87.25 338 SER B CA 1
ATOM 6197 C C . SER B 1 338 ? -5.016 1.489 -1.433 1 87.25 338 SER B C 1
ATOM 6199 O O . SER B 1 338 ? -4.836 0.311 -1.744 1 87.25 338 SER B O 1
ATOM 6201 N N . LEU B 1 339 ? -4.207 2.188 -0.687 1 87.38 339 LEU B N 1
ATOM 6202 C CA . LEU B 1 339 ? -2.932 1.633 -0.253 1 87.38 339 LEU B CA 1
ATOM 6203 C C . LEU B 1 339 ? -3.121 0.69 0.93 1 87.38 339 LEU B C 1
ATOM 6205 O O . LEU B 1 339 ? -2.145 0.173 1.479 1 87.38 339 LEU B O 1
ATOM 6209 N N . ARG B 1 340 ? -4.379 0.447 1.269 1 88.69 340 ARG B N 1
ATOM 6210 C CA . ARG B 1 340 ? -4.664 -0.597 2.248 1 88.69 340 ARG B CA 1
ATOM 6211 C C . ARG B 1 340 ? -4.238 -1.966 1.729 1 88.69 340 ARG B C 1
ATOM 6213 O O . ARG B 1 340 ? -3.812 -2.826 2.504 1 88.69 340 ARG B O 1
ATOM 6220 N N . GLU B 1 341 ? -4.469 -2.113 0.456 1 94.75 341 GLU B N 1
ATOM 6221 C CA . GLU B 1 341 ? -4.031 -3.346 -0.194 1 94.75 341 GLU B CA 1
ATOM 6222 C C . GLU B 1 341 ? -2.561 -3.268 -0.593 1 94.75 341 GLU B C 1
ATOM 6224 O O . GLU B 1 341 ? -2.174 -2.42 -1.399 1 94.75 341 GLU B O 1
ATOM 6229 N N . ARG B 1 342 ? -1.75 -4.262 -0.024 1 92.25 342 ARG B N 1
ATOM 6230 C CA . ARG B 1 342 ? -0.309 -4.188 -0.242 1 92.25 342 ARG B CA 1
ATOM 6231 C C . ARG B 1 342 ? 0.156 -5.27 -1.21 1 92.25 342 ARG B C 1
ATOM 6233 O O . ARG B 1 342 ? 1.06 -5.039 -2.018 1 92.25 342 ARG B O 1
ATOM 6240 N N . ASN B 1 343 ? -0.4 -6.438 -1.097 1 94.81 343 ASN B N 1
ATOM 6241 C CA . ASN B 1 343 ? -0.011 -7.562 -1.944 1 94.81 343 ASN B CA 1
ATOM 6242 C C . ASN B 1 343 ? 1.497 -7.789 -1.918 1 94.81 343 ASN B C 1
ATOM 6244 O O . ASN B 1 343 ? 2.119 -7.98 -2.965 1 94.81 343 ASN B O 1
ATOM 6248 N N . ARG B 1 344 ? 2.084 -7.797 -0.742 1 93.88 344 ARG B N 1
ATOM 6249 C CA . ARG B 1 344 ? 3.527 -7.844 -0.533 1 93.88 344 ARG B CA 1
ATOM 6250 C C . ARG B 1 344 ? 4.105 -9.172 -0.997 1 93.88 344 ARG B C 1
ATOM 6252 O O . ARG B 1 344 ? 5.156 -9.211 -1.639 1 93.88 344 ARG B O 1
ATOM 6259 N N . TYR B 1 345 ? 3.469 -10.258 -0.685 1 96.25 345 TYR B N 1
ATOM 6260 C CA . TYR B 1 345 ? 3.98 -11.578 -1.04 1 96.25 345 TYR B CA 1
ATOM 6261 C C . TYR B 1 345 ? 4.191 -11.695 -2.545 1 96.25 345 TYR B C 1
ATOM 6263 O O . TYR B 1 345 ? 5.285 -12.031 -3 1 96.25 345 TYR B O 1
ATOM 6271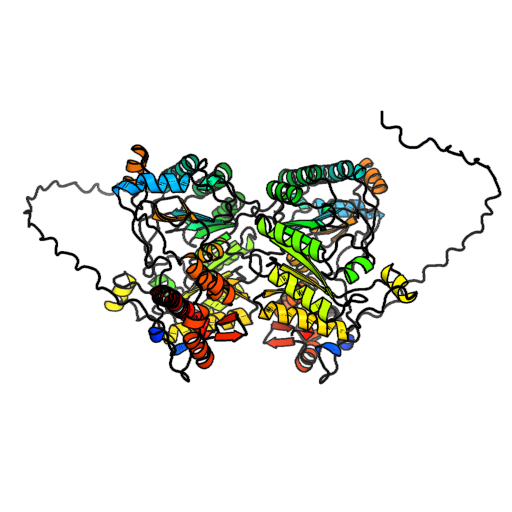 N N . ASN B 1 346 ? 3.197 -11.289 -3.283 1 93.69 346 ASN B N 1
ATOM 6272 C CA . ASN B 1 346 ? 3.26 -11.469 -4.73 1 93.69 346 ASN B CA 1
ATOM 6273 C C . ASN B 1 346 ? 4.324 -10.57 -5.355 1 93.69 346 ASN B C 1
ATOM 6275 O O . ASN B 1 346 ? 5.047 -10.992 -6.258 1 93.69 346 ASN B O 1
ATOM 6279 N N . ALA B 1 347 ? 4.414 -9.422 -4.887 1 90.69 347 ALA B N 1
ATOM 6280 C CA . ALA B 1 347 ? 5.43 -8.508 -5.398 1 90.69 347 ALA B CA 1
ATOM 6281 C C . ALA B 1 347 ? 6.832 -9.016 -5.086 1 90.69 347 ALA B C 1
ATOM 6283 O O . ALA B 1 347 ? 7.727 -8.953 -5.938 1 90.69 347 ALA B O 1
ATOM 6284 N N . SER B 1 348 ? 7.012 -9.547 -3.904 1 91.5 348 SER B N 1
ATOM 6285 C CA . SER B 1 348 ? 8.328 -10.008 -3.457 1 91.5 348 SER B CA 1
ATOM 6286 C C . SER B 1 348 ? 8.773 -11.242 -4.227 1 91.5 348 SER B C 1
ATOM 6288 O O . SER B 1 348 ? 9.93 -11.352 -4.625 1 91.5 348 SER B O 1
ATOM 6290 N N . ILE B 1 349 ? 7.855 -12.102 -4.457 1 90.94 349 ILE B N 1
ATOM 6291 C CA . ILE B 1 349 ? 8.195 -13.328 -5.176 1 90.94 349 ILE B CA 1
ATOM 6292 C C . ILE B 1 349 ? 8.648 -12.984 -6.59 1 90.94 349 ILE B C 1
ATOM 6294 O O . ILE B 1 349 ? 9.594 -13.586 -7.105 1 90.94 349 ILE B O 1
ATOM 6298 N N . LYS B 1 350 ? 8.047 -12.07 -7.188 1 87.44 350 LYS B N 1
ATOM 6299 C CA . LYS B 1 350 ? 8.406 -11.672 -8.547 1 87.44 350 LYS B CA 1
ATOM 6300 C C . LYS B 1 350 ? 9.797 -11.039 -8.586 1 87.44 350 LYS B C 1
ATOM 6302 O O . LYS B 1 350 ? 10.492 -11.117 -9.602 1 87.44 350 LYS B O 1
ATOM 6307 N N . ARG B 1 351 ? 10.203 -10.484 -7.488 1 87.25 351 ARG B N 1
ATOM 6308 C CA . ARG B 1 351 ? 11.516 -9.844 -7.406 1 87.25 351 ARG B CA 1
ATOM 6309 C C . ARG B 1 351 ? 12.609 -10.867 -7.105 1 87.25 351 ARG B C 1
ATOM 6311 O O . ARG B 1 351 ? 13.789 -10.531 -7.066 1 87.25 351 ARG B O 1
ATOM 6318 N N . GLY B 1 352 ? 12.234 -12.086 -6.871 1 87.81 352 GLY B N 1
ATOM 6319 C CA . GLY B 1 352 ? 13.188 -13.172 -6.68 1 87.81 352 GLY B CA 1
ATOM 6320 C C . GLY B 1 352 ? 13.703 -13.266 -5.258 1 87.81 352 GLY B C 1
ATOM 6321 O O . GLY B 1 352 ? 14.758 -13.852 -5.012 1 87.81 352 GLY B O 1
ATOM 6322 N N . VAL B 1 353 ? 12.953 -12.758 -4.293 1 91.44 353 VAL B N 1
ATOM 6323 C CA . VAL B 1 353 ? 13.367 -12.859 -2.896 1 91.44 353 VAL B CA 1
ATOM 6324 C C . VAL B 1 353 ? 13.234 -14.305 -2.424 1 91.44 353 VAL B C 1
ATOM 6326 O O . VAL B 1 353 ? 12.539 -15.109 -3.051 1 91.44 353 VAL B O 1
ATOM 6329 N N . ALA B 1 354 ? 13.977 -14.641 -1.34 1 96.44 354 ALA B N 1
ATOM 6330 C CA . ALA B 1 354 ? 13.875 -15.984 -0.784 1 96.44 354 ALA B CA 1
ATOM 6331 C C . ALA B 1 354 ? 12.438 -16.297 -0.36 1 96.44 354 ALA B C 1
ATOM 6333 O O . ALA B 1 354 ? 11.758 -15.438 0.211 1 96.44 354 ALA B O 1
ATOM 6334 N N . CYS B 1 355 ? 11.977 -17.422 -0.756 1 97.81 355 CYS B N 1
ATOM 6335 C CA . CYS B 1 355 ? 10.68 -17.953 -0.356 1 97.81 355 CYS B CA 1
ATOM 6336 C C . CYS B 1 355 ? 10.836 -19.188 0.524 1 97.81 355 CYS B C 1
ATOM 6338 O O . CYS B 1 355 ? 11.375 -20.203 0.085 1 97.81 355 CYS B O 1
ATOM 6340 N N . LEU B 1 356 ? 10.398 -19.047 1.748 1 98.62 356 LEU B N 1
ATOM 6341 C CA . LEU B 1 356 ? 10.516 -20.125 2.717 1 98.62 356 LEU B CA 1
ATOM 6342 C C . LEU B 1 356 ? 9.266 -21 2.717 1 98.62 356 LEU B C 1
ATOM 6344 O O . LEU B 1 356 ? 8.188 -20.547 3.111 1 98.62 356 LEU B O 1
ATOM 6348 N N . PRO B 1 357 ? 9.367 -22.234 2.312 1 98.38 357 PRO B N 1
ATOM 6349 C CA . PRO B 1 357 ? 8.18 -23.078 2.158 1 98.38 357 PRO B CA 1
ATOM 6350 C C . PRO B 1 357 ? 7.855 -23.875 3.42 1 98.38 357 PRO B C 1
ATOM 6352 O O . PRO B 1 357 ? 8.758 -24.391 4.082 1 98.38 357 PRO B O 1
ATOM 6355 N N . PHE B 1 358 ? 6.633 -23.969 3.721 1 98.56 358 PHE B N 1
ATOM 6356 C CA . PHE B 1 358 ? 6.133 -24.812 4.793 1 98.56 358 PHE B CA 1
ATOM 6357 C C . PHE B 1 358 ? 4.914 -25.609 4.332 1 98.56 358 PHE B C 1
ATOM 6359 O O . PHE B 1 358 ? 4.043 -25.062 3.646 1 98.56 358 PHE B O 1
ATOM 6366 N N . GLY B 1 359 ? 4.871 -26.859 4.715 1 97.75 359 GLY B N 1
ATOM 6367 C CA . GLY B 1 359 ? 3.746 -27.719 4.391 1 97.75 359 GLY B CA 1
ATOM 6368 C C . GLY B 1 359 ? 3.977 -28.547 3.146 1 97.75 359 GLY B C 1
ATOM 6369 O O . GLY B 1 359 ? 4.902 -28.297 2.377 1 97.75 359 GLY B O 1
ATOM 6370 N N . ALA B 1 360 ? 3.092 -29.516 2.959 1 96.75 360 ALA B N 1
ATOM 6371 C CA . ALA B 1 360 ? 3.182 -30.453 1.838 1 96.75 360 ALA B CA 1
ATOM 6372 C C . ALA B 1 360 ? 2.936 -29.734 0.512 1 96.75 360 ALA B C 1
ATOM 6374 O O . ALA B 1 360 ? 1.925 -29.047 0.348 1 96.75 360 ALA B O 1
ATOM 6375 N N . GLY B 1 361 ? 3.945 -29.859 -0.374 1 96.38 361 GLY B N 1
ATOM 6376 C CA . GLY B 1 361 ? 3.775 -29.328 -1.715 1 96.38 361 GLY B CA 1
ATOM 6377 C C . GLY B 1 361 ? 4.254 -27.891 -1.848 1 96.38 361 GLY B C 1
ATOM 6378 O O . GLY B 1 361 ? 4.262 -27.328 -2.947 1 96.38 361 GLY B O 1
ATOM 6379 N N . ALA B 1 362 ? 4.68 -27.266 -0.759 1 97.62 362 ALA B N 1
ATOM 6380 C CA . ALA B 1 362 ? 5.121 -25.875 -0.806 1 97.62 362 ALA B CA 1
ATOM 6381 C C . ALA B 1 362 ? 6.43 -25.75 -1.577 1 97.62 362 ALA B C 1
ATOM 6383 O O . ALA B 1 362 ? 7.352 -26.547 -1.396 1 97.62 362 ALA B O 1
ATOM 6384 N N . GLY B 1 363 ? 6.488 -24.719 -2.467 1 96.56 363 GLY B N 1
ATOM 6385 C CA . GLY B 1 363 ? 7.719 -24.406 -3.174 1 96.56 363 GLY B CA 1
ATOM 6386 C C . GLY B 1 363 ? 8.578 -23.391 -2.441 1 96.56 363 GLY B C 1
ATOM 6387 O O . GLY B 1 363 ? 8.055 -22.469 -1.811 1 96.56 363 GLY B O 1
ATOM 6388 N N . GLY B 1 364 ? 9.875 -23.625 -2.572 1 96.88 364 GLY B N 1
ATOM 6389 C CA . GLY B 1 364 ? 10.82 -22.719 -1.943 1 96.88 364 GLY B CA 1
ATOM 6390 C C . GLY B 1 364 ? 11.961 -22.312 -2.859 1 96.88 364 GLY B C 1
ATOM 6391 O O . GLY B 1 364 ? 12.195 -22.953 -3.889 1 96.88 364 GLY B O 1
ATOM 6392 N N . GLN B 1 365 ? 12.609 -21.234 -2.469 1 96.5 365 GLN B N 1
ATOM 6393 C CA . GLN B 1 365 ? 13.781 -20.75 -3.188 1 96.5 365 GLN B CA 1
ATOM 6394 C C . GLN B 1 365 ? 14.672 -19.906 -2.277 1 96.5 365 GLN B C 1
ATOM 6396 O O . GLN B 1 365 ? 14.172 -19.078 -1.513 1 96.5 365 GLN B O 1
ATOM 6401 N N . ALA B 1 366 ? 15.953 -20.203 -2.305 1 97 366 ALA B N 1
ATOM 6402 C CA . ALA B 1 366 ? 16.938 -19.406 -1.556 1 97 366 ALA B CA 1
ATOM 6403 C C . ALA B 1 366 ? 18.359 -19.75 -1.994 1 97 366 ALA B C 1
ATOM 6405 O O . ALA B 1 366 ? 18.641 -20.891 -2.385 1 97 366 ALA B O 1
ATOM 6406 N N . HIS B 1 367 ? 19.203 -18.797 -1.994 1 96.25 367 HIS B N 1
ATOM 6407 C CA . HIS B 1 367 ? 20.641 -18.969 -2.199 1 96.25 367 HIS B CA 1
ATOM 6408 C C . HIS B 1 367 ? 20.938 -19.734 -3.479 1 96.25 367 HIS B C 1
ATOM 6410 O O . HIS B 1 367 ? 21.734 -20.672 -3.473 1 96.25 367 HIS B O 1
ATOM 6416 N N . GLY B 1 368 ? 20.203 -19.391 -4.504 1 94.12 368 GLY B N 1
ATOM 6417 C CA . GLY B 1 368 ? 20.469 -19.938 -5.824 1 94.12 368 GLY B CA 1
ATOM 6418 C C . GLY B 1 368 ? 19.844 -21.312 -6.039 1 94.12 368 GLY B C 1
ATOM 6419 O O . GLY B 1 368 ? 20.141 -21.969 -7.035 1 94.12 368 GLY B O 1
ATOM 6420 N N . HIS B 1 369 ? 19 -21.734 -5.102 1 96.88 369 HIS B N 1
ATOM 6421 C CA . HIS B 1 369 ? 18.359 -23.047 -5.207 1 96.88 369 HIS B CA 1
ATOM 6422 C C . HIS B 1 369 ? 16.844 -22.922 -5.145 1 96.88 369 HIS B C 1
ATOM 6424 O O . HIS B 1 369 ? 16.312 -21.969 -4.555 1 96.88 369 HIS B O 1
ATOM 6430 N N . ARG B 1 370 ? 16.219 -23.812 -5.781 1 96.75 370 ARG B N 1
ATOM 6431 C CA . ARG B 1 370 ? 14.766 -23.984 -5.68 1 96.75 370 ARG B CA 1
ATOM 6432 C C . ARG B 1 370 ? 14.398 -25.422 -5.375 1 96.75 370 ARG B C 1
ATOM 6434 O O . ARG B 1 370 ? 15.109 -26.359 -5.777 1 96.75 370 ARG B O 1
ATOM 6441 N N . TRP B 1 371 ? 13.328 -25.641 -4.617 1 97.25 371 TRP B N 1
ATOM 6442 C CA . TRP B 1 371 ? 12.867 -26.984 -4.27 1 97.25 371 TRP B CA 1
ATOM 6443 C C . TRP B 1 371 ? 11.391 -26.969 -3.916 1 97.25 371 TRP B C 1
ATOM 6445 O O . TRP B 1 371 ? 10.75 -25.906 -3.902 1 97.25 371 TRP B O 1
ATOM 6455 N N . ARG B 1 372 ? 10.867 -28.094 -3.787 1 96.88 372 ARG B N 1
ATOM 6456 C CA . ARG B 1 372 ? 9.5 -28.281 -3.307 1 96.88 372 ARG B CA 1
ATOM 6457 C C . ARG B 1 372 ? 9.461 -29.266 -2.145 1 96.88 372 ARG B C 1
ATOM 6459 O O . ARG B 1 372 ? 10.203 -30.25 -2.135 1 96.88 372 ARG B O 1
ATOM 6466 N N . ASN B 1 373 ? 8.594 -28.938 -1.189 1 97.62 373 ASN B N 1
ATOM 6467 C CA . ASN B 1 373 ? 8.32 -29.938 -0.173 1 97.62 373 ASN B CA 1
ATOM 6468 C C . ASN B 1 373 ? 7.559 -31.125 -0.752 1 97.62 373 ASN B C 1
ATOM 6470 O O . ASN B 1 373 ? 6.688 -30.953 -1.608 1 97.62 373 ASN B O 1
ATOM 6474 N N . VAL B 1 374 ? 7.914 -32.25 -0.229 1 97.06 374 VAL B N 1
ATOM 6475 C CA . VAL B 1 374 ? 7.199 -33.469 -0.665 1 97.06 374 VAL B CA 1
ATOM 6476 C C . VAL B 1 374 ? 5.699 -33.281 -0.44 1 97.06 374 VAL B C 1
ATOM 6478 O O . VAL B 1 374 ? 5.273 -32.906 0.656 1 97.06 374 VAL B O 1
ATOM 6481 N N . ILE B 1 375 ? 4.938 -33.562 -1.474 1 94.31 375 ILE B N 1
ATOM 6482 C CA . ILE B 1 375 ? 3.516 -33.219 -1.44 1 94.31 375 ILE B CA 1
ATOM 6483 C C . ILE B 1 375 ? 2.746 -34.375 -0.762 1 94.31 375 ILE B C 1
ATOM 6485 O O . ILE B 1 375 ? 1.71 -34.125 -0.135 1 94.31 375 ILE B O 1
ATOM 6489 N N . ASP B 1 376 ? 3.273 -35.594 -0.843 1 94.25 376 ASP B N 1
ATOM 6490 C CA . ASP B 1 376 ? 2.617 -36.75 -0.232 1 94.25 376 ASP B CA 1
ATOM 6491 C C . ASP B 1 376 ? 2.756 -36.719 1.288 1 94.25 376 ASP B C 1
ATOM 6493 O O . ASP B 1 376 ? 3.865 -36.812 1.817 1 94.25 376 ASP B O 1
ATOM 6497 N N . ILE B 1 377 ? 1.62 -36.656 1.93 1 93.69 377 ILE B N 1
ATOM 6498 C CA . ILE B 1 377 ? 1.605 -36.438 3.369 1 93.69 377 ILE B CA 1
ATOM 6499 C C . ILE B 1 377 ? 2.266 -37.594 4.09 1 93.69 377 ILE B C 1
ATOM 6501 O O . ILE B 1 377 ? 3.078 -37.406 4.996 1 93.69 377 ILE B O 1
ATOM 6505 N N . ALA B 1 378 ? 1.916 -38.812 3.713 1 93.75 378 ALA B N 1
ATOM 6506 C CA . ALA B 1 378 ? 2.465 -40 4.355 1 93.75 378 ALA B CA 1
ATOM 6507 C C . ALA B 1 378 ? 3.971 -40.094 4.133 1 93.75 378 ALA B C 1
ATOM 6509 O O . ALA B 1 378 ? 4.727 -40.344 5.07 1 93.75 378 ALA B O 1
ATOM 6510 N N . ARG B 1 379 ? 4.363 -39.906 2.939 1 96.19 379 ARG B N 1
ATOM 6511 C CA . ARG B 1 379 ? 5.785 -39.938 2.611 1 96.19 379 ARG B CA 1
ATOM 6512 C C . ARG B 1 379 ? 6.555 -38.875 3.381 1 96.19 379 ARG B C 1
ATOM 6514 O O . ARG B 1 379 ? 7.66 -39.125 3.865 1 96.19 379 ARG B O 1
ATOM 6521 N N . ARG B 1 380 ? 6.008 -37.75 3.471 1 96.12 380 ARG B N 1
ATOM 6522 C CA . ARG B 1 380 ? 6.625 -36.656 4.199 1 96.12 380 ARG B CA 1
ATOM 6523 C C . ARG B 1 380 ? 6.848 -37.031 5.664 1 96.12 380 ARG B C 1
ATOM 6525 O O . ARG B 1 380 ? 7.934 -36.812 6.203 1 96.12 380 ARG B O 1
ATOM 6532 N N . ARG B 1 381 ? 5.883 -37.594 6.285 1 94.94 381 ARG B N 1
ATOM 6533 C CA . ARG B 1 381 ? 5.98 -37.969 7.684 1 94.94 381 ARG B CA 1
ATOM 6534 C C . ARG B 1 381 ? 7.055 -39.031 7.875 1 94.94 381 ARG B C 1
ATOM 6536 O O . ARG B 1 381 ? 7.797 -39 8.859 1 94.94 381 ARG B O 1
ATOM 6543 N N . GLU B 1 382 ? 7.051 -39.906 6.969 1 96.81 382 GLU B N 1
ATOM 6544 C CA . GLU B 1 382 ? 8.062 -40.969 7.016 1 96.81 382 GLU B CA 1
ATOM 6545 C C . GLU B 1 382 ? 9.469 -40.375 6.938 1 96.81 382 GLU B C 1
ATOM 6547 O O . GLU B 1 382 ? 10.359 -40.781 7.691 1 96.81 382 GLU B O 1
ATOM 6552 N N . MET B 1 383 ? 9.672 -39.5 6.055 1 96.94 383 MET B N 1
ATOM 6553 C CA . MET B 1 383 ? 10.977 -38.844 5.887 1 96.94 383 MET B CA 1
ATOM 6554 C C . MET B 1 383 ? 11.383 -38.094 7.141 1 96.94 383 MET B C 1
ATOM 6556 O O . MET B 1 383 ? 12.523 -38.188 7.594 1 96.94 383 MET B O 1
ATOM 6560 N N . VAL B 1 384 ? 10.492 -37.375 7.723 1 95.62 384 VAL B N 1
ATOM 6561 C CA . VAL B 1 384 ? 10.758 -36.625 8.938 1 95.62 384 VAL B CA 1
ATOM 6562 C C . VAL B 1 384 ? 11.141 -37.562 10.07 1 95.62 384 VAL B C 1
ATOM 6564 O O . VAL B 1 384 ? 12.07 -37.281 10.836 1 95.62 384 VAL B O 1
ATOM 6567 N N . ALA B 1 385 ? 10.453 -38.656 10.133 1 94.94 385 ALA B N 1
ATOM 6568 C CA . ALA B 1 385 ? 10.742 -39.656 11.156 1 94.94 385 ALA B CA 1
ATOM 6569 C C . ALA B 1 385 ? 12.148 -40.219 11 1 94.94 385 ALA B C 1
ATOM 6571 O O . ALA B 1 385 ? 12.773 -40.625 11.984 1 94.94 385 ALA B O 1
ATOM 6572 N N . GLN B 1 386 ? 12.617 -40.219 9.828 1 96.5 386 GLN B N 1
ATOM 6573 C CA . GLN B 1 386 ? 13.953 -40.719 9.531 1 96.5 386 GLN B CA 1
ATOM 6574 C C . GLN B 1 386 ? 14.984 -39.594 9.586 1 96.5 386 GLN B C 1
ATOM 6576 O O . GLN B 1 386 ? 16.141 -39.781 9.172 1 96.5 386 GLN B O 1
ATOM 6581 N N . ASN B 1 387 ? 14.578 -38.406 9.969 1 94.81 387 ASN B N 1
ATOM 6582 C CA . ASN B 1 387 ? 15.43 -37.219 10.094 1 94.81 387 ASN B CA 1
ATOM 6583 C C . ASN B 1 387 ? 15.961 -36.75 8.742 1 94.81 387 ASN B C 1
ATOM 6585 O O . ASN B 1 387 ? 17.109 -36.375 8.625 1 94.81 387 ASN B O 1
ATOM 6589 N N . LEU B 1 388 ? 15.133 -36.969 7.738 1 96.12 388 LEU B N 1
ATOM 6590 C CA . LEU B 1 388 ? 15.422 -36.469 6.398 1 96.12 388 LEU B CA 1
ATOM 6591 C C . LEU B 1 388 ? 14.586 -35.25 6.086 1 96.12 388 LEU B C 1
ATOM 6593 O O . LEU B 1 388 ? 13.43 -35.156 6.496 1 96.12 388 LEU B O 1
ATOM 6597 N N . ALA B 1 389 ? 15.219 -34.344 5.355 1 96.94 389 ALA B N 1
ATOM 6598 C CA . ALA B 1 389 ? 14.43 -33.219 4.852 1 96.94 389 ALA B CA 1
ATOM 6599 C C . ALA B 1 389 ? 13.422 -33.688 3.805 1 96.94 389 ALA B C 1
ATOM 6601 O O . ALA B 1 389 ? 13.789 -34.344 2.828 1 96.94 389 ALA B O 1
ATOM 6602 N N . PRO B 1 390 ? 12.172 -33.375 4.012 1 97.38 390 PRO B N 1
ATOM 6603 C CA . PRO B 1 390 ? 11.164 -33.844 3.072 1 97.38 390 PRO B CA 1
ATOM 6604 C C . PRO B 1 390 ? 11.016 -32.969 1.849 1 97.38 390 PRO B C 1
ATOM 6606 O O . PRO B 1 390 ? 9.969 -32.312 1.666 1 97.38 390 PRO B O 1
ATOM 6609 N N . ILE B 1 391 ? 11.992 -32.969 0.983 1 97.75 391 ILE B N 1
ATOM 6610 C CA . ILE B 1 391 ? 11.992 -32.125 -0.191 1 97.75 391 ILE B CA 1
ATOM 6611 C C . ILE B 1 391 ? 12.117 -32.969 -1.456 1 97.75 391 ILE B C 1
ATOM 6613 O O . ILE B 1 391 ? 12.469 -34.125 -1.391 1 97.75 391 ILE B O 1
ATOM 6617 N N . GLU B 1 392 ? 11.781 -32.375 -2.531 1 95.56 392 GLU B N 1
ATOM 6618 C CA . GLU B 1 392 ? 11.938 -32.938 -3.861 1 95.56 392 GLU B CA 1
ATOM 6619 C C . GLU B 1 392 ? 12.219 -31.875 -4.906 1 95.56 392 GLU B C 1
ATOM 6621 O O . GLU B 1 392 ? 12.039 -30.688 -4.645 1 95.56 392 GLU B O 1
ATOM 6626 N N . GLY B 1 393 ? 12.828 -32.281 -5.973 1 94.94 393 GLY B N 1
ATOM 6627 C CA . GLY B 1 393 ? 13.039 -31.391 -7.102 1 94.94 393 GLY B CA 1
ATOM 6628 C C . GLY B 1 393 ? 14.062 -30.312 -6.82 1 94.94 393 GLY B C 1
ATOM 6629 O O . GLY B 1 393 ? 13.969 -29.203 -7.367 1 94.94 393 GLY B O 1
ATOM 6630 N N . LEU B 1 394 ? 14.992 -30.547 -5.957 1 97.25 394 LEU B N 1
ATOM 6631 C CA . LEU B 1 394 ? 16.031 -29.578 -5.66 1 97.25 394 LEU B CA 1
ATOM 6632 C C . LEU B 1 394 ? 16.875 -29.266 -6.898 1 97.25 394 LEU B C 1
ATOM 6634 O O . LEU B 1 394 ? 17.312 -30.188 -7.59 1 97.25 394 LEU B O 1
ATOM 6638 N N . ALA B 1 395 ? 17.016 -27.969 -7.238 1 96.94 395 ALA B N 1
ATOM 6639 C CA . ALA B 1 395 ? 17.75 -27.578 -8.43 1 96.94 395 ALA B CA 1
ATOM 6640 C C . ALA B 1 395 ? 18.469 -26.234 -8.219 1 96.94 395 ALA B C 1
ATOM 6642 O O . ALA B 1 395 ? 18.062 -25.453 -7.367 1 96.94 395 ALA B O 1
ATOM 6643 N N . LEU B 1 396 ? 19.531 -26.094 -8.945 1 95.75 396 LEU B N 1
ATOM 6644 C CA . LEU B 1 396 ? 20.203 -24.797 -9.039 1 95.75 396 LEU B CA 1
ATOM 6645 C C . LEU B 1 396 ? 19.516 -23.891 -10.062 1 95.75 396 LEU B C 1
ATOM 6647 O O . LEU B 1 396 ? 19.25 -24.328 -11.188 1 95.75 396 LEU B O 1
ATOM 6651 N N . VAL B 1 397 ? 19.203 -22.672 -9.633 1 92.38 397 VAL B N 1
ATOM 6652 C CA . VAL B 1 397 ? 18.562 -21.75 -10.57 1 92.38 397 VAL B CA 1
ATOM 6653 C C . VAL B 1 397 ? 19.578 -21.281 -11.602 1 92.38 397 VAL B C 1
ATOM 6655 O O . VAL B 1 397 ? 20.797 -21.328 -11.359 1 92.38 397 VAL B O 1
ATOM 6658 N N . PRO B 1 398 ? 19.094 -20.797 -12.727 1 88.69 398 PRO B N 1
ATOM 6659 C CA . PRO B 1 398 ? 20.016 -20.328 -13.742 1 88.69 398 PRO B CA 1
ATOM 6660 C C . PRO B 1 398 ? 20.812 -19.109 -13.289 1 88.69 398 PRO B C 1
ATOM 6662 O O . PRO B 1 398 ? 20.406 -18.391 -12.375 1 88.69 398 PRO B O 1
ATOM 6665 N N . SER B 1 399 ? 21.953 -18.906 -13.961 1 87.25 399 SER B N 1
ATOM 6666 C CA . SER B 1 399 ? 22.844 -17.797 -13.609 1 87.25 399 SER B CA 1
ATOM 6667 C C . SER B 1 399 ? 22.172 -16.453 -13.852 1 87.25 399 SER B C 1
ATOM 6669 O O . SER B 1 399 ? 22.531 -15.445 -13.234 1 87.25 399 SER B O 1
ATOM 6671 N N . ASP B 1 400 ? 21.188 -16.438 -14.727 1 89.94 400 ASP B N 1
ATOM 6672 C CA . ASP B 1 400 ? 20.531 -15.18 -15.055 1 89.94 400 ASP B CA 1
ATOM 6673 C C . ASP B 1 400 ? 19.219 -15.023 -14.289 1 89.94 400 ASP B C 1
ATOM 6675 O O . ASP B 1 400 ? 18.391 -14.188 -14.641 1 89.94 400 ASP B O 1
ATOM 6679 N N . HIS B 1 401 ? 19.078 -15.766 -13.336 1 90.94 401 HIS B N 1
ATOM 6680 C CA . HIS B 1 401 ? 17.844 -15.758 -12.57 1 90.94 401 HIS B CA 1
ATOM 6681 C C . HIS B 1 401 ? 17.547 -14.367 -12.023 1 90.94 401 HIS B C 1
ATOM 6683 O O . HIS B 1 401 ? 16.406 -13.906 -12.07 1 90.94 401 HIS B O 1
ATOM 6689 N N . ALA B 1 402 ? 18.547 -13.711 -11.523 1 91.12 402 ALA B N 1
ATOM 6690 C CA . ALA B 1 402 ? 18.359 -12.375 -10.969 1 91.12 402 ALA B CA 1
ATOM 6691 C C . ALA B 1 402 ? 17.906 -11.391 -12.039 1 91.12 402 ALA B C 1
ATOM 6693 O O . ALA B 1 402 ? 17.016 -10.57 -11.805 1 91.12 402 ALA B O 1
ATOM 6694 N N . ALA B 1 403 ? 18.484 -11.492 -13.188 1 93.88 403 ALA B N 1
ATOM 6695 C CA . ALA B 1 403 ? 18.094 -10.633 -14.297 1 93.88 403 ALA B CA 1
ATOM 6696 C C . ALA B 1 403 ? 16.672 -10.938 -14.758 1 93.88 403 ALA B C 1
ATOM 6698 O O . ALA B 1 403 ? 15.906 -10.023 -15.055 1 93.88 403 ALA B O 1
ATOM 6699 N N . HIS B 1 404 ? 16.391 -12.188 -14.781 1 93.06 404 HIS B N 1
ATOM 6700 C CA . HIS B 1 404 ? 15.031 -12.602 -15.133 1 93.06 404 HIS B CA 1
ATOM 6701 C C . HIS B 1 404 ? 14.008 -12.039 -14.156 1 93.06 404 HIS B C 1
ATOM 6703 O O . HIS B 1 404 ? 12.953 -11.555 -14.562 1 93.06 404 HIS B O 1
ATOM 6709 N N . ALA B 1 405 ? 14.359 -12.148 -12.953 1 92.44 405 ALA B N 1
ATOM 6710 C CA . ALA B 1 405 ? 13.461 -11.641 -11.922 1 92.44 405 ALA B CA 1
ATOM 6711 C C . ALA B 1 405 ? 13.258 -10.133 -12.07 1 92.44 405 ALA B C 1
ATOM 6713 O O . ALA B 1 405 ? 12.141 -9.641 -11.898 1 92.44 405 ALA B O 1
ATOM 6714 N N . MET B 1 406 ? 14.25 -9.43 -12.398 1 93.19 406 MET B N 1
ATOM 6715 C CA . MET B 1 406 ? 14.172 -7.988 -12.594 1 93.19 406 MET B CA 1
ATOM 6716 C C . MET B 1 406 ? 13.266 -7.652 -13.773 1 93.19 406 MET B C 1
ATOM 6718 O O . MET B 1 406 ? 12.477 -6.707 -13.711 1 93.19 406 MET B O 1
ATOM 6722 N N . ILE B 1 407 ? 13.352 -8.43 -14.781 1 94.81 407 ILE B N 1
ATOM 6723 C CA . ILE B 1 407 ? 12.516 -8.242 -15.961 1 94.81 407 ILE B CA 1
ATOM 6724 C C . ILE B 1 407 ? 11.055 -8.492 -15.602 1 94.81 407 ILE B C 1
ATOM 6726 O O . ILE B 1 407 ? 10.188 -7.66 -15.883 1 94.81 407 ILE B O 1
ATOM 6730 N N . ALA B 1 408 ? 10.844 -9.594 -14.969 1 92.94 408 ALA B N 1
ATOM 6731 C CA . ALA B 1 408 ? 9.484 -9.969 -14.602 1 92.94 408 ALA B CA 1
ATOM 6732 C C . ALA B 1 408 ? 8.852 -8.93 -13.672 1 92.94 408 ALA B C 1
ATOM 6734 O O . ALA B 1 408 ? 7.738 -8.461 -13.914 1 92.94 408 ALA B O 1
ATOM 6735 N N . ALA B 1 409 ? 9.594 -8.508 -12.688 1 91.88 409 ALA B N 1
ATOM 6736 C CA . ALA B 1 409 ? 9.094 -7.547 -11.711 1 91.88 409 ALA B CA 1
ATOM 6737 C C . ALA B 1 409 ? 8.859 -6.18 -12.352 1 91.88 409 ALA B C 1
ATOM 6739 O O . ALA B 1 409 ? 7.852 -5.523 -12.078 1 91.88 409 ALA B O 1
ATOM 6740 N N . GLY B 1 410 ? 9.766 -5.762 -13.141 1 93.06 410 GLY B N 1
ATOM 6741 C CA . GLY B 1 410 ? 9.641 -4.473 -13.805 1 93.06 410 GLY B CA 1
ATOM 6742 C C . GLY B 1 410 ? 8.438 -4.387 -14.719 1 93.06 410 GLY B C 1
ATOM 6743 O O . GLY B 1 410 ? 7.672 -3.424 -14.664 1 93.06 410 GLY B O 1
ATOM 6744 N N . LEU B 1 411 ? 8.234 -5.426 -15.531 1 93.62 411 LEU B N 1
ATOM 6745 C CA . LEU B 1 411 ? 7.078 -5.457 -16.422 1 93.62 411 LEU B CA 1
ATOM 6746 C C . LEU B 1 411 ? 5.777 -5.527 -15.633 1 93.62 411 LEU B C 1
ATOM 6748 O O . LEU B 1 411 ? 4.801 -4.855 -15.977 1 93.62 411 LEU B O 1
ATOM 6752 N N . GLU B 1 412 ? 5.828 -6.266 -14.609 1 91.38 412 GLU B N 1
ATOM 6753 C CA . GLU B 1 412 ? 4.641 -6.438 -13.773 1 91.38 412 GLU B CA 1
ATOM 6754 C C . GLU B 1 412 ? 4.195 -5.109 -13.164 1 91.38 412 GLU B C 1
ATOM 6756 O O . GLU B 1 412 ? 2.998 -4.844 -13.055 1 91.38 412 GLU B O 1
ATOM 6761 N N . THR B 1 413 ? 5.16 -4.309 -12.805 1 88.31 413 THR B N 1
ATOM 6762 C CA . THR B 1 413 ? 4.82 -3.066 -12.125 1 88.31 413 THR B CA 1
ATOM 6763 C C . THR B 1 413 ? 4.691 -1.918 -13.117 1 88.31 413 THR B C 1
ATOM 6765 O O . THR B 1 413 ? 4.488 -0.767 -12.727 1 88.31 413 THR B O 1
ATOM 6768 N N . GLY B 1 414 ? 4.957 -2.176 -14.406 1 90.12 414 GLY B N 1
ATOM 6769 C CA . GLY B 1 414 ? 4.605 -1.22 -15.445 1 90.12 414 GLY B CA 1
ATOM 6770 C C . GLY B 1 414 ? 5.797 -0.452 -15.977 1 90.12 414 GLY B C 1
ATOM 6771 O O . GLY B 1 414 ? 5.656 0.387 -16.875 1 90.12 414 GLY B O 1
ATOM 6772 N N . ARG B 1 415 ? 6.973 -0.766 -15.445 1 91.69 415 ARG B N 1
ATOM 6773 C CA . ARG B 1 415 ? 8.156 -0.102 -15.984 1 91.69 415 ARG B CA 1
ATOM 6774 C C . ARG B 1 415 ? 9.406 -0.956 -15.766 1 91.69 415 ARG B C 1
ATOM 6776 O O . ARG B 1 415 ? 9.766 -1.265 -14.633 1 91.69 415 ARG B O 1
ATOM 6783 N N . LEU B 1 416 ? 10.047 -1.232 -16.812 1 95.75 416 LEU B N 1
ATOM 6784 C CA . LEU B 1 416 ? 11.281 -2.012 -16.781 1 95.75 416 LEU B CA 1
ATOM 6785 C C . LEU B 1 416 ? 12.5 -1.102 -16.891 1 95.75 416 LEU B C 1
ATOM 6787 O O . LEU B 1 416 ? 12.617 -0.314 -17.828 1 95.75 416 LEU B O 1
ATOM 6791 N N . ASP B 1 417 ? 13.383 -1.197 -15.914 1 93.06 417 ASP B N 1
ATOM 6792 C CA . ASP B 1 417 ? 14.656 -0.487 -15.93 1 93.06 417 ASP B CA 1
ATOM 6793 C C . ASP B 1 417 ? 15.727 -1.287 -16.672 1 93.06 417 ASP B C 1
ATOM 6795 O O . ASP B 1 417 ? 16.391 -2.145 -16.094 1 93.06 417 ASP B O 1
ATOM 6799 N N . LEU B 1 418 ? 15.922 -0.894 -17.859 1 96.94 418 LEU B N 1
ATOM 6800 C CA . LEU B 1 418 ? 16.828 -1.643 -18.734 1 96.94 418 LEU B CA 1
ATOM 6801 C C . LEU B 1 418 ? 18.266 -1.507 -18.266 1 96.94 418 LEU B C 1
ATOM 6803 O O . LEU B 1 418 ? 19.078 -2.428 -18.438 1 96.94 418 LEU B O 1
ATOM 6807 N N . ALA B 1 419 ? 18.594 -0.409 -17.703 1 94.62 419 ALA B N 1
ATOM 6808 C CA . ALA B 1 419 ? 19.938 -0.206 -17.203 1 94.62 419 ALA B CA 1
ATOM 6809 C C . ALA B 1 419 ? 20.25 -1.161 -16.047 1 94.62 419 ALA B C 1
ATOM 6811 O O . ALA B 1 419 ? 21.359 -1.663 -15.93 1 94.62 419 ALA B O 1
ATOM 6812 N N . ALA B 1 420 ? 19.281 -1.335 -15.242 1 92.94 420 ALA B N 1
ATOM 6813 C CA . ALA B 1 420 ? 19.453 -2.26 -14.117 1 92.94 420 ALA B CA 1
ATOM 6814 C C . ALA B 1 420 ? 19.672 -3.686 -14.617 1 92.94 420 ALA B C 1
ATOM 6816 O O . ALA B 1 420 ? 20.5 -4.418 -14.07 1 92.94 420 ALA B O 1
ATOM 6817 N N . VAL B 1 421 ? 18.953 -4.082 -15.633 1 96.69 421 VAL B N 1
ATOM 6818 C CA . VAL B 1 421 ? 19.125 -5.414 -16.203 1 96.69 421 VAL B CA 1
ATOM 6819 C C . VAL B 1 421 ? 20.5 -5.523 -16.844 1 96.69 421 VAL B C 1
ATOM 6821 O O . VAL B 1 421 ? 21.188 -6.543 -16.703 1 96.69 421 VAL B O 1
ATOM 6824 N N . GLU B 1 422 ? 20.922 -4.484 -17.5 1 96.94 422 GLU B N 1
ATOM 6825 C CA . GLU B 1 422 ? 22.219 -4.438 -18.141 1 96.94 422 GLU B CA 1
ATOM 6826 C C . GLU B 1 422 ? 23.344 -4.625 -17.125 1 96.94 422 GLU B C 1
ATOM 6828 O O . GLU B 1 422 ? 24.359 -5.258 -17.422 1 96.94 422 GLU B O 1
ATOM 6833 N N . ALA B 1 423 ? 23.172 -4.098 -15.992 1 94.56 423 ALA B N 1
ATOM 6834 C CA . ALA B 1 423 ? 24.172 -4.215 -14.938 1 94.56 423 ALA B CA 1
ATOM 6835 C C . ALA B 1 423 ? 24.328 -5.668 -14.5 1 94.56 423 ALA B C 1
ATOM 6837 O O . ALA B 1 423 ? 25.438 -6.094 -14.133 1 94.56 423 ALA B O 1
ATOM 6838 N N . LEU B 1 424 ? 23.312 -6.438 -14.594 1 93.88 424 LEU B N 1
ATOM 6839 C CA . LEU B 1 424 ? 23.328 -7.836 -14.18 1 93.88 424 LEU B CA 1
ATOM 6840 C C . LEU B 1 424 ? 23.797 -8.734 -15.328 1 93.88 424 LEU B C 1
ATOM 6842 O O . LEU B 1 424 ? 24.391 -9.789 -15.094 1 93.88 424 LEU B O 1
ATOM 6846 N N . ARG B 1 425 ? 23.453 -8.289 -16.516 1 95.12 425 ARG B N 1
ATOM 6847 C CA . ARG B 1 425 ? 23.781 -9.055 -17.719 1 95.12 425 ARG B CA 1
ATOM 6848 C C . ARG B 1 425 ? 24.281 -8.133 -18.828 1 95.12 425 ARG B C 1
ATOM 6850 O O . ARG B 1 425 ? 23.516 -7.797 -19.75 1 95.12 425 ARG B O 1
ATOM 6857 N N . PRO B 1 426 ? 25.609 -7.926 -18.781 1 95.5 426 PRO B N 1
ATOM 6858 C CA . PRO B 1 426 ? 26.156 -7.043 -19.812 1 95.5 426 PRO B CA 1
ATOM 6859 C C . PRO B 1 426 ? 25.875 -7.543 -21.219 1 95.5 426 PRO B C 1
ATOM 6861 O O . PRO B 1 426 ? 26 -8.742 -21.5 1 95.5 426 PRO B O 1
ATOM 6864 N N . GLY B 1 427 ? 25.5 -6.688 -22.047 1 96.25 427 GLY B N 1
ATOM 6865 C CA . GLY B 1 427 ? 25.156 -7.023 -23.422 1 96.25 427 GLY B CA 1
ATOM 6866 C C . GLY B 1 427 ? 23.656 -7.164 -23.641 1 96.25 427 GLY B C 1
ATOM 6867 O O . GLY B 1 427 ? 23.203 -7.234 -24.781 1 96.25 427 GLY B O 1
ATOM 6868 N N . PHE B 1 428 ? 22.906 -7.133 -22.625 1 97.06 428 PHE B N 1
ATOM 6869 C CA . PHE B 1 428 ? 21.469 -7.324 -22.672 1 97.06 428 PHE B CA 1
ATOM 6870 C C . PHE B 1 428 ? 20.812 -6.215 -23.484 1 97.06 428 PHE B C 1
ATOM 6872 O O . PHE B 1 428 ? 19.969 -6.48 -24.344 1 97.06 428 PHE B O 1
ATOM 6879 N N . ARG B 1 429 ? 21.156 -4.941 -23.25 1 96.69 429 ARG B N 1
ATOM 6880 C CA . ARG B 1 429 ? 20.5 -3.797 -23.875 1 96.69 429 ARG B CA 1
ATOM 6881 C C . ARG B 1 429 ? 20.656 -3.848 -25.391 1 96.69 429 ARG B C 1
ATOM 6883 O O . ARG B 1 429 ? 19.703 -3.592 -26.125 1 96.69 429 ARG B O 1
ATOM 6890 N N . VAL B 1 430 ? 21.797 -4.176 -25.844 1 96.31 430 VAL B N 1
ATOM 6891 C CA . VAL B 1 430 ? 22.047 -4.273 -27.281 1 96.31 430 VAL B CA 1
ATOM 6892 C C . VAL B 1 430 ? 21.234 -5.434 -27.875 1 96.31 430 VAL B C 1
ATOM 6894 O O . VAL B 1 430 ? 20.641 -5.305 -28.938 1 96.31 430 VAL B O 1
ATOM 6897 N N . ALA B 1 431 ? 21.219 -6.52 -27.156 1 96.44 431 ALA B N 1
ATOM 6898 C CA . ALA B 1 431 ? 20.547 -7.73 -27.625 1 96.44 431 ALA B CA 1
ATOM 6899 C C . ALA B 1 431 ? 19.062 -7.488 -27.844 1 96.44 431 ALA B C 1
ATOM 6901 O O . ALA B 1 431 ? 18.453 -8.039 -28.766 1 96.44 431 ALA B O 1
ATOM 6902 N N . VAL B 1 432 ? 18.484 -6.602 -26.984 1 97.56 432 VAL B N 1
ATOM 6903 C CA . VAL B 1 432 ? 17.031 -6.512 -27.016 1 97.56 432 VAL B CA 1
ATOM 6904 C C . VAL B 1 432 ? 16.609 -5.246 -27.75 1 97.56 432 VAL B C 1
ATOM 6906 O O . VAL B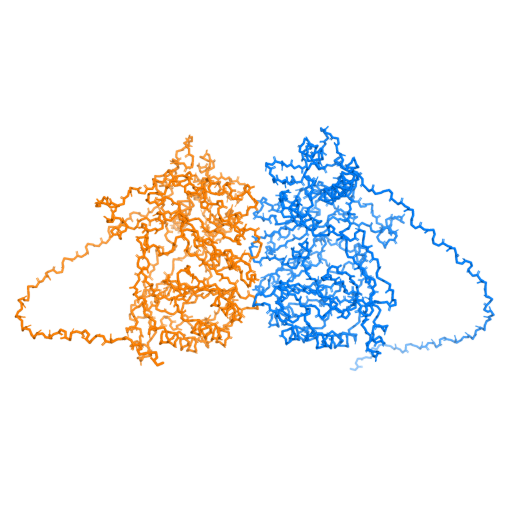 1 432 ? 15.406 -4.961 -27.875 1 97.56 432 VAL B O 1
ATOM 6909 N N . THR B 1 433 ? 17.5 -4.492 -28.266 1 97 433 THR B N 1
ATOM 6910 C CA . THR B 1 433 ? 17.203 -3.236 -28.938 1 97 433 THR B CA 1
ATOM 6911 C C . THR B 1 433 ? 16.219 -3.459 -30.078 1 97 433 THR B C 1
ATOM 6913 O O . THR B 1 433 ? 15.219 -2.742 -30.203 1 97 433 THR B O 1
ATOM 6916 N N . PRO B 1 434 ? 16.391 -4.48 -30.969 1 96.62 434 PRO B N 1
ATOM 6917 C CA . PRO B 1 434 ? 15.438 -4.695 -32.062 1 96.62 434 PRO B CA 1
ATOM 6918 C C . PRO B 1 434 ? 14.047 -5.066 -31.547 1 96.62 434 PRO B C 1
ATOM 6920 O O . PRO B 1 434 ? 13.039 -4.66 -32.125 1 96.62 434 PRO B O 1
ATOM 6923 N N . LEU B 1 435 ? 14.055 -5.773 -30.484 1 97.06 435 LEU B N 1
ATOM 6924 C CA . LEU B 1 435 ? 12.797 -6.207 -29.906 1 97.06 435 LEU B CA 1
ATOM 6925 C C . LEU B 1 435 ? 12.016 -5.012 -29.359 1 97.06 435 LEU B C 1
ATOM 6927 O O . LEU B 1 435 ? 10.82 -4.879 -29.609 1 97.06 435 LEU B O 1
ATOM 6931 N N . LEU B 1 436 ? 12.703 -4.141 -28.625 1 98.06 436 LEU B N 1
ATOM 6932 C CA . LEU B 1 436 ? 12.078 -2.977 -28.016 1 98.06 436 LEU B CA 1
ATOM 6933 C C . LEU B 1 436 ? 11.594 -1.995 -29.078 1 98.06 436 LEU B C 1
ATOM 6935 O O . LEU B 1 436 ? 10.523 -1.399 -28.938 1 98.06 436 LEU B O 1
ATOM 6939 N N . ALA B 1 437 ? 12.359 -1.838 -30.094 1 97.75 437 ALA B N 1
ATOM 6940 C CA . ALA B 1 437 ? 11.945 -0.984 -31.219 1 97.75 437 ALA B CA 1
ATOM 6941 C C . ALA B 1 437 ? 10.688 -1.527 -31.875 1 97.75 437 ALA B C 1
ATOM 6943 O O . ALA B 1 437 ? 9.766 -0.771 -32.188 1 97.75 437 ALA B O 1
ATOM 6944 N N . ASN B 1 438 ? 10.656 -2.771 -32.125 1 98.5 438 ASN B N 1
ATOM 6945 C CA . ASN B 1 438 ? 9.508 -3.438 -32.719 1 98.5 438 ASN B CA 1
ATOM 6946 C C . ASN B 1 438 ? 8.266 -3.297 -31.859 1 98.5 438 ASN B C 1
ATOM 6948 O O . ASN B 1 438 ? 7.188 -2.959 -32.375 1 98.5 438 ASN B O 1
ATOM 6952 N N . TRP B 1 439 ? 8.414 -3.559 -30.578 1 98.56 439 TRP B N 1
ATOM 6953 C CA . TRP B 1 439 ? 7.285 -3.49 -29.656 1 98.56 439 TRP B CA 1
ATOM 6954 C C . TRP B 1 439 ? 6.75 -2.066 -29.547 1 98.56 439 TRP B C 1
ATOM 6956 O O . TRP B 1 439 ? 5.539 -1.86 -29.422 1 98.56 439 TRP B O 1
ATOM 6966 N N . THR B 1 440 ? 7.668 -1.093 -29.562 1 98.19 440 THR B N 1
ATOM 6967 C CA . THR B 1 440 ? 7.262 0.308 -29.547 1 98.19 440 THR B CA 1
ATOM 6968 C C . THR B 1 440 ? 6.492 0.667 -30.812 1 98.19 440 THR B C 1
ATOM 6970 O O . THR B 1 440 ? 5.426 1.283 -30.734 1 98.19 440 THR B O 1
ATOM 6973 N N . ALA B 1 441 ? 6.938 0.227 -31.922 1 98.19 441 ALA B N 1
ATOM 6974 C CA . ALA B 1 441 ? 6.289 0.495 -33.188 1 98.19 441 ALA B CA 1
ATOM 6975 C C . ALA B 1 441 ? 4.93 -0.193 -33.281 1 98.19 441 ALA B C 1
ATOM 6977 O O . ALA B 1 441 ? 3.996 0.334 -33.875 1 98.19 441 ALA B O 1
ATOM 6978 N N . ALA B 1 442 ? 4.828 -1.308 -32.625 1 98.25 442 ALA B N 1
ATOM 6979 C CA . ALA B 1 442 ? 3.607 -2.105 -32.688 1 98.25 442 ALA B CA 1
ATOM 6980 C C . ALA B 1 442 ? 2.596 -1.645 -31.641 1 98.25 442 ALA B C 1
ATOM 6982 O O . ALA B 1 442 ? 1.441 -2.078 -31.641 1 98.25 442 ALA B O 1
ATOM 6983 N N . GLY B 1 443 ? 3.033 -0.818 -30.719 1 98.25 443 GLY B N 1
ATOM 6984 C CA . GLY B 1 443 ? 2.111 -0.273 -29.734 1 98.25 443 GLY B CA 1
ATOM 6985 C C . GLY B 1 443 ? 2.02 -1.112 -28.469 1 98.25 443 GLY B C 1
ATOM 6986 O O . GLY B 1 443 ? 1.05 -1.006 -27.719 1 98.25 443 GLY B O 1
ATOM 6987 N N . LEU B 1 444 ? 3.041 -1.989 -28.234 1 98.38 444 LEU B N 1
ATOM 6988 C CA . LEU B 1 444 ? 3.027 -2.848 -27.062 1 98.38 444 LEU B CA 1
ATOM 6989 C C . LEU B 1 444 ? 3.641 -2.135 -25.859 1 98.38 444 LEU B C 1
ATOM 6991 O O . LEU B 1 444 ? 3.504 -2.594 -24.719 1 98.38 444 LEU B O 1
ATOM 6995 N N . GLY B 1 445 ? 4.27 -1.027 -26.078 1 97.62 445 GLY B N 1
ATOM 6996 C CA . GLY B 1 445 ? 4.855 -0.235 -25.016 1 97.62 445 GLY B CA 1
ATOM 6997 C C . GLY B 1 445 ? 5.613 0.98 -25.516 1 97.62 445 GLY B C 1
ATOM 6998 O O . GLY B 1 445 ? 5.625 1.254 -26.719 1 97.62 445 GLY B O 1
ATOM 6999 N N . GLU B 1 446 ? 6.172 1.686 -24.594 1 96.81 446 GLU B N 1
ATOM 7000 C CA . GLU B 1 446 ? 6.941 2.887 -24.906 1 96.81 446 GLU B CA 1
ATOM 7001 C C . GLU B 1 446 ? 8.32 2.844 -24.266 1 96.81 446 GLU B C 1
ATOM 7003 O O . GLU B 1 446 ? 8.461 2.402 -23.125 1 96.81 446 GLU B O 1
ATOM 7008 N N . LEU B 1 447 ? 9.25 3.268 -25.094 1 95.88 447 LEU B N 1
ATOM 7009 C CA . LEU B 1 447 ? 10.625 3.363 -24.625 1 95.88 447 LEU B CA 1
ATOM 7010 C C . LEU B 1 447 ? 11.023 4.816 -24.391 1 95.88 447 LEU B C 1
ATOM 7012 O O . LEU B 1 447 ? 10.922 5.645 -25.297 1 95.88 447 LEU B O 1
ATOM 7016 N N . ARG B 1 448 ? 11.352 5.148 -23.266 1 91 448 ARG B N 1
ATOM 7017 C CA . ARG B 1 448 ? 11.891 6.453 -22.891 1 91 448 ARG B CA 1
ATOM 7018 C C . ARG B 1 448 ? 13.211 6.309 -22.156 1 91 448 ARG B C 1
ATOM 7020 O O . ARG B 1 448 ? 13.242 5.949 -20.969 1 91 448 ARG B O 1
ATOM 7027 N N . GLY B 1 449 ? 14.273 6.586 -22.859 1 89.69 449 GLY B N 1
ATOM 7028 C CA . GLY B 1 449 ? 15.578 6.312 -22.281 1 89.69 449 GLY B CA 1
ATOM 7029 C C . GLY B 1 449 ? 15.805 4.84 -21.984 1 89.69 449 GLY B C 1
ATOM 7030 O O . GLY B 1 449 ? 15.703 3.998 -22.875 1 89.69 449 GLY B O 1
ATOM 7031 N N . ASP B 1 450 ? 15.992 4.52 -20.719 1 92.25 450 ASP B N 1
ATOM 7032 C CA . ASP B 1 450 ? 16.219 3.131 -20.328 1 92.25 450 ASP B CA 1
ATOM 7033 C C . ASP B 1 450 ? 14.992 2.539 -19.641 1 92.25 450 ASP B C 1
ATOM 7035 O O . ASP B 1 450 ? 15.078 1.501 -18.984 1 92.25 450 ASP B O 1
ATOM 7039 N N . GLY B 1 451 ? 13.969 3.266 -19.828 1 94 451 GLY B N 1
ATOM 7040 C CA . GLY B 1 451 ? 12.727 2.762 -19.266 1 94 451 GLY B CA 1
ATOM 7041 C C . GLY B 1 451 ? 11.742 2.279 -20.312 1 94 451 GLY B C 1
ATOM 7042 O O . GLY B 1 451 ? 11.43 3.004 -21.25 1 94 451 GLY B O 1
ATOM 7043 N N . PHE B 1 452 ? 11.312 1.02 -20.203 1 97 452 PHE B N 1
ATOM 7044 C CA . PHE B 1 452 ? 10.266 0.489 -21.078 1 97 452 PHE B CA 1
ATOM 7045 C C . PHE B 1 452 ? 8.977 0.27 -20.297 1 97 452 PHE B C 1
ATOM 7047 O O . PHE B 1 452 ? 8.969 -0.42 -19.281 1 97 452 PHE B O 1
ATOM 7054 N N . SER B 1 453 ? 7.926 0.902 -20.734 1 95.81 453 SER B N 1
ATOM 7055 C CA . SER B 1 453 ? 6.621 0.777 -20.109 1 95.81 453 SER B CA 1
ATOM 7056 C C . SER B 1 453 ? 5.617 0.097 -21.031 1 95.81 453 SER B C 1
ATOM 7058 O O . SER B 1 453 ? 5.293 0.624 -22.094 1 95.81 453 SER B O 1
ATOM 7060 N N . PRO B 1 454 ? 5.117 -1.042 -20.609 1 96.75 454 PRO B N 1
ATOM 7061 C CA . PRO B 1 454 ? 4.102 -1.688 -21.438 1 96.75 454 PRO B CA 1
ATOM 7062 C C . PRO B 1 454 ? 2.803 -0.885 -21.516 1 96.75 454 PRO B C 1
ATOM 7064 O O . PRO B 1 454 ? 2.404 -0.254 -20.531 1 96.75 454 PRO B O 1
ATOM 7067 N N . SER B 1 455 ? 2.23 -0.883 -22.703 1 96.88 455 SER B N 1
ATOM 7068 C CA . SER B 1 455 ? 0.872 -0.378 -22.859 1 96.88 455 SER B CA 1
ATOM 7069 C C . SER B 1 455 ? -0.153 -1.348 -22.281 1 96.88 455 SER B C 1
ATOM 7071 O O . SER B 1 455 ? 0.209 -2.402 -21.766 1 96.88 455 SER B O 1
ATOM 7073 N N . LEU B 1 456 ? -1.434 -0.958 -22.391 1 96.94 456 LEU B N 1
ATOM 7074 C CA . LEU B 1 456 ? -2.5 -1.875 -22 1 96.94 456 LEU B CA 1
ATOM 7075 C C . LEU B 1 456 ? -2.373 -3.201 -22.734 1 96.94 456 LEU B C 1
ATOM 7077 O O . LEU B 1 456 ? -2.492 -4.27 -22.141 1 96.94 456 LEU B O 1
ATOM 7081 N N . ALA B 1 457 ? -2.084 -3.09 -24.047 1 98 457 ALA B N 1
ATOM 7082 C CA . ALA B 1 457 ? -1.878 -4.293 -24.859 1 98 457 ALA B CA 1
ATOM 7083 C C . ALA B 1 457 ? -0.652 -5.066 -24.375 1 98 457 ALA B C 1
ATOM 7085 O O . ALA B 1 457 ? -0.701 -6.289 -24.234 1 98 457 ALA B O 1
ATOM 7086 N N . GLY B 1 458 ? 0.417 -4.344 -24.156 1 97.75 458 GLY B N 1
ATOM 7087 C CA . GLY B 1 458 ? 1.624 -4.98 -23.656 1 97.75 458 GLY B CA 1
ATOM 7088 C C . GLY B 1 458 ? 1.419 -5.684 -22.328 1 97.75 458 GLY B C 1
ATOM 7089 O O . GLY B 1 458 ? 1.975 -6.762 -22.094 1 97.75 458 GLY B O 1
ATOM 7090 N N . SER B 1 459 ? 0.615 -5.086 -21.5 1 96.69 459 SER B N 1
ATOM 7091 C CA . SER B 1 459 ? 0.318 -5.68 -20.203 1 96.69 459 SER B CA 1
ATOM 7092 C C . SER B 1 459 ? -0.452 -6.984 -20.359 1 96.69 459 SER B C 1
ATOM 7094 O O . SER B 1 459 ? -0.206 -7.945 -19.625 1 96.69 459 SER B O 1
ATOM 7096 N N . PHE B 1 460 ? -1.357 -7.012 -21.266 1 97.25 460 PHE B N 1
ATOM 7097 C CA . PHE B 1 460 ? -2.059 -8.266 -21.516 1 97.25 460 PHE B CA 1
ATOM 7098 C C . PHE B 1 460 ? -1.087 -9.352 -21.969 1 97.25 460 PHE B C 1
ATOM 7100 O O . PHE B 1 460 ? -1.182 -10.5 -21.531 1 97.25 460 PHE B O 1
ATOM 7107 N N . TRP B 1 461 ? -0.15 -8.945 -22.797 1 97.19 461 TRP B N 1
ATOM 7108 C CA . TRP B 1 461 ? 0.795 -9.891 -23.375 1 97.19 461 TRP B CA 1
ATOM 7109 C C . TRP B 1 461 ? 2.068 -9.969 -22.547 1 97.19 461 TRP B C 1
ATOM 7111 O O . TRP B 1 461 ? 3.141 -10.289 -23.062 1 97.19 461 TRP B O 1
ATOM 7121 N N . ILE B 1 462 ? 1.984 -9.703 -21.312 1 95.75 462 ILE B N 1
ATOM 7122 C CA . ILE B 1 462 ? 3.152 -9.516 -20.453 1 95.75 462 ILE B CA 1
ATOM 7123 C C . ILE B 1 462 ? 3.998 -10.789 -20.453 1 95.75 462 ILE B C 1
ATOM 7125 O O . ILE B 1 462 ? 5.227 -10.727 -20.391 1 95.75 462 ILE B O 1
ATOM 7129 N N . SER B 1 463 ? 3.375 -11.969 -20.484 1 94 463 SER B N 1
ATOM 7130 C CA . SER B 1 463 ? 4.121 -13.227 -20.484 1 94 463 SER B CA 1
ATOM 7131 C C . SER B 1 463 ? 4.996 -13.336 -21.734 1 94 463 SER B C 1
ATOM 7133 O O . SER B 1 463 ? 6.137 -13.797 -21.656 1 94 463 SER B O 1
ATOM 7135 N N . ASN B 1 464 ? 4.5 -12.914 -22.844 1 95.69 464 ASN B N 1
ATOM 7136 C CA . ASN B 1 464 ? 5.262 -12.914 -24.094 1 95.69 464 ASN B CA 1
ATOM 7137 C C . ASN B 1 464 ? 6.402 -11.898 -24.047 1 95.69 464 ASN B C 1
ATOM 7139 O O . ASN B 1 464 ? 7.508 -12.18 -24.516 1 95.69 464 ASN B O 1
ATOM 7143 N N . LEU B 1 465 ? 6.082 -10.789 -23.5 1 96.75 465 LEU B N 1
ATOM 7144 C CA . LEU B 1 465 ? 7.121 -9.773 -23.391 1 96.75 465 LEU B CA 1
ATOM 7145 C C . LEU B 1 465 ? 8.25 -10.25 -22.469 1 96.75 465 LEU B C 1
ATOM 7147 O O . LEU B 1 465 ? 9.43 -10.078 -22.797 1 96.75 465 LEU B O 1
ATOM 7151 N N . THR B 1 466 ? 7.852 -10.836 -21.375 1 94.94 466 THR B N 1
ATOM 7152 C CA . THR B 1 466 ? 8.836 -11.375 -20.438 1 94.94 466 THR B CA 1
ATOM 7153 C C . THR B 1 466 ? 9.695 -12.438 -21.125 1 94.94 466 THR B C 1
ATOM 7155 O O . THR B 1 466 ? 10.922 -12.43 -21 1 94.94 466 THR B O 1
ATOM 7158 N N . SER B 1 467 ? 9.086 -13.289 -21.891 1 93.81 467 SER B N 1
ATOM 7159 C CA . SER B 1 467 ? 9.797 -14.344 -22.609 1 93.81 467 SER B CA 1
ATOM 7160 C C . SER B 1 467 ? 10.75 -13.773 -23.641 1 93.81 467 SER B C 1
ATOM 7162 O O . SER B 1 467 ? 11.875 -14.25 -23.797 1 93.81 467 SER B O 1
ATOM 7164 N N . GLY B 1 468 ? 10.305 -12.812 -24.328 1 94.69 468 GLY B N 1
ATOM 7165 C CA . GLY B 1 468 ? 11.156 -12.164 -25.312 1 94.69 468 GLY B CA 1
ATOM 7166 C C . GLY B 1 468 ? 12.398 -11.531 -24.719 1 94.69 468 GLY B C 1
ATOM 7167 O O . GLY B 1 468 ? 13.5 -11.688 -25.234 1 94.69 468 GLY B O 1
ATOM 7168 N N . LEU B 1 469 ? 12.211 -10.859 -23.656 1 95.75 469 LEU B N 1
ATOM 7169 C CA . LEU B 1 469 ? 13.336 -10.203 -23 1 95.75 469 LEU B CA 1
ATOM 7170 C C . LEU B 1 469 ? 14.273 -11.234 -22.375 1 95.75 469 LEU B C 1
ATOM 7172 O O . LEU B 1 469 ? 15.484 -11.023 -22.328 1 95.75 469 LEU B O 1
ATOM 7176 N N . THR B 1 470 ? 13.688 -12.328 -21.922 1 92.5 470 THR B N 1
ATOM 7177 C CA . THR B 1 470 ? 14.5 -13.414 -21.391 1 92.5 470 THR B CA 1
ATOM 7178 C C . THR B 1 470 ? 15.359 -14.031 -22.5 1 92.5 470 THR B C 1
ATOM 7180 O O . THR B 1 470 ? 16.5 -14.414 -22.266 1 92.5 470 THR B O 1
ATOM 7183 N N . ALA B 1 471 ? 14.805 -14.164 -23.656 1 92.19 471 ALA B N 1
ATOM 7184 C CA . ALA B 1 471 ? 15.594 -14.602 -24.812 1 92.19 471 ALA B CA 1
ATOM 7185 C C . ALA B 1 471 ? 16.766 -13.656 -25.062 1 92.19 471 ALA B C 1
ATOM 7187 O O . ALA B 1 471 ? 17.844 -14.086 -25.5 1 92.19 471 ALA B O 1
ATOM 7188 N N . GLY B 1 472 ? 16.516 -12.453 -24.734 1 94.19 472 GLY B N 1
ATOM 7189 C CA . GLY B 1 472 ? 17.594 -11.469 -24.844 1 94.19 472 GLY B CA 1
ATOM 7190 C C . GLY B 1 472 ? 18.734 -11.727 -23.875 1 94.19 472 GLY B C 1
ATOM 7191 O O . GLY B 1 472 ? 19.891 -11.477 -24.203 1 94.19 472 GLY B O 1
ATOM 7192 N N . LEU B 1 473 ? 18.422 -12.18 -22.688 1 93.5 473 LEU B N 1
ATOM 7193 C CA . LEU B 1 473 ? 19.453 -12.555 -21.734 1 93.5 473 LEU B CA 1
ATOM 7194 C C . LEU B 1 473 ? 20.344 -13.664 -22.281 1 93.5 473 LEU B C 1
ATOM 7196 O O . LEU B 1 473 ? 21.562 -13.617 -22.156 1 93.5 473 LEU B O 1
ATOM 7200 N N . THR B 1 474 ? 19.703 -14.586 -22.938 1 88.94 474 THR B N 1
ATOM 7201 C CA . THR B 1 474 ? 20.422 -15.711 -23.531 1 88.94 474 THR B CA 1
ATOM 7202 C C . THR B 1 474 ? 21.312 -15.242 -24.672 1 88.94 474 THR B C 1
ATOM 7204 O O . THR B 1 474 ? 22.453 -15.688 -24.797 1 88.94 474 THR B O 1
ATOM 7207 N N . ALA B 1 475 ? 20.812 -14.383 -25.406 1 90.94 475 ALA B N 1
ATOM 7208 C CA . ALA B 1 475 ? 21.562 -13.852 -26.547 1 90.94 475 ALA B CA 1
ATOM 7209 C C . ALA B 1 475 ? 22.781 -13.07 -26.078 1 90.94 475 ALA B C 1
ATOM 7211 O O . ALA B 1 475 ? 23.844 -13.133 -26.703 1 90.94 475 ALA B O 1
ATOM 7212 N N . ALA B 1 476 ? 22.641 -12.328 -25.047 1 91 476 ALA B N 1
ATOM 7213 C CA . ALA B 1 476 ? 23.734 -11.539 -24.484 1 91 476 ALA B CA 1
ATOM 7214 C C . ALA B 1 476 ? 24.844 -12.445 -23.984 1 91 476 ALA B C 1
ATOM 7216 O O . ALA B 1 476 ? 26.031 -12.102 -24.078 1 91 476 ALA B O 1
ATOM 7217 N N . ALA B 1 477 ? 24.547 -13.531 -23.438 1 81.31 477 ALA B N 1
ATOM 7218 C CA . ALA B 1 477 ? 25.516 -14.492 -22.906 1 81.31 477 ALA B CA 1
ATOM 7219 C C . ALA B 1 477 ? 26.344 -15.117 -24.031 1 81.31 477 ALA B C 1
ATOM 7221 O O . ALA B 1 477 ? 27.547 -15.352 -23.875 1 81.31 477 ALA B O 1
ATOM 7222 N N . THR B 1 478 ? 25.734 -15.375 -25.078 1 74.44 478 THR B N 1
ATOM 7223 C CA . THR B 1 478 ? 26.391 -16.016 -26.219 1 74.44 478 THR B CA 1
ATOM 7224 C C . THR B 1 478 ? 27.359 -15.047 -26.906 1 74.44 478 THR B C 1
ATOM 7226 O O . THR B 1 478 ? 28.422 -15.453 -27.359 1 74.44 478 THR B O 1
ATOM 7229 N N . ALA B 1 479 ? 27.062 -13.789 -26.938 1 69.75 479 ALA B N 1
ATOM 7230 C CA . ALA B 1 479 ? 27.922 -12.789 -27.562 1 69.75 479 ALA B CA 1
ATOM 7231 C C . ALA B 1 479 ? 29.172 -12.531 -26.719 1 69.75 479 ALA B C 1
ATOM 7233 O O . ALA B 1 479 ? 30.266 -12.32 -27.266 1 69.75 479 ALA B O 1
ATOM 7234 N N . GLY B 1 480 ? 28.953 -12.516 -25.422 1 60.31 480 GLY B N 1
ATOM 7235 C CA . GLY B 1 480 ? 30.094 -12.328 -24.531 1 60.31 480 GLY B CA 1
ATOM 7236 C C . GLY B 1 480 ? 31.078 -13.477 -24.578 1 60.31 480 GLY B C 1
ATOM 7237 O O . GLY B 1 480 ? 32.281 -13.266 -24.469 1 60.31 480 GLY B O 1
ATOM 7238 N N . GLU B 1 481 ? 30.609 -14.711 -24.766 1 57.44 481 GLU B N 1
ATOM 7239 C CA . GLU B 1 481 ? 31.484 -15.875 -24.859 1 57.44 481 GLU B CA 1
ATOM 7240 C C . GLU B 1 481 ? 32.219 -15.914 -26.188 1 57.44 481 GLU B C 1
ATOM 7242 O O . GLU B 1 481 ? 33.344 -16.375 -26.266 1 57.44 481 GLU B O 1
ATOM 7247 N N . ALA B 1 482 ? 31.625 -15.492 -27.281 1 50.88 482 ALA B N 1
ATOM 7248 C CA . ALA B 1 482 ? 32.25 -15.445 -28.594 1 50.88 482 ALA B CA 1
ATOM 7249 C C . ALA B 1 482 ? 33.344 -14.375 -28.625 1 50.88 482 ALA B C 1
ATOM 7251 O O . ALA B 1 482 ? 34.344 -14.523 -29.359 1 50.88 482 ALA B O 1
ATOM 7252 N N . GLY B 1 483 ? 33.188 -13.359 -27.922 1 40.75 483 GLY B N 1
ATOM 7253 C CA . GLY B 1 483 ? 34.219 -12.336 -27.875 1 40.75 483 GLY B CA 1
ATOM 7254 C C . GLY B 1 483 ? 35.438 -12.758 -27.078 1 40.75 483 GLY B C 1
ATOM 7255 O O . GLY B 1 483 ? 36.469 -12.117 -27.172 1 40.75 483 GLY B O 1
ATOM 7256 N N . CYS B 1 484 ? 35.25 -13.539 -26.062 1 39.78 484 CYS B N 1
ATOM 7257 C CA . CYS B 1 484 ? 36.438 -13.961 -25.344 1 39.78 484 CYS B CA 1
ATOM 7258 C C . CYS B 1 484 ? 37.188 -15.031 -26.109 1 39.78 484 CYS B C 1
ATOM 7260 O O . CYS B 1 484 ? 38.25 -15.492 -25.672 1 39.78 484 CYS B O 1
ATOM 7262 N N . GLY B 1 485 ? 36.594 -15.656 -27.016 1 30.45 485 GLY B N 1
ATOM 7263 C CA . GLY B 1 485 ? 37.406 -16.625 -27.766 1 30.45 485 GLY B CA 1
ATOM 7264 C C . GLY B 1 485 ? 38.469 -15.969 -28.609 1 30.45 485 GLY B C 1
ATOM 7265 O O . GLY B 1 485 ? 39.219 -16.656 -29.328 1 30.45 485 GLY B O 1
ATOM 7266 N N . PHE B 1 486 ? 38.469 -14.695 -28.828 1 28.58 486 PHE B N 1
ATOM 7267 C CA . PHE B 1 486 ? 39.719 -14.312 -29.5 1 28.58 486 PHE B CA 1
ATOM 7268 C C . PHE B 1 486 ? 40.844 -14.094 -28.484 1 28.58 486 PHE B C 1
ATOM 7270 O O . PHE B 1 486 ? 40.594 -13.547 -27.406 1 28.58 486 PHE B O 1
#

Organism: Rhodopseudomonas palustris (strain ATCC BAA-98 / CGA009) (NCBI:txid258594)

Solvent-accessible surface area (backbone atoms only — not comparable to full-atom values): 51318 Å² total; per-residue (Å²): 128,86,72,79,85,84,78,83,79,80,76,71,76,84,76,83,72,87,73,82,84,74,77,71,78,75,75,73,73,73,74,77,71,72,78,75,81,71,74,78,72,50,50,77,79,58,59,49,65,65,80,48,55,35,57,51,54,44,55,88,62,85,42,77,60,65,77,55,66,72,43,43,73,49,55,75,92,47,39,64,62,50,52,52,50,53,38,61,39,63,40,90,55,62,29,32,35,34,36,29,32,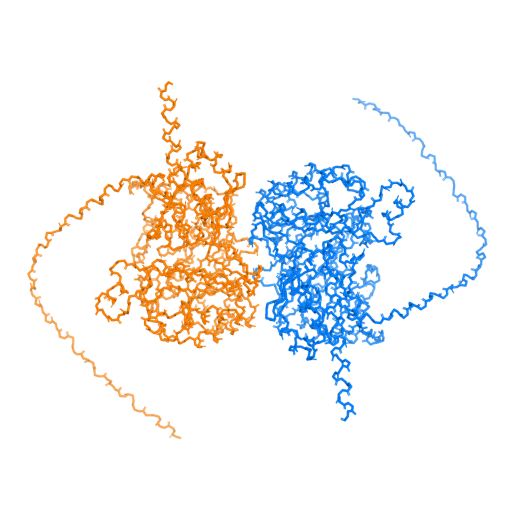55,27,21,85,66,75,42,33,72,56,87,69,76,78,33,78,52,54,81,84,51,39,61,60,52,51,50,51,43,49,51,49,40,61,72,44,30,77,32,28,44,49,52,54,29,40,30,49,17,36,40,35,30,68,44,31,42,38,66,46,50,58,68,53,50,32,52,51,44,48,44,46,66,72,40,43,49,60,39,57,51,34,43,30,33,40,30,29,40,67,75,76,44,51,69,68,47,52,52,52,35,30,74,45,40,40,39,28,37,42,31,64,57,40,49,46,41,41,70,48,25,49,74,36,59,47,88,64,44,19,69,58,45,52,52,52,52,39,53,52,56,69,65,66,63,44,34,43,28,35,34,35,45,46,38,46,47,76,58,45,71,67,48,52,54,47,38,52,49,47,46,60,71,62,57,45,27,28,40,35,60,36,73,64,65,80,47,85,84,32,64,41,44,49,33,33,75,70,62,75,35,56,73,54,53,49,62,42,54,33,35,53,52,50,51,49,50,54,50,55,41,43,74,69,54,33,42,75,64,33,64,42,33,34,27,61,47,52,76,42,45,64,57,52,64,56,40,53,38,56,60,44,36,31,47,48,37,44,41,51,14,56,29,32,48,94,59,30,34,33,26,27,34,56,51,65,68,61,29,52,53,30,47,74,69,73,40,81,45,59,40,77,44,22,36,49,34,93,56,37,67,42,46,16,48,48,46,34,17,54,36,56,44,37,24,55,44,60,63,39,26,72,72,37,65,51,23,60,70,52,34,43,67,53,52,53,40,35,36,68,24,50,27,26,45,75,56,92,53,34,40,29,52,29,76,32,21,40,73,39,37,41,40,52,46,37,28,53,48,22,13,50,55,50,13,54,54,54,57,56,60,61,62,68,105,137,85,78,79,79,85,81,78,78,80,81,79,80,80,77,82,74,85,76,81,77,82,78,79,80,77,75,76,76,75,76,77,72,72,81,76,82,70,75,80,72,50,50,76,78,58,60,48,65,65,79,48,55,35,57,51,56,45,56,89,63,85,40,79,60,65,78,57,64,73,44,42,74,51,55,74,90,47,40,63,63,50,53,51,50,52,37,62,38,65,39,88,55,61,29,31,33,34,36,28,32,56,25,20,84,66,76,40,33,72,58,88,71,76,76,33,78,52,53,82,85,53,40,63,61,51,50,49,52,42,49,51,49,41,61,72,44,30,77,31,28,46,49,52,54,30,39,30,48,17,37,39,36,30,67,45,32,42,39,64,47,50,58,67,53,49,33,52,50,43,48,43,46,66,73,40,44,48,60,40,57,50,32,43,29,34,40,30,29,43,66,75,78,45,53,68,70,46,52,53,52,35,32,75,46,39,38,38,30,38,42,33,62,57,40,49,49,40,42,69,46,25,50,74,35,59,46,87,62,42,20,67,57,44,52,51,51,51,42,50,52,57,68,66,66,64,44,34,42,30,36,34,35,46,45,38,46,47,76,57,46,74,67,48,51,52,48,37,53,49,47,46,60,71,61,58,45,28,27,38,34,59,36,72,64,64,80,48,86,83,32,62,41,45,50,34,32,74,71,63,75,35,54,74,51,52,50,62,41,54,34,36,52,50,50,52,48,51,53,50,55,40,42,74,70,54,31,41,73,64,31,64,41,33,34,26,59,46,52,76,43,46,64,57,51,64,58,42,54,38,56,59,46,36,30,47,48,36,43,41,50,14,57,29,32,49,95,61,31,34,32,27,27,34,53,51,63,67,60,29,53,54,30,48,74,70,73,38,81,45,59,40,77,44,21,35,49,34,92,55,38,67,41,47,17,49,48,47,35,17,53,34,56,44,39,24,56,45,60,64,40,26,74,71,36,65,50,24,58,70,54,34,44,66,54,54,53,40,35,36,66,24,51,28,25,46,75,57,89,54,34,41,28,53,29,76,31,21,39,71,40,38,42,40,52,45,36,29,54,48,22,12,51,55,50,14,53,54,53,56,55,61,60,62,69,105

Foldseek 3Di:
DDDDDDDDDPPPPDDDDDDDDDPPPPPPPPPPPDDPPPPADALVVLFADFPDQLLQGRDQDFDFDDLQVPWFFDDPVCVQVVVLVQLQDADDDAAAEEEADQEACDDFQLDPQHDYHDDQVCQQVQLVQQLVVLQVSLPGRHFPVDAYQEYEYYGHAQLQHDLVSLLVSLLSCVVRGRHDPNRAYEHEHEPPNHAPVSLVSNLVSPHAAYEYEDQFLQQVLCVVRVHDDHSVSRLVRLLSSVVVVRHQYEYEYEAQGFPQDPVRLVVRLVSCVVSPHFKYFYHYRDHDPPTSNNVCCVVPVTPGTDGSSRSSVSLLVSVVVCVVSVWDQQFLGMIGNDVSDPPVNVLCVLQVGWYHYTGAQTWTDGDQKIWTFHNDPVVNVVCVVVVTGRIDRITGGDLLSNLLSQLRSQQGRFKHQQVVSCVSQPQLCVLCVVVLVSCVSNQQWDDDPRITGGDNSVSSSVSSVSSSSVSSSVVSVVVVVVVVVD/DCPDDDPPDPDPPDPDDDDDDDDDPPPDPPDPPDPPPPPADALVVLFADFPDQLLQGRDQDFDFDDLQVPWFFDDPVCVQVVVLVQLQDADPDAAAEEEADQEACDAFQLDPQHDYHDDQVCQQVQLVQQLVVLQVSLPGRHFPVDAHQEYEYYGHAQLQHDLVSLLVSLLSCVVRGRHDPNRAYEHEHEPPNHAPVSLVSNLVSPHAAYEYEDQFLQQVLCVNRVHDDHSVSRLVRLLSSVVVVRHQYEYEYEAQGFPQDPVRLVVRLVSCVVSPHFKYFYHYRDHDPPTSNNVCCVVPVTPGTDGSSRSSVSLLVSVVVCVVSVWDQQFLGMIGNDVSDPPVNVLCVLQVGWYHYTGAQTWTDGDQKIWTFHNDPVVNVVCVVVVTGRIDRITGGDLLSNLLSQLRSQQGRFKHQQVVSCVSQPQLCVLCVVVLVSCVSNQQWDDDPRITGGDNSVSSSVSSVSSSSVSSSVVSVVVVVVVVVD

pLDDT: mean 87.88, std 20.9, range [15.31, 98.69]

InterPro domains:
  IPR006638 Elp3/MiaA/NifB-like, radical SAM core domain [SM00729] (94-316)
  IPR007197 Radical SAM [PF04055] (99-270)
  IPR007197 Radical SAM [PS51918] (89-325)
  IPR007197 Radical SAM [SFLDS00029] (41-480)
  IPR013785 Aldolase-type TIM barrel [G3DSA:3.20.20.70] (84-320)
  IPR026332 Anaerobilin synthase HutW [SFLDF00311] (41-480)
  IPR026332 Anaerobilin synthase HutW [TIGR04107] (57-472)
  IPR034505 Anaerobic coproporphyrinogen-III oxidase [PTHR13932] (90-469)
  IPR058240 Radical SAM superfamily [SSF102114] (75-470)

Sequence (972 aa):
MAEVKQGDRIAAPVHGGHGSHHGHSGHRGHGAGHPMSVKPASIGDYLVRVGCDPLTEAFGKRAFSPPWRGSRPVDEDNAQAVIERVFATPRSETAVAYLHVPYCQNHCLFCGFFENVWRPEIGPAYVDDLIAEFAAKSHTPLIASAPIDAIYIGGGTPSALDADDLARLIAALHRYLPLSADCEITLEGRSYGFDIAKAKKLADAGVNRLSIGVQSFSTEVRRRLGRKRGGEEVAAFLAELMALGRTSVVCDLIYGLPGQSDADWRRDIDTVSRIGLDGVTLYALNMFPGGPMARAVENGKLPQPATPAAQARLYAEGVERLTESGWLQVSQSHLVRSLRERNRYNASIKRGVACLPFGAGAGGQAHGHRWRNVIDIARRREMVAQNLAPIEGLALVPSDHAAHAMIAAGLETGRLDLAAVEALRPGFRVAVTPLLANWTAAGLGELRGDGFSPSLAGSFWISNLTSGLTAGLTAAATAGEAGCGFMAEVKQGDRIAAPVHGGHGSHHGHSGHRGHGAGHPMSVKPASIGDYLVRVGCDPLTEAFGKRAFSPPWRGSRPVDEDNAQAVIERVFATPRSETAVAYLHVPYCQNHCLFCGFFENVWRPEIGPAYVDDLIAEFAAKSHTPLIASAPIDAIYIGGGTPSALDADDLARLIAALHRYLPLSADCEITLEGRSYGFDIAKAKKLADAGVNRLSIGVQSFSTEVRRRLGRKRGGEEVAAFLAELMALGRTSVVCDLIYGLPGQSDADWRRDIDTVSRIGLDGVTLYALNMFPGGPMARAVENGKLPQPATPAAQARLYAEGVERLTESGWLQVSQSHLVRSLRERNRYNASIKRGVACLPFGAGAGGQAHGHRWRNVIDIARRREMVAQNLAPIEGLALVPSDHAAHAMIAAGLETGRLDLAAVEALRPGFRVAVTPLLANWTAAGLGELRGDGFSPSLAGSFWISNLTSGLTAGLTAAATAGEAGCGF

Radius of gyration: 31.93 Å; Cα contacts (8 Å, |Δi|>4): 1789; chains: 2; bounding box: 99×117×80 Å

Secondary structure (DSSP, 8-state):
---------------------------------------PPPGGGG---TTS-TTTTS-SS-----TTTT-EEPPHHHHHHHHHHHHHSPPSS-EEEEEEE-EESS--TT-S---EE--GGGHHHHHHHHHHHHHHHTTSHHHHSS-EEEEEEEES-GGGS-HHHHHHHHHHHHHHS-EEEEEEEEEEE-STT--HHHHHHHHHHT--EEEEEEE-S-HHHHHHHT-SS-HHHHHHHHHHHHHH-SSEEEEEEEES-TT--HHHHHHHHHHHHHHT-SEEEEEE--PPTTSHHHHHHHTTSSPPPPPHHHHHHHHHHHHHHHHHTT-EE-SSSEEESSTT---HHHHHHHTT--EEEESTT-EEEETTEEEEE---HHHHHHHHHTT---EEEEEEPPTTHHHHHHHHHHHHTT-EEHHHHHHHSTTHHHHHHHHHHHHHHHTSEEEETTEEEE-HHHHHTHHHHHHHHHHHHHHHHHHHHHHTT-/---------------------------------------PPPGGGG---TTS-TTTTS-SS-----TTTT-EEPPHHHHHHHHHHHHHSPPSS-EEEEEEE-EESS--TT-S---EE--GGGHHHHHHHHHHHHHHHTTSHHHHSS-EEEEEEEES-GGGS-HHHHHHHHHHHHHHS-EEEEEEEEEEE-STT--HHHHHHHHHHT--EEEEEEE-S-HHHHHHHT-SS-HHHHHHHHHHHHHH-SSEEEEEEEES-TT--HHHHHHHHHHHHHHT-SEEEEEE--PPTTSHHHHHHHTTSSPPPPPHHHHHHHHHHHHHHHHHTT-EE-SSSEEESSTT---HHHHHHHTT--EEEESTT-EEEETTEEEEE---HHHHHHHHHTT---EEEEEEPPTTHHHHHHHHHHHHTT-EEHHHHHHHSTTHHHHHHHHHHHHHHHTSEEEETTEEEE-HHHHHTHHHHHHHHHHHHHHHHHHHHHHTT-

Nearest PDB structures (foldseek):
  1olt-assembly1_A  TM=8.331E-01  e=2.385E-28  Escherichia coli K-12
  6fd2-assembly1_B  TM=7.398E-01  e=4.850E-07  Streptoalloteichus tenebrarius
  5exi-assembly1_A  TM=7.302E-01  e=1.327E-05  Mycobacterium tuberculosis H37Rv
  5exk-assembly4_G  TM=5.974E-01  e=4.240E-06  Mycobacterium tuberculosis H37Rv
  7kdy-assembly1_A  TM=5.160E-01  e=1.184E-05  Streptomyces tokunonensis